Protein AF-G9EKP9-F1 (afdb_monomer)

Radius of gyration: 34.88 Å; Cα contacts (8 Å, |Δi|>4): 792; chains: 1; bounding box: 98×116×78 Å

Solvent-accessible surface area (backbone atoms only — not comparable to full-atom values): 44744 Å² total; per-residue (Å²): 137,80,73,93,82,43,73,67,58,52,54,52,50,55,52,51,54,55,42,50,73,36,49,69,45,31,58,58,42,48,66,40,43,89,85,34,30,90,56,47,52,61,50,49,55,51,52,52,51,50,51,52,50,54,38,54,55,44,42,73,77,28,85,86,55,78,64,70,57,57,73,68,57,20,52,37,48,48,44,47,47,50,38,42,50,62,39,45,32,74,47,101,92,45,73,51,44,96,42,65,67,62,48,52,55,51,58,66,27,59,49,34,45,68,47,51,35,44,58,80,48,100,82,53,41,63,28,36,58,44,53,50,16,48,38,55,61,23,61,67,56,30,53,60,46,56,69,36,65,65,36,36,51,56,52,72,74,36,76,62,53,62,45,57,65,50,59,37,60,50,66,69,64,52,69,71,39,72,74,54,29,57,48,78,71,33,58,69,53,50,50,40,52,50,53,47,47,69,66,43,48,59,60,34,52,73,55,66,27,66,69,40,40,44,50,50,52,50,51,52,27,48,53,57,27,74,76,60,55,47,64,38,84,42,67,48,100,83,70,49,78,46,78,42,74,54,63,92,51,69,69,59,41,56,62,52,49,79,79,45,52,75,67,53,46,41,51,44,44,37,38,46,63,67,35,37,38,51,25,25,40,45,36,74,26,85,66,18,90,57,50,22,93,80,45,83,43,57,44,72,36,57,47,100,86,70,46,80,49,93,44,29,23,47,64,50,74,84,42,44,67,58,53,38,52,42,49,52,58,21,63,40,82,87,56,62,49,34,96,88,41,44,60,67,52,18,41,49,41,27,40,44,28,46,15,41,31,22,44,56,40,48,67,77,83,77,54,60,37,61,59,97,84,42,76,39,61,43,99,87,70,48,68,29,62,50,69,58,40,60,54,77,56,46,41,36,41,36,52,74,41,42,39,58,47,36,55,63,62,14,32,57,37,35,65,82,65,65,72,74,34,62,67,57,52,53,49,48,41,46,68,54,50,44,59,53,51,65,62,64,55,37,82,83,50,22,57,59,43,45,52,25,51,51,22,64,66,73,70,46,80,60,64,67,61,26,49,54,55,48,39,73,61,40,78,50,72,69,56,52,52,49,45,48,53,53,36,49,52,52,44,34,71,74,48,36,70,71,32,64,78,42,41,72,50,52,51,49,53,51,52,49,62,76,48,51,24,69,79,72,69,25,44,53,80,63,44,28,78,86,62,53,44,61,59,55,34,55,53,44,38,52,62,67,72,51,76,90,71,91,73,86,81,86,78,89,81,90,79,88,80,86,88,87,86,89,85,85,90,85,80,87,80,88,85,87,83,90,82,87,89,86,91,90,85,83,90,87,88,91,84,87,90,88,89,85,84,91,88,86,91,86,88,83,92,80,84,81,84,80,83,78,83,86,75,81,88,71,89,68,88,61,60,47,56,51,42,49,52,49,48,44,54,53,37,54,55,50,43,55,51,43,52,52,52,46,26,67,74,68,73,49,57,74,80,56,45,64,56,59,63,70,51,62,70,84,79,35,70,94,37,68,68,53,41,52,47,43,51,47,40,51,54,41,49,52,46,44,51,45,66,67,46,79,84,57,90,40,57,60,56,31,52,49,53,42,52,52,54,45,69,79,39,43,78,75,44,52,42,91,89,39,74,46,29,53,50,53,51,52,52,52,49,46,52,48,50,53,52,53,50,52,54,53,49,51,51,52,34,57,75,69,72,44,82,72,52,70,68,60,48,54,48,50,62,50,54,67,70,74,110

Sequence (771 aa):
MMPSDSPLKMAIRDTVNHFLTIGAGLAYAEPHDHEYGRFVHPFIAHQINAYQHAKNEYEQTNPNGVFNLDEQEARLCFYMLRNLIRRGVDREHAAAEDVTDEIRMLLSIPSVRALCHLPMSDEGGENELLRLAIRIGNQEASSLLLQLPEVRRVAEQHNFYENEGDGTLDLRQMAQDKESSMVALSVSEREVVNQLKQHYQGKINELGGHTQAFASLKNELKKRYEANPTTLELVDRYGKKHTQMLPFEWDEFQQLKEGLSKEQYKNALIAYHQHEAHTAYRYLSKPNPWMADNASYVYVYDNEQGQQTALRYSTFEEYQALINLFYLAAFDEEAPAIDGYTLEGRKTLFIKQIALIGRAHNWDKSRVVTINGVVQYDQDGSPKEEEYDDVSEGDKPSCYSGVLRRLMQSVFGHGLFKVVTANMIKQTLNEYIKPYFDNAITKDNCAQLQQAYEGLINGDGDVEEHLQCLKTINIPEDTKKEIMQLACAQLENTYKSQFSNHKDVFEAIMTRYLNAAKQSGCDFIYFQSSLSLERVLEERVRQKNEPNQLSENPVHFWSATVPGAPQEPEGQPLNLAEVGIISQVENFKPGDEKHNAKQPLVASDEPPKCNVSGLSFFKAPDESLKVAFKLMELCTAYQAYLYKEIQKVSKKKITEVSDLVKIPLMNLTESPDLAKLVRKCRIVNHMIDVLENSEDSSHLDRIRNIETILTENKEILAEHRSTGGKFLQAVLNELSTLVSFIYKKEWKCKAKGEVLSDALEVETNRLSSSK

pLDDT: mean 74.63, std 19.69, range [23.33, 97.44]

Foldseek 3Di:
DDDPDDPVVVVVLVVLLVLLLFLVSLLVQLLLCVVCVVNNVVSLVVVLVVLVVVQVVCCVVPVPDADADDLSVLSSLLSSLLNLLQQQCCAPVDHRDDCLVSNVSSCSHPSNVVCQQQCSDPQQGGNNSLLQNLQAVVVSSVVVNCVRPNSVVSCVVDPPCLCRNLLQDPLVVLLPRPVQLSHTHGPLRVVLLVVLCVVCVVVQVVLVHLVSLLVVLLVVLVVVCVVPFFWFWDQDPVRDTDIDGQDLDPVSNVVVVVVDDPVSNLVSLLSQLPRLSSLLSLQSDVFRPQAFQPADAWDFHADPVRHTDSTIHHPCVSCSSLLSSLQCLLQPPVFQFDDPAHSVNLNVLLSNLSSCQQFVWAAPQPDFDADPNHFPADPVRHGHTTDHDPSRRGTHGDRPSNSVSSSLRSNHRTLSNDADHLVNLVVLLLVLVLVLLLVLCDLVLLVVLLVLVVCCQVVHDDVVVSLVSQQSSAQDPVNLVVSLVVSLVVCCVRNPPSCVVSVVSSSVSSVCLSCVCVVVSHPCVSCCVVNVCSVVSVVSPVVSPDPDDDDDDDDDDDDDDDDDDDDDDDDDDDDDDDDDDDDDDDDDDDDDDDDDDDDDDDDDDDDDDDDDPDDNPDPPPDQLVVLLVQLLVLLVVVLVVLLVVLCVVVVDDSVCSVVVLVDPLVVVVVDPVNSLSSVVNVLSVVLNCLSPDPVDNDSVVSLVVNVVSCVVCVVSQDDDPDPSVVSNVSNVVSVVVVLVVLVVVVVVCVVVVHDDDPVSVVVNVVVVVVD

Structure (mmCIF, N/CA/C/O backbone):
data_AF-G9EKP9-F1
#
_entry.id   AF-G9EKP9-F1
#
loop_
_atom_site.group_PDB
_atom_site.id
_atom_site.type_symbol
_atom_site.label_atom_id
_atom_site.label_alt_id
_atom_site.label_comp_id
_atom_site.label_asym_id
_atom_site.label_entity_id
_atom_site.label_seq_id
_atom_site.pdbx_PDB_ins_code
_atom_site.Cartn_x
_atom_site.Cartn_y
_atom_site.Cartn_z
_atom_site.occupancy
_atom_site.B_iso_or_equiv
_atom_site.auth_seq_id
_atom_site.auth_comp_id
_atom_site.auth_asym_id
_atom_site.auth_atom_id
_atom_site.pdbx_PDB_model_num
ATOM 1 N N . MET A 1 1 ? -28.637 23.655 13.781 1.00 34.97 1 MET A N 1
ATOM 2 C CA . MET A 1 1 ? -27.593 24.606 13.330 1.00 34.97 1 MET A CA 1
ATOM 3 C C . MET A 1 1 ? -27.381 25.667 14.404 1.00 34.97 1 MET A C 1
ATOM 5 O O . MET A 1 1 ? -28.283 26.455 14.643 1.00 34.97 1 MET A O 1
ATOM 9 N N . MET A 1 2 ? -26.237 25.660 15.093 1.00 30.55 2 MET A N 1
ATOM 10 C CA . MET A 1 2 ? -25.867 26.745 16.018 1.00 30.55 2 MET A CA 1
ATOM 11 C C . MET A 1 2 ? -25.315 27.953 15.233 1.00 30.55 2 MET A C 1
ATOM 13 O O . MET A 1 2 ? -24.588 27.706 14.262 1.00 30.55 2 MET A O 1
ATOM 17 N N . PRO A 1 3 ? -25.582 29.212 15.648 1.00 38.47 3 PRO A N 1
ATOM 18 C CA . PRO A 1 3 ? -25.112 30.423 14.963 1.00 38.47 3 PRO A CA 1
ATOM 19 C C . PRO A 1 3 ? -23.592 30.430 14.723 1.00 38.47 3 PRO A C 1
ATOM 21 O O . PRO A 1 3 ? -22.833 29.738 15.415 1.00 38.47 3 PRO A O 1
ATOM 24 N N . SER A 1 4 ? -23.140 31.181 13.716 1.00 46.38 4 SER A N 1
ATOM 25 C CA . SER A 1 4 ? -21.733 31.266 13.291 1.00 46.38 4 SER A CA 1
ATOM 26 C C . SER A 1 4 ? -20.789 31.814 14.368 1.00 46.38 4 SER A C 1
ATOM 28 O O . SER A 1 4 ? -19.623 31.436 14.368 1.00 46.38 4 SER A O 1
ATOM 30 N N . ASP A 1 5 ? -21.302 32.567 15.346 1.00 52.94 5 ASP A N 1
ATOM 31 C CA . ASP A 1 5 ? -20.491 33.391 16.259 1.00 52.94 5 ASP A CA 1
ATOM 32 C C . ASP A 1 5 ? -20.604 32.952 17.729 1.00 52.94 5 ASP A C 1
ATOM 34 O O . ASP A 1 5 ? -20.757 33.753 18.649 1.00 52.94 5 ASP A O 1
ATOM 38 N N . SER A 1 6 ? -20.576 31.642 17.975 1.00 59.53 6 SER A N 1
ATOM 39 C CA . SER A 1 6 ? -20.476 31.114 19.339 1.00 59.53 6 SER A CA 1
ATOM 40 C C . SER A 1 6 ? -19.047 31.316 19.878 1.00 59.53 6 SER A C 1
ATOM 42 O O . SER A 1 6 ? -18.103 30.882 19.211 1.00 59.53 6 SER A O 1
ATOM 44 N N . PRO A 1 7 ? -18.853 31.871 21.094 1.00 61.62 7 PRO A N 1
ATOM 45 C CA . PRO A 1 7 ? -17.537 32.005 21.733 1.00 61.62 7 PRO A CA 1
ATOM 46 C C . PRO A 1 7 ? -16.748 30.689 21.795 1.00 61.62 7 PRO A C 1
ATOM 48 O O . PRO A 1 7 ? -15.524 30.682 21.708 1.00 61.62 7 PRO A O 1
ATOM 51 N N . LEU A 1 8 ? -17.458 29.558 21.874 1.00 60.50 8 LEU A N 1
ATOM 52 C CA . LEU A 1 8 ? -16.865 28.224 21.862 1.00 60.50 8 LEU A CA 1
ATOM 53 C C . LEU A 1 8 ? -16.271 27.866 20.489 1.00 60.50 8 LEU A C 1
ATOM 55 O O . LEU A 1 8 ? -15.203 27.269 20.427 1.00 60.50 8 LEU A O 1
ATOM 59 N N . LYS A 1 9 ? -16.919 28.260 19.381 1.00 62.94 9 LYS A N 1
ATOM 60 C CA . LYS A 1 9 ? -16.380 28.047 18.025 1.00 62.94 9 LYS A CA 1
ATOM 61 C C . LYS A 1 9 ? -15.135 28.900 17.771 1.00 62.94 9 LYS A C 1
ATOM 63 O O . LYS A 1 9 ? -14.209 28.411 17.132 1.00 62.94 9 LYS A O 1
ATOM 68 N N . MET A 1 10 ? -15.100 30.132 18.290 1.00 65.44 10 MET A N 1
ATOM 69 C CA . MET A 1 10 ? -13.894 30.971 18.256 1.00 65.44 10 MET A CA 1
ATOM 70 C C . MET A 1 10 ? -12.748 30.332 19.044 1.00 65.44 10 MET A C 1
ATOM 72 O O . MET A 1 10 ? -11.686 30.113 18.476 1.00 65.44 10 MET A O 1
ATOM 76 N N . ALA A 1 11 ? -12.985 29.924 20.294 1.00 69.38 11 ALA A N 1
ATOM 77 C CA . ALA A 1 11 ? -11.955 29.296 21.125 1.00 69.38 11 ALA A CA 1
ATOM 78 C C . ALA A 1 11 ? -11.400 27.992 20.515 1.00 69.38 11 ALA A C 1
ATOM 80 O O . ALA A 1 11 ? -10.195 27.745 20.568 1.00 69.38 11 ALA A O 1
ATOM 81 N N . ILE A 1 12 ? -12.258 27.173 19.891 1.00 74.44 12 ILE A N 1
ATOM 82 C CA . ILE A 1 12 ? -11.830 25.968 19.161 1.00 74.44 12 ILE A CA 1
ATOM 83 C C . ILE A 1 12 ? -10.966 26.348 17.953 1.00 74.44 12 ILE A C 1
ATOM 85 O O . ILE A 1 12 ? -9.920 25.740 17.747 1.00 74.44 12 ILE A O 1
ATOM 89 N N . ARG A 1 13 ? -11.361 27.362 17.174 1.00 76.38 13 ARG A N 1
ATOM 90 C CA . ARG A 1 13 ? -10.591 27.824 16.011 1.00 76.38 13 ARG A CA 1
ATOM 91 C C . ARG A 1 13 ? -9.215 28.361 16.410 1.00 76.38 13 ARG A C 1
ATOM 93 O O . ARG A 1 13 ? -8.234 28.009 15.765 1.00 76.38 13 ARG A O 1
ATOM 100 N N . ASP A 1 14 ? -9.138 29.147 17.478 1.00 82.06 14 ASP A N 1
ATOM 101 C CA . ASP A 1 14 ? -7.874 29.695 17.986 1.00 82.06 14 ASP A CA 1
ATOM 102 C C . ASP A 1 14 ? -6.948 28.583 18.493 1.00 82.06 14 ASP A C 1
ATOM 104 O O . ASP A 1 14 ? -5.750 28.586 18.211 1.00 82.06 14 ASP A O 1
ATOM 108 N N . THR A 1 15 ? -7.518 27.578 19.163 1.00 85.19 15 THR A N 1
ATOM 109 C CA . THR A 1 15 ? -6.779 26.394 19.621 1.00 85.19 15 THR A CA 1
ATOM 110 C C . THR A 1 15 ? -6.238 25.583 18.443 1.00 85.19 15 THR A C 1
ATOM 112 O O . THR A 1 15 ? -5.061 25.233 18.428 1.00 85.19 15 THR A O 1
ATOM 115 N N . VAL A 1 16 ? -7.067 25.314 17.428 1.00 84.88 16 VAL A N 1
ATOM 116 C CA . VAL A 1 16 ? -6.645 24.583 16.222 1.00 84.88 16 VAL A CA 1
ATOM 117 C C . VAL A 1 16 ? -5.552 25.354 15.483 1.00 84.88 16 VAL A C 1
ATOM 119 O O . VAL A 1 16 ? -4.524 24.770 15.159 1.00 84.88 16 VAL A O 1
ATOM 122 N N . ASN A 1 17 ? -5.713 26.665 15.285 1.00 86.56 17 ASN A N 1
ATOM 123 C CA . ASN A 1 17 ? -4.693 27.498 14.646 1.00 86.56 17 ASN A CA 1
ATOM 124 C C . ASN A 1 17 ? -3.365 27.467 15.411 1.00 86.56 17 ASN A C 1
ATOM 126 O O . ASN A 1 17 ? -2.311 27.385 14.788 1.00 86.56 17 ASN A O 1
ATOM 130 N N . HIS A 1 18 ? -3.400 27.481 16.747 1.00 88.75 18 HIS A N 1
ATOM 131 C CA . HIS A 1 18 ? -2.192 27.345 17.554 1.00 88.75 18 HIS A CA 1
ATOM 132 C C . HIS A 1 18 ? -1.498 25.995 17.318 1.00 88.75 18 HIS A C 1
ATOM 134 O O . HIS A 1 18 ? -0.291 25.968 17.090 1.00 88.75 18 HIS A O 1
ATOM 140 N N . PHE A 1 19 ? -2.239 24.885 17.265 1.00 90.38 19 PHE A N 1
ATOM 141 C CA . PHE A 1 19 ? -1.656 23.581 16.927 1.00 90.38 19 PHE A CA 1
ATOM 142 C C . PHE A 1 19 ? -1.079 23.534 15.507 1.00 90.38 19 PHE A C 1
ATOM 144 O O . PHE A 1 19 ? -0.039 22.913 15.301 1.00 90.38 19 PHE A O 1
ATOM 151 N N . LEU A 1 20 ? -1.699 24.224 14.546 1.00 92.94 20 LEU A N 1
ATOM 152 C CA . LEU A 1 20 ? -1.197 24.311 13.172 1.00 92.94 20 LEU A CA 1
ATOM 153 C C . LEU A 1 20 ? 0.102 25.124 13.047 1.00 92.94 20 LEU A C 1
ATOM 155 O O . LEU A 1 20 ? 0.825 24.934 12.076 1.00 92.94 20 LEU A O 1
ATOM 159 N N . THR A 1 21 ? 0.453 25.974 14.021 1.00 90.62 21 THR A N 1
ATOM 160 C CA . THR A 1 21 ? 1.784 26.623 14.051 1.00 90.62 21 THR A CA 1
ATOM 161 C C . THR A 1 21 ? 2.919 25.672 14.431 1.00 90.62 21 THR A C 1
ATOM 163 O O . THR A 1 21 ? 4.087 25.983 14.211 1.00 90.62 21 THR A O 1
ATOM 166 N N . ILE A 1 22 ? 2.600 24.497 14.978 1.00 89.12 22 ILE A N 1
ATOM 167 C CA . ILE A 1 22 ? 3.585 23.488 15.358 1.00 89.12 22 ILE A CA 1
ATOM 168 C C . ILE A 1 22 ? 3.802 22.569 14.156 1.00 89.12 22 ILE A C 1
ATOM 170 O O . ILE A 1 22 ? 2.858 21.937 13.688 1.00 89.12 22 ILE A O 1
ATOM 174 N N . GLY A 1 23 ? 5.050 22.435 13.690 1.00 84.69 23 GLY A N 1
ATOM 175 C CA . GLY A 1 23 ? 5.379 21.643 12.496 1.00 84.69 23 GLY A CA 1
ATOM 176 C C . GLY A 1 23 ? 4.797 20.224 12.512 1.00 84.69 23 GLY A C 1
ATOM 177 O O . GLY A 1 23 ? 4.191 19.810 11.533 1.00 84.69 23 GLY A O 1
ATOM 178 N N . ALA A 1 24 ? 4.885 19.514 13.642 1.00 84.19 24 ALA A N 1
ATOM 179 C CA . ALA A 1 24 ? 4.279 18.186 13.803 1.00 84.19 24 ALA A CA 1
ATOM 180 C C . ALA A 1 24 ? 2.738 18.210 13.745 1.00 84.19 24 ALA A C 1
ATOM 182 O O . ALA A 1 24 ? 2.125 17.306 13.183 1.00 84.19 24 ALA A O 1
ATOM 183 N N . GLY A 1 25 ? 2.111 19.258 14.290 1.00 88.06 25 GLY A N 1
ATOM 184 C CA . GLY A 1 25 ? 0.661 19.444 14.237 1.00 88.06 25 GLY A CA 1
ATOM 185 C C . GLY A 1 25 ? 0.166 19.669 12.809 1.00 88.06 25 GLY A C 1
ATOM 186 O O . GLY A 1 25 ? -0.787 19.018 12.382 1.00 88.06 25 GLY A O 1
ATOM 187 N N . LEU A 1 26 ? 0.850 20.523 12.040 1.00 91.62 26 LEU A N 1
ATOM 188 C CA . LEU A 1 26 ? 0.534 20.729 10.625 1.00 91.62 26 LEU A CA 1
ATOM 189 C C . LEU A 1 26 ? 0.827 19.480 9.785 1.00 91.62 26 LEU A C 1
ATOM 191 O O . LEU A 1 26 ? -0.007 19.105 8.969 1.00 91.62 26 LEU A O 1
ATOM 195 N N . ALA A 1 27 ? 1.964 18.815 10.007 1.00 88.56 27 ALA A N 1
ATOM 196 C CA . ALA A 1 27 ? 2.337 17.591 9.297 1.00 88.56 27 ALA A CA 1
ATOM 197 C C . ALA A 1 27 ? 1.304 16.468 9.465 1.00 88.56 27 ALA A C 1
ATOM 199 O O . ALA A 1 27 ? 1.088 15.696 8.532 1.00 88.56 27 ALA A O 1
ATOM 200 N N . TYR A 1 28 ? 0.667 16.387 10.636 1.00 84.62 28 TYR A N 1
ATOM 201 C CA . TYR A 1 28 ? -0.427 15.456 10.896 1.00 84.62 28 TYR A CA 1
ATOM 202 C C . TYR A 1 28 ? -1.748 15.919 10.272 1.00 84.62 28 TYR A C 1
ATOM 204 O O . TYR A 1 28 ? -2.459 15.117 9.674 1.00 84.62 28 TYR A O 1
ATOM 212 N N . ALA A 1 29 ? -2.097 17.200 10.408 1.00 87.19 29 ALA A N 1
ATOM 213 C CA . ALA A 1 29 ? -3.398 17.705 9.979 1.00 87.19 29 ALA A CA 1
ATOM 214 C C . ALA A 1 29 ? -3.522 17.864 8.455 1.00 87.19 29 ALA A C 1
ATOM 216 O O . ALA A 1 29 ? -4.602 17.663 7.910 1.00 87.19 29 ALA A O 1
ATOM 217 N N . GLU A 1 30 ? -2.441 18.223 7.758 1.00 90.06 30 GLU A N 1
ATOM 218 C CA . GLU A 1 30 ? -2.481 18.523 6.325 1.00 90.06 30 GLU A CA 1
ATOM 219 C C . GLU A 1 30 ? -2.828 17.353 5.381 1.00 90.06 30 GLU A C 1
ATOM 221 O O . GLU A 1 30 ? -3.545 17.616 4.413 1.00 90.06 30 GLU A O 1
ATOM 226 N N . PRO A 1 31 ? -2.415 16.087 5.620 1.00 80.69 31 PRO A N 1
ATOM 227 C CA . PRO A 1 31 ? -2.847 14.970 4.778 1.00 80.69 31 PRO A CA 1
ATOM 228 C C . PRO A 1 31 ? -4.304 14.549 5.042 1.00 80.69 31 PRO A C 1
ATOM 230 O O . PRO A 1 31 ? -4.934 13.951 4.172 1.00 80.69 31 PRO A O 1
ATOM 233 N N . HIS A 1 32 ? -4.858 14.888 6.210 1.00 79.81 32 HIS A N 1
ATOM 234 C CA . HIS A 1 32 ? -6.245 14.632 6.619 1.00 79.81 32 HIS A CA 1
ATOM 235 C C . HIS A 1 32 ? -7.163 15.759 6.119 1.00 79.81 32 HIS A C 1
ATOM 237 O O . HIS A 1 32 ? -7.803 16.499 6.873 1.00 79.81 32 HIS A O 1
ATOM 243 N N . ASP A 1 33 ? -7.145 15.942 4.800 1.00 81.31 33 ASP A N 1
ATOM 244 C CA . ASP A 1 33 ? -7.777 17.062 4.111 1.00 81.31 33 ASP A CA 1
ATOM 245 C C . ASP A 1 33 ? -9.301 17.083 4.290 1.00 81.31 33 ASP A C 1
ATOM 247 O O . ASP A 1 33 ? -9.902 18.150 4.429 1.00 81.31 33 ASP A O 1
ATOM 251 N N . HIS A 1 34 ? -9.926 15.908 4.351 1.00 73.12 34 HIS A N 1
ATOM 252 C CA . HIS A 1 34 ? -11.363 15.791 4.568 1.00 73.12 34 HIS A CA 1
ATOM 253 C C . HIS A 1 34 ? -11.754 16.261 5.981 1.00 73.12 34 HIS A C 1
ATOM 255 O O . HIS A 1 34 ? -12.716 17.010 6.166 1.00 73.12 34 HIS A O 1
ATOM 261 N N . GLU A 1 35 ? -10.975 15.877 6.994 1.00 77.69 35 GLU A N 1
ATOM 262 C CA . GLU A 1 35 ? -11.251 16.164 8.400 1.00 77.69 35 GLU A CA 1
ATOM 263 C C . GLU A 1 35 ? -10.872 17.598 8.801 1.00 77.69 35 GLU A C 1
ATOM 265 O O . GLU A 1 35 ? -11.630 18.289 9.502 1.00 77.69 35 GLU A O 1
ATOM 270 N N . TYR A 1 36 ? -9.699 18.059 8.359 1.00 85.00 36 TYR A N 1
ATOM 271 C CA . TYR A 1 36 ? -9.092 19.309 8.819 1.00 85.00 36 TYR A CA 1
ATOM 272 C C . TYR A 1 36 ? -8.904 20.361 7.726 1.00 85.00 36 TYR A C 1
ATOM 274 O O . TYR A 1 36 ? -8.571 21.496 8.072 1.00 85.00 36 TYR A O 1
ATOM 282 N N . GLY A 1 37 ? -9.181 20.070 6.450 1.00 84.81 37 GLY A N 1
ATOM 283 C CA . GLY A 1 37 ? -8.970 21.003 5.331 1.00 84.81 37 GLY A CA 1
ATOM 284 C C . GLY A 1 37 ? -9.602 22.379 5.560 1.00 84.81 37 GLY A C 1
ATOM 285 O O . GLY A 1 37 ? -8.958 23.408 5.372 1.00 84.81 37 GLY A O 1
ATOM 286 N N . ARG A 1 38 ? -10.810 22.421 6.142 1.00 87.31 38 ARG A N 1
ATOM 287 C CA . ARG A 1 38 ? -11.505 23.673 6.519 1.00 87.31 38 ARG A CA 1
ATOM 288 C C . ARG A 1 38 ? -10.744 24.579 7.501 1.00 87.31 38 ARG A C 1
ATOM 290 O O . ARG A 1 38 ? -11.074 25.757 7.608 1.00 87.31 38 ARG A O 1
ATOM 297 N N . PHE A 1 39 ? -9.790 24.036 8.255 1.00 90.81 39 PHE A N 1
ATOM 298 C CA . PHE A 1 39 ? -8.912 24.782 9.162 1.00 90.81 39 PHE A CA 1
ATOM 299 C C . PHE A 1 39 ? -7.519 24.970 8.557 1.00 90.81 39 PHE A C 1
ATOM 301 O O . PHE A 1 39 ? -6.955 26.059 8.652 1.00 90.81 39 PHE A O 1
ATOM 308 N N . VAL A 1 40 ? -7.000 23.934 7.894 1.00 93.81 40 VAL A N 1
ATOM 309 C CA . VAL A 1 40 ? -5.670 23.921 7.278 1.00 93.81 40 VAL A CA 1
ATOM 310 C C . VAL A 1 40 ? -5.583 24.909 6.115 1.00 93.81 40 VAL A C 1
ATOM 312 O O . VAL A 1 40 ? -4.662 25.720 6.094 1.00 93.81 40 VAL A O 1
ATOM 315 N N . HIS A 1 41 ? -6.534 24.919 5.172 1.00 94.06 41 HIS A N 1
ATOM 316 C CA . HIS A 1 41 ? -6.426 25.785 3.986 1.00 94.06 41 HIS A CA 1
ATOM 317 C C . HIS A 1 41 ? -6.425 27.274 4.344 1.00 94.06 41 HIS A C 1
ATOM 319 O O . HIS A 1 41 ? -5.531 27.978 3.870 1.00 94.06 41 HIS A O 1
ATOM 325 N N . PRO A 1 42 ? -7.339 27.782 5.204 1.00 93.25 42 PRO A N 1
ATOM 326 C CA . PRO A 1 42 ? -7.300 29.185 5.607 1.00 93.25 42 PRO A CA 1
ATOM 327 C C . PRO A 1 42 ? -6.036 29.547 6.390 1.00 93.25 42 PRO A C 1
ATOM 329 O O . PRO A 1 42 ? -5.526 30.653 6.229 1.00 93.25 42 PRO A O 1
ATOM 332 N N . PHE A 1 43 ? -5.528 28.632 7.224 1.00 95.19 43 PHE A N 1
ATOM 333 C CA . PHE A 1 43 ? -4.280 28.833 7.961 1.00 95.19 43 PHE A CA 1
ATOM 334 C C . PHE A 1 43 ? -3.085 28.973 7.009 1.00 95.19 43 PHE A C 1
ATOM 336 O O . PHE A 1 43 ? -2.351 29.956 7.087 1.00 95.19 43 PHE A O 1
ATOM 343 N N . ILE A 1 44 ? -2.935 28.042 6.062 1.00 95.88 44 ILE A N 1
ATOM 344 C CA . ILE A 1 44 ? -1.854 28.065 5.068 1.00 95.88 44 ILE A CA 1
ATOM 345 C C . ILE A 1 44 ? -1.944 29.325 4.206 1.00 95.88 44 ILE A C 1
ATOM 347 O O . ILE A 1 44 ? -0.951 30.031 4.051 1.00 95.88 44 ILE A O 1
ATOM 351 N N . ALA A 1 45 ? -3.134 29.658 3.699 1.00 93.94 45 ALA A N 1
ATOM 352 C CA . ALA A 1 45 ? -3.333 30.865 2.903 1.00 93.94 45 ALA A CA 1
ATOM 353 C C . ALA A 1 45 ? -2.969 32.136 3.690 1.00 93.94 45 ALA A C 1
ATOM 355 O O . ALA A 1 45 ? -2.337 33.044 3.151 1.00 93.94 45 ALA A O 1
ATOM 356 N N . HIS A 1 46 ? -3.332 32.211 4.975 1.00 93.81 46 HIS A N 1
ATOM 357 C CA . HIS A 1 46 ? -2.958 33.336 5.829 1.00 93.81 46 HIS A CA 1
ATOM 358 C C . HIS A 1 46 ? -1.439 33.438 6.005 1.00 93.81 46 HIS A C 1
ATOM 360 O O . HIS A 1 46 ? -0.875 34.518 5.831 1.00 93.81 46 HIS A O 1
ATOM 366 N N . GLN A 1 47 ? -0.774 32.318 6.292 1.00 95.44 47 GLN A N 1
ATOM 367 C CA . GLN A 1 47 ? 0.659 32.305 6.556 1.00 95.44 47 GLN A CA 1
ATOM 368 C C . GLN A 1 47 ? 1.489 32.618 5.302 1.00 95.44 47 GLN A C 1
ATOM 370 O O . GLN A 1 47 ? 2.443 33.390 5.371 1.00 95.44 47 GLN A O 1
ATOM 375 N N . ILE A 1 48 ? 1.090 32.101 4.136 1.00 95.44 48 ILE A N 1
ATOM 376 C CA . ILE A 1 48 ? 1.727 32.427 2.851 1.00 95.44 48 ILE A CA 1
ATOM 377 C C . ILE A 1 48 ? 1.596 33.923 2.562 1.00 95.44 48 ILE A C 1
ATOM 379 O O . ILE A 1 48 ? 2.586 34.576 2.244 1.00 95.44 48 ILE A O 1
ATOM 383 N N . ASN A 1 49 ? 0.411 34.509 2.751 1.00 94.12 49 ASN A N 1
ATOM 384 C CA . ASN A 1 49 ? 0.246 35.954 2.588 1.00 94.12 49 ASN A CA 1
ATOM 385 C C . ASN A 1 49 ? 1.139 36.748 3.556 1.00 94.12 49 ASN A C 1
ATOM 387 O O . ASN A 1 49 ? 1.763 37.728 3.146 1.00 94.12 49 ASN A O 1
ATOM 391 N N . ALA A 1 50 ? 1.256 36.314 4.815 1.00 94.38 50 ALA A N 1
ATOM 392 C CA . ALA A 1 50 ? 2.143 36.946 5.790 1.00 94.38 50 ALA A CA 1
ATOM 393 C C . ALA A 1 50 ? 3.618 36.899 5.347 1.00 94.38 50 ALA A C 1
ATOM 395 O O . ALA A 1 50 ? 4.292 37.930 5.357 1.00 94.38 50 ALA A O 1
ATOM 396 N N . TYR A 1 51 ? 4.103 35.747 4.872 1.00 95.25 51 TYR A N 1
ATOM 397 C CA . TYR A 1 51 ? 5.465 35.620 4.346 1.00 95.25 51 TYR A CA 1
ATOM 398 C C . TYR A 1 51 ? 5.682 36.428 3.065 1.00 95.25 51 TYR A C 1
ATOM 400 O O . TYR A 1 51 ? 6.750 37.011 2.891 1.00 95.25 51 TYR A O 1
ATOM 408 N N . GLN A 1 52 ? 4.677 36.534 2.192 1.00 93.31 52 GLN A N 1
ATOM 409 C CA . GLN A 1 52 ? 4.770 37.347 0.979 1.00 93.31 52 GLN A CA 1
ATOM 410 C C . GLN A 1 52 ? 4.910 38.831 1.326 1.00 93.31 52 GLN A C 1
ATOM 412 O O . GLN A 1 52 ? 5.737 39.530 0.739 1.00 93.31 52 GLN A O 1
ATOM 417 N N . HIS A 1 53 ? 4.126 39.311 2.295 1.00 92.62 53 HIS A N 1
ATOM 418 C CA . HIS A 1 53 ? 4.232 40.677 2.797 1.00 92.62 53 HIS A CA 1
ATOM 419 C C . HIS A 1 53 ? 5.595 40.942 3.442 1.00 92.62 53 HIS A C 1
ATOM 421 O O . HIS A 1 53 ? 6.249 41.915 3.068 1.00 92.62 53 HIS A O 1
ATOM 427 N N . ALA A 1 54 ? 6.050 40.057 4.334 1.00 92.75 54 ALA A N 1
ATOM 428 C CA . ALA A 1 54 ? 7.343 40.189 5.003 1.00 92.75 54 ALA A CA 1
ATOM 429 C C . ALA A 1 54 ? 8.513 40.195 4.006 1.00 92.75 54 ALA A C 1
ATOM 431 O O . ALA A 1 54 ? 9.419 41.022 4.109 1.00 92.75 54 ALA A O 1
ATOM 432 N N . LYS A 1 55 ? 8.462 39.325 2.991 1.00 88.94 55 LYS A N 1
ATOM 433 C CA . LYS A 1 55 ? 9.444 39.291 1.906 1.00 88.94 55 LYS A CA 1
ATOM 434 C C . LYS A 1 55 ? 9.469 40.604 1.124 1.00 88.94 55 LYS A C 1
ATOM 436 O O . LYS A 1 55 ? 10.536 41.187 0.955 1.00 88.94 55 LYS A O 1
ATOM 441 N N . ASN A 1 56 ? 8.305 41.089 0.689 1.00 90.00 56 ASN A N 1
ATOM 442 C CA . ASN A 1 56 ? 8.202 42.331 -0.081 1.00 90.00 56 ASN A CA 1
ATOM 443 C C . ASN A 1 56 ? 8.725 43.540 0.713 1.00 90.00 56 ASN A C 1
ATOM 445 O O . ASN A 1 56 ? 9.434 44.379 0.163 1.00 90.00 56 ASN A O 1
ATOM 449 N N . GLU A 1 57 ? 8.398 43.631 2.004 1.00 92.62 57 GLU A N 1
ATOM 450 C CA . GLU A 1 57 ? 8.883 44.696 2.891 1.00 92.62 57 GLU A CA 1
ATOM 451 C C . GLU A 1 57 ? 10.405 44.620 3.092 1.00 92.62 57 GLU A C 1
ATOM 453 O O . GLU A 1 57 ? 11.111 45.634 3.034 1.00 92.62 57 GLU A O 1
ATOM 458 N N . TYR A 1 58 ? 10.936 43.408 3.263 1.00 87.88 58 TYR A N 1
ATOM 459 C CA . TYR A 1 58 ? 12.368 43.187 3.412 1.00 87.88 58 TYR A CA 1
ATOM 460 C C . TYR A 1 58 ? 13.147 43.566 2.147 1.00 87.88 58 TYR A C 1
ATOM 462 O O . TYR A 1 58 ? 14.146 44.273 2.245 1.00 87.88 58 TYR A O 1
ATOM 470 N N . GLU A 1 59 ? 12.689 43.156 0.963 1.00 82.62 59 GLU A N 1
ATOM 471 C CA . GLU A 1 59 ? 13.352 43.451 -0.318 1.00 82.62 59 GLU A CA 1
ATOM 472 C C . GLU A 1 59 ? 13.297 44.946 -0.674 1.00 82.62 59 GLU A C 1
ATOM 474 O O . GLU A 1 59 ? 14.251 45.488 -1.233 1.00 82.62 59 GLU A O 1
ATOM 479 N N . GLN A 1 60 ? 12.225 45.650 -0.287 1.00 82.38 60 GLN A N 1
ATOM 480 C CA . GLN A 1 60 ? 12.132 47.108 -0.434 1.00 82.38 60 GLN A CA 1
ATOM 481 C C . GLN A 1 60 ? 13.148 47.850 0.441 1.00 82.38 60 GLN A C 1
ATOM 483 O O . GLN A 1 60 ? 13.707 48.866 0.025 1.00 82.38 60 GLN A O 1
ATOM 488 N N . THR A 1 61 ? 13.381 47.356 1.657 1.00 86.62 61 THR A N 1
ATOM 489 C CA . THR A 1 61 ? 14.295 47.977 2.626 1.00 86.62 61 THR A CA 1
ATOM 490 C C . THR A 1 61 ? 15.740 47.495 2.477 1.00 86.62 61 THR A C 1
ATOM 492 O O . THR A 1 61 ? 16.663 48.193 2.898 1.00 86.62 61 THR A O 1
ATOM 495 N N . ASN A 1 62 ? 15.956 46.351 1.822 1.00 70.81 62 ASN A N 1
ATOM 496 C CA . ASN A 1 62 ? 17.257 45.716 1.622 1.00 70.81 62 ASN A CA 1
ATOM 497 C C . ASN A 1 62 ? 17.416 45.260 0.156 1.00 70.81 62 ASN A C 1
ATOM 499 O O . ASN A 1 62 ? 17.288 44.071 -0.126 1.00 70.81 62 ASN A O 1
ATOM 503 N N . PRO A 1 63 ? 17.778 46.160 -0.782 1.00 71.94 63 PRO A N 1
ATOM 504 C CA . PRO A 1 63 ? 17.826 45.849 -2.220 1.00 71.94 63 PRO A CA 1
ATOM 505 C C . PRO A 1 63 ? 18.782 44.713 -2.620 1.00 71.94 63 PRO A C 1
ATOM 507 O O . PRO A 1 63 ? 18.628 44.121 -3.682 1.00 71.94 63 PRO A O 1
ATOM 510 N N . ASN A 1 64 ? 19.780 44.426 -1.777 1.00 70.12 64 ASN A N 1
ATOM 511 C CA . ASN A 1 64 ? 20.732 43.323 -1.951 1.00 70.12 64 ASN A CA 1
ATOM 512 C C . ASN A 1 64 ? 20.585 42.240 -0.865 1.00 70.12 64 ASN A C 1
ATOM 514 O O . ASN A 1 64 ? 21.403 41.323 -0.796 1.00 70.12 64 ASN A O 1
ATOM 518 N N . GLY A 1 65 ? 19.613 42.389 0.037 1.00 61.84 65 GLY A N 1
ATOM 519 C CA . GLY A 1 65 ? 19.330 41.408 1.073 1.00 61.84 65 GLY A CA 1
ATOM 520 C C . GLY A 1 65 ? 18.550 40.236 0.489 1.00 61.84 65 GLY A C 1
ATOM 521 O O . GLY A 1 65 ? 17.771 40.399 -0.445 1.00 61.84 65 GLY A O 1
ATOM 522 N N . VAL A 1 66 ? 18.733 39.053 1.067 1.00 80.19 66 VAL A N 1
ATOM 523 C CA . VAL A 1 66 ? 17.945 37.871 0.713 1.00 80.19 66 VAL A CA 1
ATOM 524 C C . VAL A 1 66 ? 17.017 37.564 1.876 1.00 80.19 66 VAL A C 1
ATOM 526 O O . VAL A 1 66 ? 17.485 37.226 2.964 1.00 80.19 66 VAL A O 1
ATOM 529 N N . PHE A 1 67 ? 15.710 37.700 1.652 1.00 87.00 67 PHE A N 1
ATOM 530 C CA . PHE A 1 67 ? 14.715 37.309 2.644 1.00 87.00 67 PHE A CA 1
ATOM 531 C C . PHE A 1 67 ? 14.829 35.810 2.927 1.00 87.00 67 PHE A C 1
ATOM 533 O O . PHE A 1 67 ? 14.889 34.997 2.001 1.00 87.00 67 PHE A O 1
ATOM 540 N N . ASN A 1 68 ? 14.865 35.447 4.205 1.00 91.62 68 ASN A N 1
ATOM 541 C CA . ASN A 1 68 ? 15.006 34.066 4.629 1.00 91.62 68 ASN A CA 1
ATOM 542 C C . ASN A 1 68 ? 14.237 33.819 5.929 1.00 91.62 68 ASN A C 1
ATOM 544 O O . ASN A 1 68 ? 14.059 34.745 6.718 1.00 91.62 68 ASN A O 1
ATOM 548 N N . LEU A 1 69 ? 13.819 32.573 6.143 1.00 92.81 69 LEU A N 1
ATOM 549 C CA . LEU A 1 69 ? 13.098 32.146 7.346 1.00 92.81 69 LEU A CA 1
ATOM 550 C C . LEU A 1 69 ? 14.012 31.374 8.296 1.00 92.81 69 LEU A C 1
ATOM 552 O O . LEU A 1 69 ? 15.004 30.783 7.849 1.00 92.81 69 LEU A O 1
ATOM 556 N N . ASP A 1 70 ? 13.653 31.348 9.581 1.00 93.31 70 ASP A N 1
ATOM 557 C CA . ASP A 1 70 ? 14.318 30.483 10.554 1.00 93.31 70 ASP A CA 1
ATOM 558 C C . ASP A 1 70 ? 14.017 28.991 10.307 1.00 93.31 70 ASP A C 1
ATOM 560 O O . ASP A 1 70 ? 13.226 28.623 9.435 1.00 93.31 70 ASP A O 1
ATOM 564 N N . GLU A 1 71 ? 14.688 28.104 11.044 1.00 89.25 71 GLU A N 1
ATOM 565 C CA . GLU A 1 71 ? 14.545 26.660 10.842 1.00 89.25 71 GLU A CA 1
ATOM 566 C C . GLU A 1 71 ? 13.113 26.161 11.102 1.00 89.25 71 GLU A C 1
ATOM 568 O O . GLU A 1 71 ? 12.616 25.310 10.364 1.00 89.25 71 GLU A O 1
ATOM 573 N N . GLN A 1 72 ? 12.434 26.673 12.132 1.00 89.50 72 GLN A N 1
ATOM 574 C CA . GLN A 1 72 ? 11.097 26.203 12.497 1.00 89.50 72 GLN A CA 1
ATOM 575 C C . GLN A 1 72 ? 10.062 26.657 11.468 1.00 89.50 72 GLN A C 1
ATOM 577 O O . GLN A 1 72 ? 9.233 25.859 11.029 1.00 89.50 72 GLN A O 1
ATOM 582 N N . GLU A 1 73 ? 10.154 27.908 11.029 1.00 93.44 73 GLU A N 1
ATOM 583 C CA . GLU A 1 73 ? 9.303 28.472 9.988 1.00 93.44 73 GLU A CA 1
ATOM 584 C C . GLU A 1 73 ? 9.555 27.820 8.624 1.00 93.44 73 GLU A C 1
ATOM 586 O O . GLU A 1 73 ? 8.607 27.516 7.898 1.00 93.44 73 GLU A O 1
ATOM 591 N N . ALA A 1 74 ? 10.815 27.528 8.284 1.00 92.75 74 ALA A N 1
ATOM 592 C CA . ALA A 1 74 ? 11.153 26.815 7.055 1.00 92.75 74 ALA A CA 1
ATOM 593 C C . ALA A 1 74 ? 10.579 25.387 7.050 1.00 92.75 74 ALA A C 1
ATOM 595 O O . ALA A 1 74 ? 10.020 24.952 6.040 1.00 92.75 74 ALA A O 1
ATOM 596 N N . ARG A 1 75 ? 10.643 24.675 8.186 1.00 92.12 75 ARG A N 1
ATOM 597 C CA . ARG A 1 75 ? 9.997 23.361 8.361 1.00 92.12 75 ARG A CA 1
ATOM 598 C C . ARG A 1 75 ? 8.481 23.447 8.235 1.00 92.12 75 ARG A C 1
ATOM 600 O O . ARG A 1 75 ? 7.865 22.580 7.624 1.00 92.12 75 ARG A O 1
ATOM 607 N N . LEU A 1 76 ? 7.871 24.491 8.788 1.00 94.25 76 LEU A N 1
ATOM 608 C CA . LEU A 1 76 ? 6.438 24.712 8.641 1.00 94.25 76 LEU A CA 1
ATOM 609 C C . LEU A 1 76 ? 6.072 24.922 7.161 1.00 94.25 76 LEU A C 1
ATOM 611 O O . LEU A 1 76 ? 5.162 24.265 6.659 1.00 94.25 76 LEU A O 1
ATOM 615 N N . CYS A 1 77 ? 6.840 25.745 6.439 1.00 95.62 77 CYS A N 1
ATOM 616 C CA . CYS A 1 77 ? 6.678 25.972 5.000 1.00 95.62 77 CYS A CA 1
ATOM 617 C C . CYS A 1 77 ? 6.853 24.698 4.161 1.00 95.62 77 CYS A C 1
ATOM 619 O O . CYS A 1 77 ? 6.179 24.549 3.144 1.00 95.62 77 CYS A O 1
ATOM 621 N N . PHE A 1 78 ? 7.710 23.761 4.579 1.00 95.19 78 PHE A N 1
ATOM 622 C CA . PHE A 1 78 ? 7.824 22.453 3.931 1.00 95.19 78 PHE A CA 1
ATOM 623 C C . PHE A 1 78 ? 6.492 21.684 3.973 1.00 95.19 78 PHE A C 1
ATOM 625 O O . PHE A 1 78 ? 6.023 21.198 2.944 1.00 95.19 78 PHE A O 1
ATOM 632 N N . TYR A 1 79 ? 5.827 21.629 5.131 1.00 95.00 79 TYR A N 1
ATOM 633 C CA . TYR A 1 79 ? 4.517 20.976 5.243 1.00 95.00 79 TYR A CA 1
ATOM 634 C C . TYR A 1 79 ? 3.406 21.753 4.524 1.00 95.00 79 TYR A C 1
ATOM 636 O O . TYR A 1 79 ? 2.487 21.143 3.978 1.00 95.00 79 TYR A O 1
ATOM 644 N N . MET A 1 80 ? 3.514 23.084 4.435 1.00 96.38 80 MET A N 1
ATOM 645 C CA . MET A 1 80 ? 2.627 23.889 3.585 1.00 96.38 80 MET A CA 1
ATOM 646 C C . MET A 1 80 ? 2.796 23.543 2.103 1.00 96.38 80 MET A C 1
ATOM 648 O O . MET A 1 80 ? 1.798 23.325 1.422 1.00 96.38 80 MET A O 1
ATOM 652 N N . LEU A 1 81 ? 4.036 23.429 1.610 1.00 96.38 81 LEU A N 1
ATOM 653 C CA . LEU A 1 81 ? 4.325 22.970 0.248 1.00 96.38 81 LEU A CA 1
ATOM 654 C C . LEU A 1 81 ? 3.724 21.588 -0.006 1.00 96.38 81 LEU A C 1
ATOM 656 O O . LEU A 1 81 ? 3.072 21.387 -1.027 1.00 96.38 81 LEU A O 1
ATOM 660 N N . ARG A 1 82 ? 3.883 20.658 0.941 1.00 94.00 82 ARG A N 1
ATOM 661 C CA . ARG A 1 82 ? 3.300 19.314 0.856 1.00 94.00 82 ARG A CA 1
ATOM 662 C C . ARG A 1 82 ? 1.780 19.364 0.677 1.00 94.00 82 ARG A C 1
ATOM 664 O O . ARG A 1 82 ? 1.253 18.698 -0.212 1.00 94.00 82 ARG A O 1
ATOM 671 N N . ASN A 1 83 ? 1.095 20.219 1.437 1.00 94.94 83 ASN A N 1
ATOM 672 C CA . ASN A 1 83 ? -0.348 20.423 1.312 1.00 94.94 83 ASN A CA 1
ATOM 673 C C . ASN A 1 83 ? -0.758 21.048 -0.032 1.00 94.94 83 ASN A C 1
ATOM 675 O O . ASN A 1 83 ? -1.702 20.575 -0.664 1.00 94.94 83 ASN A O 1
ATOM 679 N N . LEU A 1 84 ? -0.053 22.092 -0.485 1.00 95.81 84 LEU A N 1
ATOM 680 C CA . LEU A 1 84 ? -0.329 22.739 -1.773 1.00 95.81 84 LEU A CA 1
ATOM 681 C C . LEU A 1 84 ? -0.176 21.737 -2.922 1.00 95.81 84 LEU A C 1
ATOM 683 O O . LEU A 1 84 ? -1.064 21.618 -3.758 1.00 95.81 84 LEU A O 1
ATOM 687 N N . ILE A 1 85 ? 0.887 20.930 -2.914 1.00 92.25 85 ILE A N 1
ATOM 688 C CA . ILE A 1 85 ? 1.100 19.881 -3.919 1.00 92.25 85 ILE A CA 1
ATOM 689 C C . ILE A 1 85 ? -0.104 18.927 -3.986 1.00 92.25 85 ILE A C 1
ATOM 691 O O . ILE A 1 85 ? -0.570 18.628 -5.086 1.00 92.25 85 ILE A O 1
ATOM 695 N N . ARG A 1 86 ? -0.660 18.504 -2.838 1.00 89.31 86 ARG A N 1
ATOM 696 C CA . ARG A 1 86 ? -1.870 17.654 -2.780 1.00 89.31 86 ARG A CA 1
ATOM 697 C C . ARG A 1 86 ? -3.114 18.335 -3.351 1.00 89.31 86 ARG A C 1
ATOM 699 O O . ARG A 1 86 ? -3.945 17.661 -3.951 1.00 89.31 86 ARG A O 1
ATOM 706 N N . ARG A 1 87 ? -3.253 19.646 -3.146 1.00 91.88 87 ARG A N 1
ATOM 707 C CA . ARG A 1 87 ? -4.403 20.451 -3.594 1.00 91.88 87 ARG A CA 1
ATOM 708 C C . ARG A 1 87 ? -4.354 20.810 -5.075 1.00 91.88 87 ARG A C 1
ATOM 710 O O . ARG A 1 87 ? -5.404 21.046 -5.660 1.00 91.88 87 ARG A O 1
ATOM 717 N N . GLY A 1 88 ? -3.169 20.797 -5.684 1.00 87.12 88 GLY A N 1
ATOM 718 C CA . GLY A 1 88 ? -2.975 21.083 -7.109 1.00 87.12 88 GLY A CA 1
ATOM 719 C C . GLY A 1 88 ? -3.480 20.001 -8.074 1.00 87.12 88 GLY A C 1
ATOM 720 O O . GLY A 1 88 ? -3.244 20.103 -9.272 1.00 87.12 88 GLY A O 1
ATOM 721 N N . VAL A 1 89 ? -4.140 18.947 -7.583 1.00 81.75 89 VAL A N 1
ATOM 722 C CA . VAL A 1 89 ? -4.745 17.878 -8.395 1.00 81.75 89 VAL A CA 1
ATOM 723 C C . VAL A 1 89 ? -6.146 17.539 -7.887 1.00 81.75 89 VAL A C 1
ATOM 725 O O . VAL A 1 89 ? -6.475 17.803 -6.730 1.00 81.75 89 VAL A O 1
ATOM 728 N N . ASP A 1 90 ? -6.966 16.921 -8.740 1.00 74.06 90 ASP A N 1
ATOM 729 C CA . ASP A 1 90 ? -8.321 16.505 -8.365 1.00 74.06 90 ASP A CA 1
ATOM 730 C C . ASP A 1 90 ? -8.302 15.461 -7.240 1.00 74.06 90 ASP A C 1
ATOM 732 O O . ASP A 1 90 ? -7.655 14.411 -7.342 1.00 74.06 90 ASP A O 1
ATOM 736 N N . ARG A 1 91 ? -9.057 15.736 -6.177 1.00 79.50 91 ARG A N 1
ATOM 737 C CA . ARG A 1 91 ? -9.281 14.862 -5.020 1.00 79.50 91 ARG A CA 1
ATOM 738 C C . ARG A 1 91 ? -10.704 14.305 -5.074 1.00 79.50 91 ARG A C 1
ATOM 740 O O . ARG A 1 91 ? -11.577 14.855 -5.737 1.00 79.50 91 ARG A O 1
ATOM 747 N N . GLU A 1 92 ? -10.959 13.219 -4.349 1.00 62.38 92 GLU A N 1
ATOM 748 C CA . GLU A 1 92 ? -12.272 12.551 -4.334 1.00 62.38 92 GLU A CA 1
ATOM 749 C C . GLU A 1 92 ? -13.420 13.497 -3.934 1.00 62.38 92 GLU A C 1
ATOM 751 O O . GLU A 1 92 ? -14.499 13.460 -4.524 1.00 62.38 92 GLU A O 1
ATOM 756 N N . HIS A 1 93 ? -13.166 14.382 -2.969 1.00 66.75 93 HIS A N 1
ATOM 757 C CA . HIS A 1 93 ? -14.141 15.314 -2.401 1.00 66.75 93 HIS A CA 1
ATOM 758 C C . HIS A 1 93 ? -13.963 16.773 -2.850 1.00 66.75 93 HIS A C 1
ATOM 760 O O . HIS A 1 93 ? -14.753 17.627 -2.447 1.00 66.75 93 HIS A O 1
ATOM 766 N N . ALA A 1 94 ? -12.938 17.092 -3.649 1.00 75.38 94 ALA A N 1
ATOM 767 C CA . ALA A 1 94 ? -12.622 18.468 -4.037 1.00 75.38 94 ALA A CA 1
ATOM 768 C C . ALA A 1 94 ? -11.856 18.547 -5.367 1.00 75.38 94 ALA A C 1
ATOM 770 O O . ALA A 1 94 ? -10.954 17.755 -5.623 1.00 75.38 94 ALA A O 1
ATOM 771 N N . ALA A 1 95 ? -12.172 19.549 -6.188 1.00 81.12 95 ALA A N 1
ATOM 772 C CA . ALA A 1 95 ? -11.448 19.814 -7.431 1.00 81.12 95 ALA A CA 1
ATOM 773 C C . ALA A 1 95 ? -10.014 20.320 -7.172 1.00 81.12 95 ALA A C 1
ATOM 775 O O . ALA A 1 95 ? -9.703 20.807 -6.075 1.00 81.12 95 ALA A O 1
ATOM 776 N N . ALA A 1 96 ? -9.164 20.210 -8.195 1.00 84.81 96 ALA A N 1
ATOM 777 C CA . ALA A 1 96 ? -7.843 20.822 -8.214 1.00 84.81 96 ALA A CA 1
ATOM 778 C C . ALA A 1 96 ? -7.930 22.343 -8.014 1.00 84.81 96 ALA A C 1
ATOM 780 O O . ALA A 1 96 ? -8.798 23.020 -8.570 1.00 84.81 96 ALA A O 1
ATOM 781 N N . GLU A 1 97 ? -7.005 22.875 -7.225 1.00 90.75 97 GLU A N 1
ATOM 782 C CA . GLU A 1 97 ? -6.847 24.305 -6.980 1.00 90.75 97 GLU A CA 1
ATOM 783 C C . GLU A 1 97 ? -5.621 24.832 -7.735 1.00 90.75 97 GLU A C 1
ATOM 785 O O . GLU A 1 97 ? -4.601 24.146 -7.817 1.00 90.75 97 GLU A O 1
ATOM 790 N N . ASP A 1 98 ? -5.696 26.058 -8.255 1.00 89.75 98 ASP A N 1
ATOM 791 C CA . ASP A 1 98 ? -4.518 26.747 -8.789 1.00 89.75 98 ASP A CA 1
ATOM 792 C C . ASP A 1 98 ? -3.691 27.284 -7.617 1.00 89.75 98 ASP A C 1
ATOM 794 O O . ASP A 1 98 ? -4.069 28.256 -6.966 1.00 89.75 98 ASP A O 1
ATOM 798 N N . VAL A 1 99 ? -2.618 26.564 -7.297 1.00 91.44 99 VAL A N 1
ATOM 799 C CA . VAL A 1 99 ? -1.723 26.813 -6.152 1.00 91.44 99 VAL A CA 1
ATOM 800 C C . VAL A 1 99 ? -0.274 27.017 -6.595 1.00 91.44 99 VAL A C 1
ATOM 802 O O . VAL A 1 99 ? 0.668 26.965 -5.795 1.00 91.44 99 VAL A O 1
ATOM 805 N N . THR A 1 100 ? -0.064 27.162 -7.902 1.00 88.94 100 THR A N 1
ATOM 806 C CA . THR A 1 100 ? 1.264 27.118 -8.512 1.00 88.94 100 THR A CA 1
ATOM 807 C C . THR A 1 100 ? 2.086 28.350 -8.144 1.00 88.94 100 THR A C 1
ATOM 809 O O . THR A 1 100 ? 3.298 28.242 -7.923 1.00 88.94 100 THR A O 1
ATOM 812 N N . ASP A 1 101 ? 1.448 29.510 -8.002 1.00 90.06 101 ASP A N 1
ATOM 813 C CA . ASP A 1 101 ? 2.123 30.738 -7.584 1.00 90.06 101 ASP A CA 1
ATOM 814 C C . ASP A 1 101 ? 2.520 30.704 -6.102 1.00 90.06 101 ASP A C 1
ATOM 816 O O . ASP A 1 101 ? 3.628 31.119 -5.756 1.00 90.06 101 ASP A O 1
ATOM 820 N N . GLU A 1 102 ? 1.700 30.112 -5.236 1.00 95.69 102 GLU A N 1
ATOM 821 C CA . GLU A 1 102 ? 2.024 29.862 -3.833 1.00 95.69 102 GLU A CA 1
ATOM 822 C C . GLU A 1 102 ? 3.205 28.893 -3.687 1.00 95.69 102 GLU A C 1
ATOM 824 O O . GLU A 1 102 ? 4.115 29.135 -2.888 1.00 95.69 102 GLU A O 1
ATOM 829 N N . ILE A 1 103 ? 3.246 27.826 -4.497 1.00 95.06 103 ILE A N 1
ATOM 830 C CA . ILE A 1 103 ? 4.387 26.899 -4.535 1.00 95.06 103 ILE A CA 1
ATOM 831 C C . ILE A 1 103 ? 5.655 27.644 -4.975 1.00 95.06 103 ILE A C 1
ATOM 833 O O . ILE A 1 103 ? 6.689 27.544 -4.311 1.00 95.06 103 ILE A O 1
ATOM 837 N N . ARG A 1 104 ? 5.598 28.434 -6.059 1.00 91.00 104 ARG A N 1
ATOM 838 C CA . ARG A 1 104 ? 6.744 29.235 -6.534 1.00 91.00 104 ARG A CA 1
ATOM 839 C C . ARG A 1 104 ? 7.225 30.228 -5.485 1.00 91.00 104 ARG A C 1
ATOM 841 O O . ARG A 1 104 ? 8.433 30.389 -5.305 1.00 91.00 104 ARG A O 1
ATOM 848 N N . MET A 1 105 ? 6.295 30.885 -4.800 1.00 94.81 105 MET A N 1
ATOM 849 C CA . MET A 1 105 ? 6.590 31.830 -3.735 1.00 94.81 105 MET A CA 1
ATOM 850 C C . MET A 1 105 ? 7.384 31.147 -2.618 1.00 94.81 105 MET A C 1
ATOM 852 O O . MET A 1 105 ? 8.479 31.612 -2.292 1.00 94.81 105 MET A O 1
ATOM 856 N N . LEU A 1 106 ? 6.907 30.015 -2.093 1.00 96.19 106 LEU A N 1
ATOM 857 C CA . LEU A 1 106 ? 7.587 29.308 -1.005 1.00 96.19 106 LEU A CA 1
ATOM 858 C C . LEU A 1 106 ? 8.952 28.761 -1.449 1.00 96.19 106 LEU A C 1
ATOM 860 O O . LEU A 1 106 ? 9.941 28.917 -0.735 1.00 96.19 106 LEU A O 1
ATOM 864 N N . LEU A 1 107 ? 9.054 28.215 -2.666 1.00 92.81 107 LEU A N 1
ATOM 865 C CA . LEU A 1 107 ? 10.324 27.747 -3.243 1.00 92.81 107 LEU A CA 1
ATOM 866 C C . LEU A 1 107 ? 11.315 28.884 -3.564 1.00 92.81 107 LEU A C 1
ATOM 868 O O . LEU A 1 107 ? 12.510 28.634 -3.786 1.00 92.81 107 LEU A O 1
ATOM 872 N N . SER A 1 108 ? 10.855 30.139 -3.594 1.00 90.81 108 SER A N 1
ATOM 873 C CA . SER A 1 108 ? 11.727 31.309 -3.738 1.00 90.81 108 SER A CA 1
ATOM 874 C C . SER A 1 108 ? 12.520 31.621 -2.463 1.00 90.81 108 SER A C 1
ATOM 876 O O . SER A 1 108 ? 13.557 32.275 -2.557 1.00 90.81 108 SER A O 1
ATOM 878 N N . ILE A 1 109 ? 12.081 31.117 -1.303 1.00 90.62 109 ILE A N 1
ATOM 879 C CA . ILE A 1 109 ? 12.744 31.314 -0.009 1.00 90.62 109 ILE A CA 1
ATOM 880 C C . ILE A 1 109 ? 13.910 30.312 0.125 1.00 90.62 109 ILE A C 1
ATOM 882 O O . ILE A 1 109 ? 13.685 29.100 0.031 1.00 90.62 109 ILE A O 1
ATOM 886 N N . PRO A 1 110 ? 15.160 30.764 0.358 1.00 88.38 110 PRO A N 1
ATOM 887 C CA . PRO A 1 110 ? 16.325 29.877 0.373 1.00 88.38 110 PRO A CA 1
ATOM 888 C C . PRO A 1 110 ? 16.269 28.765 1.423 1.00 88.38 110 PRO A C 1
ATOM 890 O O . PRO A 1 110 ? 16.588 27.621 1.102 1.00 88.38 110 PRO A O 1
ATOM 893 N N . SER A 1 111 ? 15.857 29.072 2.658 1.00 90.56 111 SER A N 1
ATOM 894 C CA . SER A 1 111 ? 15.779 28.083 3.739 1.00 90.56 111 SER A CA 1
ATOM 895 C C . SER A 1 111 ? 14.756 26.995 3.437 1.00 90.56 111 SER A C 1
ATOM 897 O O . SER A 1 111 ? 15.038 25.831 3.683 1.00 90.56 111 SER A O 1
ATOM 899 N N . VAL A 1 112 ? 13.626 27.331 2.810 1.00 92.62 112 VAL A N 1
ATOM 900 C CA . VAL A 1 112 ? 12.614 26.351 2.379 1.00 92.62 112 VAL A CA 1
ATOM 901 C C . VAL A 1 112 ? 13.153 25.466 1.253 1.00 92.62 112 VAL A C 1
ATOM 903 O O . VAL A 1 112 ? 13.036 24.240 1.300 1.00 92.62 112 VAL A O 1
ATOM 906 N N . ARG A 1 113 ? 13.817 26.066 0.257 1.00 90.69 113 ARG A N 1
ATOM 907 C CA . ARG A 1 113 ? 14.451 25.336 -0.851 1.00 90.69 113 ARG A CA 1
ATOM 908 C C . ARG A 1 113 ? 15.486 24.325 -0.363 1.00 90.69 113 ARG A C 1
ATOM 910 O O . ARG A 1 113 ? 15.556 23.218 -0.894 1.00 90.69 113 ARG A O 1
ATOM 917 N N . ALA A 1 114 ? 16.270 24.696 0.648 1.00 88.31 114 ALA A N 1
ATOM 918 C CA . ALA A 1 114 ? 17.286 23.830 1.233 1.00 88.31 114 ALA A CA 1
ATOM 919 C C . ALA A 1 114 ? 16.693 22.554 1.858 1.00 88.31 114 ALA A C 1
ATOM 921 O O . ALA A 1 114 ? 17.385 21.544 1.912 1.00 88.31 114 ALA A O 1
ATOM 922 N N . LEU A 1 115 ? 15.417 22.563 2.261 1.00 92.69 115 LEU A N 1
ATOM 923 C CA . LEU A 1 115 ? 14.744 21.401 2.851 1.00 92.69 115 LEU A CA 1
ATOM 924 C C . LEU A 1 115 ? 14.118 20.456 1.817 1.00 92.69 115 LEU A C 1
ATOM 926 O O . LEU A 1 115 ? 13.840 19.308 2.140 1.00 92.69 115 LEU A O 1
ATOM 930 N N . CYS A 1 116 ? 13.904 20.895 0.573 1.00 89.69 116 CYS A N 1
ATOM 931 C CA . CYS A 1 116 ? 13.094 20.153 -0.406 1.00 89.69 116 CYS A CA 1
ATOM 932 C C . CYS A 1 116 ? 13.661 18.778 -0.808 1.00 89.69 116 CYS A C 1
ATOM 934 O O . CYS A 1 116 ? 12.911 17.947 -1.316 1.00 89.69 116 CYS A O 1
ATOM 936 N N . HIS A 1 117 ? 14.962 18.551 -0.606 1.00 85.00 117 HIS A N 1
ATOM 937 C CA . HIS A 1 117 ? 15.631 17.284 -0.914 1.00 85.00 117 HIS A CA 1
ATOM 938 C C . HIS A 1 117 ? 15.884 16.406 0.320 1.00 85.00 117 HIS A C 1
ATOM 940 O O . HIS A 1 117 ? 16.203 15.229 0.174 1.00 85.00 117 HIS A O 1
ATOM 946 N N . LEU A 1 118 ? 15.739 16.964 1.525 1.00 85.31 118 LEU A N 1
ATOM 947 C CA . LEU A 1 118 ? 16.077 16.302 2.782 1.00 85.31 118 LEU A CA 1
ATOM 948 C C . LEU A 1 118 ? 14.922 15.424 3.294 1.00 85.31 118 LEU A C 1
ATOM 950 O O . LEU A 1 118 ? 13.760 15.712 2.998 1.00 85.31 118 LEU A O 1
ATOM 954 N N . PRO A 1 119 ? 15.223 14.391 4.103 1.00 82.25 119 PRO A N 1
ATOM 955 C CA . PRO A 1 119 ? 14.211 13.606 4.798 1.00 82.25 119 PRO A CA 1
ATOM 956 C C . PRO A 1 119 ? 13.647 14.412 5.969 1.00 82.25 119 PRO A C 1
ATOM 958 O O . PRO A 1 119 ? 14.230 14.465 7.052 1.00 82.25 119 PRO A O 1
ATOM 961 N N . MET A 1 120 ? 12.539 15.107 5.718 1.00 82.81 120 MET A N 1
ATOM 962 C CA . MET A 1 120 ? 11.935 16.019 6.693 1.00 82.81 120 MET A CA 1
ATOM 963 C C . MET A 1 120 ? 10.923 15.344 7.608 1.00 82.81 120 MET A C 1
ATOM 965 O O . MET A 1 120 ? 10.827 15.716 8.780 1.00 82.81 120 MET A O 1
ATOM 969 N N . SER A 1 121 ? 10.169 14.381 7.084 1.00 70.12 121 SER A N 1
ATOM 970 C CA . SER A 1 121 ? 9.343 13.500 7.898 1.00 70.12 121 SER A CA 1
ATOM 971 C C . SER A 1 121 ? 10.116 12.230 8.251 1.00 70.12 121 SER A C 1
ATOM 973 O O . SER A 1 121 ? 10.914 11.737 7.452 1.00 70.12 121 SER A O 1
ATOM 975 N N . ASP A 1 122 ? 9.849 11.685 9.440 1.00 60.00 122 ASP A N 1
ATOM 976 C CA . ASP A 1 122 ? 10.476 10.446 9.928 1.00 60.00 122 ASP A CA 1
ATOM 977 C C . ASP A 1 122 ? 10.219 9.245 8.989 1.00 60.00 122 ASP A C 1
ATOM 979 O O . ASP A 1 122 ? 10.925 8.242 9.054 1.00 60.00 122 ASP A O 1
ATOM 983 N N . GLU A 1 123 ? 9.219 9.356 8.105 1.00 54.31 123 GLU A N 1
ATOM 984 C CA . GLU A 1 123 ? 8.763 8.299 7.197 1.00 54.31 123 GLU A CA 1
ATOM 985 C C . GLU A 1 123 ? 9.039 8.600 5.707 1.00 54.31 123 GLU A C 1
ATOM 987 O O . GLU A 1 123 ? 9.219 7.666 4.934 1.00 54.31 123 GLU A O 1
ATOM 992 N N . GLY A 1 124 ? 9.135 9.870 5.288 1.00 56.56 124 GLY A N 1
ATOM 993 C CA . GLY A 1 124 ? 9.104 10.263 3.868 1.00 56.56 124 GLY A CA 1
ATOM 994 C C . GLY A 1 124 ? 10.408 10.113 3.082 1.00 56.56 124 GLY A C 1
ATOM 995 O O . GLY A 1 124 ? 10.394 10.139 1.846 1.00 56.56 124 GLY A O 1
ATOM 996 N N . GLY A 1 125 ? 11.538 9.920 3.767 1.00 71.12 125 GLY A N 1
ATOM 997 C CA . GLY A 1 125 ? 12.850 9.791 3.125 1.00 71.12 125 GLY A CA 1
ATOM 998 C C . GLY A 1 125 ? 13.253 11.020 2.292 1.00 71.12 125 GLY A C 1
ATOM 999 O O . GLY A 1 125 ? 12.637 12.082 2.357 1.00 71.12 125 GLY A O 1
ATOM 1000 N N . GLU A 1 126 ? 14.331 10.902 1.516 1.00 79.88 126 GLU A N 1
ATOM 1001 C CA . GLU A 1 126 ? 14.810 12.002 0.667 1.00 79.88 126 GLU A CA 1
ATOM 1002 C C . GLU A 1 126 ? 13.816 12.340 -0.464 1.00 79.88 126 GLU A C 1
ATOM 1004 O O . GLU A 1 126 ? 13.086 11.478 -0.961 1.00 79.88 126 GLU A O 1
ATOM 1009 N N . ASN A 1 127 ? 13.807 13.604 -0.907 1.00 84.25 127 ASN A N 1
ATOM 1010 C CA . ASN A 1 127 ? 12.948 14.104 -1.994 1.00 84.25 127 ASN A CA 1
ATOM 1011 C C . ASN A 1 127 ? 11.429 13.842 -1.817 1.00 84.25 127 ASN A C 1
ATOM 1013 O O . ASN A 1 127 ? 10.692 13.737 -2.803 1.00 84.25 127 ASN A O 1
ATOM 1017 N N . GLU A 1 128 ? 10.938 13.793 -0.578 1.00 86.31 128 GLU A N 1
ATOM 1018 C CA . GLU A 1 128 ? 9.533 13.525 -0.227 1.00 86.31 128 GLU A CA 1
ATOM 1019 C C . GLU A 1 128 ? 8.513 14.335 -1.061 1.00 86.31 128 GLU A C 1
ATOM 1021 O O . GLU A 1 128 ? 7.562 13.771 -1.604 1.00 86.31 128 GLU A O 1
ATOM 1026 N N . LEU A 1 129 ? 8.720 15.649 -1.232 1.00 89.00 129 LEU A N 1
ATOM 1027 C CA . LEU A 1 129 ? 7.799 16.512 -1.991 1.00 89.00 129 LEU A CA 1
ATOM 1028 C C . LEU A 1 129 ? 7.735 16.145 -3.481 1.00 89.00 129 LEU A C 1
ATOM 1030 O O . LEU A 1 129 ? 6.662 16.193 -4.084 1.00 89.00 129 LEU A O 1
ATOM 1034 N N . LEU A 1 130 ? 8.872 15.770 -4.078 1.00 82.81 130 LEU A N 1
ATOM 1035 C CA . LEU A 1 130 ? 8.939 15.373 -5.486 1.00 82.81 130 LEU A CA 1
ATOM 1036 C C . LEU A 1 130 ? 8.267 14.015 -5.690 1.00 82.81 130 LEU A C 1
ATOM 1038 O O . LEU A 1 130 ? 7.485 13.855 -6.627 1.00 82.81 130 LEU A O 1
ATOM 1042 N N . ARG A 1 131 ? 8.541 13.065 -4.791 1.00 76.56 131 ARG A N 1
ATOM 1043 C CA . ARG A 1 131 ? 7.901 11.744 -4.764 1.00 76.56 131 ARG A CA 1
ATOM 1044 C C . ARG A 1 131 ? 6.384 11.876 -4.676 1.00 76.56 131 ARG A C 1
ATOM 1046 O O . ARG A 1 131 ? 5.661 11.297 -5.483 1.00 76.56 131 ARG A O 1
ATOM 1053 N N . LEU A 1 132 ? 5.903 12.717 -3.758 1.00 82.50 132 LEU A N 1
ATOM 1054 C CA . LEU A 1 132 ? 4.486 13.036 -3.626 1.00 82.50 132 LEU A CA 1
ATOM 1055 C C . LEU A 1 132 ? 3.908 13.614 -4.923 1.00 82.50 132 LEU A C 1
ATOM 1057 O O . LEU A 1 132 ? 2.894 13.108 -5.399 1.00 82.50 132 LEU A O 1
ATOM 1061 N N . ALA A 1 133 ? 4.546 14.643 -5.494 1.00 79.81 133 ALA A N 1
ATOM 1062 C CA . ALA A 1 133 ? 4.074 15.304 -6.709 1.00 79.81 133 ALA A CA 1
ATOM 1063 C C . ALA A 1 133 ? 3.956 14.328 -7.892 1.00 79.81 133 ALA A C 1
ATOM 1065 O O . ALA A 1 133 ? 2.924 14.304 -8.561 1.00 79.81 133 ALA A O 1
ATOM 1066 N N . ILE A 1 134 ? 4.961 13.468 -8.097 1.00 69.12 134 ILE A N 1
ATOM 1067 C CA . ILE A 1 134 ? 4.945 12.437 -9.147 1.00 69.12 134 ILE A CA 1
ATOM 1068 C C . ILE A 1 134 ? 3.813 11.435 -8.895 1.00 69.12 134 ILE A C 1
ATOM 1070 O O . ILE A 1 134 ? 2.999 11.187 -9.784 1.00 69.12 134 ILE A O 1
ATOM 1074 N N . ARG A 1 135 ? 3.708 10.913 -7.668 1.00 67.62 135 ARG A N 1
ATOM 1075 C CA . ARG A 1 135 ? 2.731 9.883 -7.282 1.00 67.62 135 ARG A CA 1
ATOM 1076 C C . ARG A 1 135 ? 1.282 10.308 -7.536 1.00 67.62 135 ARG A C 1
ATOM 1078 O O . ARG A 1 135 ? 0.475 9.505 -8.007 1.00 67.62 135 ARG A O 1
ATOM 1085 N N . ILE A 1 136 ? 0.946 11.561 -7.230 1.00 70.44 136 ILE A N 1
ATOM 1086 C CA . ILE A 1 136 ? -0.413 12.100 -7.416 1.00 70.44 136 ILE A CA 1
ATOM 1087 C C . ILE A 1 136 ? -0.637 12.717 -8.808 1.00 70.44 136 ILE A C 1
ATOM 1089 O O . ILE A 1 136 ? -1.757 13.129 -9.120 1.00 70.44 136 ILE A O 1
ATOM 1093 N N . GLY A 1 137 ? 0.401 12.764 -9.650 1.00 64.31 137 GLY A N 1
ATOM 1094 C CA . GLY A 1 137 ? 0.345 13.309 -11.007 1.00 64.31 137 GLY A CA 1
ATOM 1095 C C . GLY A 1 137 ? 0.367 14.838 -11.089 1.00 64.31 137 GLY A C 1
ATOM 1096 O O . GLY A 1 137 ? -0.112 15.395 -12.074 1.00 64.31 137 GLY A O 1
ATOM 1097 N N . ASN A 1 138 ? 0.902 15.533 -10.083 1.00 79.88 138 ASN A N 1
ATOM 1098 C CA . ASN A 1 138 ? 1.042 16.989 -10.102 1.00 79.88 138 ASN A CA 1
ATOM 1099 C C . ASN A 1 138 ? 2.264 17.404 -10.946 1.00 79.88 138 ASN A C 1
ATOM 1101 O O . ASN A 1 138 ? 3.346 17.678 -10.421 1.00 79.88 138 ASN A O 1
ATOM 1105 N N . GLN A 1 139 ? 2.086 17.437 -12.270 1.00 74.56 139 GLN A N 1
ATOM 1106 C CA . GLN A 1 139 ? 3.162 17.718 -13.228 1.00 74.56 139 GLN A CA 1
ATOM 1107 C C . GLN A 1 139 ? 3.807 19.095 -13.030 1.00 74.56 139 GLN A C 1
ATOM 1109 O O . GLN A 1 139 ? 5.021 19.237 -13.205 1.00 74.56 139 GLN A O 1
ATOM 1114 N N . GLU A 1 140 ? 3.023 20.106 -12.649 1.00 77.56 140 GLU A N 1
ATOM 1115 C CA . GLU A 1 140 ? 3.532 21.459 -12.418 1.00 77.56 140 GLU A CA 1
ATOM 1116 C C . GLU A 1 140 ? 4.455 21.500 -11.198 1.00 77.56 140 GLU A C 1
ATOM 1118 O O . GLU A 1 140 ? 5.587 21.982 -11.296 1.00 77.56 140 GLU A O 1
ATOM 1123 N N . ALA A 1 141 ? 4.029 20.914 -10.075 1.00 85.19 141 ALA A N 1
ATOM 1124 C CA . ALA A 1 141 ? 4.859 20.814 -8.881 1.00 85.19 141 ALA A CA 1
ATOM 1125 C C . ALA A 1 141 ? 6.117 19.969 -9.119 1.00 85.19 141 ALA A C 1
ATOM 1127 O O . ALA A 1 141 ? 7.210 20.383 -8.732 1.00 85.19 141 ALA A O 1
ATOM 1128 N N . SER A 1 142 ? 5.996 18.821 -9.798 1.00 80.69 142 SER A N 1
ATOM 1129 C CA . SER A 1 142 ? 7.153 17.996 -10.171 1.00 80.69 142 SER A CA 1
ATOM 1130 C C . SER A 1 142 ? 8.155 18.792 -11.007 1.00 80.69 142 SER A C 1
ATOM 1132 O O . SER A 1 142 ? 9.355 18.758 -10.733 1.00 80.69 142 SER A O 1
ATOM 1134 N N . SER A 1 143 ? 7.669 19.564 -11.982 1.00 74.25 143 SER A N 1
ATOM 1135 C CA . SER A 1 143 ? 8.511 20.403 -12.838 1.00 74.25 143 SER A CA 1
ATOM 1136 C C . SER A 1 143 ? 9.227 21.498 -12.046 1.00 74.25 143 SER A C 1
ATOM 1138 O O . SER A 1 143 ? 10.415 21.726 -12.266 1.00 74.25 143 SER A O 1
ATOM 1140 N N . LEU A 1 144 ? 8.540 22.158 -11.107 1.00 81.12 144 LEU A N 1
ATOM 1141 C CA . LEU A 1 144 ? 9.137 23.182 -10.243 1.00 81.12 144 LEU A CA 1
ATOM 1142 C C . LEU A 1 144 ? 10.193 22.597 -9.296 1.00 81.12 144 LEU A C 1
ATOM 1144 O O . LEU A 1 144 ? 11.261 23.182 -9.128 1.00 81.12 144 LEU A O 1
ATOM 1148 N N . LEU A 1 145 ? 9.934 21.427 -8.713 1.00 85.12 145 LEU A N 1
ATOM 1149 C CA . LEU A 1 145 ? 10.873 20.762 -7.810 1.00 85.12 145 LEU A CA 1
ATOM 1150 C C . LEU A 1 145 ? 12.124 20.265 -8.549 1.00 85.12 145 LEU A C 1
ATOM 1152 O O . LEU A 1 145 ? 13.235 20.446 -8.057 1.00 85.12 145 LEU A O 1
ATOM 1156 N N . LEU A 1 146 ? 11.981 19.729 -9.765 1.00 81.31 146 LEU A N 1
ATOM 1157 C CA . LEU A 1 146 ? 13.108 19.277 -10.599 1.00 81.31 146 LEU A CA 1
ATOM 1158 C C . LEU A 1 146 ? 13.981 20.419 -11.146 1.00 81.31 146 LEU A C 1
ATOM 1160 O O . LEU A 1 146 ? 15.085 20.173 -11.648 1.00 81.31 146 LEU A O 1
ATOM 1164 N N . GLN A 1 147 ? 13.526 21.673 -11.063 1.00 78.81 147 GLN A N 1
ATOM 1165 C CA . GLN A 1 147 ? 14.369 22.841 -11.343 1.00 78.81 147 GLN A CA 1
ATOM 1166 C C . GLN A 1 147 ? 15.387 23.103 -10.226 1.00 78.81 147 GLN A C 1
ATOM 1168 O O . GLN A 1 147 ? 16.377 23.795 -10.466 1.00 78.81 147 GLN A O 1
ATOM 1173 N N . LEU A 1 148 ? 15.187 22.541 -9.030 1.00 77.81 148 LEU A N 1
ATOM 1174 C CA . LEU A 1 148 ? 16.127 22.666 -7.923 1.00 77.81 148 LEU A CA 1
ATOM 1175 C C . LEU A 1 148 ? 17.306 21.694 -8.122 1.00 77.81 148 LEU A C 1
ATOM 1177 O O . LEU A 1 148 ? 17.080 20.482 -8.178 1.00 77.81 148 LEU A O 1
ATOM 1181 N N . PRO A 1 149 ? 18.564 22.180 -8.188 1.00 73.56 149 PRO A N 1
ATOM 1182 C CA . PRO A 1 149 ? 19.721 21.322 -8.451 1.00 73.56 149 PRO A CA 1
ATOM 1183 C C . PRO A 1 149 ? 19.893 20.189 -7.437 1.00 73.56 149 PRO A C 1
ATOM 1185 O O . PRO A 1 149 ? 20.170 19.065 -7.834 1.00 73.56 149 PRO A O 1
ATOM 1188 N N . GLU A 1 150 ? 19.675 20.457 -6.146 1.00 80.50 150 GLU A N 1
ATOM 1189 C CA . GLU A 1 150 ? 19.836 19.439 -5.098 1.00 80.50 150 GLU A CA 1
ATOM 1190 C C . GLU A 1 150 ? 18.768 18.346 -5.168 1.00 80.50 150 GLU A C 1
ATOM 1192 O O . GLU A 1 150 ? 19.089 17.168 -5.034 1.00 80.50 150 GLU A O 1
ATOM 1197 N N . VAL A 1 151 ? 17.518 18.719 -5.464 1.00 78.50 151 VAL A N 1
ATOM 1198 C CA . VAL A 1 151 ? 16.433 17.751 -5.677 1.00 78.50 151 VAL A CA 1
ATOM 1199 C C . VAL A 1 151 ? 16.754 16.875 -6.883 1.00 78.50 151 VAL A C 1
ATOM 1201 O O . VAL A 1 151 ? 16.651 15.654 -6.802 1.00 78.50 151 VAL A O 1
ATOM 1204 N N . ARG A 1 152 ? 17.209 17.480 -7.987 1.00 73.06 152 ARG A N 1
ATOM 1205 C CA . ARG A 1 152 ? 17.610 16.744 -9.190 1.00 73.06 152 ARG A CA 1
ATOM 1206 C C . ARG A 1 152 ? 18.791 15.811 -8.929 1.00 73.06 152 ARG A C 1
ATOM 1208 O O . ARG A 1 152 ? 18.746 14.665 -9.347 1.00 73.06 152 ARG A O 1
ATOM 1215 N N . ARG A 1 153 ? 19.815 16.271 -8.209 1.00 73.31 153 ARG A N 1
ATOM 1216 C CA . ARG A 1 153 ? 21.004 15.474 -7.879 1.00 73.31 153 ARG A CA 1
ATOM 1217 C C . ARG A 1 153 ? 20.633 14.224 -7.083 1.00 73.31 153 ARG A C 1
ATOM 1219 O O . ARG A 1 153 ? 21.073 13.135 -7.434 1.00 73.31 153 ARG A O 1
ATOM 1226 N N . VAL A 1 154 ? 19.819 14.373 -6.037 1.00 73.88 154 VAL A N 1
ATOM 1227 C CA . VAL A 1 154 ? 19.289 13.231 -5.273 1.00 73.88 154 VAL A CA 1
ATOM 1228 C C . VAL A 1 154 ? 18.427 12.346 -6.178 1.00 73.88 154 VAL A C 1
ATOM 1230 O O . VAL A 1 154 ? 18.511 11.120 -6.107 1.00 73.88 154 VAL A O 1
ATOM 1233 N N . ALA A 1 155 ? 17.662 12.954 -7.092 1.00 66.25 155 ALA A N 1
ATOM 1234 C CA . ALA A 1 155 ? 16.814 12.209 -8.009 1.00 66.25 155 ALA A CA 1
ATOM 1235 C C . ALA A 1 155 ? 17.582 11.360 -9.034 1.00 66.25 155 ALA A C 1
ATOM 1237 O O . ALA A 1 155 ? 17.148 10.270 -9.384 1.00 66.25 155 ALA A O 1
ATOM 1238 N N . GLU A 1 156 ? 18.734 11.843 -9.492 1.00 62.12 156 GLU A N 1
ATOM 1239 C CA . GLU A 1 156 ? 19.623 11.145 -10.423 1.00 62.12 156 GLU A CA 1
ATOM 1240 C C . GLU A 1 156 ? 20.459 10.054 -9.731 1.00 62.12 156 GLU A C 1
ATOM 1242 O O . GLU A 1 156 ? 20.797 9.048 -10.352 1.00 62.12 156 GLU A O 1
ATOM 1247 N N . GLN A 1 157 ? 20.806 10.240 -8.452 1.00 59.66 157 GLN A N 1
ATOM 1248 C CA . GLN A 1 157 ? 21.626 9.293 -7.680 1.00 59.66 157 GLN A CA 1
ATOM 1249 C C . GLN A 1 157 ? 20.879 8.015 -7.311 1.00 59.66 157 GLN A C 1
ATOM 1251 O O . GLN A 1 157 ? 21.481 6.945 -7.196 1.00 59.66 157 GLN A O 1
ATOM 1256 N N . HIS A 1 158 ? 19.569 8.124 -7.140 1.00 51.69 158 HIS A N 1
ATOM 1257 C CA . HIS A 1 158 ? 18.732 7.007 -6.785 1.00 51.69 158 HIS A CA 1
ATOM 1258 C C . HIS A 1 158 ? 17.719 6.740 -7.894 1.00 51.69 158 HIS A C 1
ATOM 1260 O O . HIS A 1 158 ? 16.844 7.559 -8.152 1.00 51.69 158 HIS A O 1
ATOM 1266 N N . ASN A 1 159 ? 17.731 5.533 -8.466 1.00 47.75 159 ASN A N 1
ATOM 1267 C CA . ASN A 1 159 ? 16.655 5.023 -9.331 1.00 47.75 159 ASN A CA 1
ATOM 1268 C C . ASN A 1 159 ? 15.278 4.914 -8.613 1.00 47.75 159 ASN A C 1
ATOM 1270 O O . ASN A 1 159 ? 14.409 4.174 -9.061 1.00 47.75 159 ASN A O 1
ATOM 1274 N N . PHE A 1 160 ? 15.040 5.629 -7.501 1.00 42.53 160 PHE A N 1
ATOM 1275 C CA . PHE A 1 160 ? 13.770 5.661 -6.766 1.00 42.53 160 PHE A CA 1
ATOM 1276 C C . PHE A 1 160 ? 12.585 6.043 -7.673 1.00 42.53 160 PHE A C 1
ATOM 1278 O O . PHE A 1 160 ? 11.483 5.522 -7.502 1.00 42.53 160 PHE A O 1
ATOM 1285 N N . TYR A 1 161 ? 12.816 6.887 -8.682 1.00 47.16 161 TYR A N 1
ATOM 1286 C CA . TYR A 1 161 ? 11.781 7.408 -9.586 1.00 47.16 161 TYR A CA 1
ATOM 1287 C C . TYR A 1 161 ? 11.359 6.429 -10.680 1.00 47.16 161 TYR A C 1
ATOM 1289 O O . TYR A 1 161 ? 10.274 6.594 -11.226 1.00 47.16 161 TYR A O 1
ATOM 1297 N N . GLU A 1 162 ? 12.142 5.375 -10.930 1.00 41.25 162 GLU A N 1
ATOM 1298 C CA . GLU A 1 162 ? 11.729 4.254 -11.788 1.00 41.25 162 GLU A CA 1
ATOM 1299 C C . GLU A 1 162 ? 10.702 3.337 -11.100 1.00 41.25 162 GLU A C 1
ATOM 1301 O O . GLU A 1 162 ? 10.082 2.491 -11.732 1.00 41.25 162 GLU A O 1
ATOM 1306 N N . ASN A 1 163 ? 10.497 3.465 -9.786 1.00 37.50 163 ASN A N 1
ATOM 1307 C CA . ASN A 1 163 ? 9.452 2.712 -9.083 1.00 37.50 163 ASN A CA 1
ATOM 1308 C C . ASN A 1 163 ? 8.178 3.543 -8.878 1.00 37.50 163 ASN A C 1
ATOM 1310 O O . ASN A 1 163 ? 7.074 3.003 -8.881 1.00 37.50 163 ASN A O 1
ATOM 1314 N N . GLU A 1 164 ? 8.317 4.860 -8.706 1.00 40.47 164 GLU A N 1
ATOM 1315 C CA . GLU A 1 164 ? 7.189 5.754 -8.408 1.00 40.47 164 GLU A CA 1
ATOM 1316 C C . GLU A 1 164 ? 6.655 6.514 -9.630 1.00 40.47 164 GLU A C 1
ATOM 1318 O O . GLU A 1 164 ? 5.467 6.833 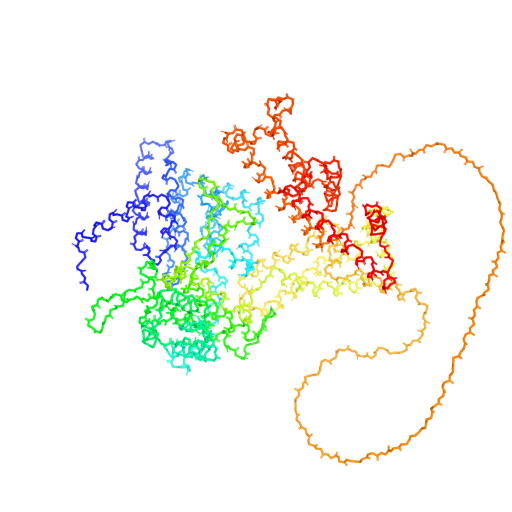-9.667 1.00 40.47 164 GLU A O 1
ATOM 1323 N N . GLY A 1 165 ? 7.499 6.781 -10.633 1.00 37.31 165 GLY A N 1
ATOM 1324 C CA . GLY A 1 165 ? 7.117 7.389 -11.911 1.00 37.31 165 GLY A CA 1
ATOM 1325 C C . GLY A 1 165 ? 6.708 6.375 -12.980 1.00 37.31 165 GLY A C 1
ATOM 1326 O O . GLY A 1 165 ? 5.916 6.712 -13.860 1.00 37.31 165 GLY A O 1
ATOM 1327 N N . ASP A 1 166 ? 7.173 5.123 -12.882 1.00 37.25 166 ASP A N 1
ATOM 1328 C CA . ASP A 1 166 ? 7.020 4.169 -13.985 1.00 37.25 166 ASP A CA 1
ATOM 1329 C C . ASP A 1 166 ? 5.693 3.382 -13.985 1.00 37.25 166 ASP A C 1
ATOM 1331 O O . ASP A 1 166 ? 5.505 2.453 -14.774 1.00 37.25 166 ASP A O 1
ATOM 1335 N N . GLY A 1 167 ? 4.775 3.662 -13.053 1.00 41.03 167 GLY A N 1
ATOM 1336 C CA . GLY A 1 167 ? 3.586 2.819 -12.858 1.00 41.03 167 GLY A CA 1
ATOM 1337 C C . GLY A 1 167 ? 3.919 1.365 -12.476 1.00 41.03 167 GLY A C 1
ATOM 1338 O O . GLY A 1 167 ? 3.026 0.527 -12.400 1.00 41.03 167 GLY A O 1
ATOM 1339 N N . THR A 1 168 ? 5.189 1.070 -12.178 1.00 39.09 168 THR A N 1
ATOM 1340 C CA . THR A 1 168 ? 5.744 -0.227 -11.753 1.00 39.09 168 THR A CA 1
ATOM 1341 C C . THR A 1 168 ? 5.382 -0.598 -10.320 1.00 39.09 168 THR A C 1
ATOM 1343 O O . THR A 1 168 ? 5.870 -1.603 -9.803 1.00 39.09 168 THR A O 1
ATOM 1346 N N . LEU A 1 169 ? 4.488 0.177 -9.709 1.00 43.91 169 LEU A N 1
ATOM 1347 C CA . LEU A 1 169 ? 3.915 -0.050 -8.399 1.00 43.91 169 LEU A CA 1
ATOM 1348 C C . LEU A 1 169 ? 3.326 -1.459 -8.337 1.00 43.91 169 LEU A C 1
ATOM 1350 O O . LEU A 1 169 ? 2.214 -1.719 -8.801 1.00 43.91 169 LEU A O 1
ATOM 1354 N N . ASP A 1 170 ? 4.068 -2.378 -7.719 1.00 40.81 170 ASP A N 1
ATOM 1355 C CA . ASP A 1 170 ? 3.460 -3.570 -7.162 1.00 40.81 170 ASP A CA 1
ATOM 1356 C C . ASP A 1 170 ? 2.486 -3.079 -6.088 1.00 40.81 170 ASP A C 1
ATOM 1358 O O . ASP A 1 170 ? 2.871 -2.712 -4.973 1.00 40.81 170 ASP A O 1
ATOM 1362 N N . LEU A 1 171 ? 1.201 -3.031 -6.449 1.00 40.78 171 LEU A N 1
ATOM 1363 C CA . LEU A 1 171 ? 0.126 -2.636 -5.548 1.00 40.78 171 LEU A CA 1
ATOM 1364 C C . LEU A 1 171 ? 0.157 -3.464 -4.256 1.00 40.78 171 LEU A C 1
ATOM 1366 O O . LEU A 1 171 ? -0.308 -2.969 -3.230 1.00 40.78 171 LEU A O 1
ATOM 1370 N N . ARG A 1 172 ? 0.735 -4.680 -4.266 1.00 35.72 172 ARG A N 1
ATOM 1371 C CA . ARG A 1 172 ? 0.960 -5.491 -3.061 1.00 35.72 172 ARG A CA 1
ATOM 1372 C C . ARG A 1 172 ? 2.123 -4.978 -2.210 1.00 35.72 172 ARG A C 1
ATOM 1374 O O . ARG A 1 172 ? 1.993 -4.990 -0.990 1.00 35.72 172 ARG A O 1
ATOM 1381 N N . GLN A 1 173 ? 3.214 -4.506 -2.812 1.00 37.97 173 GLN A N 1
ATOM 1382 C CA . GLN A 1 173 ? 4.363 -3.945 -2.092 1.00 37.97 173 GLN A CA 1
ATOM 1383 C C . GLN A 1 173 ? 4.015 -2.587 -1.464 1.00 37.97 173 GLN A C 1
ATOM 1385 O O . GLN A 1 173 ? 4.276 -2.376 -0.285 1.00 37.97 173 GLN A O 1
ATOM 1390 N N . MET A 1 174 ? 3.283 -1.724 -2.180 1.00 38.91 174 MET A N 1
ATOM 1391 C CA . MET A 1 174 ? 2.705 -0.501 -1.598 1.00 38.91 174 MET A CA 1
ATOM 1392 C C . MET A 1 174 ? 1.602 -0.785 -0.570 1.00 38.91 174 MET A C 1
ATOM 1394 O O . MET A 1 174 ? 1.336 0.018 0.316 1.00 38.91 174 MET A O 1
ATOM 1398 N N . ALA A 1 175 ? 0.879 -1.904 -0.701 1.00 36.56 175 ALA A N 1
ATOM 1399 C CA . ALA A 1 175 ? -0.173 -2.290 0.245 1.00 36.56 175 ALA A CA 1
ATOM 1400 C C . ALA A 1 175 ? 0.370 -2.659 1.629 1.00 36.56 175 ALA A C 1
ATOM 1402 O O . ALA A 1 175 ? -0.396 -2.652 2.592 1.00 36.56 175 ALA A O 1
ATOM 1403 N N . GLN A 1 176 ? 1.661 -2.980 1.713 1.00 35.19 176 GLN A N 1
ATOM 1404 C CA . GLN A 1 176 ? 2.361 -3.308 2.951 1.00 35.19 176 GLN A CA 1
ATOM 1405 C C . GLN A 1 176 ? 3.066 -2.095 3.574 1.00 35.19 176 GLN A C 1
ATOM 1407 O O . GLN A 1 176 ? 3.495 -2.184 4.722 1.00 35.19 176 GLN A O 1
ATOM 1412 N N . ASP A 1 177 ? 3.157 -0.975 2.852 1.00 37.28 177 ASP A N 1
ATOM 1413 C CA . ASP A 1 177 ? 3.805 0.241 3.330 1.00 37.28 177 ASP A CA 1
ATOM 1414 C C . ASP A 1 177 ? 2.823 1.112 4.132 1.00 37.28 177 ASP A C 1
ATOM 1416 O O . ASP A 1 177 ? 1.755 1.497 3.641 1.00 37.28 177 ASP A O 1
ATOM 1420 N N . LYS A 1 178 ? 3.172 1.415 5.388 1.00 35.72 178 LYS A N 1
ATOM 1421 C CA . LYS A 1 178 ? 2.343 2.222 6.296 1.00 35.72 178 LYS A CA 1
ATOM 1422 C C . LYS A 1 178 ? 2.214 3.664 5.816 1.00 35.72 178 LYS A C 1
ATOM 1424 O O . LYS A 1 178 ? 1.144 4.245 5.983 1.00 35.72 178 LYS A O 1
ATOM 1429 N N . GLU A 1 179 ? 3.223 4.197 5.132 1.00 34.81 179 GLU A N 1
ATOM 1430 C CA . GLU A 1 179 ? 3.200 5.561 4.593 1.00 34.81 179 GLU A CA 1
ATOM 1431 C C . GLU A 1 179 ? 2.107 5.719 3.513 1.00 34.81 179 GLU A C 1
ATOM 1433 O O . GLU A 1 179 ? 1.437 6.746 3.410 1.00 34.81 179 GLU A O 1
ATOM 1438 N N . SER A 1 180 ? 1.833 4.647 2.758 1.00 38.91 180 SER A N 1
ATOM 1439 C CA . SER A 1 180 ? 0.811 4.616 1.700 1.00 38.91 180 SER A CA 1
ATOM 1440 C C . SER A 1 180 ? -0.625 4.654 2.231 1.00 38.91 180 SER A C 1
ATOM 1442 O O . SER A 1 180 ? -1.558 4.883 1.462 1.00 38.91 180 SER A O 1
ATOM 1444 N N . SER A 1 181 ? -0.826 4.429 3.533 1.00 34.81 181 SER A N 1
ATOM 1445 C CA . SER A 1 181 ? -2.147 4.494 4.158 1.00 34.81 181 SER A CA 1
ATOM 1446 C C . SER A 1 181 ? -2.640 5.923 4.385 1.00 34.81 181 SER A C 1
ATOM 1448 O O . SER A 1 181 ? -3.828 6.081 4.602 1.00 34.81 181 SER A O 1
ATOM 1450 N N . MET A 1 182 ? -1.778 6.948 4.279 1.00 35.28 182 MET A N 1
ATOM 1451 C CA . MET A 1 182 ? -2.117 8.369 4.482 1.00 35.28 182 MET A CA 1
ATOM 1452 C C . MET A 1 182 ? -2.209 9.200 3.184 1.00 35.28 182 MET A C 1
ATOM 1454 O O . MET A 1 182 ? -2.256 10.430 3.230 1.00 35.28 182 MET A O 1
ATOM 1458 N N . VAL A 1 183 ? -2.197 8.564 2.007 1.00 49.91 183 VAL A N 1
ATOM 1459 C CA . VAL A 1 183 ? -1.997 9.245 0.713 1.00 49.91 183 VAL A CA 1
ATOM 1460 C C . VAL A 1 183 ? -3.215 9.084 -0.203 1.00 49.91 183 VAL A C 1
ATOM 1462 O O . VAL A 1 183 ? -3.871 8.047 -0.203 1.00 49.91 183 VAL A O 1
ATOM 1465 N N . ALA A 1 184 ? -3.520 10.123 -0.988 1.00 55.69 184 ALA A N 1
ATOM 1466 C CA . ALA A 1 184 ? -4.538 10.079 -2.039 1.00 55.69 184 ALA A CA 1
ATOM 1467 C C . ALA A 1 184 ? -4.222 8.997 -3.092 1.00 55.69 184 ALA A C 1
ATOM 1469 O O . ALA A 1 184 ? -3.052 8.695 -3.329 1.00 55.69 184 ALA A O 1
ATOM 1470 N N . LEU A 1 185 ? -5.260 8.450 -3.741 1.00 59.97 185 LEU A N 1
ATOM 1471 C CA . LEU A 1 185 ? -5.105 7.466 -4.821 1.00 59.97 185 LEU A CA 1
ATOM 1472 C C . LEU A 1 185 ? -4.150 7.981 -5.906 1.00 59.97 185 LEU A C 1
ATOM 1474 O O . LEU A 1 185 ? -4.263 9.129 -6.353 1.00 59.97 185 LEU A O 1
ATOM 1478 N N . SER A 1 186 ? -3.253 7.115 -6.377 1.00 60.03 186 SER A N 1
ATOM 1479 C CA . SER A 1 186 ? -2.404 7.417 -7.530 1.00 60.03 186 SER A CA 1
ATOM 1480 C C . SER A 1 186 ? -3.243 7.633 -8.802 1.00 60.03 186 SER A C 1
ATOM 1482 O O . SER A 1 186 ? -4.442 7.336 -8.861 1.00 60.03 186 SER A O 1
ATOM 1484 N N . VAL A 1 187 ? -2.624 8.156 -9.864 1.00 57.66 187 VAL A N 1
ATOM 1485 C CA . VAL A 1 187 ? -3.289 8.297 -11.176 1.00 57.66 187 VAL A CA 1
ATOM 1486 C C . VAL A 1 187 ? -3.801 6.945 -11.690 1.00 57.66 187 VAL A C 1
ATOM 1488 O O . VAL A 1 187 ? -4.952 6.849 -12.115 1.00 57.66 187 VAL A O 1
ATOM 1491 N N . SER A 1 188 ? -2.987 5.891 -11.596 1.00 57.84 188 SER A N 1
ATOM 1492 C CA . SER A 1 188 ? -3.370 4.549 -12.043 1.00 57.84 188 SER A CA 1
ATOM 1493 C C . SER A 1 188 ? -4.483 3.948 -11.181 1.00 57.84 188 SER A C 1
ATOM 1495 O O . SER A 1 188 ? -5.399 3.323 -11.709 1.00 57.84 188 SER A O 1
ATOM 1497 N N . GLU A 1 189 ? -4.467 4.191 -9.870 1.00 67.75 189 GLU A N 1
ATOM 1498 C CA . GLU A 1 189 ? -5.515 3.731 -8.957 1.00 67.75 189 GLU A CA 1
ATOM 1499 C C . GLU A 1 189 ? -6.862 4.418 -9.226 1.00 67.75 189 GLU A C 1
ATOM 1501 O O . GLU A 1 189 ? -7.890 3.740 -9.284 1.00 67.75 189 GLU A O 1
ATOM 1506 N N . ARG A 1 190 ? -6.872 5.738 -9.464 1.00 69.62 190 ARG A N 1
ATOM 1507 C CA . ARG A 1 190 ? -8.090 6.476 -9.854 1.00 69.62 190 ARG A CA 1
ATOM 1508 C C . ARG A 1 190 ? -8.682 5.948 -11.158 1.00 69.62 190 ARG A C 1
ATOM 1510 O O . ARG A 1 190 ? -9.896 5.785 -11.261 1.00 69.62 190 ARG A O 1
ATOM 1517 N N . GLU A 1 191 ? -7.836 5.646 -12.136 1.00 68.31 191 GLU A N 1
ATOM 1518 C CA . GLU A 1 191 ? -8.273 5.105 -13.422 1.00 68.31 191 GLU A CA 1
ATOM 1519 C C . GLU A 1 191 ? -8.882 3.701 -13.277 1.00 68.31 191 GLU A C 1
ATOM 1521 O O . GLU A 1 191 ? -9.948 3.432 -13.829 1.00 68.31 191 GLU A O 1
ATOM 1526 N N . VAL A 1 192 ? -8.283 2.829 -12.460 1.00 72.44 192 VAL A N 1
ATOM 1527 C CA . VAL A 1 192 ? -8.862 1.512 -12.142 1.00 72.44 192 VAL A CA 1
ATOM 1528 C C . VAL A 1 192 ? -10.234 1.658 -11.473 1.00 72.44 192 VAL A C 1
ATOM 1530 O O . VAL A 1 192 ? -11.190 0.983 -11.866 1.00 72.44 192 VAL A O 1
ATOM 1533 N N . VAL A 1 193 ? -10.377 2.580 -10.513 1.00 79.06 193 VAL A N 1
ATOM 1534 C CA . VAL A 1 193 ? -11.673 2.879 -9.878 1.00 79.06 193 VAL A CA 1
ATOM 1535 C C . VAL A 1 193 ? -12.698 3.364 -10.905 1.00 79.06 193 VAL A C 1
ATOM 1537 O O . VAL A 1 193 ? -13.839 2.897 -10.900 1.00 79.06 193 VAL A O 1
ATOM 1540 N N . ASN A 1 194 ? -12.302 4.241 -11.827 1.00 77.69 194 ASN A N 1
ATOM 1541 C CA . ASN A 1 194 ? -13.175 4.721 -12.896 1.00 77.69 194 ASN A CA 1
ATOM 1542 C C . ASN A 1 194 ? -13.613 3.597 -13.843 1.00 77.69 194 ASN A C 1
ATOM 1544 O O . ASN A 1 194 ? -14.792 3.529 -14.196 1.00 77.69 194 ASN A O 1
ATOM 1548 N N . GLN A 1 195 ? -12.713 2.683 -14.209 1.00 76.94 195 GLN A N 1
ATOM 1549 C CA . GLN A 1 195 ? -13.035 1.525 -15.049 1.00 76.94 195 GLN A CA 1
ATOM 1550 C C . GLN A 1 195 ? -14.058 0.606 -14.376 1.00 76.94 195 GLN A C 1
ATOM 1552 O O . GLN A 1 195 ? -15.027 0.186 -15.008 1.00 76.94 195 GLN A O 1
ATOM 1557 N N . LEU A 1 196 ? -13.903 0.340 -13.078 1.00 83.12 196 LEU A N 1
ATOM 1558 C CA . LEU A 1 196 ? -14.879 -0.444 -12.315 1.00 83.12 196 LEU A CA 1
ATOM 1559 C C . LEU A 1 196 ? -16.206 0.273 -12.198 1.00 83.12 196 LEU A C 1
ATOM 1561 O O . LEU A 1 196 ? -17.247 -0.360 -12.335 1.00 83.12 196 LEU A O 1
ATOM 1565 N N . LYS A 1 197 ? -16.178 1.587 -11.962 1.00 86.06 197 LYS A N 1
ATOM 1566 C CA . LYS A 1 197 ? -17.387 2.400 -11.924 1.00 86.06 197 LYS A CA 1
ATOM 1567 C C . LYS A 1 197 ? -18.138 2.265 -13.239 1.00 86.06 197 LYS A C 1
ATOM 1569 O O . LYS A 1 197 ? -19.309 1.917 -13.221 1.00 86.06 197 LYS A O 1
ATOM 1574 N N . GLN A 1 198 ? -17.466 2.433 -14.375 1.00 85.06 198 GLN A N 1
ATOM 1575 C CA . GLN A 1 198 ? -18.080 2.249 -15.691 1.00 85.06 198 GLN A CA 1
ATOM 1576 C C . GLN A 1 198 ? -18.618 0.825 -15.896 1.00 85.06 198 GLN A C 1
ATOM 1578 O O . GLN A 1 198 ? -19.725 0.664 -16.406 1.00 85.06 198 GLN A O 1
ATOM 1583 N N . HIS A 1 199 ? -17.873 -0.197 -15.470 1.00 87.25 199 HIS A N 1
ATOM 1584 C CA . HIS A 1 199 ? -18.249 -1.599 -15.652 1.00 87.25 199 HIS A CA 1
ATOM 1585 C C . HIS A 1 199 ? -19.441 -2.025 -14.778 1.00 87.25 199 HIS A C 1
ATOM 1587 O O . HIS A 1 199 ? -20.377 -2.658 -15.259 1.00 87.25 199 HIS A O 1
ATOM 1593 N N . TYR A 1 200 ? -19.435 -1.654 -13.496 1.00 91.06 200 TYR A N 1
ATOM 1594 C CA . TYR A 1 200 ? -20.396 -2.125 -12.496 1.00 91.06 200 TYR A CA 1
ATOM 1595 C C . TYR A 1 200 ? -21.575 -1.176 -12.258 1.00 91.06 200 TYR A C 1
ATOM 1597 O O . TYR A 1 200 ? -22.537 -1.579 -11.602 1.00 91.06 200 TYR A O 1
ATOM 1605 N N . GLN A 1 201 ? -21.575 0.048 -12.805 1.00 87.94 201 GLN A N 1
ATOM 1606 C CA . GLN A 1 201 ? -22.705 0.974 -12.632 1.00 87.94 201 GLN A CA 1
ATOM 1607 C C . GLN A 1 201 ? -24.029 0.376 -13.130 1.00 87.94 201 GLN A C 1
ATOM 1609 O O . GLN A 1 201 ? -25.064 0.587 -12.499 1.00 87.94 201 GLN A O 1
ATOM 1614 N N . GLY A 1 202 ? -24.000 -0.400 -14.222 1.00 89.75 202 GLY A N 1
ATOM 1615 C CA . GLY A 1 202 ? -25.168 -1.132 -14.723 1.00 89.75 202 GLY A CA 1
ATOM 1616 C C . GLY A 1 202 ? -25.731 -2.101 -13.680 1.00 89.75 202 GLY A C 1
ATOM 1617 O O . GLY A 1 202 ? -26.890 -1.965 -13.293 1.00 89.75 202 GLY A O 1
ATOM 1618 N N . LYS A 1 203 ? -24.881 -2.984 -13.131 1.00 91.31 203 LYS A N 1
ATOM 1619 C CA . LYS A 1 203 ? -25.249 -3.941 -12.068 1.00 91.31 203 LYS A CA 1
ATOM 1620 C C . LYS A 1 203 ? -25.766 -3.230 -10.802 1.00 91.31 203 LYS A C 1
ATOM 1622 O O . LYS A 1 203 ? -26.727 -3.683 -10.187 1.00 91.31 203 LYS A O 1
ATOM 1627 N N . ILE A 1 204 ? -25.196 -2.077 -10.426 1.00 90.94 204 ILE A N 1
ATOM 1628 C CA . ILE A 1 204 ? -25.705 -1.260 -9.304 1.00 90.94 204 ILE A CA 1
ATOM 1629 C C . ILE A 1 204 ? -27.128 -0.771 -9.579 1.00 90.94 204 ILE A C 1
ATOM 1631 O O . ILE A 1 204 ? -27.983 -0.833 -8.695 1.00 90.94 204 ILE A O 1
ATOM 1635 N N . ASN A 1 205 ? -27.391 -0.284 -10.790 1.00 90.31 205 ASN A N 1
ATOM 1636 C CA . ASN A 1 205 ? -28.716 0.196 -11.168 1.00 90.31 205 ASN A CA 1
ATOM 1637 C C . ASN A 1 205 ? -29.736 -0.956 -11.204 1.00 90.31 205 ASN A C 1
ATOM 1639 O O . ASN A 1 205 ? -30.851 -0.785 -10.717 1.00 90.31 205 ASN A O 1
ATOM 1643 N N . GLU A 1 206 ? -29.344 -2.133 -11.702 1.00 90.19 206 GLU A N 1
ATOM 1644 C CA . GLU A 1 206 ? -30.171 -3.352 -11.726 1.00 90.19 206 GLU A CA 1
ATOM 1645 C C . GLU A 1 206 ? -30.554 -3.841 -10.325 1.00 90.19 206 GLU A C 1
ATOM 1647 O O . GLU A 1 206 ? -31.688 -4.265 -10.107 1.00 90.19 206 GLU A O 1
ATOM 1652 N N . LEU A 1 207 ? -29.651 -3.713 -9.349 1.00 87.69 207 LEU A N 1
ATOM 1653 C CA . LEU A 1 207 ? -29.933 -4.026 -7.945 1.00 87.69 207 LEU A CA 1
ATOM 1654 C C . LEU A 1 207 ? -30.868 -3.011 -7.265 1.00 87.69 207 LEU A C 1
ATOM 1656 O O . LEU A 1 207 ? -31.275 -3.239 -6.129 1.00 87.69 207 LEU A O 1
ATOM 1660 N N . GLY A 1 208 ? -31.226 -1.903 -7.922 1.00 88.88 208 GLY A N 1
ATOM 1661 C CA . GLY A 1 208 ? -32.048 -0.832 -7.347 1.00 88.88 208 GLY A CA 1
ATOM 1662 C C . GLY A 1 208 ? -31.241 0.310 -6.718 1.00 88.88 208 GLY A C 1
ATOM 1663 O O . GLY A 1 208 ? -31.766 1.055 -5.889 1.00 88.88 208 GLY A O 1
ATOM 1664 N N . GLY A 1 209 ? -29.969 0.459 -7.099 1.00 91.31 209 GLY A N 1
ATOM 1665 C CA . GLY A 1 209 ? -29.076 1.539 -6.677 1.00 91.31 209 GLY A CA 1
ATOM 1666 C C . GLY A 1 209 ? -28.177 1.193 -5.485 1.00 91.31 209 GLY A C 1
ATOM 1667 O O . GLY A 1 209 ? -28.227 0.103 -4.912 1.00 91.31 209 GLY A O 1
ATOM 1668 N N . HIS A 1 210 ? -27.343 2.157 -5.077 1.00 88.44 210 HIS A N 1
ATOM 1669 C CA . HIS A 1 210 ? -26.335 1.975 -4.021 1.00 88.44 210 HIS A CA 1
ATOM 1670 C C . HIS A 1 210 ? -26.916 1.543 -2.664 1.00 88.44 210 HIS A C 1
ATOM 1672 O O . HIS A 1 210 ? -26.258 0.818 -1.919 1.00 88.44 210 HIS A O 1
ATOM 1678 N N . THR A 1 211 ? -28.142 1.945 -2.325 1.00 90.50 211 THR A N 1
ATOM 1679 C CA . THR A 1 211 ? -28.795 1.528 -1.073 1.00 90.50 211 THR A CA 1
ATOM 1680 C C . THR A 1 211 ? -29.070 0.025 -1.053 1.00 90.50 211 THR A C 1
ATOM 1682 O O . THR A 1 211 ? -28.796 -0.635 -0.053 1.00 90.50 211 THR A O 1
ATOM 1685 N N . GLN A 1 212 ? -29.563 -0.533 -2.161 1.00 92.56 212 GLN A N 1
ATOM 1686 C CA . GLN A 1 212 ? -29.893 -1.957 -2.249 1.00 92.56 212 GLN A CA 1
ATOM 1687 C C . GLN A 1 212 ? -28.655 -2.834 -2.434 1.00 92.56 212 GLN A C 1
ATOM 1689 O O . GLN A 1 212 ? -28.570 -3.913 -1.843 1.00 92.56 212 GLN A O 1
ATOM 1694 N N . ALA A 1 213 ? -27.652 -2.350 -3.174 1.00 92.50 213 ALA A N 1
ATOM 1695 C CA . ALA A 1 213 ? -26.341 -2.993 -3.229 1.00 92.50 213 ALA A CA 1
ATOM 1696 C C . ALA A 1 213 ? -25.721 -3.101 -1.822 1.00 92.50 213 ALA A C 1
ATOM 1698 O O . ALA A 1 213 ? -25.259 -4.169 -1.420 1.00 92.50 213 ALA A O 1
ATOM 1699 N N . PHE A 1 214 ? -25.822 -2.032 -1.027 1.00 94.38 214 PHE A N 1
ATOM 1700 C CA . PHE A 1 214 ? -25.303 -2.010 0.338 1.00 94.38 214 PHE A CA 1
ATOM 1701 C C . PHE A 1 214 ? -26.078 -2.946 1.276 1.00 94.38 214 PHE A C 1
ATOM 1703 O O . PHE A 1 214 ? -25.482 -3.677 2.068 1.00 94.38 214 PHE A O 1
ATOM 1710 N N . ALA A 1 215 ? -27.409 -2.988 1.160 1.00 94.50 215 ALA A N 1
ATOM 1711 C CA . ALA A 1 215 ? -28.238 -3.940 1.899 1.00 94.50 215 ALA A CA 1
ATOM 1712 C C . ALA A 1 215 ? -27.904 -5.399 1.537 1.00 94.50 215 ALA A C 1
ATOM 1714 O O . ALA A 1 215 ? -27.847 -6.260 2.417 1.00 94.50 215 ALA A O 1
ATOM 1715 N N . SER A 1 216 ? -27.623 -5.671 0.260 1.00 95.00 216 SER A N 1
ATOM 1716 C CA . SER A 1 216 ? -27.211 -6.996 -0.220 1.00 95.00 216 SER A CA 1
ATOM 1717 C C . SER A 1 216 ? -25.884 -7.434 0.400 1.00 95.00 216 SER A C 1
ATOM 1719 O O . SER A 1 216 ? -25.793 -8.554 0.902 1.00 95.00 216 SER A O 1
ATOM 1721 N N . LEU A 1 217 ? -24.900 -6.530 0.475 1.00 96.31 217 LEU A N 1
ATOM 1722 C CA . LEU A 1 217 ? -23.644 -6.774 1.185 1.00 96.31 217 LEU A CA 1
ATOM 1723 C C . LEU A 1 217 ? -23.882 -7.103 2.668 1.00 96.31 217 LEU A C 1
ATOM 1725 O O . LEU A 1 217 ? -23.361 -8.097 3.172 1.00 96.31 217 LEU A O 1
ATOM 1729 N N . LYS A 1 218 ? -24.700 -6.315 3.376 1.00 96.62 218 LYS A N 1
ATOM 1730 C CA . LYS A 1 218 ? -25.010 -6.586 4.792 1.00 96.62 218 LYS A CA 1
ATOM 1731 C C . LYS A 1 218 ? -25.664 -7.955 4.993 1.00 96.62 218 LYS A C 1
ATOM 1733 O O . LYS A 1 218 ? -25.304 -8.669 5.928 1.00 96.62 218 LYS A O 1
ATOM 1738 N N . ASN A 1 219 ? -26.578 -8.339 4.104 1.00 96.50 219 ASN A N 1
ATOM 1739 C CA . ASN A 1 219 ? -27.220 -9.652 4.137 1.00 96.50 219 ASN A CA 1
ATOM 1740 C C . ASN A 1 219 ? -26.228 -10.790 3.870 1.00 96.50 219 ASN A C 1
ATOM 1742 O O . ASN A 1 219 ? -26.309 -11.831 4.516 1.00 96.50 219 ASN A O 1
ATOM 1746 N N . GLU A 1 220 ? -25.283 -10.601 2.952 1.00 96.19 220 GLU A N 1
ATOM 1747 C CA . GLU A 1 220 ? -24.226 -11.578 2.680 1.00 96.19 220 GLU A CA 1
ATOM 1748 C C . GLU A 1 220 ? -23.306 -11.776 3.895 1.00 96.19 220 GLU A C 1
ATOM 1750 O O . GLU A 1 220 ? -23.002 -12.908 4.271 1.00 96.19 220 GLU A O 1
ATOM 1755 N N . LEU A 1 221 ? -22.923 -10.690 4.575 1.00 97.44 221 LEU A N 1
ATOM 1756 C CA . LEU A 1 221 ? -22.142 -10.759 5.814 1.00 97.44 221 LEU A CA 1
ATOM 1757 C C . LEU A 1 221 ? -22.896 -11.500 6.927 1.00 97.44 221 LEU A C 1
ATOM 1759 O O . LEU A 1 221 ? -22.307 -12.343 7.608 1.00 97.44 221 LEU A O 1
ATOM 1763 N N . LYS A 1 222 ? -24.201 -11.234 7.075 1.00 97.19 222 LYS A N 1
ATOM 1764 C CA . LYS A 1 222 ? -25.069 -11.938 8.028 1.00 97.19 222 LYS A CA 1
ATOM 1765 C C . LYS A 1 222 ? -25.135 -13.436 7.729 1.00 97.19 222 LYS A C 1
ATOM 1767 O O . LYS A 1 222 ? -24.819 -14.234 8.606 1.00 97.19 222 LYS A O 1
ATOM 1772 N N . LYS A 1 223 ? -25.423 -13.819 6.480 1.00 96.75 223 LYS A N 1
ATOM 1773 C CA . LYS A 1 223 ? -25.449 -15.230 6.048 1.00 96.75 223 LYS A CA 1
ATOM 1774 C C . LYS A 1 223 ? -24.135 -15.950 6.342 1.00 96.75 223 LYS A C 1
ATOM 1776 O O . LYS A 1 223 ? -24.145 -17.081 6.818 1.00 96.75 223 LYS A O 1
ATOM 1781 N N . ARG A 1 224 ? -22.997 -15.299 6.078 1.00 95.00 224 ARG A N 1
ATOM 1782 C CA . ARG A 1 224 ? -21.670 -15.874 6.345 1.00 95.00 224 ARG A CA 1
ATOM 1783 C C . ARG A 1 224 ? -21.406 -16.087 7.831 1.00 95.00 224 ARG A C 1
ATOM 1785 O O . ARG A 1 224 ? -20.791 -17.089 8.181 1.00 95.00 224 ARG A O 1
ATOM 1792 N N . TYR A 1 225 ? -21.866 -15.181 8.693 1.00 96.56 225 TYR A N 1
ATOM 1793 C CA . TYR A 1 225 ? -21.792 -15.391 10.138 1.00 96.56 225 TYR A CA 1
ATOM 1794 C C . TYR A 1 225 ? -22.715 -16.522 10.592 1.00 96.56 225 TYR A C 1
ATOM 1796 O O . TYR A 1 225 ? -22.276 -17.412 11.305 1.00 96.56 225 TYR A O 1
ATOM 1804 N N . GLU A 1 226 ? -23.975 -16.531 10.158 1.00 95.62 226 GLU A N 1
ATOM 1805 C CA . GLU A 1 226 ? -24.951 -17.559 10.547 1.00 95.62 226 GLU A CA 1
ATOM 1806 C C . GLU A 1 226 ? -24.532 -18.969 10.101 1.00 95.62 226 GLU A C 1
ATOM 1808 O O . GLU A 1 226 ? -24.821 -19.946 10.789 1.00 95.62 226 GLU A O 1
ATOM 1813 N N . ALA A 1 227 ? -23.809 -19.083 8.983 1.00 95.06 227 ALA A N 1
ATOM 1814 C CA . ALA A 1 227 ? -23.244 -20.346 8.514 1.00 95.06 227 ALA A CA 1
ATOM 1815 C C . ALA A 1 227 ? -22.074 -20.857 9.378 1.00 95.06 227 ALA A C 1
ATOM 1817 O O . ALA A 1 227 ? -21.829 -22.062 9.416 1.00 95.06 227 ALA A O 1
ATOM 1818 N N . ASN A 1 228 ? -21.343 -19.965 10.052 1.00 93.56 228 ASN A N 1
ATOM 1819 C CA . ASN A 1 228 ? -20.205 -20.312 10.902 1.00 93.56 228 ASN A CA 1
ATOM 1820 C C . ASN A 1 228 ? -20.096 -19.346 12.097 1.00 93.56 228 ASN A C 1
ATOM 1822 O O . ASN A 1 228 ? -19.178 -18.526 12.135 1.00 93.56 228 ASN A O 1
ATOM 1826 N N . PRO A 1 229 ? -21.033 -19.395 13.060 1.00 94.62 229 PRO A N 1
ATOM 1827 C CA . PRO A 1 229 ? -21.077 -18.423 14.141 1.00 94.62 229 PRO A CA 1
ATOM 1828 C C . PRO A 1 229 ? -19.878 -18.597 15.069 1.00 94.62 229 PRO A C 1
ATOM 1830 O O . PRO A 1 229 ? -19.405 -19.709 15.317 1.00 94.62 229 PRO A O 1
ATOM 1833 N N . THR A 1 230 ? -19.402 -17.489 15.633 1.00 93.31 230 THR A N 1
ATOM 1834 C CA . THR A 1 230 ? -18.342 -17.554 16.640 1.00 93.31 230 THR A CA 1
ATOM 1835 C C . THR A 1 230 ? -18.873 -18.185 17.932 1.00 93.31 230 THR A C 1
ATOM 1837 O O . THR A 1 230 ? -20.059 -18.082 18.259 1.00 93.31 230 THR A O 1
ATOM 1840 N N . THR A 1 231 ? -18.001 -18.853 18.682 1.00 92.94 231 THR A N 1
ATOM 1841 C CA . THR A 1 231 ? -18.401 -19.635 19.856 1.00 92.94 231 THR A CA 1
ATOM 1842 C C . THR A 1 231 ? -17.595 -19.272 21.091 1.00 92.94 231 THR A C 1
ATOM 1844 O O . THR A 1 231 ? -16.409 -18.966 20.999 1.00 92.94 231 THR A O 1
ATOM 1847 N N . LEU A 1 232 ? -18.220 -19.395 22.256 1.00 92.00 232 LEU A N 1
ATOM 1848 C CA . LEU A 1 232 ? -17.615 -19.190 23.562 1.00 92.00 232 LEU A CA 1
ATOM 1849 C C . LEU A 1 232 ? -17.597 -20.507 24.347 1.00 92.00 232 LEU A C 1
ATOM 1851 O O . LEU A 1 232 ? -18.631 -21.160 24.491 1.00 92.00 232 LEU A O 1
ATOM 1855 N N . GLU A 1 233 ? -16.441 -20.892 24.890 1.00 89.94 233 GLU A N 1
ATOM 1856 C CA . GLU A 1 233 ? -16.374 -21.990 25.861 1.00 89.94 233 GLU A CA 1
ATOM 1857 C C . GLU A 1 233 ? -16.833 -21.504 27.240 1.00 89.94 233 GLU A C 1
ATOM 1859 O O . GLU A 1 233 ? -16.232 -20.611 27.842 1.00 89.94 233 GLU A O 1
ATOM 1864 N N . LEU A 1 234 ? -17.883 -22.127 27.765 1.00 86.81 234 LEU A N 1
ATOM 1865 C CA . LEU A 1 234 ? -18.410 -21.883 29.099 1.00 86.81 234 LEU A CA 1
ATOM 1866 C C . LEU A 1 234 ? -18.139 -23.091 29.994 1.00 86.81 234 LEU A C 1
ATOM 1868 O O . LEU A 1 234 ? -18.254 -24.242 29.574 1.00 86.81 234 LEU A O 1
ATOM 1872 N N . VAL A 1 235 ? -17.802 -22.828 31.254 1.00 83.81 235 VAL A N 1
ATOM 1873 C CA . VAL A 1 235 ? -17.659 -23.853 32.291 1.00 83.81 235 VAL A CA 1
ATOM 1874 C C . VAL A 1 235 ? -18.828 -23.692 33.247 1.00 83.81 235 VAL A C 1
ATOM 1876 O O . VAL A 1 235 ? -19.036 -22.609 33.794 1.00 83.81 235 VAL A O 1
ATOM 1879 N N . ASP A 1 236 ? -19.619 -24.747 33.417 1.00 79.94 236 ASP A N 1
ATOM 1880 C CA . ASP A 1 236 ? -20.729 -24.724 34.363 1.00 79.94 236 ASP A CA 1
ATOM 1881 C C . ASP A 1 236 ? -20.245 -24.821 35.824 1.00 79.94 236 ASP A C 1
ATOM 1883 O O . ASP A 1 236 ? -19.067 -25.036 36.123 1.00 79.94 236 ASP A O 1
ATOM 1887 N N . ARG A 1 237 ? -21.184 -24.706 36.768 1.00 77.56 237 ARG A N 1
ATOM 1888 C CA . ARG A 1 237 ? -20.910 -24.814 38.212 1.00 77.56 237 ARG A CA 1
ATOM 1889 C C . ARG A 1 237 ? -20.343 -26.172 38.659 1.00 77.56 237 ARG A C 1
ATOM 1891 O O . ARG A 1 237 ? -19.945 -26.303 39.812 1.00 77.56 237 ARG A O 1
ATOM 1898 N N . TYR A 1 238 ? -20.346 -27.175 37.784 1.00 81.62 238 TYR A N 1
ATOM 1899 C CA . TYR A 1 238 ? -19.834 -28.523 38.022 1.00 81.62 238 TYR A CA 1
ATOM 1900 C C . TYR A 1 238 ? -18.500 -28.779 37.303 1.00 81.62 238 TYR A C 1
ATOM 1902 O O . TYR A 1 238 ? -17.996 -29.900 37.337 1.00 81.62 238 TYR A O 1
ATOM 1910 N N . GLY A 1 239 ? -17.916 -27.762 36.659 1.00 81.75 239 GLY A N 1
ATOM 1911 C CA . GLY A 1 239 ? -16.659 -27.883 35.921 1.00 81.75 239 GLY A CA 1
ATOM 1912 C C . GLY A 1 239 ? -16.810 -28.473 34.515 1.00 81.75 239 GLY A C 1
ATOM 1913 O O . GLY A 1 239 ? -15.802 -28.756 33.867 1.00 81.75 239 GLY A O 1
ATOM 1914 N N . LYS A 1 240 ? -18.036 -28.669 34.014 1.00 85.56 240 LYS A N 1
ATOM 1915 C CA . LYS A 1 240 ? -18.277 -29.208 32.674 1.00 85.56 240 LY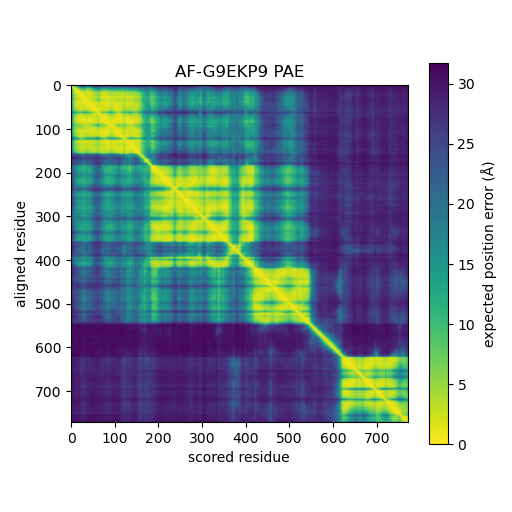S A CA 1
ATOM 1916 C C . LYS A 1 240 ? -18.219 -28.088 31.637 1.00 85.56 240 LYS A C 1
ATOM 1918 O O . LYS A 1 240 ? -18.948 -27.097 31.720 1.00 85.56 240 LYS A O 1
ATOM 1923 N N . LYS A 1 241 ? -17.368 -28.282 30.630 1.00 88.88 241 LYS A N 1
ATOM 1924 C CA . LYS A 1 241 ? -17.275 -27.403 29.464 1.00 88.88 241 LYS A CA 1
ATOM 1925 C C . LYS A 1 241 ? -18.465 -27.606 28.528 1.00 88.88 241 LYS A C 1
ATOM 1927 O O . LYS A 1 241 ? -18.817 -28.744 28.216 1.00 88.88 241 LYS A O 1
ATOM 1932 N N . HIS A 1 242 ? -19.048 -26.515 28.056 1.00 89.50 242 HIS A N 1
ATOM 1933 C CA . HIS A 1 242 ? -19.989 -26.501 26.943 1.00 89.50 242 HIS A CA 1
ATOM 1934 C C . HIS A 1 242 ? -19.715 -25.301 26.038 1.00 89.50 242 HIS A C 1
ATOM 1936 O O . HIS A 1 242 ? -19.192 -24.279 26.478 1.00 89.50 242 HIS A O 1
ATOM 1942 N N . THR A 1 243 ? -20.056 -25.443 24.763 1.00 91.94 243 THR A N 1
ATOM 1943 C CA . THR A 1 243 ? -19.843 -24.416 23.745 1.00 91.94 243 THR A CA 1
ATOM 1944 C C . THR A 1 243 ? -21.140 -23.646 23.537 1.00 91.94 243 THR A C 1
ATOM 1946 O O . THR A 1 243 ? -22.158 -24.238 23.186 1.00 91.94 243 THR A O 1
ATOM 1949 N N . GLN A 1 244 ? -21.102 -22.334 23.748 1.00 92.81 244 GLN A N 1
ATOM 1950 C CA . GLN A 1 244 ? -22.207 -21.419 23.487 1.00 92.81 244 GLN A CA 1
ATOM 1951 C C . GLN A 1 244 ? -21.964 -20.708 22.156 1.00 92.81 244 GLN A C 1
ATOM 1953 O O . GLN A 1 244 ? -20.948 -20.033 21.995 1.00 92.81 244 GLN A O 1
ATOM 1958 N N . MET A 1 245 ? -22.891 -20.837 21.207 1.00 94.44 245 MET A N 1
ATOM 1959 C CA . MET A 1 245 ? -22.876 -20.004 20.001 1.00 94.44 245 MET A CA 1
ATOM 1960 C C . MET A 1 245 ? -23.209 -18.567 20.391 1.00 94.44 245 MET A C 1
ATOM 1962 O O . MET A 1 245 ? -24.153 -18.335 21.154 1.00 94.44 245 MET A O 1
ATOM 1966 N N . LEU A 1 246 ? -22.416 -17.618 19.905 1.00 95.19 246 LEU A N 1
ATOM 1967 C CA . LEU A 1 246 ? -22.709 -16.210 20.106 1.00 95.19 246 LEU A CA 1
ATOM 1968 C C . LEU A 1 246 ? -23.785 -15.761 19.096 1.00 95.19 246 LEU A C 1
ATOM 1970 O O . LEU A 1 246 ? -23.757 -16.205 17.946 1.00 95.19 246 LEU A O 1
ATOM 1974 N N . PRO A 1 247 ? -24.772 -14.956 19.524 1.00 95.62 247 PRO A N 1
ATOM 1975 C CA . PRO A 1 247 ? -25.829 -14.472 18.638 1.00 95.62 247 PRO A CA 1
ATOM 1976 C C . PRO A 1 247 ? -25.315 -13.454 17.614 1.00 95.62 247 PRO A C 1
ATOM 1978 O O . PRO A 1 247 ? -24.265 -12.849 17.778 1.00 95.62 247 PRO A O 1
ATOM 1981 N N . PHE A 1 248 ? -26.061 -13.217 16.540 1.00 95.19 248 PHE A N 1
ATOM 1982 C CA . PHE A 1 248 ? -25.670 -12.180 15.581 1.00 95.19 248 PHE A CA 1
ATOM 1983 C C . PHE A 1 248 ? -26.045 -10.774 16.079 1.00 95.19 248 PHE A C 1
ATOM 1985 O O . PHE A 1 248 ? -25.244 -9.842 15.960 1.00 95.19 248 PHE A O 1
ATOM 1992 N N . GLU A 1 249 ? -27.251 -10.626 16.637 1.00 94.56 249 GLU A N 1
ATOM 1993 C CA . GLU A 1 249 ? -27.836 -9.334 17.004 1.00 94.56 249 GLU A CA 1
ATOM 1994 C C . GLU A 1 249 ? -27.366 -8.846 18.387 1.00 94.56 249 GLU A C 1
ATOM 1996 O O . GLU A 1 249 ? -27.111 -9.628 19.309 1.00 94.56 249 GLU A O 1
ATOM 2001 N N . TRP A 1 250 ? -27.279 -7.522 18.558 1.00 92.06 250 TRP A N 1
ATOM 2002 C CA . TRP A 1 250 ? -26.811 -6.915 19.812 1.00 92.06 250 TRP A CA 1
ATOM 2003 C C . TRP A 1 250 ? -27.736 -7.209 20.990 1.00 92.06 250 TRP A C 1
ATOM 2005 O O . TRP A 1 250 ? -27.260 -7.517 22.082 1.00 92.06 250 TRP A O 1
ATOM 2015 N N . ASP A 1 251 ? -29.047 -7.128 20.770 1.00 93.00 251 ASP A N 1
ATOM 2016 C CA . ASP A 1 251 ? -30.042 -7.295 21.830 1.00 93.00 251 ASP A CA 1
ATOM 2017 C C . ASP A 1 251 ? -30.017 -8.719 22.396 1.00 93.00 251 ASP A C 1
ATOM 2019 O O . ASP A 1 251 ? -30.081 -8.918 23.610 1.00 93.00 251 ASP A O 1
ATOM 2023 N N . GLU A 1 252 ? -29.828 -9.714 21.530 1.00 93.94 252 GLU A N 1
ATOM 2024 C CA . GLU A 1 252 ? -29.629 -11.110 21.924 1.00 93.94 252 GLU A CA 1
ATOM 2025 C C . GLU A 1 252 ? -28.318 -11.283 22.706 1.00 93.94 252 GLU A C 1
ATOM 2027 O O . GLU A 1 252 ? -28.266 -12.006 23.704 1.00 93.94 252 GLU A O 1
ATOM 2032 N N . PHE A 1 253 ? -27.252 -10.578 22.310 1.00 93.44 253 PHE A N 1
ATOM 2033 C CA . PHE A 1 253 ? -25.998 -10.589 23.060 1.00 93.44 253 PHE A CA 1
ATOM 2034 C C . PHE A 1 253 ? -26.124 -9.919 24.437 1.00 93.44 253 PHE A C 1
ATOM 2036 O O . PHE A 1 253 ? -25.533 -10.410 25.400 1.00 93.44 253 PHE A O 1
ATOM 2043 N N . GLN A 1 254 ? -26.908 -8.843 24.573 1.00 91.50 254 GLN A N 1
ATOM 2044 C CA . GLN A 1 254 ? -27.168 -8.225 25.879 1.00 91.50 254 GLN A CA 1
ATOM 2045 C C . GLN A 1 254 ? -27.940 -9.161 26.811 1.00 91.50 254 GLN A C 1
ATOM 2047 O O . GLN A 1 254 ? -27.618 -9.223 27.995 1.00 91.50 254 GLN A O 1
ATOM 2052 N N . GLN A 1 255 ? -28.886 -9.943 26.287 1.00 92.94 255 GLN A N 1
ATOM 2053 C CA . GLN A 1 255 ? -29.560 -10.982 27.071 1.00 92.94 255 GLN A CA 1
ATOM 2054 C C . GLN A 1 255 ? -28.575 -12.072 27.517 1.00 92.94 255 GLN A C 1
ATOM 2056 O O . GLN A 1 255 ? -28.576 -12.474 28.678 1.00 92.94 255 GLN A O 1
ATOM 2061 N N . LEU A 1 256 ? -27.674 -12.510 26.627 1.00 90.94 256 LEU A N 1
ATOM 2062 C CA . LEU A 1 256 ? -26.635 -13.486 26.973 1.00 90.94 256 LEU A CA 1
ATOM 2063 C C . LEU A 1 256 ? -25.688 -12.954 28.063 1.00 90.94 256 LEU A C 1
ATOM 2065 O O . LEU A 1 256 ? -25.316 -13.696 28.973 1.00 90.94 256 LEU A O 1
ATOM 2069 N N . LYS A 1 257 ? -25.316 -11.671 27.991 1.00 89.19 257 LYS A N 1
ATOM 2070 C CA . LYS A 1 257 ? -24.391 -10.999 28.916 1.00 89.19 257 LYS A CA 1
ATOM 2071 C C . LYS A 1 257 ? -24.818 -11.097 30.381 1.00 89.19 257 LYS A C 1
ATOM 2073 O O . LYS A 1 257 ? -23.939 -11.193 31.233 1.00 89.19 257 LYS A O 1
ATOM 2078 N N . GLU A 1 258 ? -26.117 -11.112 30.684 1.00 88.19 258 GLU A N 1
ATOM 2079 C CA . GLU A 1 258 ? -26.627 -11.248 32.061 1.00 88.19 258 GLU A CA 1
ATOM 2080 C C . GLU A 1 258 ? -26.153 -12.543 32.746 1.00 88.19 258 GLU A C 1
ATOM 2082 O O . GLU A 1 258 ? -26.009 -12.585 33.969 1.00 88.19 258 GLU A O 1
ATOM 2087 N N . GLY A 1 259 ? -25.863 -13.586 31.960 1.00 84.94 259 GLY A N 1
ATOM 2088 C CA . GLY A 1 259 ? -25.352 -14.873 32.433 1.00 84.94 259 GLY A CA 1
ATOM 2089 C C . GLY A 1 259 ? -23.831 -15.042 32.362 1.00 84.94 259 GLY A C 1
ATOM 2090 O O . GLY A 1 259 ? -23.335 -16.095 32.765 1.00 84.94 259 GLY A O 1
ATOM 2091 N N . LEU A 1 260 ? -23.079 -14.057 31.854 1.00 89.19 260 LEU A N 1
ATOM 2092 C CA . LEU A 1 260 ? -21.629 -14.165 31.658 1.00 89.19 260 LEU A CA 1
ATOM 2093 C C . LEU A 1 260 ? -20.842 -13.536 32.813 1.00 89.19 260 LEU A C 1
ATOM 2095 O O . LEU A 1 260 ? -21.140 -12.441 33.291 1.00 89.19 260 LEU A O 1
ATOM 2099 N N . SER A 1 261 ? -19.751 -14.190 33.217 1.00 88.81 261 SER A N 1
ATOM 2100 C CA . SER A 1 261 ? -18.728 -13.547 34.045 1.00 88.81 261 SER A CA 1
ATOM 2101 C C . SER A 1 261 ? -18.026 -12.422 33.268 1.00 88.81 261 SER A C 1
ATOM 2103 O O . SER A 1 261 ? -18.052 -12.384 32.037 1.00 88.81 261 SER A O 1
ATOM 2105 N N . LYS A 1 262 ? -17.322 -11.520 33.966 1.00 86.50 262 LYS A N 1
ATOM 2106 C CA . LYS A 1 262 ? -16.534 -10.455 33.308 1.00 86.50 262 LYS A CA 1
ATOM 2107 C C . LYS A 1 262 ? -15.513 -11.008 32.307 1.00 86.50 262 LYS A C 1
ATOM 2109 O O . LYS A 1 262 ? -15.313 -10.424 31.247 1.00 86.50 262 LYS A O 1
ATOM 2114 N N . GLU A 1 263 ? -14.881 -12.129 32.641 1.00 85.88 263 GLU A N 1
ATOM 2115 C CA . GLU A 1 263 ? -13.894 -12.787 31.782 1.00 85.88 263 GLU A CA 1
ATOM 2116 C C . GLU A 1 263 ? -14.555 -13.457 30.572 1.00 85.88 263 GLU A C 1
ATOM 2118 O O . GLU A 1 263 ? -14.085 -13.305 29.449 1.00 85.88 263 GLU A O 1
ATOM 2123 N N . GLN A 1 264 ? -15.698 -14.118 30.768 1.00 88.69 264 GLN A N 1
ATOM 2124 C CA . GLN A 1 264 ? -16.476 -14.708 29.675 1.00 88.69 264 GLN A CA 1
ATOM 2125 C C . GLN A 1 264 ? -17.019 -13.643 28.723 1.00 88.69 264 GLN A C 1
ATOM 2127 O O . GLN A 1 264 ? -16.960 -13.822 27.512 1.00 88.69 264 GLN A O 1
ATOM 2132 N N . TYR A 1 265 ? -17.493 -12.516 29.256 1.00 88.38 265 TYR A N 1
ATOM 2133 C CA . TYR A 1 265 ? -17.922 -11.370 28.462 1.00 88.38 265 TYR A CA 1
ATOM 2134 C C . TYR A 1 265 ? -16.769 -10.801 27.629 1.00 88.38 265 TYR A C 1
ATOM 2136 O O . TYR A 1 265 ? -16.923 -10.597 26.427 1.00 88.38 265 TYR A O 1
ATOM 2144 N N . LYS A 1 266 ? -15.587 -10.623 28.234 1.00 85.31 266 LYS A N 1
ATOM 2145 C CA . LYS A 1 266 ? -14.377 -10.204 27.514 1.00 85.31 266 LYS A CA 1
ATOM 2146 C C . LYS A 1 266 ? -14.023 -11.185 26.392 1.00 85.31 266 LYS A C 1
ATOM 2148 O O . LYS A 1 266 ? -13.773 -10.760 25.270 1.00 85.31 266 LYS A O 1
ATOM 2153 N N . ASN A 1 267 ? -14.053 -12.488 26.666 1.00 86.06 267 ASN A N 1
ATOM 2154 C CA . ASN A 1 267 ? -13.775 -13.518 25.664 1.00 86.06 267 ASN A CA 1
ATOM 2155 C C . ASN A 1 267 ? -14.828 -13.546 24.547 1.00 86.06 267 ASN A C 1
ATOM 2157 O O . ASN A 1 267 ? -14.477 -13.769 23.393 1.00 86.06 267 ASN A O 1
ATOM 2161 N N . ALA A 1 268 ? -16.096 -13.263 24.860 1.00 89.81 268 ALA A N 1
ATOM 2162 C CA . ALA A 1 268 ? -17.151 -13.123 23.863 1.00 89.81 268 ALA A CA 1
ATOM 2163 C C . ALA A 1 268 ? -16.881 -11.938 22.923 1.00 89.81 268 ALA A C 1
ATOM 2165 O O . ALA A 1 268 ? -16.958 -12.090 21.707 1.00 89.81 268 ALA A O 1
ATOM 2166 N N . LEU A 1 269 ? -16.502 -10.778 23.475 1.00 86.94 269 LEU A N 1
ATOM 2167 C CA . LEU A 1 269 ? -16.113 -9.607 22.681 1.00 86.94 269 LEU A CA 1
ATOM 2168 C C . LEU A 1 269 ? -14.901 -9.905 21.790 1.00 86.94 269 LEU A C 1
ATOM 2170 O O . LEU A 1 269 ? -14.932 -9.583 20.606 1.00 86.94 269 LEU A O 1
ATOM 2174 N N . ILE A 1 270 ? -13.885 -10.602 22.311 1.00 84.31 270 ILE A N 1
ATOM 2175 C CA . ILE A 1 270 ? -12.729 -11.055 21.521 1.00 84.31 270 ILE A CA 1
ATOM 2176 C C . ILE A 1 270 ? -13.172 -11.963 20.369 1.00 84.31 270 ILE A C 1
ATOM 2178 O O . ILE A 1 270 ? -12.753 -11.765 19.229 1.00 84.31 270 ILE A O 1
ATOM 2182 N N . ALA A 1 271 ? -14.051 -12.926 20.642 1.00 88.81 271 ALA A N 1
ATOM 2183 C CA . ALA A 1 271 ? -14.550 -13.866 19.646 1.00 88.81 271 ALA A CA 1
ATOM 2184 C C . ALA A 1 271 ? -15.351 -13.163 18.531 1.00 88.81 271 ALA A C 1
ATOM 2186 O O . ALA A 1 271 ? -15.198 -13.504 17.355 1.00 88.81 271 ALA A O 1
ATOM 2187 N N . TYR A 1 272 ? -16.159 -12.153 18.872 1.00 90.06 272 TYR A N 1
ATOM 2188 C CA . TYR A 1 272 ? -16.830 -11.289 17.895 1.00 90.06 272 TYR A CA 1
ATOM 2189 C C . TYR A 1 272 ? -15.855 -10.425 17.107 1.00 90.06 272 TYR A C 1
ATOM 2191 O O . TYR A 1 272 ? -16.017 -10.263 15.900 1.00 90.06 272 TYR A O 1
ATOM 2199 N N . HIS A 1 273 ? -14.855 -9.858 17.778 1.00 83.44 273 HIS A N 1
ATOM 2200 C CA . HIS A 1 273 ? -13.854 -9.004 17.159 1.00 83.44 273 HIS A CA 1
ATOM 2201 C C . HIS A 1 273 ? -13.006 -9.778 16.146 1.00 83.44 273 HIS A C 1
ATOM 2203 O O . HIS A 1 273 ? -12.685 -9.264 15.072 1.00 83.44 273 HIS A O 1
ATOM 2209 N N . GLN A 1 274 ? -12.674 -11.036 16.451 1.00 84.56 274 GLN A N 1
ATOM 2210 C CA . GLN A 1 274 ? -11.906 -11.925 15.581 1.00 84.56 274 GLN A CA 1
ATOM 2211 C C . GLN A 1 274 ? -12.693 -12.380 14.346 1.00 84.56 274 GLN A C 1
ATOM 2213 O O . GLN A 1 274 ? -12.090 -12.549 13.283 1.00 84.56 274 GLN A O 1
ATOM 2218 N N . HIS A 1 275 ? -14.017 -12.506 14.449 1.00 91.38 275 HIS A N 1
ATOM 2219 C CA . HIS A 1 275 ? -14.858 -12.997 13.364 1.00 91.38 275 HIS A CA 1
ATOM 2220 C C . HIS A 1 275 ? -15.054 -11.956 12.248 1.00 91.38 275 HIS A C 1
ATOM 2222 O O . HIS A 1 275 ? -15.852 -11.027 12.368 1.00 91.38 275 HIS A O 1
ATOM 2228 N N . GLU A 1 276 ? -14.387 -12.157 11.109 1.00 92.38 276 GLU A N 1
ATOM 2229 C CA . GLU A 1 276 ? -14.293 -11.169 10.021 1.00 92.38 276 GLU A CA 1
ATOM 2230 C C . GLU A 1 276 ? -15.658 -10.702 9.495 1.00 92.38 276 GLU A C 1
ATOM 2232 O O . GLU A 1 276 ? -15.892 -9.501 9.407 1.00 92.38 276 GLU A O 1
ATOM 2237 N N . ALA A 1 277 ? -16.597 -11.616 9.220 1.00 95.44 277 ALA A N 1
ATOM 2238 C CA . ALA A 1 277 ? -17.909 -11.228 8.688 1.00 95.44 277 ALA A CA 1
ATOM 2239 C C . ALA A 1 277 ? -18.742 -10.384 9.671 1.00 95.44 277 ALA A C 1
ATOM 2241 O O . ALA A 1 277 ? -19.439 -9.462 9.251 1.00 95.44 277 ALA A O 1
ATOM 2242 N N . HIS A 1 278 ? -18.643 -10.662 10.978 1.00 95.12 278 HIS A N 1
ATOM 2243 C CA . HIS A 1 278 ? -19.379 -9.912 11.998 1.00 95.12 278 HIS A CA 1
ATOM 2244 C C . HIS A 1 278 ? -18.740 -8.542 12.185 1.00 95.12 278 HIS A C 1
ATOM 2246 O O . HIS A 1 278 ? -19.431 -7.540 12.086 1.00 95.12 278 HIS A O 1
ATOM 2252 N N . THR A 1 279 ? -17.414 -8.476 12.321 1.00 92.38 279 THR A N 1
ATOM 2253 C CA . THR A 1 279 ? -16.683 -7.202 12.401 1.00 92.38 279 THR A CA 1
ATOM 2254 C C . THR A 1 279 ? -16.927 -6.318 11.174 1.00 92.38 279 THR A C 1
ATOM 2256 O O . THR A 1 279 ? -17.214 -5.133 11.326 1.00 92.38 279 THR A O 1
ATOM 2259 N N . ALA A 1 280 ? -16.907 -6.882 9.961 1.00 94.75 280 ALA A N 1
ATOM 2260 C CA . ALA A 1 280 ? -17.259 -6.148 8.747 1.00 94.75 280 ALA A CA 1
ATOM 2261 C C . ALA A 1 280 ? -18.709 -5.631 8.789 1.00 94.75 280 ALA A C 1
ATOM 2263 O O . ALA A 1 280 ? -18.968 -4.483 8.437 1.00 94.75 280 ALA A O 1
ATOM 2264 N N . TYR A 1 281 ? -19.658 -6.442 9.267 1.00 96.62 281 TYR A N 1
ATOM 2265 C CA . TYR A 1 281 ? -21.051 -6.017 9.417 1.00 96.62 281 TYR A CA 1
ATOM 2266 C C . TYR A 1 281 ? -21.207 -4.877 10.433 1.00 96.62 281 TYR A C 1
ATOM 2268 O O . TYR A 1 281 ? -21.934 -3.915 10.170 1.00 96.62 281 TYR A O 1
ATOM 2276 N N . ARG A 1 282 ? -20.516 -4.956 11.577 1.00 93.88 282 ARG A N 1
ATOM 2277 C CA . ARG A 1 282 ? -20.531 -3.912 12.612 1.00 93.88 282 ARG A CA 1
ATOM 2278 C C . ARG A 1 282 ? -19.944 -2.599 12.098 1.00 93.88 282 ARG A C 1
ATOM 2280 O O . ARG A 1 282 ? -20.548 -1.550 12.314 1.00 93.88 282 ARG A O 1
ATOM 2287 N N . TYR A 1 283 ? -18.846 -2.654 11.336 1.00 92.56 283 TYR A N 1
ATOM 2288 C CA . TYR A 1 283 ? -18.280 -1.479 10.663 1.00 92.56 283 TYR A CA 1
ATOM 2289 C C . TYR A 1 283 ? -19.314 -0.773 9.768 1.00 92.56 283 TYR A C 1
ATOM 2291 O O . TYR A 1 283 ? -19.408 0.450 9.809 1.00 92.56 283 TYR A O 1
ATOM 2299 N N . LEU A 1 284 ? -20.131 -1.541 9.036 1.00 94.62 284 LEU A N 1
ATOM 2300 C CA . LEU A 1 284 ? -21.189 -1.064 8.130 1.00 94.62 284 LEU A CA 1
ATOM 2301 C C . LEU A 1 284 ? -22.554 -0.824 8.816 1.00 94.62 284 LEU A C 1
ATOM 2303 O O . LEU A 1 284 ? -23.599 -0.754 8.153 1.00 94.62 284 LEU A O 1
ATOM 2307 N N . SER A 1 285 ? -22.598 -0.771 10.149 1.00 93.25 285 SER A N 1
ATOM 2308 C CA . SER A 1 285 ? -23.839 -0.612 10.913 1.00 93.25 285 SER A CA 1
ATOM 2309 C C . SER A 1 285 ? -23.996 0.789 11.493 1.00 93.25 285 SER A C 1
ATOM 2311 O O . SER A 1 285 ? -23.048 1.397 11.984 1.00 93.25 285 SER A O 1
ATOM 2313 N N . LYS A 1 286 ? -25.232 1.296 11.429 1.00 91.62 286 LYS A N 1
ATOM 2314 C CA . LYS A 1 286 ? -25.647 2.608 11.926 1.00 91.62 286 LYS A CA 1
ATOM 2315 C C . LYS A 1 286 ? -26.965 2.444 12.701 1.00 91.62 286 LYS A C 1
ATOM 2317 O O . LYS A 1 286 ? -27.982 2.184 12.059 1.00 91.62 286 LYS A O 1
ATOM 2322 N N . PRO A 1 287 ? -26.963 2.571 14.041 1.00 91.88 287 PRO A N 1
ATOM 2323 C CA . PRO A 1 287 ? -25.784 2.705 14.907 1.00 91.88 287 PRO A CA 1
ATOM 2324 C C . PRO A 1 287 ? -24.937 1.415 14.976 1.00 91.88 287 PRO A C 1
ATOM 2326 O O . PRO A 1 287 ? -25.409 0.338 14.613 1.00 91.88 287 PRO A O 1
ATOM 2329 N N . ASN A 1 288 ? -23.700 1.517 15.478 1.00 91.75 288 ASN A N 1
ATOM 2330 C CA . ASN A 1 288 ? -22.881 0.371 15.882 1.00 91.75 288 ASN A CA 1
ATOM 2331 C C . ASN A 1 288 ? -22.785 0.326 17.424 1.00 91.75 288 ASN A C 1
ATOM 2333 O O . ASN A 1 288 ? -22.007 1.080 18.011 1.00 91.75 288 ASN A O 1
ATOM 2337 N N . PRO A 1 289 ? -23.545 -0.551 18.104 1.00 90.38 289 PRO A N 1
ATOM 2338 C CA . PRO A 1 289 ? -23.522 -0.626 19.564 1.00 90.38 289 PRO A CA 1
ATOM 2339 C C . PRO A 1 289 ? -22.273 -1.316 20.145 1.00 90.38 289 PRO A C 1
ATOM 2341 O O . PRO A 1 289 ? -22.090 -1.293 21.358 1.00 90.38 289 PRO A O 1
ATOM 2344 N N . TRP A 1 290 ? -21.398 -1.891 19.312 1.00 89.38 290 TRP A N 1
ATOM 2345 C CA . TRP A 1 290 ? -20.111 -2.462 19.733 1.00 89.38 290 TRP A CA 1
ATOM 2346 C C . TRP A 1 290 ? -18.946 -1.465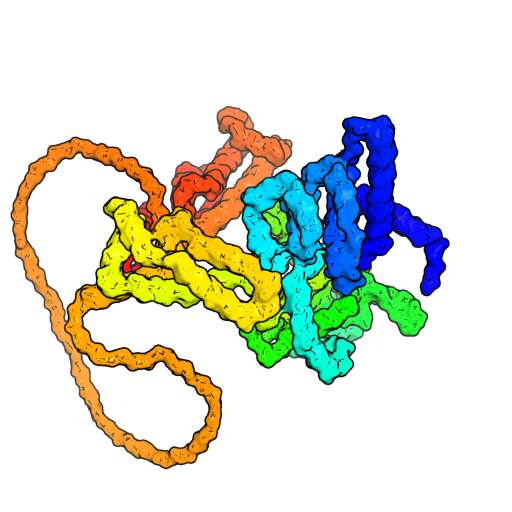 19.637 1.00 89.38 290 TRP A C 1
ATOM 2348 O O . TRP A 1 290 ? -17.797 -1.854 19.837 1.00 89.38 290 TRP A O 1
ATOM 2358 N N . MET A 1 291 ? -19.214 -0.203 19.297 1.00 87.06 291 MET A N 1
ATOM 2359 C CA . MET A 1 291 ? -18.180 0.821 19.151 1.00 87.06 291 MET A CA 1
ATOM 2360 C C . MET A 1 291 ? -17.492 1.129 20.486 1.00 87.06 291 MET A C 1
ATOM 2362 O O . MET A 1 291 ? -18.163 1.250 21.510 1.00 87.06 291 MET A O 1
ATOM 2366 N N . ALA A 1 292 ? -16.171 1.316 20.467 1.00 83.44 292 ALA A N 1
ATOM 2367 C CA . ALA A 1 292 ? -15.431 1.730 21.653 1.00 83.44 292 ALA A CA 1
ATOM 2368 C C . ALA A 1 292 ? -15.733 3.186 22.055 1.00 83.44 292 ALA A C 1
ATOM 2370 O O . ALA A 1 292 ? -15.830 4.082 21.210 1.00 83.44 292 ALA A O 1
ATOM 2371 N N . ASP A 1 293 ? -15.796 3.457 23.363 1.00 80.00 293 ASP A N 1
ATOM 2372 C CA . ASP A 1 293 ? -16.062 4.801 23.906 1.00 80.00 293 ASP A CA 1
ATOM 2373 C C . ASP A 1 293 ? -14.975 5.829 23.536 1.00 80.00 293 ASP A C 1
ATOM 2375 O O . ASP A 1 293 ? -15.240 7.034 23.458 1.00 80.00 293 ASP A O 1
ATOM 2379 N N . ASN A 1 294 ? -13.751 5.359 23.289 1.00 73.69 294 ASN A N 1
ATOM 2380 C CA . ASN A 1 294 ? -12.585 6.151 22.890 1.00 73.69 294 ASN A CA 1
ATOM 2381 C C . ASN A 1 294 ? -12.277 6.071 21.382 1.00 73.69 294 ASN A C 1
ATOM 2383 O O . ASN A 1 294 ? -11.204 6.503 20.973 1.00 73.69 294 ASN A O 1
ATOM 2387 N N . ALA A 1 295 ? -13.177 5.526 20.555 1.00 74.12 295 ALA A N 1
ATOM 2388 C CA . ALA A 1 295 ? -12.973 5.485 19.108 1.00 74.12 295 ALA A CA 1
ATOM 2389 C C . ALA A 1 295 ? -12.908 6.906 18.512 1.00 74.12 295 ALA A C 1
ATOM 2391 O O . ALA A 1 295 ? -13.808 7.718 18.744 1.00 74.12 295 ALA A O 1
ATOM 2392 N N . SER A 1 296 ? -11.855 7.186 17.734 1.00 65.75 296 SER A N 1
ATOM 2393 C CA . SER A 1 296 ? -11.559 8.523 17.191 1.00 65.75 296 SER A CA 1
ATOM 2394 C C . SER A 1 296 ? -12.306 8.851 15.892 1.00 65.75 296 SER A C 1
ATOM 2396 O O . SER A 1 296 ? -12.699 9.996 15.688 1.00 65.75 296 SER A O 1
ATOM 2398 N N . TYR A 1 297 ? -12.532 7.862 15.021 1.00 68.56 297 TYR A N 1
ATOM 2399 C CA . TYR A 1 297 ? -13.075 8.059 13.666 1.00 68.56 297 TYR A CA 1
ATOM 2400 C C . TYR A 1 297 ? -14.542 7.630 13.567 1.00 68.56 297 TYR A C 1
ATOM 2402 O O . TYR A 1 297 ? -14.898 6.662 12.893 1.00 68.56 297 TYR A O 1
ATOM 2410 N N . VAL A 1 298 ? -15.404 8.323 14.311 1.00 78.56 298 VAL A N 1
ATOM 2411 C CA . VAL A 1 298 ? -16.814 7.947 14.470 1.00 78.56 298 VAL A CA 1
ATOM 2412 C C . VAL A 1 298 ? -17.747 9.148 14.431 1.00 78.56 298 VAL A C 1
ATOM 2414 O O . VAL A 1 298 ? -17.414 10.244 14.879 1.00 78.56 298 VAL A O 1
ATOM 2417 N N . TYR A 1 299 ? -18.963 8.907 13.956 1.00 79.19 299 TYR A N 1
ATOM 2418 C CA . TYR A 1 299 ? -20.084 9.823 14.077 1.00 79.19 299 TYR A CA 1
ATOM 2419 C C . TYR A 1 299 ? -20.950 9.474 15.285 1.00 79.19 299 TYR A C 1
ATOM 2421 O O . TYR A 1 299 ? -21.058 8.312 15.682 1.00 79.19 299 TYR A O 1
ATOM 2429 N N . VAL A 1 300 ? -21.597 10.491 15.857 1.00 82.56 300 VAL A N 1
ATOM 2430 C CA . VAL A 1 300 ? -22.621 10.323 16.896 1.00 82.56 300 VAL A CA 1
ATOM 2431 C C . VAL A 1 300 ? -23.968 10.093 16.216 1.00 82.56 300 VAL A C 1
ATOM 2433 O O . VAL A 1 300 ? -24.313 10.789 15.263 1.00 82.56 300 VAL A O 1
ATOM 2436 N N . TYR A 1 301 ? -24.714 9.091 16.675 1.00 82.94 301 TYR A N 1
ATOM 2437 C CA . TYR A 1 301 ? -26.038 8.782 16.150 1.00 82.94 301 TYR A CA 1
ATOM 2438 C C . TYR A 1 301 ? -27.083 9.725 16.750 1.00 82.94 301 TYR A C 1
ATOM 2440 O O . TYR A 1 301 ? -27.231 9.793 17.975 1.00 82.94 301 TYR A O 1
ATOM 2448 N N . ASP A 1 302 ? -27.826 10.411 15.884 1.00 84.00 302 ASP A N 1
ATOM 2449 C CA . ASP A 1 302 ? -28.997 11.192 16.268 1.00 84.00 302 ASP A CA 1
ATOM 2450 C C . ASP A 1 302 ? -30.236 10.290 16.266 1.00 84.00 302 ASP A C 1
ATOM 2452 O O . ASP A 1 302 ? -30.455 9.513 15.335 1.00 84.00 302 ASP A O 1
ATOM 2456 N N . ASN A 1 303 ? -31.057 10.379 17.311 1.00 80.75 303 ASN A N 1
ATOM 2457 C CA . ASN A 1 303 ? -32.338 9.677 17.345 1.00 80.75 303 ASN A CA 1
ATOM 2458 C C . ASN A 1 303 ? -33.343 10.288 16.345 1.00 80.75 303 ASN A C 1
ATOM 2460 O O . ASN A 1 303 ? -33.089 11.319 15.725 1.00 80.75 303 ASN A O 1
ATOM 2464 N N . GLU A 1 304 ? -34.529 9.688 16.221 1.00 79.75 304 GLU A N 1
ATOM 2465 C CA . GLU A 1 304 ? -35.587 10.159 15.307 1.00 79.75 304 GLU A CA 1
ATOM 2466 C C . GLU A 1 304 ? -36.045 11.609 15.571 1.00 79.75 304 GLU A C 1
ATOM 2468 O O . GLU A 1 304 ? -36.640 12.239 14.700 1.00 79.75 304 GLU A O 1
ATOM 2473 N N . GLN A 1 305 ? -35.754 12.162 16.754 1.00 76.81 305 GLN A N 1
ATOM 2474 C CA . GLN A 1 305 ? -36.036 13.554 17.113 1.00 76.81 305 GLN A CA 1
ATOM 2475 C C . GLN A 1 305 ? -34.844 14.502 16.876 1.00 76.81 305 GLN A C 1
ATOM 2477 O O . GLN A 1 305 ? -34.913 15.675 17.250 1.00 76.81 305 GLN A O 1
ATOM 2482 N N . GLY A 1 306 ? -33.753 14.023 16.271 1.00 76.06 306 GLY A N 1
ATOM 2483 C CA . GLY A 1 306 ? -32.539 14.800 16.009 1.00 76.06 306 GLY A CA 1
ATOM 2484 C C . GLY A 1 306 ? -31.699 15.084 17.258 1.00 76.06 306 GLY A C 1
ATOM 2485 O O . GLY A 1 306 ? -30.935 16.049 17.274 1.00 76.06 306 GLY A O 1
ATOM 2486 N N . GLN A 1 307 ? -31.873 14.305 18.330 1.00 76.88 307 GLN A N 1
ATOM 2487 C CA . GLN A 1 307 ? -31.091 14.437 19.559 1.00 76.88 307 GLN A CA 1
ATOM 2488 C C . GLN A 1 307 ? -29.920 13.456 19.550 1.00 76.88 307 GLN A C 1
ATOM 2490 O O . GLN A 1 307 ? -30.108 12.260 19.315 1.00 76.88 307 GLN A O 1
ATOM 2495 N N . GLN A 1 308 ? -28.730 13.961 19.876 1.00 75.00 308 GLN A N 1
ATOM 2496 C CA . GLN A 1 308 ? -27.523 13.148 19.994 1.00 75.00 308 GLN A CA 1
ATOM 2497 C C . GLN A 1 308 ? -27.686 12.073 21.070 1.00 75.00 308 GLN A C 1
ATOM 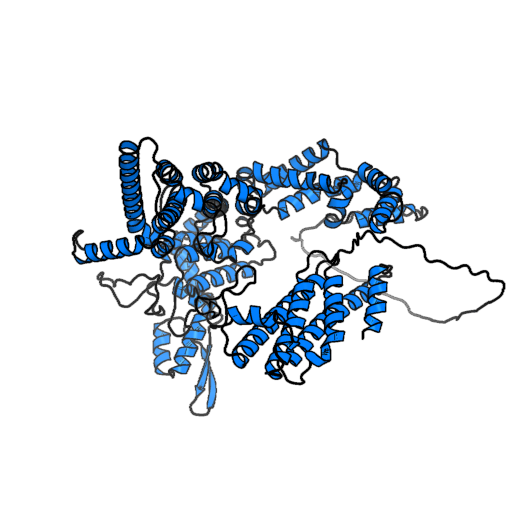2499 O O . GLN A 1 308 ? -28.078 12.357 22.205 1.00 75.00 308 GLN A O 1
ATOM 2504 N N . THR A 1 309 ? -27.358 10.837 20.710 1.00 82.94 309 THR A N 1
ATOM 2505 C CA . THR A 1 309 ? -27.343 9.689 21.622 1.00 82.94 309 THR A CA 1
ATOM 2506 C C . THR A 1 309 ? -25.914 9.346 22.050 1.00 82.94 309 THR A C 1
ATOM 2508 O O . THR A 1 309 ? -24.945 9.908 21.548 1.00 82.94 309 THR A O 1
ATOM 2511 N N . ALA A 1 310 ? -25.761 8.397 22.978 1.00 81.62 310 ALA A N 1
ATOM 2512 C CA . ALA A 1 310 ? -24.449 7.825 23.291 1.00 81.62 310 ALA A CA 1
ATOM 2513 C C . ALA A 1 310 ? -23.937 6.865 22.195 1.00 81.62 310 ALA A C 1
ATOM 2515 O O . ALA A 1 310 ? -22.765 6.499 22.205 1.00 81.62 310 ALA A O 1
ATOM 2516 N N . LEU A 1 311 ? -24.803 6.446 21.264 1.00 84.50 311 LEU A N 1
ATOM 2517 C CA . LEU A 1 311 ? -24.454 5.493 20.219 1.00 84.50 311 LEU A CA 1
ATOM 2518 C C . LEU A 1 311 ? -23.621 6.165 19.131 1.00 84.50 311 LEU A C 1
ATOM 2520 O O . LEU A 1 311 ? -23.849 7.318 18.758 1.00 84.50 311 LEU A O 1
ATOM 2524 N N . ARG A 1 312 ? -22.664 5.410 18.599 1.00 87.00 312 ARG A N 1
ATOM 2525 C CA . ARG A 1 312 ? -21.733 5.870 17.572 1.00 87.00 312 ARG A CA 1
ATOM 2526 C C . ARG A 1 312 ? -21.711 4.905 16.394 1.00 87.00 312 ARG A C 1
ATOM 2528 O O . ARG A 1 312 ? -22.199 3.781 16.491 1.00 87.00 312 ARG A O 1
ATOM 2535 N N . TYR A 1 313 ? -21.185 5.349 15.263 1.00 88.38 313 TYR A N 1
ATOM 2536 C CA . TYR A 1 313 ? -20.979 4.520 14.074 1.00 88.38 313 TYR A CA 1
ATOM 2537 C C . TYR A 1 313 ? -19.774 5.026 13.280 1.00 88.38 313 TYR A C 1
ATOM 2539 O O . TYR A 1 313 ? -19.327 6.152 13.489 1.00 88.38 313 TYR A O 1
ATOM 2547 N N . SER A 1 314 ? -19.202 4.179 12.425 1.00 84.50 314 SER A N 1
ATOM 2548 C CA . SER A 1 314 ? -18.018 4.546 11.641 1.00 84.50 314 SER A CA 1
ATOM 2549 C C . SER A 1 314 ? -18.376 5.500 10.490 1.00 84.50 314 SER A C 1
ATOM 2551 O O . SER A 1 314 ? -19.545 5.655 10.134 1.00 84.50 314 SER A O 1
ATOM 2553 N N . THR A 1 315 ? -17.371 6.112 9.866 1.00 79.19 315 THR A N 1
ATOM 2554 C CA . THR A 1 315 ? -17.529 7.043 8.732 1.00 79.19 315 THR A CA 1
ATOM 2555 C C . THR A 1 315 ? -17.805 6.353 7.383 1.00 79.19 315 THR A C 1
ATOM 2557 O O . THR A 1 315 ? -17.644 6.959 6.328 1.00 79.19 315 THR A O 1
ATOM 2560 N N . PHE A 1 316 ? -18.253 5.088 7.379 1.00 83.94 316 PHE A N 1
ATOM 2561 C CA . PHE A 1 316 ? -18.418 4.274 6.164 1.00 83.94 316 PHE A CA 1
ATOM 2562 C C . PHE A 1 316 ? -19.344 4.885 5.096 1.00 83.94 316 PHE A C 1
ATOM 2564 O O . PHE A 1 316 ? -19.238 4.520 3.925 1.00 83.94 316 PHE A O 1
ATOM 2571 N N . GLU A 1 317 ? -20.274 5.768 5.481 1.00 84.50 317 GLU A N 1
ATOM 2572 C CA . GLU A 1 317 ? -21.254 6.371 4.564 1.00 84.50 317 GLU A CA 1
ATOM 2573 C C . GLU A 1 317 ? -20.577 7.169 3.439 1.00 84.50 317 GLU A C 1
ATOM 2575 O O . GLU A 1 317 ? -21.054 7.142 2.306 1.00 84.50 317 GLU A O 1
ATOM 2580 N N . GLU A 1 318 ? -19.425 7.785 3.713 1.00 77.50 318 GLU A N 1
ATOM 2581 C CA . GLU A 1 318 ? -18.623 8.517 2.718 1.00 77.50 318 GLU A CA 1
ATOM 2582 C C . GLU A 1 318 ? -18.101 7.591 1.610 1.00 77.50 318 GLU A C 1
ATOM 2584 O O . GLU A 1 318 ? -17.986 7.985 0.453 1.00 77.50 318 GLU A O 1
ATOM 2589 N N . TYR A 1 319 ? -17.888 6.316 1.940 1.00 82.50 319 TYR A N 1
ATOM 2590 C CA . TYR A 1 319 ? -17.335 5.297 1.048 1.00 82.50 319 TYR A CA 1
ATOM 2591 C C . TYR A 1 319 ? -18.381 4.357 0.476 1.00 82.50 319 TYR A C 1
ATOM 2593 O O . TYR A 1 319 ? -18.034 3.421 -0.245 1.00 82.50 319 TYR A O 1
ATOM 2601 N N . GLN A 1 320 ? -19.661 4.550 0.793 1.00 87.62 320 GLN A N 1
ATOM 2602 C CA . GLN A 1 320 ? -20.703 3.582 0.461 1.00 87.62 320 GLN A CA 1
ATOM 2603 C C . GLN A 1 320 ? -20.731 3.258 -1.040 1.00 87.62 320 GLN A C 1
ATOM 2605 O O . GLN A 1 320 ? -20.917 2.103 -1.430 1.00 87.62 320 GLN A O 1
ATOM 2610 N N . ALA A 1 321 ? -20.517 4.257 -1.900 1.00 86.12 321 ALA A N 1
ATOM 2611 C CA . ALA A 1 321 ? -20.448 4.052 -3.343 1.00 86.12 321 ALA A CA 1
ATOM 2612 C C . ALA A 1 321 ? -19.278 3.139 -3.745 1.00 86.12 321 ALA A C 1
ATOM 2614 O O . ALA A 1 321 ? -19.471 2.207 -4.528 1.00 86.12 321 ALA A O 1
ATOM 2615 N N . LEU A 1 322 ? -18.095 3.367 -3.172 1.00 87.25 322 LEU A N 1
ATOM 2616 C CA . LEU A 1 322 ? -16.885 2.603 -3.463 1.00 87.25 322 LEU A CA 1
ATOM 2617 C C . LEU A 1 322 ? -16.938 1.187 -2.872 1.00 87.25 322 LEU A C 1
ATOM 2619 O O . LEU A 1 322 ? -16.630 0.221 -3.566 1.00 87.25 322 LEU A O 1
ATOM 2623 N N . ILE A 1 323 ? -17.422 1.047 -1.634 1.00 92.94 323 ILE A N 1
ATOM 2624 C CA . ILE A 1 323 ? -17.667 -0.246 -0.975 1.00 92.94 323 ILE A CA 1
ATOM 2625 C C . ILE A 1 323 ? -18.585 -1.113 -1.838 1.00 92.94 323 ILE A C 1
ATOM 2627 O O . ILE A 1 323 ? -18.302 -2.290 -2.044 1.00 92.94 323 ILE A O 1
ATOM 2631 N N . ASN A 1 324 ? -19.658 -0.533 -2.381 1.00 93.44 324 ASN A N 1
ATOM 2632 C CA . ASN A 1 324 ? -20.577 -1.245 -3.266 1.00 93.44 324 ASN A CA 1
ATOM 2633 C C . ASN A 1 324 ? -19.905 -1.696 -4.567 1.00 93.44 324 ASN A C 1
ATOM 2635 O O . ASN A 1 324 ? -20.093 -2.837 -4.982 1.00 93.44 324 ASN A O 1
ATOM 2639 N N . LEU A 1 325 ? -19.118 -0.823 -5.202 1.00 92.06 325 LEU A N 1
ATOM 2640 C CA . LEU A 1 325 ? -18.378 -1.168 -6.419 1.00 92.06 325 LEU A CA 1
ATOM 2641 C C . LEU A 1 325 ? -17.419 -2.337 -6.175 1.00 92.06 325 LEU A C 1
ATOM 2643 O O . LEU A 1 325 ? -17.387 -3.289 -6.952 1.00 92.06 325 LEU A O 1
ATOM 2647 N N . PHE A 1 326 ? -16.670 -2.292 -5.075 1.00 92.62 326 PHE A N 1
ATOM 2648 C CA . PHE A 1 326 ? -15.701 -3.331 -4.738 1.00 92.62 326 PHE A CA 1
ATOM 2649 C C . PHE A 1 326 ? -16.352 -4.623 -4.255 1.00 92.62 326 PHE A C 1
ATOM 2651 O O . PHE A 1 326 ? -15.855 -5.699 -4.575 1.00 92.62 326 PHE A O 1
ATOM 2658 N N . TYR A 1 327 ? -17.496 -4.540 -3.575 1.00 95.19 327 TYR A N 1
ATOM 2659 C CA . TYR A 1 327 ? -18.324 -5.703 -3.266 1.00 95.19 327 TYR A CA 1
ATOM 2660 C C . TYR A 1 327 ? -18.736 -6.430 -4.548 1.00 95.19 327 TYR A C 1
ATOM 2662 O O . TYR A 1 327 ? -18.488 -7.628 -4.674 1.00 95.19 327 TYR A O 1
ATOM 2670 N N . LEU A 1 328 ? -19.298 -5.709 -5.523 1.00 94.06 328 LEU A N 1
ATOM 2671 C CA . LEU A 1 328 ? -19.703 -6.314 -6.790 1.00 94.06 328 LEU A CA 1
ATOM 2672 C C . LEU A 1 328 ? -18.511 -6.920 -7.525 1.00 94.06 328 LEU A C 1
ATOM 2674 O O . LEU A 1 328 ? -18.604 -8.055 -7.974 1.00 94.06 328 LEU A O 1
ATOM 2678 N N . ALA A 1 329 ? -17.373 -6.225 -7.561 1.00 92.38 329 ALA A N 1
ATOM 2679 C CA . ALA A 1 329 ? -16.162 -6.756 -8.172 1.00 92.38 329 ALA A CA 1
ATOM 2680 C C . ALA A 1 329 ? -15.658 -8.029 -7.472 1.00 92.38 329 ALA A C 1
ATOM 2682 O O . ALA A 1 329 ? -15.348 -9.021 -8.126 1.00 92.38 329 ALA A O 1
ATOM 2683 N N . ALA A 1 330 ? -15.586 -8.048 -6.141 1.00 93.06 330 ALA A N 1
ATOM 2684 C CA . ALA A 1 330 ? -15.105 -9.208 -5.393 1.00 93.06 330 ALA A CA 1
ATOM 2685 C C . ALA A 1 330 ? -16.020 -10.436 -5.538 1.00 93.06 330 ALA A C 1
ATOM 2687 O O . ALA A 1 330 ? -15.535 -11.568 -5.480 1.00 93.06 330 ALA A O 1
ATOM 2688 N N . PHE A 1 331 ? -17.320 -10.209 -5.737 1.00 94.00 331 PHE A N 1
ATOM 2689 C CA . PHE A 1 331 ? -18.339 -11.249 -5.851 1.00 94.00 331 PHE A CA 1
ATOM 2690 C C . PHE A 1 331 ? -18.728 -11.586 -7.293 1.00 94.00 331 PHE A C 1
ATOM 2692 O O . PHE A 1 331 ? -19.538 -12.490 -7.479 1.00 94.00 331 PHE A O 1
ATOM 2699 N N . ASP A 1 332 ? -18.155 -10.920 -8.298 1.00 92.44 332 ASP A N 1
ATOM 2700 C CA . ASP A 1 332 ? -18.484 -11.191 -9.695 1.00 92.44 332 ASP A CA 1
ATOM 2701 C C . ASP A 1 332 ? -17.997 -12.583 -10.117 1.00 92.44 332 ASP A C 1
ATOM 2703 O O . ASP A 1 332 ? -16.793 -12.824 -10.258 1.00 92.44 332 ASP A O 1
ATOM 2707 N N . GLU A 1 333 ? -18.947 -13.497 -10.306 1.00 91.88 333 GLU A N 1
ATOM 2708 C CA . GLU A 1 333 ? -18.706 -14.879 -10.721 1.00 91.88 333 GLU A CA 1
ATOM 2709 C C . GLU A 1 333 ? -18.376 -14.990 -12.217 1.00 91.88 333 GLU A C 1
ATOM 2711 O O . GLU A 1 333 ? -17.760 -15.968 -12.636 1.00 91.88 333 GLU A O 1
ATOM 2716 N N . GLU A 1 334 ? -18.733 -13.977 -13.012 1.00 88.75 334 GLU A N 1
ATOM 2717 C CA . GLU A 1 334 ? -18.451 -13.902 -14.449 1.00 88.75 334 GLU A CA 1
ATOM 2718 C C . GLU A 1 334 ? -17.017 -13.420 -14.712 1.00 88.75 334 GLU A C 1
ATOM 2720 O O . GLU A 1 334 ? -16.418 -13.749 -15.738 1.00 88.75 334 GLU A O 1
ATOM 2725 N N . ALA A 1 335 ? -16.439 -12.666 -13.771 1.00 85.31 335 ALA A N 1
ATOM 2726 C CA . ALA A 1 335 ? -15.054 -12.225 -13.841 1.00 85.31 335 ALA A CA 1
ATOM 2727 C C . ALA A 1 335 ? -14.104 -13.350 -13.371 1.00 85.31 335 ALA A C 1
ATOM 2729 O O . ALA A 1 335 ? -14.151 -13.753 -12.204 1.00 85.31 335 ALA A O 1
ATOM 2730 N N . PRO A 1 336 ? -13.189 -13.856 -14.220 1.00 81.06 336 PRO A N 1
ATOM 2731 C CA . PRO A 1 336 ? -12.238 -14.875 -13.795 1.00 81.06 336 PRO A CA 1
ATOM 2732 C C . PRO A 1 336 ? -11.259 -14.308 -12.761 1.00 81.06 336 PRO A C 1
ATOM 2734 O O . PRO A 1 336 ? -10.778 -13.178 -12.881 1.00 81.06 336 PRO A O 1
ATOM 2737 N N . ALA A 1 337 ? -10.939 -15.118 -11.750 1.00 83.25 337 ALA A N 1
ATOM 2738 C CA . ALA A 1 337 ? -9.881 -14.785 -10.807 1.00 83.25 337 ALA A CA 1
ATOM 2739 C C . ALA A 1 337 ? -8.503 -14.962 -11.474 1.00 83.25 337 ALA A C 1
ATOM 2741 O O . ALA A 1 337 ? -8.267 -15.945 -12.178 1.00 83.25 337 ALA A O 1
ATOM 2742 N N . ILE A 1 338 ? -7.603 -14.006 -11.256 1.00 77.12 338 ILE A N 1
ATOM 2743 C CA . ILE A 1 338 ? -6.249 -13.970 -11.830 1.00 77.12 338 ILE A CA 1
ATOM 2744 C C . ILE A 1 338 ? -5.173 -14.063 -10.737 1.00 77.12 338 ILE A C 1
ATOM 2746 O O . ILE A 1 338 ? -5.486 -14.076 -9.550 1.00 77.12 338 ILE A O 1
ATOM 2750 N N . ASP A 1 339 ? -3.897 -14.138 -11.127 1.00 68.44 339 ASP A N 1
ATOM 2751 C CA . ASP A 1 339 ? -2.723 -14.071 -10.235 1.00 68.44 339 ASP A CA 1
ATOM 2752 C C . ASP A 1 339 ? -2.720 -15.084 -9.074 1.00 68.44 339 ASP A C 1
ATOM 2754 O O . ASP A 1 339 ? -2.245 -14.796 -7.972 1.00 68.44 339 ASP A O 1
ATOM 2758 N N . GLY A 1 340 ? -3.262 -16.280 -9.326 1.00 71.56 340 GLY A N 1
ATOM 2759 C CA . GLY A 1 340 ? -3.335 -17.374 -8.353 1.00 71.56 340 GLY A CA 1
ATOM 2760 C C . GLY A 1 340 ? -4.481 -17.260 -7.342 1.00 71.56 340 GLY A C 1
ATOM 2761 O O . GLY A 1 340 ? -4.583 -18.106 -6.455 1.00 71.56 340 GLY A O 1
ATOM 2762 N N . TYR A 1 341 ? -5.352 -16.253 -7.463 1.00 77.56 341 TYR A N 1
ATOM 2763 C CA . TYR A 1 341 ? -6.561 -16.157 -6.648 1.00 77.56 341 TYR A CA 1
ATOM 2764 C C . TYR A 1 341 ? -7.664 -17.092 -7.150 1.00 77.56 341 TYR A C 1
ATOM 2766 O O . TYR A 1 341 ? -7.752 -17.426 -8.329 1.00 77.56 341 TYR A O 1
ATOM 2774 N N . THR A 1 342 ? -8.557 -17.468 -6.237 1.00 87.50 342 THR A N 1
ATOM 2775 C CA . THR A 1 342 ? -9.840 -18.114 -6.544 1.00 87.50 342 THR A CA 1
ATOM 2776 C C . THR A 1 342 ? -10.985 -17.125 -6.319 1.00 87.50 342 THR A C 1
ATOM 2778 O O . THR A 1 342 ? -10.805 -16.110 -5.643 1.00 87.50 342 THR A O 1
ATOM 2781 N N . LEU A 1 343 ? -12.182 -17.415 -6.844 1.00 88.00 343 LEU A N 1
ATOM 2782 C CA . LEU A 1 343 ? -13.383 -16.609 -6.575 1.00 88.00 343 LEU A CA 1
ATOM 2783 C C . LEU A 1 343 ? -13.659 -16.492 -5.065 1.00 88.00 343 LEU A C 1
ATOM 2785 O O . LEU A 1 343 ? -13.804 -15.387 -4.551 1.00 88.00 343 LEU A O 1
ATOM 2789 N N . GLU A 1 344 ? -13.642 -17.609 -4.333 1.00 88.94 344 GLU A N 1
ATOM 2790 C CA . GLU A 1 344 ? -13.807 -17.578 -2.872 1.00 88.94 344 GLU A CA 1
ATOM 2791 C C . GLU A 1 344 ? -12.651 -16.863 -2.162 1.00 88.94 344 GLU A C 1
ATOM 2793 O O . GLU A 1 344 ? -12.867 -16.198 -1.147 1.00 88.94 344 GLU A O 1
ATOM 2798 N N . GLY A 1 345 ? -11.439 -16.923 -2.722 1.00 85.19 345 GLY A N 1
ATOM 2799 C CA . GLY A 1 345 ? -10.302 -16.128 -2.267 1.00 85.19 345 GLY A CA 1
ATOM 2800 C C . GLY A 1 345 ? -10.569 -14.624 -2.359 1.00 85.19 345 GLY A C 1
ATOM 2801 O O . GLY A 1 345 ? -10.299 -13.912 -1.395 1.00 85.19 345 GLY A O 1
ATOM 2802 N N . ARG A 1 346 ? -11.163 -14.145 -3.464 1.00 89.50 346 ARG A N 1
ATOM 2803 C CA . ARG A 1 346 ? -11.561 -12.734 -3.631 1.00 89.50 346 ARG A CA 1
ATOM 2804 C C . ARG A 1 346 ? -12.643 -12.323 -2.637 1.00 89.50 346 ARG A C 1
ATOM 2806 O O . ARG A 1 346 ? -12.465 -11.339 -1.925 1.00 89.50 346 ARG A O 1
ATOM 2813 N N . LYS A 1 347 ? -13.722 -13.107 -2.522 1.00 93.62 347 LYS A N 1
ATOM 2814 C CA . LYS A 1 347 ? -14.816 -12.843 -1.566 1.00 93.62 347 LYS A CA 1
ATOM 2815 C C . LYS A 1 347 ? -14.298 -12.776 -0.123 1.00 93.62 347 LYS A C 1
ATOM 2817 O O . LYS A 1 347 ? -14.648 -11.868 0.629 1.00 93.62 347 LYS A O 1
ATOM 2822 N N . THR A 1 348 ? -13.431 -13.716 0.257 1.00 89.81 348 THR A N 1
ATOM 2823 C CA . THR A 1 348 ? -12.815 -13.762 1.594 1.00 89.81 348 THR A CA 1
ATOM 2824 C C . THR A 1 348 ? -11.894 -12.568 1.827 1.00 89.81 348 THR A C 1
ATOM 2826 O O . THR A 1 348 ? -11.977 -11.932 2.875 1.00 89.81 348 THR A O 1
ATOM 2829 N N . LEU A 1 349 ? -11.052 -12.223 0.846 1.00 86.06 349 LEU A N 1
ATOM 2830 C CA . LEU A 1 349 ? -10.171 -11.060 0.928 1.00 86.06 349 LEU A CA 1
ATOM 2831 C C . LEU A 1 349 ? -10.968 -9.768 1.112 1.00 86.06 349 LEU A C 1
ATOM 2833 O O . LEU A 1 349 ? -10.609 -8.962 1.968 1.00 86.06 349 LEU A O 1
ATOM 2837 N N . PHE A 1 350 ? -12.063 -9.600 0.370 1.00 94.00 350 PHE A N 1
ATOM 2838 C CA . PHE A 1 350 ? -12.925 -8.433 0.494 1.00 94.00 350 PHE A CA 1
ATOM 2839 C C . PHE A 1 350 ? -13.445 -8.264 1.924 1.00 94.00 350 PHE A C 1
ATOM 2841 O O . PHE A 1 350 ? -13.209 -7.238 2.559 1.00 94.00 350 PHE A O 1
ATOM 2848 N N . ILE A 1 351 ? -14.074 -9.307 2.471 1.00 93.94 351 ILE A N 1
ATOM 2849 C CA . ILE A 1 351 ? -14.636 -9.287 3.830 1.00 93.94 351 ILE A CA 1
ATOM 2850 C C . ILE A 1 351 ? -13.548 -9.039 4.870 1.00 93.94 351 ILE A C 1
ATOM 2852 O O . ILE A 1 351 ? -13.737 -8.232 5.779 1.00 93.94 351 ILE A O 1
ATOM 2856 N N . LYS A 1 352 ? -12.395 -9.696 4.718 1.00 89.25 352 LYS A N 1
ATOM 2857 C CA . LYS A 1 352 ? -11.246 -9.506 5.598 1.00 89.25 352 LYS A CA 1
ATOM 2858 C C . LYS A 1 352 ? -10.779 -8.054 5.611 1.00 89.25 352 LYS A C 1
ATOM 2860 O O . LYS A 1 352 ? -10.508 -7.526 6.686 1.00 89.25 352 LYS A O 1
ATOM 2865 N N . GLN A 1 353 ? -10.699 -7.403 4.451 1.00 85.50 353 GLN A N 1
ATOM 2866 C CA . GLN A 1 353 ? -10.285 -6.003 4.381 1.00 85.50 353 GLN A CA 1
ATOM 2867 C C . GLN A 1 353 ? -11.316 -5.072 5.019 1.00 85.50 353 GLN A C 1
ATOM 2869 O O . GLN A 1 353 ? -10.921 -4.235 5.823 1.00 85.50 353 GLN A O 1
ATOM 2874 N N . ILE A 1 354 ? -12.620 -5.267 4.779 1.00 92.44 354 ILE A N 1
ATOM 2875 C CA . ILE A 1 354 ? -13.667 -4.491 5.472 1.00 92.44 354 ILE A CA 1
ATOM 2876 C C . ILE A 1 354 ? -13.598 -4.696 6.990 1.00 92.44 354 ILE A C 1
ATOM 2878 O O . ILE A 1 354 ? -13.682 -3.735 7.751 1.00 92.44 354 ILE A O 1
ATOM 2882 N N . ALA A 1 355 ? -13.379 -5.932 7.445 1.00 88.81 355 ALA A N 1
ATOM 2883 C CA . ALA A 1 355 ? -13.197 -6.214 8.862 1.00 88.81 355 ALA A CA 1
ATOM 2884 C C . ALA A 1 355 ? -11.998 -5.441 9.423 1.00 88.81 355 ALA A C 1
ATOM 2886 O O . ALA A 1 355 ? -12.137 -4.779 10.441 1.00 88.81 355 ALA A O 1
ATOM 2887 N N . LEU A 1 356 ? -10.847 -5.471 8.744 1.00 81.50 356 LEU A N 1
ATOM 2888 C CA . LEU A 1 356 ? -9.644 -4.739 9.151 1.00 81.50 356 LEU A CA 1
ATOM 2889 C C . LEU A 1 356 ? -9.804 -3.213 9.115 1.00 81.50 356 LEU A C 1
ATOM 2891 O O . LEU A 1 356 ? -9.072 -2.524 9.815 1.00 81.50 356 LEU A O 1
ATOM 2895 N N . ILE A 1 357 ? -10.753 -2.673 8.347 1.00 82.19 357 ILE A N 1
ATOM 2896 C CA . ILE A 1 357 ? -11.114 -1.255 8.451 1.00 82.19 357 ILE A CA 1
ATOM 2897 C C . ILE A 1 357 ? -11.787 -0.983 9.803 1.00 82.19 357 ILE A C 1
ATOM 2899 O O . ILE A 1 357 ? -11.473 0.018 10.438 1.00 82.19 357 ILE A O 1
ATOM 2903 N N . GLY A 1 358 ? -12.670 -1.876 10.264 1.00 77.75 358 GLY A N 1
ATOM 2904 C CA . GLY A 1 358 ? -13.358 -1.773 11.559 1.00 77.75 358 GLY A CA 1
ATOM 2905 C C . GLY A 1 358 ? -12.496 -2.071 12.796 1.00 77.75 358 GLY A C 1
ATOM 2906 O O . GLY A 1 358 ? -12.913 -1.731 13.902 1.00 77.75 358 GLY A O 1
ATOM 2907 N N . ARG A 1 359 ? -11.318 -2.684 12.606 1.00 76.88 359 ARG A N 1
ATOM 2908 C CA . ARG A 1 359 ? -10.296 -2.974 13.633 1.00 76.88 359 ARG A CA 1
ATOM 2909 C C . ARG A 1 359 ? -8.903 -2.608 13.112 1.00 76.88 359 ARG A C 1
ATOM 2911 O O . ARG A 1 359 ? -8.153 -3.465 12.639 1.00 76.88 359 ARG A O 1
ATOM 2918 N N . ALA A 1 360 ? -8.621 -1.310 13.060 1.00 56.69 360 ALA A N 1
ATOM 2919 C CA . ALA A 1 360 ? -7.484 -0.762 12.322 1.00 56.69 360 ALA A CA 1
ATOM 2920 C C . ALA A 1 360 ? -6.116 -1.287 12.792 1.00 56.69 360 ALA A C 1
ATOM 2922 O O . ALA A 1 360 ? -5.176 -1.323 11.990 1.00 56.69 360 ALA A O 1
ATOM 2923 N N . HIS A 1 361 ? -6.017 -1.719 14.050 1.00 60.38 361 HIS A N 1
ATOM 2924 C CA . HIS A 1 361 ? -4.758 -1.957 14.740 1.00 60.38 361 HIS A CA 1
ATOM 2925 C C . HIS A 1 361 ? -4.565 -3.411 15.184 1.00 60.38 361 HIS A C 1
ATOM 2927 O O . HIS A 1 361 ? -5.490 -4.227 15.209 1.00 60.38 361 HIS A O 1
ATOM 2933 N N . ASN A 1 362 ? -3.322 -3.767 15.528 1.00 54.12 362 ASN A N 1
ATOM 2934 C CA . ASN A 1 362 ? -3.016 -5.135 15.938 1.00 54.12 362 ASN A CA 1
ATOM 2935 C C . ASN A 1 362 ? -3.597 -5.460 17.319 1.00 54.12 362 ASN A C 1
ATOM 2937 O O . ASN A 1 362 ? -3.726 -4.608 18.191 1.00 54.12 362 ASN A O 1
ATOM 2941 N N . TRP A 1 363 ? -3.986 -6.717 17.507 1.00 53.53 363 TRP A N 1
ATOM 2942 C CA . TRP A 1 363 ? -4.777 -7.162 18.659 1.00 53.53 363 TRP A CA 1
ATOM 2943 C C . TRP A 1 363 ? -3.940 -7.862 19.737 1.00 53.53 363 TRP A C 1
ATOM 2945 O O . TRP A 1 363 ? -4.378 -8.006 20.877 1.00 53.53 363 TRP A O 1
ATOM 2955 N N . ASP A 1 364 ? -2.750 -8.343 19.377 1.00 55.78 364 ASP A N 1
ATOM 2956 C CA . ASP A 1 364 ? -1.926 -9.226 20.206 1.00 55.78 364 ASP A CA 1
ATOM 2957 C C . ASP A 1 364 ? -0.820 -8.492 20.976 1.00 55.78 364 ASP A C 1
ATOM 2959 O O . ASP A 1 364 ? -0.085 -9.132 21.729 1.00 55.78 364 ASP A O 1
ATOM 2963 N N . LYS A 1 365 ? -0.724 -7.160 20.821 1.00 60.81 365 LYS A N 1
ATOM 2964 C CA . LYS A 1 365 ? 0.266 -6.289 21.482 1.00 60.81 365 LYS A CA 1
ATOM 2965 C C . LYS A 1 365 ? 1.712 -6.786 21.317 1.00 60.81 365 LYS A C 1
ATOM 2967 O O . LYS A 1 365 ? 2.542 -6.592 22.199 1.00 60.81 365 LYS A O 1
ATOM 2972 N N . SER A 1 366 ? 1.994 -7.507 20.227 1.00 54.84 366 SER A N 1
ATOM 2973 C CA . SER A 1 366 ? 3.234 -8.282 20.077 1.00 54.84 366 SER A CA 1
ATOM 2974 C C . SER A 1 366 ? 4.200 -7.721 19.033 1.00 54.84 366 SER A C 1
ATOM 2976 O O . SER A 1 366 ? 5.318 -8.224 18.899 1.00 54.84 366 SER A O 1
ATOM 2978 N N . ARG A 1 367 ? 3.780 -6.707 18.266 1.00 59.12 367 ARG A N 1
ATOM 2979 C CA . ARG A 1 367 ? 4.455 -6.291 17.035 1.00 59.12 367 ARG A CA 1
ATOM 2980 C C . ARG A 1 367 ? 5.125 -4.934 17.162 1.00 59.12 367 ARG A C 1
ATOM 2982 O O . ARG A 1 367 ? 4.516 -3.931 17.507 1.00 59.12 367 ARG A O 1
ATOM 2989 N N . VAL A 1 368 ? 6.394 -4.902 16.794 1.00 68.25 368 VAL A N 1
ATOM 2990 C CA . VAL A 1 368 ? 7.193 -3.678 16.754 1.00 68.25 368 VAL A CA 1
ATOM 2991 C C . VAL A 1 368 ? 7.181 -3.090 15.347 1.00 68.25 368 VAL A C 1
ATOM 2993 O O . VAL A 1 368 ? 7.216 -3.823 14.354 1.00 68.25 368 VAL A O 1
ATOM 2996 N N . VAL A 1 369 ? 7.141 -1.764 15.245 1.00 58.66 369 VAL A N 1
ATOM 2997 C CA . VAL A 1 369 ? 7.225 -1.051 13.969 1.00 58.66 369 VAL A CA 1
ATOM 2998 C C . VAL A 1 369 ? 8.559 -1.392 13.308 1.00 58.66 369 VAL A C 1
ATOM 3000 O O . VAL A 1 369 ? 9.623 -1.230 13.903 1.00 58.66 369 VAL A O 1
ATOM 3003 N N . THR A 1 370 ? 8.504 -1.882 12.070 1.00 50.88 370 THR A N 1
ATOM 3004 C CA . THR A 1 370 ? 9.681 -2.259 11.278 1.00 50.88 370 THR A CA 1
ATOM 3005 C C . THR A 1 370 ? 9.666 -1.508 9.947 1.00 50.88 370 THR A C 1
ATOM 3007 O O . THR A 1 370 ? 8.659 -1.547 9.247 1.00 50.88 370 THR A O 1
ATOM 3010 N N . ILE A 1 371 ? 10.768 -0.850 9.582 1.00 45.66 371 ILE A N 1
ATOM 3011 C CA . ILE A 1 371 ? 10.947 -0.183 8.278 1.00 45.66 371 ILE A CA 1
ATOM 3012 C C . ILE A 1 371 ? 12.124 -0.863 7.580 1.00 45.66 371 ILE A C 1
ATOM 3014 O O . ILE A 1 371 ? 13.207 -0.952 8.154 1.00 45.66 371 ILE A O 1
ATOM 3018 N N . ASN A 1 372 ? 11.906 -1.404 6.377 1.00 38.97 372 ASN A N 1
ATOM 3019 C CA . ASN A 1 372 ? 12.904 -2.183 5.623 1.00 38.97 372 ASN A CA 1
ATOM 3020 C C . ASN A 1 372 ? 13.544 -3.335 6.427 1.00 38.97 372 ASN A C 1
ATOM 3022 O O . ASN A 1 372 ? 14.725 -3.635 6.280 1.00 38.97 372 ASN A O 1
ATOM 3026 N N . GLY A 1 373 ? 12.768 -3.970 7.312 1.00 41.75 373 GLY A N 1
ATOM 3027 C CA . GLY A 1 373 ? 13.255 -5.043 8.188 1.00 41.75 373 GLY A CA 1
ATOM 3028 C C . GLY A 1 373 ? 14.015 -4.566 9.433 1.00 41.75 373 GLY A C 1
ATOM 3029 O O . GLY A 1 373 ? 14.422 -5.397 10.240 1.00 41.75 373 GLY A O 1
ATOM 3030 N N . VAL A 1 374 ? 14.153 -3.251 9.642 1.00 51.22 374 VAL A N 1
ATOM 3031 C CA . VAL A 1 374 ? 14.790 -2.656 10.825 1.00 51.22 374 VAL A CA 1
ATOM 3032 C C . VAL A 1 374 ? 13.742 -2.185 11.835 1.00 51.22 374 VAL A C 1
ATOM 3034 O O . VAL A 1 374 ? 12.861 -1.387 11.507 1.00 51.22 374 VAL A O 1
ATOM 3037 N N . VAL A 1 375 ? 13.841 -2.680 13.072 1.00 67.94 375 VAL A N 1
ATOM 3038 C CA . VAL A 1 375 ? 12.974 -2.282 14.195 1.00 67.94 375 VAL A CA 1
ATOM 3039 C C . VAL A 1 375 ? 13.197 -0.809 14.526 1.00 67.94 375 VAL A C 1
ATOM 3041 O O . VAL A 1 375 ? 14.334 -0.380 14.715 1.00 67.94 375 VAL A O 1
ATOM 3044 N N . GLN A 1 376 ? 12.110 -0.051 14.603 1.00 70.25 376 GLN A N 1
ATOM 3045 C CA . GLN A 1 376 ? 12.118 1.350 15.007 1.00 70.25 376 GLN A CA 1
ATOM 3046 C C . GLN A 1 376 ? 12.100 1.464 16.530 1.00 70.25 376 GLN A C 1
ATOM 3048 O O . GLN A 1 376 ? 11.546 0.603 17.214 1.00 70.25 376 GLN A O 1
ATOM 3053 N N . TYR A 1 377 ? 12.696 2.528 17.060 1.00 72.94 377 TYR A N 1
ATOM 3054 C CA . TYR A 1 377 ? 12.792 2.774 18.497 1.00 72.94 377 TYR A CA 1
ATOM 3055 C C . TYR A 1 377 ? 12.283 4.177 18.833 1.00 72.94 377 TYR A C 1
ATOM 3057 O O . TYR A 1 377 ? 12.533 5.119 18.082 1.00 72.94 377 TYR A O 1
ATOM 3065 N N . ASP A 1 378 ? 11.588 4.310 19.960 1.00 70.25 378 ASP A N 1
ATOM 3066 C CA . ASP A 1 378 ? 11.176 5.596 20.519 1.00 70.25 378 ASP A CA 1
ATOM 3067 C C . ASP A 1 378 ? 12.365 6.340 21.155 1.00 70.25 378 ASP A C 1
ATOM 3069 O O . ASP A 1 378 ? 13.461 5.798 21.336 1.00 70.25 378 ASP A O 1
ATOM 3073 N N . GLN A 1 379 ? 12.161 7.614 21.515 1.00 58.00 379 GLN A N 1
ATOM 3074 C CA . GLN A 1 379 ? 13.206 8.489 22.077 1.00 58.00 379 GLN A CA 1
ATOM 3075 C C . GLN A 1 379 ? 13.822 7.962 23.386 1.00 58.00 379 GLN A C 1
ATOM 3077 O O . GLN A 1 379 ? 14.926 8.361 23.761 1.00 58.00 379 GLN A O 1
ATOM 3082 N N . ASP A 1 380 ? 13.123 7.070 24.085 1.00 60.56 380 ASP A N 1
ATOM 3083 C CA . ASP A 1 380 ? 13.581 6.416 25.311 1.00 60.56 380 ASP A CA 1
ATOM 3084 C C . ASP A 1 380 ? 14.355 5.104 25.060 1.00 60.56 380 ASP A C 1
ATOM 3086 O O . ASP A 1 380 ? 14.851 4.482 26.005 1.00 60.56 380 ASP A O 1
ATOM 3090 N N . GLY A 1 381 ? 14.510 4.700 23.794 1.00 60.75 381 GLY A N 1
ATOM 3091 C CA . GLY A 1 381 ? 15.208 3.486 23.376 1.00 60.75 381 GLY A CA 1
ATOM 3092 C C . GLY A 1 381 ? 14.376 2.205 23.484 1.00 60.75 381 GLY A C 1
ATOM 3093 O O . GLY A 1 381 ? 14.932 1.110 23.343 1.00 60.75 381 GLY A O 1
ATOM 3094 N N . SER A 1 382 ? 13.070 2.306 23.744 1.00 70.19 382 SER A N 1
ATOM 3095 C CA . SER A 1 382 ? 12.144 1.178 23.631 1.00 70.19 382 SER A CA 1
ATOM 3096 C C . SER A 1 382 ? 11.772 0.923 22.160 1.00 70.19 382 SER A C 1
ATOM 3098 O O . SER A 1 382 ? 11.775 1.863 21.367 1.00 70.19 382 SER A O 1
ATOM 3100 N N . PRO A 1 383 ? 11.534 -0.334 21.730 1.00 74.12 383 PRO A N 1
ATOM 3101 C CA . PRO A 1 383 ? 11.027 -0.599 20.388 1.00 74.12 383 PRO A CA 1
ATOM 3102 C C . PRO A 1 383 ? 9.683 0.101 20.214 1.00 74.12 383 PRO A C 1
ATOM 3104 O O . PRO A 1 383 ? 8.782 -0.124 21.020 1.00 74.12 383 PRO A O 1
ATOM 3107 N N . LYS A 1 384 ? 9.552 0.906 19.161 1.00 69.00 384 LYS A N 1
ATOM 3108 C CA . LYS A 1 384 ? 8.299 1.574 18.829 1.00 69.00 384 LYS A CA 1
ATOM 3109 C C . LYS A 1 384 ? 7.268 0.493 18.537 1.00 69.00 384 LYS A C 1
ATOM 3111 O O . LYS A 1 384 ? 7.421 -0.282 17.590 1.00 69.00 384 LYS A O 1
ATOM 3116 N N . GLU A 1 385 ? 6.263 0.382 19.388 1.00 61.91 385 GLU A N 1
ATOM 3117 C CA . GLU A 1 385 ? 5.202 -0.604 19.228 1.00 61.91 385 GLU A CA 1
ATOM 3118 C C . GLU A 1 385 ? 4.214 -0.137 18.152 1.00 61.91 385 GLU A C 1
ATOM 3120 O O . GLU A 1 385 ? 4.022 1.062 17.937 1.00 61.91 385 GLU A O 1
ATOM 3125 N N . GLU A 1 386 ? 3.618 -1.073 17.411 1.00 60.19 386 GLU A N 1
ATOM 3126 C CA . GLU A 1 386 ? 2.513 -0.706 16.526 1.00 60.19 386 GLU A CA 1
ATOM 3127 C C . GLU A 1 386 ? 1.327 -0.202 17.355 1.00 60.19 386 GLU A C 1
ATOM 3129 O O . GLU A 1 386 ? 1.129 -0.642 18.485 1.00 60.19 386 GLU A O 1
ATOM 3134 N N . GLU A 1 387 ? 0.509 0.700 16.803 1.00 53.44 387 GLU A N 1
ATOM 3135 C CA . GLU A 1 387 ? -0.775 0.998 17.436 1.00 53.44 387 GLU A CA 1
ATOM 3136 C C . GLU A 1 387 ? -1.570 -0.309 17.577 1.00 53.44 387 GLU A C 1
ATOM 3138 O O . GLU A 1 387 ? -1.533 -1.179 16.692 1.00 53.44 387 GLU A O 1
ATOM 3143 N N . TYR A 1 388 ? -2.251 -0.462 18.717 1.00 59.41 388 TYR A N 1
ATOM 3144 C CA . TYR A 1 388 ? -3.008 -1.661 19.060 1.00 59.41 388 TYR A CA 1
ATOM 3145 C C . TYR A 1 388 ? -4.445 -1.324 19.425 1.00 59.41 388 TYR A C 1
ATOM 3147 O O . TYR A 1 388 ? -4.713 -0.396 20.193 1.00 59.41 388 TYR A O 1
ATOM 3155 N N . ASP A 1 389 ? -5.360 -2.166 18.961 1.00 53.66 389 ASP A N 1
ATOM 3156 C CA . ASP A 1 389 ? -6.734 -2.147 19.427 1.00 53.66 389 ASP A CA 1
ATOM 3157 C C . ASP A 1 389 ? -6.779 -3.017 20.680 1.00 53.66 389 ASP A C 1
ATOM 3159 O O . ASP A 1 389 ? -6.472 -4.214 20.646 1.00 53.66 389 ASP A O 1
ATOM 3163 N N . ASP A 1 390 ? -7.145 -2.429 21.823 1.00 57.09 390 ASP A N 1
ATOM 3164 C CA . ASP A 1 390 ? -7.497 -3.255 22.968 1.00 57.09 390 ASP A CA 1
ATOM 3165 C C . ASP A 1 390 ? -8.797 -3.984 22.628 1.00 57.09 390 ASP A C 1
ATOM 3167 O O . ASP A 1 390 ? -9.884 -3.409 22.646 1.00 57.09 390 ASP A O 1
ATOM 3171 N N . VAL A 1 391 ? -8.664 -5.271 22.307 1.00 56.69 391 VAL A N 1
ATOM 3172 C CA . VAL A 1 391 ? -9.750 -6.167 21.882 1.00 56.69 391 VAL A CA 1
ATOM 3173 C C . VAL A 1 391 ? -10.918 -6.199 22.881 1.00 56.69 391 VAL A C 1
ATOM 3175 O O . VAL A 1 391 ? -12.003 -6.681 22.563 1.00 56.69 391 VAL A O 1
ATOM 3178 N N . SER A 1 392 ? -10.711 -5.708 24.108 1.00 59.00 392 SER A N 1
ATOM 3179 C CA . SER A 1 392 ? -11.748 -5.623 25.133 1.00 59.00 392 SER A CA 1
ATOM 3180 C C . SER A 1 392 ? -12.537 -4.314 25.180 1.00 59.00 392 SER A C 1
ATOM 3182 O O . SER A 1 392 ? -13.502 -4.243 25.940 1.00 59.00 392 SER A O 1
ATOM 3184 N N . GLU A 1 393 ? -12.183 -3.315 24.367 1.00 68.81 393 GLU A N 1
ATOM 3185 C CA . GLU A 1 393 ? -12.804 -1.983 24.389 1.00 68.81 393 GLU A CA 1
ATOM 3186 C C . GLU A 1 393 ? -13.867 -1.760 23.303 1.00 68.81 393 GLU A C 1
ATOM 3188 O O . GLU A 1 393 ? -14.597 -0.780 23.395 1.00 68.81 393 GLU A O 1
ATOM 3193 N N . GLY A 1 394 ? -14.011 -2.664 22.328 1.00 77.06 394 GLY A N 1
ATOM 3194 C CA . GLY A 1 394 ? -14.967 -2.532 21.218 1.00 77.06 394 GLY A CA 1
ATOM 3195 C C . GLY A 1 394 ? -14.305 -2.159 19.888 1.00 77.06 394 GLY A C 1
ATOM 3196 O O . GLY A 1 394 ? -13.082 -2.174 19.771 1.00 77.06 394 GLY A O 1
ATOM 3197 N N . ASP A 1 395 ? -15.118 -1.857 18.875 1.00 83.81 395 ASP A N 1
ATOM 3198 C CA . ASP A 1 395 ? -14.638 -1.530 17.527 1.00 83.81 395 ASP A CA 1
ATOM 3199 C C . ASP A 1 395 ? -13.948 -0.155 17.490 1.00 83.81 395 ASP A C 1
ATOM 3201 O O . ASP A 1 395 ? -14.445 0.817 18.070 1.00 83.81 395 ASP A O 1
ATOM 3205 N N . LYS A 1 396 ? -12.826 -0.072 16.763 1.00 79.31 396 LYS A N 1
ATOM 3206 C CA . LYS A 1 396 ? -12.045 1.152 16.527 1.00 79.31 396 LYS A CA 1
ATOM 3207 C C . LYS A 1 396 ? -11.740 1.270 15.026 1.00 79.31 396 LYS A C 1
ATOM 3209 O O . LYS A 1 396 ? -10.780 0.670 14.535 1.00 79.31 396 LYS A O 1
ATOM 3214 N N . PRO A 1 397 ? -12.585 1.988 14.265 1.00 74.38 397 PRO A N 1
ATOM 3215 C CA . PRO A 1 397 ? -12.420 2.097 12.823 1.00 74.38 397 PRO A CA 1
ATOM 3216 C C . PRO A 1 397 ? -11.165 2.894 12.439 1.00 74.38 397 PRO A C 1
ATOM 3218 O O . PRO A 1 397 ? -10.727 3.781 13.171 1.00 74.38 397 PRO A O 1
ATOM 3221 N N . SER A 1 398 ? -10.622 2.573 11.263 1.00 66.56 398 SER A N 1
ATOM 3222 C CA . SER A 1 398 ? -9.467 3.246 10.651 1.00 66.56 398 SER A CA 1
ATOM 3223 C C . SER A 1 398 ? -9.772 4.709 10.304 1.00 66.56 398 SER A C 1
ATOM 3225 O O . SER A 1 398 ? -10.928 5.073 10.084 1.00 66.56 398 SER A O 1
ATOM 3227 N N . CYS A 1 399 ? -8.720 5.525 10.189 1.00 61.75 399 CYS A N 1
ATOM 3228 C CA . CYS A 1 399 ? -8.789 6.870 9.611 1.00 61.75 399 CYS A CA 1
ATOM 3229 C C . CYS A 1 399 ? -9.233 6.848 8.135 1.00 61.75 399 CYS A C 1
ATOM 3231 O O . CYS A 1 399 ? -9.163 5.804 7.479 1.00 61.75 399 CYS A O 1
ATOM 3233 N N . TYR A 1 400 ? -9.654 8.003 7.601 1.00 58.59 400 TYR A N 1
ATOM 3234 C CA . TYR A 1 400 ? -10.173 8.153 6.231 1.00 58.59 400 TYR A CA 1
ATOM 3235 C C . TYR A 1 400 ? -9.226 7.538 5.181 1.00 58.59 400 TYR A C 1
ATOM 3237 O O . TYR A 1 400 ? -9.574 6.646 4.408 1.00 58.59 400 TYR A O 1
ATOM 3245 N N . SER A 1 401 ? -7.963 7.940 5.212 1.00 53.44 401 SER A N 1
ATOM 3246 C CA . SER A 1 401 ? -6.944 7.478 4.272 1.00 53.44 401 SER A CA 1
ATOM 3247 C C . SER A 1 401 ? -6.682 5.958 4.368 1.00 53.44 401 SER A C 1
ATOM 3249 O O . SER A 1 401 ? -6.572 5.267 3.347 1.00 53.44 401 SER A O 1
ATOM 3251 N N . GLY A 1 402 ? -6.721 5.396 5.582 1.00 61.12 402 GLY A N 1
ATOM 3252 C CA . GLY A 1 402 ? -6.601 3.957 5.821 1.00 61.12 402 GLY A CA 1
ATOM 3253 C C . GLY A 1 402 ? -7.769 3.134 5.258 1.00 61.12 402 GLY A C 1
ATOM 3254 O O . GLY A 1 402 ? -7.557 2.014 4.779 1.00 61.12 402 GLY A O 1
ATOM 3255 N N . VAL A 1 403 ? -8.991 3.685 5.261 1.00 69.50 403 VAL A N 1
ATOM 3256 C CA . VAL A 1 403 ? -10.188 3.052 4.674 1.00 69.50 403 VAL A CA 1
ATOM 3257 C C . VAL A 1 403 ? -9.981 2.843 3.176 1.00 69.50 403 VAL A C 1
ATOM 3259 O O . VAL A 1 403 ? -10.081 1.714 2.689 1.00 69.50 403 VAL A O 1
ATOM 3262 N N . LEU A 1 404 ? -9.625 3.905 2.450 1.00 69.19 404 LEU A N 1
ATOM 3263 C CA . LEU A 1 404 ? -9.476 3.879 0.995 1.00 69.19 404 LEU A CA 1
ATOM 3264 C C . LEU A 1 404 ? -8.416 2.867 0.538 1.00 69.19 404 LEU A C 1
ATOM 3266 O O . LEU A 1 404 ? -8.639 2.095 -0.400 1.00 69.19 404 LEU A O 1
ATOM 3270 N N . ARG A 1 405 ? -7.291 2.792 1.259 1.00 70.31 405 ARG A N 1
ATOM 3271 C CA . ARG A 1 405 ? -6.227 1.823 0.971 1.00 70.31 405 ARG A CA 1
ATOM 3272 C C . ARG A 1 405 ? -6.701 0.380 1.136 1.00 70.31 405 ARG A C 1
ATOM 3274 O O . ARG A 1 405 ? -6.476 -0.447 0.250 1.00 70.31 405 ARG A O 1
ATOM 3281 N N . ARG A 1 406 ? -7.364 0.059 2.252 1.00 75.12 406 ARG A N 1
ATOM 3282 C CA . ARG A 1 406 ? -7.893 -1.294 2.504 1.00 75.12 406 ARG A CA 1
ATOM 3283 C C . ARG A 1 406 ? -8.983 -1.667 1.499 1.00 75.12 406 ARG A C 1
ATOM 3285 O O . ARG A 1 406 ? -9.034 -2.814 1.055 1.00 75.12 406 ARG A O 1
ATOM 3292 N N . LEU A 1 407 ? -9.798 -0.700 1.077 1.00 82.12 407 LEU A N 1
ATOM 3293 C CA . LEU A 1 407 ? -10.781 -0.886 0.013 1.00 82.12 407 LEU A CA 1
ATOM 3294 C C . LEU A 1 407 ? -10.110 -1.259 -1.318 1.00 82.12 407 LEU A C 1
ATOM 3296 O O . LEU A 1 407 ? -10.520 -2.238 -1.932 1.00 82.12 407 LEU A O 1
ATOM 3300 N N . MET A 1 408 ? -9.025 -0.601 -1.727 1.00 77.81 408 MET A N 1
ATOM 3301 C CA . MET A 1 408 ? -8.289 -0.988 -2.946 1.00 77.81 408 MET A CA 1
ATOM 3302 C C . MET A 1 408 ? -7.708 -2.410 -2.872 1.00 77.81 408 MET A C 1
ATOM 3304 O O . MET A 1 408 ? -7.731 -3.155 -3.849 1.00 77.81 408 MET A O 1
ATOM 3308 N N . GLN A 1 409 ? -7.233 -2.828 -1.697 1.00 75.62 409 GLN A N 1
ATOM 3309 C CA . GLN A 1 409 ? -6.710 -4.185 -1.480 1.00 75.62 409 GLN A CA 1
ATOM 3310 C C . GLN A 1 409 ? -7.799 -5.267 -1.491 1.00 75.62 409 GLN A C 1
ATOM 3312 O O . GLN A 1 409 ? -7.498 -6.449 -1.659 1.00 75.62 409 GLN A O 1
ATOM 3317 N N . SER A 1 410 ? -9.063 -4.885 -1.293 1.00 84.44 410 SER A N 1
ATOM 3318 C CA . SER A 1 410 ? -10.198 -5.805 -1.132 1.00 84.44 410 SER A CA 1
ATOM 3319 C C . SER A 1 410 ? -10.556 -6.583 -2.408 1.00 84.44 410 SER A C 1
ATOM 3321 O O . SER A 1 410 ? -11.290 -7.566 -2.355 1.00 84.44 410 SER A O 1
ATOM 3323 N N . VAL A 1 411 ? -10.002 -6.170 -3.548 1.00 83.50 411 VAL A N 1
ATOM 3324 C CA . VAL A 1 411 ? -10.398 -6.577 -4.905 1.00 83.50 411 VAL A CA 1
ATOM 3325 C C . VAL A 1 411 ? -9.227 -7.123 -5.730 1.00 83.50 411 VAL A C 1
ATOM 3327 O O . VAL A 1 411 ? -9.353 -7.354 -6.935 1.00 83.50 411 VAL A O 1
ATOM 3330 N N . PHE A 1 412 ? -8.090 -7.405 -5.083 1.00 79.75 412 PHE A N 1
ATOM 3331 C CA . PHE A 1 412 ? -6.987 -8.123 -5.721 1.00 79.75 412 PHE A CA 1
ATOM 3332 C C . PHE A 1 412 ? -7.437 -9.483 -6.269 1.00 79.75 412 PHE A C 1
ATOM 3334 O O . PHE A 1 412 ? -8.278 -10.171 -5.690 1.00 79.75 412 PHE A O 1
ATOM 3341 N N . GLY A 1 413 ? -6.866 -9.862 -7.414 1.00 72.19 413 GLY A N 1
ATOM 3342 C CA . GLY A 1 413 ? -7.263 -11.056 -8.160 1.00 72.19 413 GLY A CA 1
ATOM 3343 C C . GLY A 1 413 ? -8.408 -10.827 -9.150 1.00 72.19 413 GLY A C 1
ATOM 3344 O O . GLY A 1 413 ? -8.803 -11.774 -9.822 1.00 72.19 413 GLY A O 1
ATOM 3345 N N . HIS A 1 414 ? -8.948 -9.609 -9.261 1.00 82.75 414 HIS A N 1
ATOM 3346 C CA . HIS A 1 414 ? -9.918 -9.239 -10.293 1.00 82.75 414 HIS A CA 1
ATOM 3347 C C . HIS A 1 414 ? -9.212 -8.764 -11.577 1.00 82.75 414 HIS A C 1
ATOM 3349 O O . HIS A 1 414 ? -8.298 -7.947 -11.510 1.00 82.75 414 HIS A O 1
ATOM 3355 N N . GLY A 1 415 ? -9.671 -9.198 -12.758 1.00 73.69 415 GLY A N 1
ATOM 3356 C CA . GLY A 1 415 ? -9.046 -8.870 -14.053 1.00 73.69 415 GLY A CA 1
ATOM 3357 C C . GLY A 1 415 ? -8.863 -7.370 -14.331 1.00 73.69 415 GLY A C 1
ATOM 3358 O O . GLY A 1 415 ? -7.800 -6.953 -14.774 1.00 73.69 415 GLY A O 1
ATOM 3359 N N . LEU A 1 416 ? -9.864 -6.546 -13.999 1.00 75.50 416 LEU A N 1
ATOM 3360 C CA . LEU A 1 416 ? -9.789 -5.077 -14.126 1.00 75.50 416 LEU A CA 1
ATOM 3361 C C . LEU A 1 416 ? -8.806 -4.397 -13.149 1.00 75.50 416 LEU A C 1
ATOM 3363 O O . LEU A 1 416 ? -8.459 -3.241 -13.354 1.00 75.50 416 LEU A O 1
ATOM 3367 N N . PHE A 1 417 ? -8.339 -5.101 -12.112 1.00 70.25 417 PHE A N 1
ATOM 3368 C CA . PHE A 1 417 ? -7.323 -4.615 -11.166 1.00 70.25 417 PHE A CA 1
ATOM 3369 C C . PHE A 1 417 ? -5.896 -5.027 -11.547 1.00 70.25 417 PHE A C 1
ATOM 3371 O O . PHE A 1 417 ? -4.958 -4.762 -10.793 1.00 70.25 417 PHE A O 1
ATOM 3378 N N . LYS A 1 418 ? -5.708 -5.690 -12.695 1.00 67.94 418 LYS A N 1
ATOM 3379 C CA . LYS A 1 418 ? -4.383 -6.112 -13.145 1.00 67.94 418 LYS A CA 1
ATOM 3380 C C . LYS A 1 418 ? -3.607 -4.927 -13.713 1.00 67.94 418 LYS A C 1
ATOM 3382 O O . LYS A 1 418 ? -3.758 -4.599 -14.884 1.00 67.94 418 LYS A O 1
ATOM 3387 N N . VAL A 1 419 ? -2.762 -4.317 -12.889 1.00 63.09 419 VAL A N 1
ATOM 3388 C CA . VAL A 1 419 ? -1.852 -3.249 -13.320 1.00 63.09 419 VAL A CA 1
ATOM 3389 C C . VAL A 1 419 ? -0.714 -3.831 -14.158 1.00 63.09 419 VAL A C 1
ATOM 3391 O O . VAL A 1 419 ? -0.169 -4.892 -13.842 1.00 63.09 419 VAL A O 1
ATOM 3394 N N . VAL A 1 420 ? -0.341 -3.132 -15.231 1.00 64.19 420 VAL A N 1
ATOM 3395 C CA . VAL A 1 420 ? 0.836 -3.468 -16.041 1.00 64.19 420 VAL A CA 1
ATOM 3396 C C . VAL A 1 420 ? 2.100 -3.186 -15.231 1.00 64.19 420 VAL A C 1
ATOM 3398 O O . VAL A 1 420 ? 2.390 -2.041 -14.910 1.00 64.19 420 VAL A O 1
ATOM 3401 N N . THR A 1 421 ? 2.870 -4.226 -14.914 1.00 64.62 421 THR A N 1
ATOM 3402 C CA . THR A 1 421 ? 4.141 -4.093 -14.180 1.00 64.62 421 THR A CA 1
ATOM 3403 C C . THR A 1 421 ? 5.351 -4.202 -15.110 1.00 64.62 421 THR A C 1
ATOM 3405 O O . THR A 1 421 ? 5.279 -4.825 -16.173 1.00 64.62 421 THR A O 1
ATOM 3408 N N . ALA A 1 422 ? 6.517 -3.702 -14.680 1.00 62.47 422 ALA A N 1
ATOM 3409 C CA . ALA A 1 422 ? 7.777 -3.896 -15.411 1.00 62.47 422 ALA A CA 1
ATOM 3410 C C . ALA A 1 422 ? 8.096 -5.377 -15.661 1.00 62.47 422 ALA A C 1
ATOM 3412 O O . ALA A 1 422 ? 8.643 -5.721 -16.706 1.00 62.47 422 ALA A O 1
ATOM 3413 N N . ASN A 1 423 ? 7.749 -6.270 -14.730 1.00 65.25 423 ASN A N 1
ATOM 3414 C CA . ASN A 1 423 ? 7.965 -7.705 -14.910 1.00 65.25 423 ASN A CA 1
ATOM 3415 C C . ASN A 1 423 ? 7.089 -8.270 -16.030 1.00 65.25 423 ASN A C 1
ATOM 3417 O O . ASN A 1 423 ? 7.575 -9.061 -16.832 1.00 65.25 423 ASN A O 1
ATOM 3421 N N . MET A 1 424 ? 5.838 -7.817 -16.137 1.00 70.19 424 MET A N 1
ATOM 3422 C CA . MET A 1 424 ? 4.949 -8.200 -17.236 1.00 70.19 424 MET A CA 1
ATOM 3423 C C . MET A 1 424 ? 5.449 -7.666 -18.581 1.00 70.19 424 MET A C 1
ATOM 3425 O O . MET A 1 424 ? 5.400 -8.388 -19.575 1.00 70.19 424 MET A O 1
ATOM 3429 N N . ILE A 1 425 ? 5.994 -6.446 -18.612 1.00 78.62 425 ILE A N 1
ATOM 3430 C CA . ILE A 1 425 ? 6.623 -5.867 -19.810 1.00 78.62 425 ILE A CA 1
ATOM 3431 C C . ILE A 1 425 ? 7.840 -6.694 -20.234 1.00 78.62 425 ILE A C 1
ATOM 3433 O O . ILE A 1 425 ? 7.929 -7.112 -21.387 1.00 78.62 425 ILE A O 1
ATOM 3437 N N . LYS A 1 426 ? 8.752 -6.993 -19.299 1.00 82.38 426 LYS A N 1
ATOM 3438 C CA . LYS A 1 426 ? 9.936 -7.830 -19.555 1.00 82.38 426 LYS A CA 1
ATOM 3439 C C . LYS A 1 426 ? 9.549 -9.231 -20.016 1.00 82.38 426 LYS A C 1
ATOM 3441 O O . LYS A 1 426 ? 10.157 -9.750 -20.943 1.00 82.38 426 LYS A O 1
ATOM 3446 N N . GLN A 1 427 ? 8.533 -9.835 -19.401 1.00 81.06 427 GLN A N 1
ATOM 3447 C CA . GLN A 1 427 ? 8.018 -11.138 -19.812 1.00 81.06 427 GLN A CA 1
ATOM 3448 C C . GLN A 1 427 ? 7.454 -11.089 -21.236 1.00 81.06 427 GLN A C 1
ATOM 3450 O O . GLN A 1 427 ? 7.795 -11.946 -22.043 1.00 81.06 427 GLN A O 1
ATOM 3455 N N . THR A 1 428 ? 6.668 -10.062 -21.560 1.00 87.00 428 THR A N 1
ATOM 3456 C CA . THR A 1 428 ? 6.120 -9.882 -22.911 1.00 87.00 428 THR A CA 1
ATOM 3457 C C . THR A 1 428 ? 7.246 -9.711 -23.930 1.00 87.00 428 THR A C 1
ATOM 3459 O O . THR A 1 428 ? 7.244 -10.372 -24.958 1.00 87.00 428 THR A O 1
ATOM 3462 N N . LEU A 1 429 ? 8.273 -8.906 -23.633 1.00 90.12 429 LEU A N 1
ATOM 3463 C CA . LEU A 1 429 ? 9.459 -8.810 -24.492 1.00 90.12 429 LEU A CA 1
ATOM 3464 C C . LEU A 1 429 ? 10.163 -10.158 -24.657 1.00 90.12 429 LEU A C 1
ATOM 3466 O O . LEU A 1 429 ? 10.539 -10.525 -25.765 1.00 90.12 429 LEU A O 1
ATOM 3470 N N . ASN A 1 430 ? 10.315 -10.914 -23.574 1.00 90.00 430 ASN A N 1
ATOM 3471 C CA . ASN A 1 430 ? 10.952 -12.226 -23.581 1.00 90.00 430 ASN A CA 1
ATOM 3472 C C . ASN A 1 430 ? 10.225 -13.246 -24.475 1.00 90.00 430 ASN A C 1
ATOM 3474 O O . ASN A 1 430 ? 10.890 -14.075 -25.099 1.00 90.00 430 ASN A O 1
ATOM 3478 N N . GLU A 1 431 ? 8.897 -13.152 -24.599 1.00 91.38 431 GLU A N 1
ATOM 3479 C CA . GLU A 1 431 ? 8.098 -13.961 -25.534 1.00 91.38 431 GLU A CA 1
ATOM 3480 C C . GLU A 1 431 ? 8.471 -13.702 -27.004 1.00 91.38 431 GLU A C 1
ATOM 3482 O O . GLU A 1 431 ? 8.408 -14.625 -27.812 1.00 91.38 431 GLU A O 1
ATOM 3487 N N . TYR A 1 432 ? 8.934 -12.492 -27.338 1.00 93.88 432 TYR A N 1
ATOM 3488 C CA . TYR A 1 432 ? 9.388 -12.117 -28.684 1.00 93.88 432 TYR A CA 1
ATOM 3489 C C . TYR A 1 432 ? 10.905 -12.251 -28.886 1.00 93.88 432 TYR A C 1
ATOM 3491 O O . TYR A 1 432 ? 11.356 -12.554 -29.990 1.00 93.88 432 TYR A O 1
ATOM 3499 N N . ILE A 1 433 ? 11.709 -12.083 -27.831 1.00 93.75 433 ILE A N 1
ATOM 3500 C CA . ILE A 1 433 ? 13.171 -12.250 -27.885 1.00 93.75 433 ILE A CA 1
ATOM 3501 C C . ILE A 1 433 ? 13.550 -13.727 -28.032 1.00 93.75 433 ILE A C 1
ATOM 3503 O O . ILE A 1 433 ? 14.466 -14.063 -28.783 1.00 93.75 433 ILE A O 1
ATOM 3507 N N . LYS A 1 434 ? 12.862 -14.632 -27.328 1.00 92.19 434 LYS A N 1
ATOM 3508 C CA . LYS A 1 434 ? 13.200 -16.060 -27.360 1.00 92.19 434 LYS A CA 1
ATOM 3509 C C . LYS A 1 434 ? 13.134 -16.661 -28.777 1.00 92.19 434 LYS A C 1
ATOM 3511 O O . LYS A 1 434 ? 14.134 -17.256 -29.180 1.00 92.19 434 LYS A O 1
ATOM 3516 N N . PRO A 1 435 ? 12.058 -16.462 -29.566 1.00 92.31 435 PRO A N 1
ATOM 3517 C CA . PRO A 1 435 ? 11.998 -16.935 -30.948 1.00 92.31 435 PRO A CA 1
ATOM 3518 C C . PRO A 1 435 ? 13.144 -16.433 -31.831 1.00 92.31 435 PRO A C 1
ATOM 3520 O O . PRO A 1 435 ? 13.602 -17.164 -32.707 1.00 92.31 435 PRO A O 1
ATOM 3523 N N . TYR A 1 436 ? 13.633 -15.207 -31.608 1.00 94.69 436 TYR A N 1
ATOM 3524 C CA . TYR A 1 436 ? 14.788 -14.695 -32.343 1.00 94.69 436 TYR A CA 1
ATOM 3525 C C . TYR A 1 436 ? 16.027 -15.570 -32.102 1.00 94.69 436 TYR A C 1
ATOM 3527 O O . TYR A 1 436 ? 16.640 -16.042 -33.060 1.00 94.69 436 TYR A O 1
ATOM 3535 N N . PHE A 1 437 ? 16.362 -15.852 -30.840 1.00 93.69 437 PHE A N 1
ATOM 3536 C CA . PHE A 1 437 ? 17.514 -16.697 -30.513 1.00 93.69 437 PHE A CA 1
ATOM 3537 C C . PHE A 1 437 ? 17.318 -18.156 -30.929 1.00 93.69 437 PHE A C 1
ATOM 3539 O O . PHE A 1 437 ? 18.255 -18.765 -31.443 1.00 93.69 437 PHE A O 1
ATOM 3546 N N . ASP A 1 438 ? 16.107 -18.699 -30.793 1.00 89.62 438 ASP A N 1
ATOM 3547 C CA . ASP A 1 438 ? 15.781 -20.041 -31.289 1.00 89.62 438 ASP A CA 1
ATOM 3548 C C . ASP A 1 438 ? 16.038 -20.173 -32.803 1.00 89.62 438 ASP A C 1
ATOM 3550 O O . ASP A 1 438 ? 16.397 -21.254 -33.281 1.00 89.62 438 ASP A O 1
ATOM 3554 N N . ASN A 1 439 ? 15.893 -19.089 -33.567 1.00 90.75 439 ASN A N 1
ATOM 3555 C CA . ASN A 1 439 ? 16.203 -19.064 -34.996 1.00 90.75 439 ASN A CA 1
ATOM 3556 C C . ASN A 1 439 ? 17.686 -18.776 -35.281 1.00 90.75 439 ASN A C 1
ATOM 3558 O O . ASN A 1 439 ? 18.259 -19.380 -36.187 1.00 90.75 439 ASN A O 1
ATOM 3562 N N . ALA A 1 440 ? 18.315 -17.880 -34.517 1.00 92.31 440 ALA A N 1
ATOM 3563 C CA . ALA A 1 440 ? 19.715 -17.495 -34.702 1.00 92.31 440 ALA A CA 1
ATOM 3564 C C . ALA A 1 440 ? 20.701 -18.622 -34.341 1.00 92.31 440 ALA A C 1
ATOM 3566 O O . ALA A 1 440 ? 21.770 -18.739 -34.946 1.00 92.31 440 ALA A O 1
ATOM 3567 N N . ILE A 1 441 ? 20.347 -19.474 -33.377 1.00 92.00 441 ILE A N 1
ATOM 3568 C CA . ILE A 1 441 ? 21.138 -20.641 -32.974 1.00 92.00 441 ILE A CA 1
ATOM 3569 C C . ILE A 1 441 ? 20.813 -21.791 -33.924 1.00 92.00 441 ILE A C 1
ATOM 3571 O O . ILE A 1 441 ? 19.835 -22.495 -33.741 1.00 92.00 441 ILE A O 1
ATOM 3575 N N . THR A 1 442 ? 21.611 -22.033 -34.948 1.00 89.19 442 THR A N 1
ATOM 3576 C CA . THR A 1 442 ? 21.393 -23.105 -35.927 1.00 89.19 442 THR A CA 1
ATOM 3577 C C . THR A 1 442 ? 22.176 -24.368 -35.562 1.00 89.19 442 THR A C 1
ATOM 3579 O O . THR A 1 442 ? 23.068 -24.346 -34.719 1.00 89.19 442 THR A O 1
ATOM 3582 N N . LYS A 1 443 ? 21.898 -25.496 -36.231 1.00 84.69 443 LYS A N 1
ATOM 3583 C CA . LYS A 1 443 ? 22.720 -26.718 -36.088 1.00 84.69 443 LYS A CA 1
ATOM 3584 C C . LYS A 1 443 ? 24.189 -26.494 -36.486 1.00 84.69 443 LYS A C 1
ATOM 3586 O O . LYS A 1 443 ? 25.088 -27.210 -36.035 1.00 84.69 443 LYS A O 1
ATOM 3591 N N . ASP A 1 444 ? 24.444 -25.503 -37.334 1.00 86.62 444 ASP A N 1
ATOM 3592 C CA . ASP A 1 444 ? 25.776 -25.238 -37.863 1.00 86.62 444 ASP A CA 1
ATOM 3593 C C . ASP A 1 444 ? 26.621 -24.439 -36.869 1.00 86.62 444 ASP A C 1
ATOM 3595 O O . ASP A 1 444 ? 27.772 -24.812 -36.635 1.00 86.62 444 ASP A O 1
ATOM 3599 N N . ASN A 1 445 ? 26.040 -23.424 -36.216 1.00 91.62 445 ASN A N 1
ATOM 3600 C CA . ASN A 1 445 ? 26.751 -22.565 -35.264 1.00 91.62 445 ASN A CA 1
ATOM 3601 C C . ASN A 1 445 ? 26.633 -23.010 -33.790 1.00 91.62 445 ASN A C 1
ATOM 3603 O O . ASN A 1 445 ? 27.461 -22.597 -32.983 1.00 91.62 445 ASN A O 1
ATOM 3607 N N . CYS A 1 446 ? 25.680 -23.881 -33.423 1.00 89.19 446 CYS A N 1
ATOM 3608 C CA . CYS A 1 446 ? 25.393 -24.200 -32.016 1.00 89.19 446 CYS A CA 1
ATOM 3609 C C . CYS A 1 446 ? 26.598 -24.745 -31.239 1.00 89.19 446 CYS A C 1
ATOM 3611 O O . CYS A 1 446 ? 26.809 -24.344 -30.103 1.00 89.19 446 CYS A O 1
ATOM 3613 N N . ALA A 1 447 ? 27.415 -25.608 -31.850 1.00 88.25 447 ALA A N 1
ATOM 3614 C CA . ALA A 1 447 ? 28.596 -26.175 -31.195 1.00 88.25 447 ALA A CA 1
ATOM 3615 C C . ALA A 1 447 ? 29.663 -25.109 -30.901 1.00 88.25 447 ALA A C 1
ATOM 3617 O O . ALA A 1 447 ? 30.276 -25.128 -29.839 1.00 88.25 447 ALA A O 1
ATOM 3618 N N . GLN A 1 448 ? 29.852 -24.159 -31.823 1.00 91.81 448 GLN A N 1
ATOM 3619 C CA . GLN A 1 448 ? 30.792 -23.050 -31.640 1.00 91.81 448 GLN A CA 1
ATOM 3620 C C . GLN A 1 448 ? 30.290 -22.079 -30.568 1.00 91.81 448 GLN A C 1
ATOM 3622 O O . GLN A 1 448 ? 31.061 -21.656 -29.714 1.00 91.81 448 GLN A O 1
ATOM 3627 N N . LEU A 1 449 ? 28.989 -21.777 -30.576 1.00 93.19 449 LEU A N 1
ATOM 3628 C CA . LEU A 1 449 ? 28.359 -20.926 -29.567 1.00 93.19 449 LEU A CA 1
ATOM 3629 C C . LEU A 1 449 ? 28.399 -21.569 -28.175 1.00 93.19 449 LEU A C 1
ATOM 3631 O O . LEU A 1 449 ? 28.699 -20.877 -27.209 1.00 93.19 449 LEU A O 1
ATOM 3635 N N . GLN A 1 450 ? 28.147 -22.879 -28.070 1.00 91.25 450 GLN A N 1
ATOM 3636 C CA . GLN A 1 450 ? 28.244 -23.612 -26.807 1.00 91.25 450 GLN A CA 1
ATOM 3637 C C . GLN A 1 450 ? 29.676 -23.592 -26.270 1.00 91.25 450 GLN A C 1
ATOM 3639 O O . GLN A 1 450 ? 29.881 -23.223 -25.121 1.00 91.25 450 GLN A O 1
ATOM 3644 N N . GLN A 1 451 ? 30.666 -23.893 -27.113 1.00 90.44 451 GLN A N 1
ATOM 3645 C CA . GLN A 1 451 ? 32.072 -23.839 -26.714 1.00 90.44 451 GLN A CA 1
ATOM 3646 C C . GLN A 1 451 ? 32.483 -22.432 -26.258 1.00 90.44 451 GLN A C 1
ATOM 3648 O O . GLN A 1 451 ? 33.188 -22.289 -25.264 1.00 90.44 451 GLN A O 1
ATOM 3653 N N . ALA A 1 452 ? 32.038 -21.388 -26.963 1.00 91.06 452 ALA A N 1
ATOM 3654 C CA . ALA A 1 452 ? 32.320 -20.010 -26.576 1.00 91.06 452 ALA A CA 1
ATOM 3655 C C . ALA A 1 452 ? 31.653 -19.626 -25.251 1.00 91.06 452 ALA A C 1
ATOM 3657 O O . ALA A 1 452 ? 32.250 -18.941 -24.424 1.00 91.06 452 ALA A O 1
ATOM 3658 N N . TYR A 1 453 ? 30.426 -20.087 -25.033 1.00 90.56 453 TYR A N 1
ATOM 3659 C CA . TYR A 1 453 ? 29.704 -19.858 -23.794 1.00 90.56 453 TYR A CA 1
ATOM 3660 C C . TYR A 1 453 ? 30.353 -20.569 -22.595 1.00 90.56 453 TYR A C 1
ATOM 3662 O O . TYR A 1 453 ? 30.605 -19.934 -21.572 1.00 90.56 453 TYR A O 1
ATOM 3670 N N . GLU A 1 454 ? 30.687 -21.851 -22.740 1.00 88.50 454 GLU A N 1
ATOM 3671 C CA . GLU A 1 454 ? 31.371 -22.645 -21.713 1.00 88.50 454 GLU A CA 1
ATOM 3672 C C . GLU A 1 454 ? 32.770 -22.094 -21.410 1.00 88.50 454 GLU A C 1
ATOM 3674 O O . GLU A 1 454 ? 33.134 -21.981 -20.242 1.00 88.50 454 GLU A O 1
ATOM 3679 N N . GLY A 1 455 ? 33.520 -21.667 -22.434 1.00 86.31 455 GLY A N 1
ATOM 3680 C CA . GLY A 1 455 ? 34.827 -21.024 -22.264 1.00 86.31 455 GLY A CA 1
ATOM 3681 C C . GLY A 1 455 ? 34.753 -19.760 -21.404 1.00 86.31 455 GLY A C 1
ATOM 3682 O O . GLY A 1 455 ? 35.543 -19.589 -20.477 1.00 86.31 455 GLY A O 1
ATOM 3683 N N . LEU A 1 456 ? 33.732 -18.918 -21.613 1.00 85.94 456 LEU A N 1
ATOM 3684 C CA . LEU A 1 456 ? 33.506 -17.732 -20.775 1.00 85.94 456 LEU A CA 1
ATOM 3685 C C . LEU A 1 456 ? 33.129 -18.067 -19.328 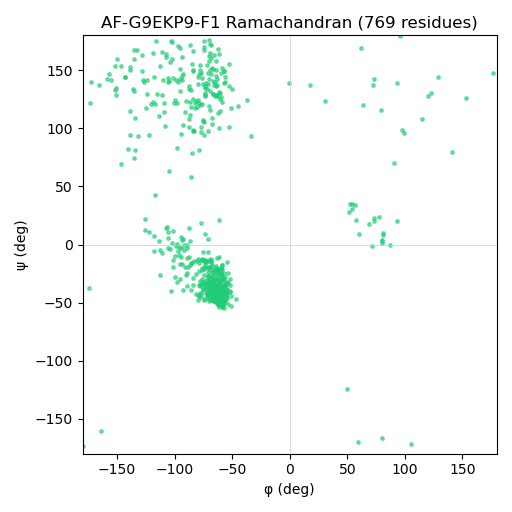1.00 85.94 456 LEU A C 1
ATOM 3687 O O . LEU A 1 456 ? 33.488 -17.307 -18.430 1.00 85.94 456 LEU A O 1
ATOM 3691 N N . ILE A 1 457 ? 32.404 -19.163 -19.089 1.00 83.31 457 ILE A N 1
ATOM 3692 C CA . ILE A 1 457 ? 32.031 -19.595 -17.731 1.00 83.31 457 ILE A CA 1
ATOM 3693 C C . ILE A 1 457 ? 33.229 -20.185 -16.994 1.00 83.31 457 ILE A C 1
ATOM 3695 O O . ILE A 1 457 ? 33.463 -19.849 -15.833 1.00 83.31 457 ILE A O 1
ATOM 3699 N N . ASN A 1 458 ? 33.971 -21.065 -17.661 1.00 83.00 458 ASN A N 1
ATOM 3700 C CA . ASN A 1 458 ? 35.073 -21.808 -17.059 1.00 83.00 458 ASN A CA 1
ATOM 3701 C C . ASN A 1 458 ? 36.357 -20.969 -16.964 1.00 83.00 458 ASN A C 1
ATOM 3703 O O . ASN A 1 458 ? 37.282 -21.340 -16.246 1.00 83.00 458 ASN A O 1
ATOM 3707 N N . GLY A 1 459 ? 36.401 -19.818 -17.646 1.00 79.88 459 GLY A N 1
ATOM 3708 C CA . GLY A 1 459 ? 37.599 -18.986 -17.751 1.00 79.88 459 GLY A CA 1
ATOM 3709 C C . GLY A 1 459 ? 38.655 -19.590 -18.678 1.00 79.88 459 GLY A C 1
ATOM 3710 O O . GLY A 1 459 ? 39.839 -19.279 -18.546 1.00 79.88 459 GLY A O 1
ATOM 3711 N N . ASP A 1 460 ? 38.228 -20.453 -19.598 1.00 75.12 460 ASP A N 1
ATOM 3712 C CA . ASP A 1 460 ? 39.085 -21.129 -20.561 1.00 75.12 460 ASP A CA 1
ATOM 3713 C C . ASP A 1 460 ? 39.138 -20.334 -21.874 1.00 75.12 460 ASP A C 1
ATOM 3715 O O . ASP A 1 460 ? 38.127 -19.811 -22.338 1.00 75.12 460 ASP A O 1
ATOM 3719 N N . GLY A 1 461 ? 40.313 -20.285 -22.508 1.00 78.06 461 GLY A N 1
ATOM 3720 C CA . GLY A 1 461 ? 40.491 -19.673 -23.831 1.00 78.06 461 GLY A CA 1
ATOM 3721 C C . GLY A 1 461 ? 40.614 -18.142 -23.837 1.00 78.06 461 GLY A C 1
ATOM 3722 O O . GLY A 1 461 ? 40.881 -17.508 -22.816 1.00 78.06 461 GLY A O 1
ATOM 3723 N N . ASP A 1 462 ? 40.494 -17.546 -25.028 1.00 87.06 462 ASP A N 1
ATOM 3724 C CA . ASP A 1 462 ? 40.520 -16.091 -25.213 1.00 87.06 462 ASP A CA 1
ATOM 3725 C C . ASP A 1 462 ? 39.107 -15.520 -25.019 1.00 87.06 462 ASP A C 1
ATOM 3727 O O . ASP A 1 462 ? 38.197 -15.740 -25.823 1.00 87.06 462 ASP A O 1
ATOM 3731 N N . VAL A 1 463 ? 38.937 -14.762 -23.934 1.00 84.50 463 VAL A N 1
ATOM 3732 C CA . VAL A 1 463 ? 37.676 -14.107 -23.564 1.00 84.50 463 VAL A CA 1
ATOM 3733 C C . VAL A 1 463 ? 37.133 -13.233 -24.698 1.00 84.50 463 VAL A C 1
ATOM 3735 O O . VAL A 1 463 ? 35.922 -13.219 -24.923 1.00 84.50 463 VAL A O 1
ATOM 3738 N N . GLU A 1 464 ? 37.990 -12.523 -25.439 1.00 87.50 464 GLU A N 1
ATOM 3739 C CA . GLU A 1 464 ? 37.525 -11.655 -26.524 1.00 87.50 464 GLU A CA 1
ATOM 3740 C C . GLU A 1 464 ? 37.072 -12.475 -27.735 1.00 87.50 464 GLU A C 1
ATOM 3742 O O . GLU A 1 464 ? 36.065 -12.141 -28.358 1.00 87.50 464 GLU A O 1
ATOM 3747 N N . GLU A 1 465 ? 37.748 -13.585 -28.039 1.00 89.81 465 GLU A N 1
ATOM 3748 C CA . GLU A 1 465 ? 37.340 -14.498 -29.111 1.00 89.81 465 GLU A CA 1
ATOM 3749 C C . GLU A 1 465 ? 35.974 -15.130 -28.810 1.00 89.81 465 GLU A C 1
ATOM 3751 O O . GLU A 1 465 ? 35.079 -15.146 -29.663 1.00 89.81 465 GLU A O 1
ATOM 3756 N N . HIS A 1 466 ? 35.772 -15.586 -27.573 1.00 89.25 466 HIS A N 1
ATOM 3757 C CA . HIS A 1 466 ? 34.501 -16.153 -27.140 1.00 89.25 466 HIS A CA 1
ATOM 3758 C C . HIS A 1 466 ? 33.368 -15.118 -27.142 1.00 89.25 466 HIS A C 1
ATOM 3760 O O . HIS A 1 466 ? 32.279 -15.392 -27.658 1.00 89.25 466 HIS A O 1
ATOM 3766 N N . LEU A 1 467 ? 33.628 -13.898 -26.659 1.00 88.56 467 LEU A N 1
ATOM 3767 C CA . LEU A 1 467 ? 32.671 -12.795 -26.759 1.00 88.56 467 LEU A CA 1
ATOM 3768 C C . LEU A 1 467 ? 32.346 -12.466 -28.216 1.00 88.56 467 LEU A C 1
ATOM 3770 O O . LEU A 1 467 ? 31.181 -12.244 -28.545 1.00 88.56 467 LEU A O 1
ATOM 3774 N N . GLN A 1 468 ? 33.339 -12.456 -29.104 1.00 90.62 468 GLN A N 1
ATOM 3775 C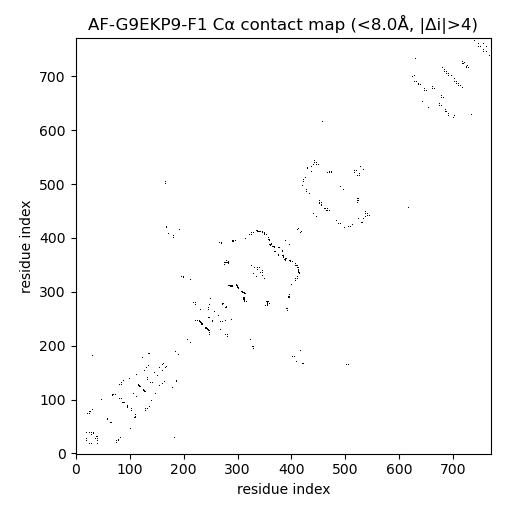 CA . GLN A 1 468 ? 33.128 -12.173 -30.518 1.00 90.62 468 GLN A CA 1
ATOM 3776 C C . GLN A 1 468 ? 32.285 -13.253 -31.202 1.00 90.62 468 GLN A C 1
ATOM 3778 O O . GLN A 1 468 ? 31.431 -12.919 -32.025 1.00 90.62 468 GLN A O 1
ATOM 3783 N N . CYS A 1 469 ? 32.458 -14.521 -30.820 1.00 91.56 469 CYS A N 1
ATOM 3784 C CA . CYS A 1 469 ? 31.614 -15.619 -31.279 1.00 91.56 469 CYS A CA 1
ATOM 3785 C C . CYS A 1 469 ? 30.151 -15.416 -30.853 1.00 91.56 469 CYS A C 1
ATOM 3787 O O . CYS A 1 469 ? 29.257 -15.432 -31.700 1.00 91.56 469 CYS A O 1
ATOM 3789 N N . LEU A 1 470 ? 29.889 -15.125 -29.576 1.00 91.38 470 LEU A N 1
ATOM 3790 C CA . LEU A 1 470 ? 28.522 -14.908 -29.086 1.00 91.38 470 LEU A CA 1
ATOM 3791 C C . LEU A 1 470 ? 27.885 -13.615 -29.625 1.00 91.38 470 LEU A C 1
ATOM 3793 O O . LEU A 1 470 ? 26.676 -13.566 -29.845 1.00 91.38 470 LEU A O 1
ATOM 3797 N N . LYS A 1 471 ? 28.678 -12.576 -29.922 1.00 92.38 471 LYS A N 1
ATOM 3798 C CA . LYS A 1 471 ? 28.191 -11.341 -30.566 1.00 92.38 471 LYS A CA 1
ATOM 3799 C C . LYS A 1 471 ? 27.601 -11.587 -31.960 1.00 92.38 471 LYS A C 1
ATOM 3801 O O . LYS A 1 471 ? 26.800 -10.771 -32.412 1.00 92.38 471 LYS A O 1
ATOM 3806 N N . THR A 1 472 ? 27.940 -12.693 -32.635 1.00 92.81 472 THR A N 1
ATOM 3807 C CA . THR A 1 472 ? 27.386 -13.023 -33.967 1.00 92.81 472 THR A CA 1
ATOM 3808 C C . THR A 1 472 ? 25.873 -13.241 -33.962 1.00 92.81 472 THR A C 1
ATOM 3810 O O . THR A 1 472 ? 25.236 -13.066 -34.998 1.00 92.81 472 THR A O 1
ATOM 3813 N N . ILE A 1 473 ? 25.299 -13.576 -32.803 1.00 93.00 473 ILE A N 1
ATOM 3814 C CA . ILE A 1 473 ? 23.858 -13.773 -32.611 1.00 93.00 473 ILE A CA 1
ATOM 3815 C C . ILE A 1 473 ? 23.206 -12.638 -31.813 1.00 93.00 473 ILE A C 1
ATOM 3817 O O . ILE A 1 473 ? 22.073 -12.791 -31.361 1.00 93.00 473 ILE A O 1
ATOM 3821 N N . ASN A 1 474 ? 23.884 -11.497 -31.626 1.00 94.00 474 ASN A N 1
ATOM 3822 C CA . ASN A 1 474 ? 23.246 -10.320 -31.033 1.00 94.00 474 ASN A CA 1
ATOM 3823 C C . ASN A 1 474 ? 22.011 -9.915 -31.843 1.00 94.00 474 ASN A C 1
ATOM 3825 O O . ASN A 1 474 ? 21.952 -10.119 -33.056 1.00 94.00 474 ASN A O 1
ATOM 3829 N N . ILE A 1 475 ? 21.025 -9.336 -31.168 1.00 93.62 475 ILE A N 1
ATOM 3830 C CA . ILE A 1 475 ? 19.781 -8.899 -31.792 1.00 93.62 475 ILE A CA 1
ATOM 3831 C C . ILE A 1 475 ? 20.078 -7.597 -32.554 1.00 93.62 475 ILE A C 1
ATOM 3833 O O . ILE A 1 475 ? 20.509 -6.622 -31.931 1.00 93.62 475 ILE A O 1
ATOM 3837 N N . PRO A 1 476 ? 19.861 -7.527 -33.880 1.00 94.12 476 PRO A N 1
ATOM 3838 C CA . PRO A 1 476 ? 20.056 -6.300 -34.638 1.00 94.12 476 PRO A CA 1
ATOM 3839 C C . PRO A 1 476 ? 19.160 -5.178 -34.115 1.00 94.12 476 PRO A C 1
ATOM 3841 O O . PRO A 1 476 ? 18.029 -5.423 -33.699 1.00 94.12 476 PRO A O 1
ATOM 3844 N N . GLU A 1 477 ? 19.625 -3.932 -34.197 1.00 91.00 477 GLU A N 1
ATOM 3845 C CA . GLU A 1 477 ? 18.868 -2.770 -33.704 1.00 91.00 477 GLU A CA 1
ATOM 3846 C C . GLU A 1 477 ? 17.485 -2.629 -34.360 1.00 91.00 477 GLU A C 1
ATOM 3848 O O . GLU A 1 477 ? 16.517 -2.271 -33.691 1.00 91.00 477 GLU A O 1
ATOM 3853 N N . ASP A 1 478 ? 17.351 -2.959 -35.646 1.00 93.31 478 ASP A N 1
ATOM 3854 C CA . ASP A 1 478 ? 16.049 -2.918 -36.321 1.00 93.31 478 ASP A CA 1
ATOM 3855 C C . ASP A 1 478 ? 15.111 -4.034 -35.834 1.00 93.31 478 ASP A C 1
ATOM 3857 O O . ASP A 1 478 ? 13.923 -3.791 -35.634 1.00 93.31 478 ASP A O 1
ATOM 3861 N N . THR A 1 479 ? 15.647 -5.215 -35.514 1.00 92.75 479 THR A N 1
ATOM 3862 C CA . THR A 1 479 ? 14.885 -6.304 -34.883 1.00 92.75 479 THR A CA 1
ATOM 3863 C C . THR A 1 479 ? 14.497 -5.958 -33.443 1.00 92.75 479 THR A C 1
ATOM 3865 O O . THR A 1 479 ? 13.384 -6.262 -33.023 1.00 92.75 479 THR A O 1
ATOM 3868 N N . LYS A 1 480 ? 15.359 -5.264 -32.684 1.00 93.00 480 LYS A N 1
ATOM 3869 C CA . LYS A 1 480 ? 15.013 -4.749 -31.346 1.00 93.00 480 LYS A CA 1
ATOM 3870 C C . LYS A 1 480 ? 13.821 -3.788 -31.416 1.00 93.00 480 LYS A C 1
ATOM 3872 O O . LYS A 1 480 ? 12.910 -3.894 -30.596 1.00 93.00 480 LYS A O 1
ATOM 3877 N N . LYS A 1 481 ? 13.788 -2.893 -32.412 1.00 92.94 481 LYS A N 1
ATOM 3878 C CA . LYS A 1 481 ? 12.645 -1.991 -32.646 1.00 92.94 481 LYS A CA 1
ATOM 3879 C C . LYS A 1 481 ? 11.375 -2.753 -33.020 1.00 92.94 481 LYS A C 1
ATOM 3881 O O . LYS A 1 481 ? 10.316 -2.429 -32.493 1.00 92.94 481 LYS A O 1
ATOM 3886 N N . GLU A 1 482 ? 11.470 -3.755 -33.891 1.00 94.38 482 GLU A N 1
ATOM 3887 C CA . GLU A 1 482 ? 10.324 -4.586 -34.288 1.00 94.38 482 GLU A CA 1
ATOM 3888 C C . GLU A 1 482 ? 9.739 -5.356 -33.095 1.00 94.38 482 GLU A C 1
ATOM 3890 O O . GLU A 1 482 ? 8.538 -5.283 -32.840 1.00 94.38 482 GLU A O 1
ATOM 3895 N N . ILE A 1 483 ? 10.591 -6.017 -32.304 1.00 94.31 483 ILE A N 1
ATOM 3896 C CA . ILE A 1 483 ? 10.200 -6.706 -31.065 1.00 94.31 483 ILE A CA 1
ATOM 3897 C C . ILE A 1 483 ? 9.476 -5.744 -30.117 1.00 94.31 483 ILE A C 1
ATOM 3899 O O . ILE A 1 483 ? 8.429 -6.086 -29.567 1.00 94.31 483 ILE A O 1
ATOM 3903 N N . MET A 1 484 ? 10.005 -4.529 -29.945 1.00 92.94 484 MET A N 1
ATOM 3904 C CA . MET A 1 484 ? 9.387 -3.509 -29.101 1.00 92.94 484 MET A CA 1
ATOM 3905 C C . MET A 1 484 ? 8.010 -3.088 -29.633 1.00 92.94 484 MET A C 1
ATOM 3907 O O . MET A 1 484 ? 7.059 -3.018 -28.862 1.00 92.94 484 MET A O 1
ATOM 3911 N N . GLN A 1 485 ? 7.869 -2.869 -30.944 1.00 93.06 485 GLN A N 1
ATOM 3912 C CA . GLN A 1 485 ? 6.585 -2.520 -31.562 1.00 93.06 485 GLN A CA 1
ATOM 3913 C C . GLN A 1 485 ? 5.533 -3.621 -31.378 1.00 93.06 485 GLN A C 1
ATOM 3915 O O . GLN A 1 485 ? 4.388 -3.319 -31.038 1.00 93.06 485 GLN A O 1
ATOM 3920 N N . LEU A 1 486 ? 5.916 -4.890 -31.553 1.00 92.12 486 LEU A N 1
ATOM 3921 C CA . LEU A 1 486 ? 5.027 -6.037 -31.351 1.00 92.12 486 LEU A CA 1
ATOM 3922 C C . LEU A 1 486 ? 4.604 -6.177 -29.883 1.00 92.12 486 LEU A C 1
ATOM 3924 O O . LEU A 1 486 ? 3.415 -6.332 -29.596 1.00 92.12 486 LEU A O 1
ATOM 3928 N N . ALA A 1 487 ? 5.551 -6.044 -28.951 1.00 90.12 487 ALA A N 1
ATOM 3929 C CA . ALA A 1 487 ? 5.265 -6.068 -27.520 1.00 90.12 487 ALA A CA 1
ATOM 3930 C C . ALA A 1 487 ? 4.340 -4.912 -27.103 1.00 90.12 487 ALA A C 1
ATOM 3932 O O . ALA A 1 487 ? 3.361 -5.142 -26.391 1.00 90.12 487 ALA A O 1
ATOM 3933 N N . CYS A 1 488 ? 4.587 -3.690 -27.591 1.00 87.19 488 CYS A N 1
ATOM 3934 C CA . CYS A 1 488 ? 3.706 -2.543 -27.372 1.00 87.19 488 CYS A CA 1
ATOM 3935 C C . CYS A 1 488 ? 2.295 -2.808 -27.901 1.00 87.19 488 CYS A C 1
ATOM 3937 O O . CYS A 1 488 ? 1.333 -2.591 -27.173 1.00 87.19 488 CYS A O 1
ATOM 3939 N N . ALA A 1 489 ? 2.151 -3.321 -29.125 1.00 87.06 489 ALA A N 1
ATOM 3940 C CA . ALA A 1 489 ? 0.840 -3.612 -29.703 1.00 87.06 489 ALA A CA 1
ATOM 3941 C C . ALA A 1 489 ? 0.068 -4.677 -28.899 1.00 87.06 489 ALA A C 1
ATOM 3943 O O . ALA A 1 489 ? -1.136 -4.531 -28.674 1.00 87.06 489 ALA A O 1
ATOM 3944 N N . GLN A 1 490 ? 0.746 -5.727 -28.420 1.00 85.19 490 GLN A N 1
ATOM 3945 C CA . GLN A 1 490 ? 0.128 -6.745 -27.565 1.00 85.19 490 GLN A CA 1
ATOM 3946 C C . GLN A 1 490 ? -0.327 -6.161 -26.225 1.00 85.19 490 GLN A C 1
ATOM 3948 O O . GLN A 1 490 ? -1.457 -6.417 -25.798 1.00 85.19 490 GLN A O 1
ATOM 3953 N N . LEU A 1 491 ? 0.528 -5.382 -25.557 1.00 81.50 491 LEU A N 1
ATOM 3954 C CA . LEU A 1 491 ? 0.194 -4.763 -24.275 1.00 81.50 491 LEU A CA 1
ATOM 3955 C C . LEU A 1 491 ? -0.912 -3.714 -24.426 1.00 81.50 491 LEU A C 1
ATOM 3957 O O . LEU A 1 491 ? -1.834 -3.691 -23.615 1.00 81.50 491 LEU A O 1
ATOM 3961 N N . GLU A 1 492 ? -0.885 -2.913 -25.488 1.00 81.50 492 GLU A N 1
ATOM 3962 C CA . GLU A 1 492 ? -1.925 -1.933 -25.807 1.00 81.50 492 GLU A CA 1
ATOM 3963 C C . GLU A 1 492 ? -3.276 -2.613 -26.059 1.00 81.50 492 GLU A C 1
ATOM 3965 O O . GLU A 1 492 ? -4.297 -2.188 -25.522 1.00 81.50 492 GLU A O 1
ATOM 3970 N N . ASN A 1 493 ? -3.300 -3.737 -26.777 1.00 75.19 493 ASN A N 1
ATOM 3971 C CA . ASN A 1 493 ? -4.531 -4.504 -26.978 1.00 75.19 493 ASN A CA 1
ATOM 3972 C C . ASN A 1 493 ? -5.040 -5.157 -25.676 1.00 75.19 493 ASN A C 1
ATOM 3974 O O . ASN A 1 493 ? -6.245 -5.214 -25.424 1.00 75.19 493 ASN A O 1
ATOM 3978 N N . THR A 1 494 ? -4.122 -5.637 -24.834 1.00 71.44 494 THR A N 1
ATOM 3979 C CA . THR A 1 494 ? -4.458 -6.377 -23.606 1.00 71.44 494 THR A CA 1
ATOM 3980 C C . THR A 1 494 ? -4.913 -5.451 -22.476 1.00 71.44 494 THR A C 1
ATOM 3982 O O . THR A 1 494 ? -5.882 -5.759 -21.784 1.00 71.44 494 THR A O 1
ATOM 3985 N N . TYR A 1 495 ? -4.240 -4.312 -22.297 1.00 71.06 495 TYR A N 1
ATOM 3986 C CA . TYR A 1 495 ? -4.418 -3.409 -21.153 1.00 71.06 495 TYR A CA 1
ATOM 3987 C C . TYR A 1 495 ? -5.028 -2.048 -21.531 1.00 71.06 495 TYR A C 1
ATOM 3989 O O . TYR A 1 495 ? -5.363 -1.257 -20.649 1.00 71.06 495 TYR A O 1
ATOM 3997 N N . LYS A 1 496 ? -5.244 -1.790 -22.829 1.00 72.56 496 LYS A N 1
ATOM 3998 C CA . LYS A 1 496 ? -5.974 -0.630 -23.370 1.00 72.56 496 LYS A CA 1
ATOM 3999 C C . LYS A 1 496 ? -5.492 0.693 -22.766 1.00 72.56 496 LYS A C 1
ATOM 4001 O O . LYS A 1 496 ? -4.300 0.983 -22.808 1.00 72.56 496 LYS A O 1
ATOM 4006 N N . SER A 1 497 ? -6.402 1.478 -22.181 1.00 59.56 497 SER A N 1
ATOM 4007 C CA . SER A 1 497 ? -6.116 2.799 -21.614 1.00 59.56 497 SER A CA 1
ATOM 4008 C C . SER A 1 497 ? -5.030 2.772 -20.538 1.00 59.56 497 SER A C 1
ATOM 4010 O O . SER A 1 497 ? -4.281 3.738 -20.430 1.00 59.56 497 SER A O 1
ATOM 4012 N N . GLN A 1 498 ? -4.873 1.664 -19.799 1.00 58.97 498 GLN A N 1
ATOM 4013 C CA . GLN A 1 498 ? -3.792 1.534 -18.816 1.00 58.97 498 GLN A CA 1
ATOM 4014 C C . GLN A 1 498 ? -2.411 1.549 -19.483 1.00 58.97 498 GLN A C 1
ATOM 4016 O O . GLN A 1 498 ? -1.468 2.101 -18.923 1.00 58.97 498 GLN A O 1
ATOM 4021 N N . PHE A 1 499 ? -2.292 0.978 -20.686 1.00 67.00 499 PHE A N 1
ATOM 4022 C CA . PHE A 1 499 ? -1.058 1.031 -21.464 1.00 67.00 499 PHE A CA 1
ATOM 4023 C C . PHE A 1 499 ? -0.901 2.371 -22.181 1.00 67.00 499 PHE A C 1
ATOM 4025 O O . PHE A 1 499 ? 0.148 2.997 -22.075 1.00 67.00 499 PHE A O 1
ATOM 4032 N N . SER A 1 500 ? -1.947 2.845 -22.866 1.00 68.44 500 SER A N 1
ATOM 4033 C CA . SER A 1 500 ? -1.870 4.066 -23.678 1.00 68.44 500 SER A CA 1
ATOM 4034 C C . SER A 1 500 ? -1.519 5.314 -22.854 1.00 68.44 500 SER A C 1
ATOM 4036 O O . SER A 1 500 ? -0.766 6.154 -23.337 1.00 68.44 500 SER A O 1
ATOM 4038 N N . ASN A 1 501 ? -1.988 5.419 -21.604 1.00 57.25 501 ASN A N 1
ATOM 4039 C CA . ASN A 1 501 ? -1.699 6.564 -20.727 1.00 57.25 501 ASN A CA 1
ATOM 4040 C C . ASN A 1 501 ? -0.243 6.616 -20.226 1.00 57.25 501 ASN A C 1
ATOM 4042 O O . ASN A 1 501 ? 0.222 7.673 -19.808 1.00 57.25 501 ASN A O 1
ATOM 4046 N N . HIS A 1 502 ? 0.471 5.488 -20.263 1.00 62.47 502 HIS A N 1
ATOM 4047 C CA . HIS A 1 502 ? 1.850 5.353 -19.777 1.00 62.47 502 HIS A CA 1
ATOM 4048 C C . HIS A 1 502 ? 2.783 4.784 -20.852 1.00 62.47 502 HIS A C 1
ATOM 4050 O O . HIS A 1 502 ? 3.835 4.224 -20.546 1.00 62.47 502 HIS A O 1
ATOM 4056 N N . LYS A 1 503 ? 2.404 4.920 -22.126 1.00 75.56 503 LYS A N 1
ATOM 4057 C CA . LYS A 1 503 ? 3.116 4.305 -23.247 1.00 75.56 503 LYS A CA 1
ATOM 4058 C C . LYS A 1 503 ? 4.585 4.716 -23.290 1.00 75.56 503 LYS A C 1
ATOM 4060 O O . LYS A 1 503 ? 5.441 3.843 -23.367 1.00 75.56 503 LYS A O 1
ATOM 4065 N N . ASP A 1 504 ? 4.870 6.006 -23.133 1.00 71.12 504 ASP A N 1
ATOM 4066 C CA . ASP A 1 504 ? 6.236 6.544 -23.169 1.00 71.12 504 ASP A CA 1
ATOM 4067 C C . ASP A 1 504 ? 7.133 5.932 -22.078 1.00 71.12 504 ASP A C 1
ATOM 4069 O O . ASP A 1 504 ? 8.292 5.590 -22.314 1.00 71.12 504 ASP A O 1
ATOM 4073 N N . VAL A 1 505 ? 6.573 5.735 -20.883 1.00 66.69 505 VAL A N 1
ATOM 4074 C CA . VAL A 1 505 ? 7.250 5.100 -19.745 1.00 66.69 505 VAL A CA 1
ATOM 4075 C C . VAL A 1 505 ? 7.538 3.630 -20.043 1.00 66.69 505 VAL A C 1
ATOM 4077 O O . VAL A 1 505 ? 8.654 3.143 -19.852 1.00 66.69 505 VAL A O 1
ATOM 4080 N N . PHE A 1 506 ? 6.539 2.904 -20.541 1.00 76.69 506 PHE A N 1
ATOM 4081 C CA . PHE A 1 506 ? 6.695 1.491 -20.860 1.00 76.69 506 PHE A CA 1
ATOM 4082 C C . PHE A 1 506 ? 7.680 1.275 -22.011 1.00 76.69 506 PHE A C 1
ATOM 4084 O O . PHE A 1 506 ? 8.513 0.372 -21.933 1.00 76.69 506 PHE A O 1
ATOM 4091 N N . GLU A 1 507 ? 7.672 2.141 -23.022 1.00 81.44 507 GLU A N 1
ATOM 4092 C CA . GLU A 1 507 ? 8.665 2.147 -24.098 1.00 81.44 507 GLU A CA 1
ATOM 4093 C C . GLU A 1 507 ? 10.081 2.431 -23.575 1.00 81.44 507 GLU A C 1
ATOM 4095 O O . GLU A 1 507 ? 11.038 1.787 -24.021 1.00 81.44 507 GLU A O 1
ATOM 4100 N N . ALA A 1 508 ? 10.241 3.309 -22.578 1.00 75.69 508 ALA A N 1
ATOM 4101 C CA . ALA A 1 508 ? 11.528 3.538 -21.921 1.00 75.69 508 ALA A CA 1
ATOM 4102 C C . ALA A 1 508 ? 12.034 2.283 -21.182 1.00 75.69 508 ALA A C 1
ATOM 4104 O O . ALA A 1 508 ? 13.201 1.907 -21.341 1.00 75.69 508 ALA A O 1
ATOM 4105 N N . ILE A 1 509 ? 11.160 1.574 -20.451 1.00 74.88 509 ILE A N 1
ATOM 4106 C CA . ILE A 1 509 ? 11.491 0.290 -19.803 1.00 74.88 509 ILE A CA 1
ATOM 4107 C C . ILE A 1 509 ? 11.936 -0.736 -20.843 1.00 74.88 509 ILE A C 1
ATOM 4109 O O . ILE A 1 509 ? 12.966 -1.395 -20.667 1.00 74.88 509 ILE A O 1
ATOM 4113 N N . MET A 1 510 ? 11.174 -0.877 -21.931 1.00 84.56 510 MET A N 1
ATOM 4114 C CA . MET A 1 510 ? 11.493 -1.828 -22.992 1.00 84.56 510 MET A CA 1
ATOM 4115 C C . MET A 1 510 ? 12.837 -1.508 -23.642 1.00 84.56 510 MET A C 1
ATOM 4117 O O . MET A 1 510 ? 13.690 -2.387 -23.777 1.00 84.56 510 MET A O 1
ATOM 4121 N N . THR A 1 511 ? 13.052 -0.234 -23.970 1.00 85.94 511 THR A N 1
ATOM 4122 C CA . THR A 1 511 ? 14.297 0.266 -24.555 1.00 85.94 511 THR A CA 1
ATOM 4123 C C . THR A 1 511 ? 15.475 -0.034 -23.643 1.00 85.94 511 THR A C 1
ATOM 4125 O O . THR A 1 511 ? 16.500 -0.538 -24.103 1.00 85.94 511 THR A O 1
ATOM 4128 N N . ARG A 1 512 ? 15.351 0.237 -22.341 1.00 82.75 512 ARG A N 1
ATOM 4129 C CA . ARG A 1 512 ? 16.418 -0.029 -21.375 1.00 82.75 512 ARG A CA 1
ATOM 4130 C C . ARG A 1 512 ? 16.692 -1.521 -21.234 1.00 82.75 512 ARG A C 1
ATOM 4132 O O . ARG A 1 512 ? 17.856 -1.907 -21.217 1.00 82.75 512 ARG A O 1
ATOM 4139 N N . TYR A 1 513 ? 15.657 -2.359 -21.185 1.00 85.19 513 TYR A N 1
ATOM 4140 C CA . TYR A 1 513 ? 15.812 -3.811 -21.081 1.00 85.19 513 TYR A CA 1
ATOM 4141 C C . TYR A 1 513 ? 16.514 -4.406 -22.310 1.00 85.19 513 TYR A C 1
ATOM 4143 O O . TYR A 1 513 ? 17.484 -5.145 -22.162 1.00 85.19 513 TYR A O 1
ATOM 4151 N N . LEU A 1 514 ? 16.108 -4.009 -23.521 1.00 85.88 514 LEU A N 1
ATOM 4152 C CA . LEU A 1 514 ? 16.738 -4.433 -24.781 1.00 85.88 514 LEU A CA 1
ATOM 4153 C C . LEU A 1 514 ? 18.174 -3.904 -24.955 1.00 85.88 514 LEU A C 1
ATOM 4155 O O . LEU A 1 514 ? 18.976 -4.490 -25.686 1.00 85.88 514 LEU A O 1
ATOM 4159 N N . ASN A 1 515 ? 18.510 -2.800 -24.284 1.00 84.56 515 ASN A N 1
ATOM 4160 C CA . ASN A 1 515 ? 19.843 -2.199 -24.297 1.00 84.56 515 ASN A CA 1
ATOM 4161 C C . ASN A 1 515 ? 20.716 -2.589 -23.098 1.00 84.56 515 ASN A C 1
ATOM 4163 O O . ASN A 1 515 ? 21.890 -2.220 -23.078 1.00 84.56 515 ASN A O 1
ATOM 4167 N N . ALA A 1 516 ? 20.196 -3.321 -22.112 1.00 77.50 516 ALA A N 1
ATOM 4168 C CA . ALA A 1 516 ? 20.935 -3.664 -20.896 1.00 77.50 516 ALA A CA 1
ATOM 4169 C C . ALA A 1 516 ? 22.193 -4.498 -21.199 1.00 77.50 516 ALA A C 1
ATOM 4171 O O . ALA A 1 516 ? 23.229 -4.340 -20.554 1.00 77.50 516 ALA A O 1
ATOM 4172 N N . ALA A 1 517 ? 22.139 -5.293 -22.266 1.00 70.19 517 ALA A N 1
ATOM 4173 C CA . ALA A 1 517 ? 23.265 -6.050 -22.793 1.00 70.19 517 ALA A CA 1
ATOM 4174 C C . ALA A 1 517 ? 24.438 -5.191 -23.307 1.00 70.19 517 ALA A C 1
ATOM 4176 O O . ALA A 1 517 ? 25.529 -5.716 -23.516 1.00 70.19 517 ALA A O 1
ATOM 4177 N N . LYS A 1 518 ? 24.278 -3.864 -23.458 1.00 71.31 518 LYS A N 1
ATOM 4178 C CA . LYS A 1 518 ? 25.410 -2.955 -23.726 1.00 71.31 518 LYS A CA 1
ATOM 4179 C C . LYS A 1 518 ? 26.469 -3.020 -22.624 1.00 71.31 518 LYS A C 1
ATOM 4181 O O . LYS A 1 518 ? 27.638 -2.797 -22.913 1.00 71.31 518 LYS A O 1
ATOM 4186 N N . GLN A 1 519 ? 26.076 -3.348 -21.390 1.00 63.28 519 GLN A N 1
ATOM 4187 C CA . GLN A 1 519 ? 27.004 -3.513 -20.268 1.00 63.28 519 GLN A CA 1
ATOM 4188 C C . GLN A 1 519 ? 27.751 -4.856 -20.310 1.00 63.28 519 GLN A C 1
ATOM 4190 O O . GLN A 1 519 ? 28.920 -4.902 -19.947 1.00 63.28 519 GLN A O 1
ATOM 4195 N N . SER A 1 520 ? 27.107 -5.935 -20.775 1.00 65.25 520 SER A N 1
ATOM 4196 C CA . SER A 1 520 ? 27.726 -7.265 -20.926 1.00 65.25 520 SER A CA 1
ATOM 4197 C C . SER A 1 520 ? 28.424 -7.470 -22.276 1.00 65.25 520 SER A C 1
ATOM 4199 O O . SER A 1 520 ? 29.096 -8.478 -22.472 1.00 65.25 520 SER A O 1
ATOM 4201 N N . GLY A 1 521 ? 28.235 -6.560 -23.235 1.00 78.00 521 GLY A N 1
ATOM 4202 C CA . GLY A 1 521 ? 28.780 -6.650 -24.592 1.00 78.00 521 GLY A CA 1
ATOM 4203 C C . GLY A 1 521 ? 28.126 -7.714 -25.488 1.00 78.00 521 GLY A C 1
ATOM 4204 O O . GLY A 1 521 ? 28.500 -7.823 -26.657 1.00 78.00 521 GLY A O 1
ATOM 4205 N N . CYS A 1 522 ? 27.159 -8.485 -24.976 1.00 87.25 522 CYS A N 1
ATOM 4206 C CA . CYS A 1 522 ? 26.472 -9.562 -25.692 1.00 87.25 522 CYS A CA 1
ATOM 4207 C C . CYS A 1 522 ? 25.038 -9.763 -25.170 1.00 87.25 522 CYS A C 1
ATOM 4209 O O . CYS A 1 522 ? 24.828 -9.941 -23.964 1.00 87.25 522 CYS A O 1
ATOM 4211 N N . ASP A 1 523 ? 24.065 -9.769 -26.090 1.00 89.12 523 ASP A N 1
ATOM 4212 C CA . ASP A 1 523 ? 22.638 -9.952 -25.790 1.00 89.12 523 ASP A CA 1
ATOM 4213 C C . ASP A 1 523 ? 22.354 -11.375 -25.279 1.00 89.12 523 ASP A C 1
ATOM 4215 O O . ASP A 1 523 ? 21.585 -11.553 -24.334 1.00 89.12 523 ASP A O 1
ATOM 4219 N N . PHE A 1 524 ? 23.010 -12.391 -25.852 1.00 88.19 524 PHE A N 1
ATOM 4220 C CA . PHE A 1 524 ? 22.818 -13.789 -25.459 1.00 88.19 524 PHE A CA 1
ATOM 4221 C C . PHE A 1 524 ? 23.164 -14.019 -23.979 1.00 88.19 524 PHE A C 1
ATOM 4223 O O . PHE A 1 524 ? 22.339 -14.541 -23.231 1.00 88.19 524 PHE A O 1
ATOM 4230 N N . ILE A 1 525 ? 24.329 -13.535 -23.528 1.00 86.19 525 ILE A N 1
ATOM 4231 C CA . ILE A 1 525 ? 24.782 -13.651 -22.127 1.00 86.19 525 ILE A CA 1
ATOM 4232 C C . ILE A 1 525 ? 23.768 -13.030 -21.161 1.00 86.19 525 ILE A C 1
ATOM 4234 O O . ILE A 1 525 ? 23.518 -13.561 -20.076 1.00 86.19 525 ILE A O 1
ATOM 4238 N N . TYR A 1 526 ? 23.165 -11.906 -21.554 1.00 87.62 526 TYR A N 1
ATOM 4239 C CA . TYR A 1 526 ? 22.183 -11.217 -20.730 1.00 87.62 526 TYR A CA 1
ATOM 4240 C C . TYR A 1 526 ? 20.863 -12.005 -20.630 1.00 87.62 526 TYR A C 1
ATOM 4242 O O . TYR A 1 526 ? 20.352 -12.214 -19.527 1.00 87.62 526 TYR A O 1
ATOM 4250 N N . PHE A 1 527 ? 20.326 -12.490 -21.756 1.00 86.88 527 PHE A N 1
ATOM 4251 C CA . PHE A 1 527 ? 18.982 -13.085 -21.806 1.00 86.88 527 PHE A CA 1
ATOM 4252 C C . PHE A 1 527 ? 18.920 -14.601 -21.577 1.00 86.88 527 PHE A C 1
ATOM 4254 O O . PHE A 1 527 ? 17.854 -15.117 -21.228 1.00 86.88 527 PHE A O 1
ATOM 4261 N N . GLN A 1 528 ? 20.023 -15.334 -21.738 1.00 80.44 528 GLN A N 1
ATOM 4262 C CA . GLN A 1 528 ? 20.036 -16.803 -21.698 1.00 80.44 528 GLN A CA 1
ATOM 4263 C C . GLN A 1 528 ? 19.379 -17.405 -20.450 1.00 80.44 528 GLN A C 1
ATOM 4265 O O . GLN A 1 528 ? 18.626 -18.371 -20.559 1.00 80.44 528 GLN A O 1
ATOM 4270 N N . SER A 1 529 ? 19.608 -16.806 -19.277 1.00 76.38 529 SER A N 1
ATOM 4271 C CA . SER A 1 529 ? 19.131 -17.334 -17.995 1.00 76.38 529 SER A CA 1
ATOM 4272 C C . SER A 1 529 ? 17.623 -17.156 -17.829 1.00 76.38 529 SER A C 1
ATOM 4274 O O . SER A 1 529 ? 16.936 -18.064 -17.367 1.00 76.38 529 SER A O 1
ATOM 4276 N N . SER A 1 530 ? 17.085 -16.018 -18.273 1.00 74.06 530 SER A N 1
ATOM 4277 C CA . SER A 1 530 ? 15.647 -15.741 -18.254 1.00 74.06 530 SER A CA 1
ATOM 4278 C C . SER A 1 530 ? 14.877 -16.501 -19.331 1.00 74.06 530 SER A C 1
ATOM 4280 O O . SER A 1 530 ? 13.689 -16.759 -19.161 1.00 74.06 530 SER A O 1
ATOM 4282 N N . LEU A 1 531 ? 15.539 -16.862 -20.432 1.00 82.75 531 LEU A N 1
ATOM 4283 C CA . LEU A 1 531 ? 14.909 -17.490 -21.597 1.00 82.75 531 LEU A CA 1
ATOM 4284 C C . LEU A 1 531 ? 15.180 -18.996 -21.711 1.00 82.75 531 LEU A C 1
ATOM 4286 O O . LEU A 1 531 ? 14.619 -19.653 -22.588 1.00 82.75 531 LEU A O 1
ATOM 4290 N N . SER A 1 532 ? 15.998 -19.553 -20.810 1.00 82.19 532 SER A N 1
ATOM 4291 C CA . SER A 1 532 ? 16.451 -20.952 -20.836 1.00 82.19 532 SER A CA 1
ATOM 4292 C C . SER A 1 532 ? 17.152 -21.347 -22.147 1.00 82.19 532 SER A C 1
ATOM 4294 O O . SER A 1 532 ? 17.022 -22.486 -22.592 1.00 82.19 532 SER A O 1
ATOM 4296 N N . LEU A 1 533 ? 17.880 -20.416 -22.779 1.00 83.06 533 LEU A N 1
ATOM 4297 C CA . LEU A 1 533 ? 18.518 -20.641 -24.088 1.00 83.06 533 LEU A CA 1
ATOM 4298 C C . LEU A 1 533 ? 19.713 -21.601 -24.029 1.00 83.06 533 LEU A C 1
ATOM 4300 O O . LEU A 1 533 ? 20.031 -22.238 -25.026 1.00 83.06 533 LEU A O 1
ATOM 4304 N N . GLU A 1 534 ? 20.343 -21.744 -22.865 1.00 82.31 534 GLU A N 1
ATOM 4305 C CA . GLU A 1 534 ? 21.405 -22.730 -22.624 1.00 82.31 534 GLU A CA 1
ATOM 4306 C C . GLU A 1 534 ? 20.946 -24.151 -22.977 1.00 82.31 534 GLU A C 1
ATOM 4308 O O . GLU A 1 534 ? 21.602 -24.843 -23.749 1.00 82.31 534 GLU A O 1
ATOM 4313 N N . ARG A 1 535 ? 19.738 -24.538 -22.545 1.00 82.88 535 ARG A N 1
ATOM 4314 C CA . ARG A 1 535 ? 19.158 -25.844 -22.896 1.00 82.88 535 ARG A CA 1
ATOM 4315 C C . ARG A 1 535 ? 18.960 -26.011 -24.397 1.00 82.88 535 ARG A C 1
ATOM 4317 O O . ARG A 1 535 ? 19.110 -27.108 -24.917 1.00 82.88 535 ARG A O 1
ATOM 4324 N N . VAL A 1 536 ? 18.628 -24.928 -25.100 1.00 82.50 536 VAL A N 1
ATOM 4325 C CA . VAL A 1 536 ? 18.460 -24.958 -26.559 1.00 82.50 536 VAL A CA 1
ATOM 4326 C C . VAL A 1 536 ? 19.802 -25.228 -27.246 1.00 82.50 536 VAL A C 1
ATOM 4328 O O . VAL A 1 536 ? 19.839 -25.989 -28.214 1.00 82.50 536 VAL A O 1
ATOM 4331 N N . LEU A 1 537 ? 20.902 -24.651 -26.744 1.00 84.12 537 LEU A N 1
ATOM 4332 C CA . LEU A 1 537 ? 22.253 -24.965 -27.221 1.00 84.12 537 LEU A CA 1
ATOM 4333 C C . LEU A 1 537 ? 22.601 -26.436 -26.964 1.00 84.12 537 LEU A C 1
ATOM 4335 O O . LEU A 1 537 ? 22.944 -27.144 -27.912 1.00 84.12 537 LEU A O 1
ATOM 4339 N N . GLU A 1 538 ? 22.433 -26.903 -25.724 1.00 83.31 538 GLU A N 1
ATOM 4340 C CA . GLU A 1 538 ? 22.720 -28.286 -25.318 1.00 83.31 538 GLU A CA 1
ATOM 4341 C C . GLU A 1 538 ? 21.938 -29.309 -26.159 1.00 83.31 538 GLU A C 1
ATOM 4343 O O . GLU A 1 538 ? 22.506 -30.266 -26.694 1.00 83.31 538 GLU A O 1
ATOM 4348 N N . GLU A 1 539 ? 20.629 -29.099 -26.330 1.00 83.69 539 GLU A N 1
ATOM 4349 C CA . GLU A 1 539 ? 19.759 -29.990 -27.101 1.00 83.69 539 GLU A CA 1
ATOM 4350 C C . GLU A 1 539 ? 20.164 -30.049 -28.580 1.00 83.69 539 GLU A C 1
ATOM 4352 O O . GLU A 1 539 ? 20.225 -31.138 -29.161 1.00 83.69 539 GLU A O 1
ATOM 4357 N N . ARG A 1 540 ? 20.475 -28.905 -29.207 1.00 84.38 540 ARG A N 1
ATOM 4358 C CA . ARG A 1 540 ? 20.867 -28.862 -30.628 1.00 84.38 540 ARG A CA 1
ATOM 4359 C C . ARG A 1 540 ? 22.246 -29.464 -30.868 1.00 84.38 540 ARG A C 1
ATOM 4361 O O . ARG A 1 540 ? 22.444 -30.115 -31.895 1.00 84.38 540 ARG A O 1
ATOM 4368 N N . VAL A 1 541 ? 23.178 -29.310 -29.929 1.00 83.25 541 VAL A N 1
ATOM 4369 C CA . VAL A 1 541 ? 24.484 -29.980 -29.997 1.00 83.25 541 VAL A CA 1
ATOM 4370 C C . VAL A 1 541 ? 24.336 -31.488 -29.824 1.00 83.25 541 VAL A C 1
ATOM 4372 O O . VAL A 1 541 ? 24.926 -32.242 -30.602 1.00 83.25 541 VAL A O 1
ATOM 4375 N N . ARG A 1 542 ? 23.473 -31.954 -28.911 1.00 81.44 542 ARG A N 1
ATOM 4376 C CA . ARG A 1 542 ? 23.168 -33.388 -28.783 1.00 81.44 542 ARG A CA 1
ATOM 4377 C C . ARG A 1 542 ? 22.620 -33.972 -30.088 1.00 81.44 542 ARG A C 1
ATOM 4379 O O . ARG A 1 542 ? 23.100 -35.005 -30.542 1.00 81.44 542 ARG A O 1
ATOM 4386 N N . GLN A 1 543 ? 21.691 -33.268 -30.739 1.00 77.62 543 GLN A N 1
ATOM 4387 C CA . GLN A 1 543 ? 21.122 -33.675 -32.032 1.00 77.62 543 GLN A CA 1
ATOM 4388 C C . GLN A 1 543 ? 22.134 -33.676 -33.190 1.00 77.62 543 GLN A C 1
ATOM 4390 O O . GLN A 1 543 ? 21.928 -34.386 -34.170 1.00 77.62 543 GLN A O 1
ATOM 4395 N N . LYS A 1 544 ? 23.206 -32.877 -33.120 1.00 69.06 544 LYS A N 1
ATOM 4396 C CA . LYS A 1 544 ? 24.290 -32.877 -34.118 1.00 69.06 544 LYS A CA 1
ATOM 4397 C C . LYS A 1 544 ? 25.230 -34.076 -33.952 1.00 69.06 544 LYS A C 1
ATOM 4399 O O . LYS A 1 544 ? 25.775 -34.561 -34.940 1.00 69.06 544 LYS A O 1
ATOM 4404 N N . ASN A 1 545 ? 25.414 -34.534 -32.714 1.00 65.88 545 ASN A N 1
ATOM 4405 C CA . ASN A 1 545 ? 26.338 -35.613 -32.359 1.00 65.88 545 ASN A CA 1
ATOM 4406 C C . ASN A 1 545 ? 25.706 -37.016 -32.434 1.00 65.88 545 ASN A C 1
ATOM 4408 O O . ASN A 1 545 ? 26.431 -38.010 -32.400 1.00 65.88 545 ASN A O 1
ATOM 4412 N N . GLU A 1 546 ? 24.381 -37.120 -32.571 1.00 60.31 546 GLU A N 1
ATOM 4413 C CA . GLU A 1 546 ? 23.703 -38.381 -32.884 1.00 60.31 546 GLU A CA 1
ATOM 4414 C C . GLU A 1 546 ? 23.762 -38.647 -34.408 1.00 60.31 546 GLU A C 1
ATOM 4416 O O . GLU A 1 546 ? 23.231 -37.860 -35.195 1.00 60.31 546 GLU A O 1
ATOM 4421 N N . PRO A 1 547 ? 24.407 -39.736 -34.880 1.00 44.94 547 PRO A N 1
ATOM 4422 C CA . PRO A 1 547 ? 24.385 -40.086 -36.296 1.00 44.94 547 PRO A CA 1
ATOM 4423 C C . PRO A 1 547 ? 22.953 -40.436 -36.707 1.00 44.94 547 PRO A C 1
ATOM 4425 O O . PRO A 1 547 ? 22.338 -41.286 -36.069 1.00 44.94 547 PRO A O 1
ATOM 4428 N N . ASN A 1 548 ? 22.458 -39.795 -37.776 1.00 46.00 548 ASN A N 1
ATOM 4429 C CA . ASN A 1 548 ? 21.153 -40.023 -38.413 1.00 46.00 548 ASN A CA 1
ATOM 4430 C C . ASN A 1 548 ? 20.721 -41.504 -38.351 1.00 46.00 548 ASN A C 1
ATOM 4432 O O . ASN A 1 548 ? 21.028 -42.295 -39.246 1.00 46.00 548 ASN A O 1
ATOM 4436 N N . GLN A 1 549 ? 19.958 -41.873 -37.325 1.00 38.84 549 GLN A N 1
ATOM 4437 C CA . GLN A 1 549 ? 19.013 -42.968 -37.431 1.00 38.84 549 GLN A CA 1
ATOM 4438 C C . GLN A 1 549 ? 17.701 -42.338 -37.870 1.00 38.84 549 GLN A C 1
ATOM 4440 O O . GLN A 1 549 ? 17.116 -41.514 -37.174 1.00 38.84 549 GLN A O 1
ATOM 4445 N N . LEU A 1 550 ? 17.292 -42.691 -39.086 1.00 42.50 550 LEU A N 1
ATOM 4446 C CA . LEU A 1 550 ? 15.957 -42.441 -39.603 1.00 42.50 550 LEU A CA 1
ATOM 4447 C C . LEU A 1 550 ? 14.910 -42.796 -38.537 1.00 42.50 550 LEU A C 1
ATOM 4449 O O . LEU A 1 550 ? 14.766 -43.964 -38.185 1.00 42.50 550 LEU A O 1
ATOM 4453 N N . SER A 1 551 ? 14.119 -41.818 -38.108 1.00 34.31 551 SER A N 1
ATOM 4454 C CA . SER A 1 551 ? 12.724 -42.081 -37.776 1.00 34.31 551 SER A CA 1
ATOM 4455 C C . SER A 1 551 ? 11.861 -40.941 -38.291 1.00 34.31 551 SER A C 1
ATOM 4457 O O . SER A 1 551 ? 11.977 -39.790 -37.869 1.00 34.31 551 SER A O 1
ATOM 4459 N N . GLU A 1 552 ? 11.019 -41.299 -39.247 1.00 38.69 552 GLU A N 1
ATOM 4460 C CA . GLU A 1 552 ? 9.927 -40.502 -39.774 1.00 38.69 552 GLU A CA 1
ATOM 4461 C C . GLU A 1 552 ? 8.946 -40.092 -38.656 1.00 38.69 552 GLU A C 1
ATOM 4463 O O . GLU A 1 552 ? 8.708 -40.847 -37.716 1.00 38.69 552 GLU A O 1
ATOM 4468 N N . ASN A 1 553 ? 8.341 -38.914 -38.851 1.00 34.22 553 ASN A N 1
ATOM 4469 C CA . ASN A 1 553 ? 7.243 -38.264 -38.115 1.00 34.22 553 ASN A CA 1
ATOM 4470 C C . ASN A 1 553 ? 7.538 -37.544 -36.785 1.00 34.22 553 ASN A C 1
ATOM 4472 O O . ASN A 1 553 ? 7.683 -38.180 -35.744 1.00 34.22 553 ASN A O 1
ATOM 4476 N N . PRO A 1 554 ? 7.341 -36.210 -36.747 1.00 33.28 554 PRO A N 1
ATOM 4477 C CA . PRO A 1 554 ? 6.751 -35.544 -35.601 1.00 33.28 554 PRO A CA 1
ATOM 4478 C C . PRO A 1 554 ? 5.234 -35.429 -35.820 1.00 33.28 554 PRO A C 1
ATOM 4480 O O . PRO A 1 554 ? 4.750 -34.587 -36.578 1.00 33.28 554 PRO A O 1
ATOM 4483 N N . VAL A 1 555 ? 4.465 -36.288 -35.149 1.00 31.28 555 VAL A N 1
ATOM 4484 C CA . VAL A 1 555 ? 3.035 -36.038 -34.931 1.00 31.28 555 VAL A CA 1
ATOM 4485 C C . VAL A 1 555 ? 2.909 -34.832 -34.001 1.00 31.28 555 VAL A C 1
ATOM 4487 O O . VAL A 1 555 ? 3.540 -34.781 -32.946 1.00 31.28 555 VAL A O 1
ATOM 4490 N N . HIS A 1 556 ? 2.083 -33.876 -34.422 1.00 30.80 556 HIS A N 1
ATOM 4491 C CA . HIS A 1 556 ? 1.572 -32.757 -33.641 1.00 30.80 556 HIS A CA 1
ATOM 4492 C C . HIS A 1 556 ? 1.279 -33.131 -32.179 1.00 30.80 556 HIS A C 1
ATOM 4494 O O . HIS A 1 556 ? 0.450 -33.995 -31.904 1.00 30.80 556 HIS A O 1
ATOM 4500 N N . PHE A 1 557 ? 1.877 -32.399 -31.244 1.00 27.53 557 PHE A N 1
ATOM 4501 C CA . PHE A 1 557 ? 1.366 -32.271 -29.883 1.00 27.53 557 PHE A CA 1
ATOM 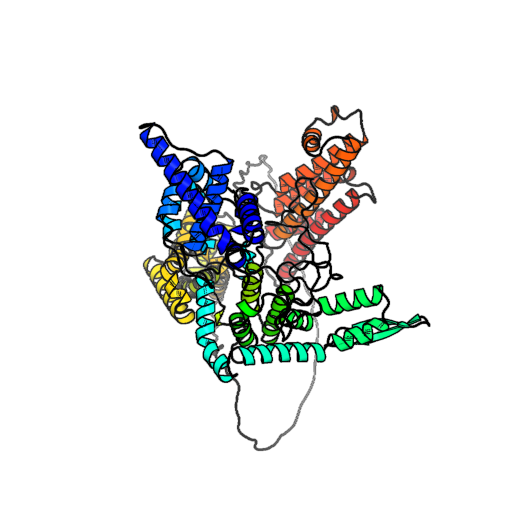4502 C C . PHE A 1 557 ? 1.184 -30.779 -29.594 1.00 27.53 557 PHE A C 1
ATOM 4504 O O . PHE A 1 557 ? 2.009 -29.978 -30.023 1.00 27.53 557 PHE A O 1
ATOM 4511 N N . TRP A 1 558 ? 0.103 -30.448 -28.883 1.00 25.61 558 TRP A N 1
ATOM 4512 C CA . TRP A 1 558 ? -0.485 -29.119 -28.626 1.00 25.61 558 TRP A CA 1
ATOM 4513 C C . TRP A 1 558 ? -1.546 -28.646 -29.638 1.00 25.61 558 TRP A C 1
ATOM 4515 O O . TRP A 1 558 ? -1.384 -27.654 -30.339 1.00 25.61 558 TRP A O 1
ATOM 4525 N N . SER A 1 559 ? -2.714 -29.296 -29.612 1.00 25.30 559 SER A N 1
ATOM 4526 C CA . SER A 1 559 ? -3.990 -28.587 -29.764 1.00 25.30 559 SER A CA 1
ATOM 4527 C C . SER A 1 559 ? -4.875 -28.911 -28.565 1.00 25.30 559 SER A C 1
ATOM 4529 O O . SER A 1 559 ? -5.218 -30.069 -28.326 1.00 25.30 559 SER A O 1
ATOM 4531 N N . ALA A 1 560 ? -5.199 -27.877 -27.795 1.00 27.91 560 ALA A N 1
ATOM 4532 C CA . ALA A 1 560 ? -6.180 -27.917 -26.728 1.00 27.91 560 ALA A CA 1
ATOM 4533 C C . ALA A 1 560 ? -7.571 -28.236 -27.297 1.00 27.91 560 ALA A C 1
ATOM 4535 O O . ALA A 1 560 ? -7.977 -27.647 -28.298 1.00 27.91 560 ALA A O 1
ATOM 4536 N N . THR A 1 561 ? -8.321 -29.109 -26.626 1.00 27.14 561 THR A N 1
ATOM 4537 C CA . THR A 1 561 ? -9.763 -29.255 -26.863 1.00 27.14 561 THR A CA 1
ATOM 4538 C C . THR A 1 561 ? -10.535 -28.977 -25.583 1.00 27.14 561 THR A C 1
ATOM 4540 O O . THR A 1 561 ? -10.332 -29.611 -24.550 1.00 27.14 561 THR A O 1
ATOM 4543 N N . VAL A 1 562 ? -11.405 -27.979 -25.712 1.00 29.30 562 VAL A N 1
ATOM 4544 C CA . VAL A 1 562 ? -12.470 -27.528 -24.811 1.00 29.30 562 VAL A CA 1
ATOM 4545 C C . VAL A 1 562 ? -13.537 -28.629 -24.651 1.00 29.30 562 VAL A C 1
ATOM 4547 O O . VAL A 1 562 ? -13.819 -29.312 -25.637 1.00 29.30 562 VAL A O 1
ATOM 4550 N N . PRO A 1 563 ? -14.169 -28.810 -23.472 1.00 29.78 563 PRO A N 1
ATOM 4551 C CA . PRO A 1 563 ? -15.270 -29.760 -23.306 1.00 29.78 563 PRO A CA 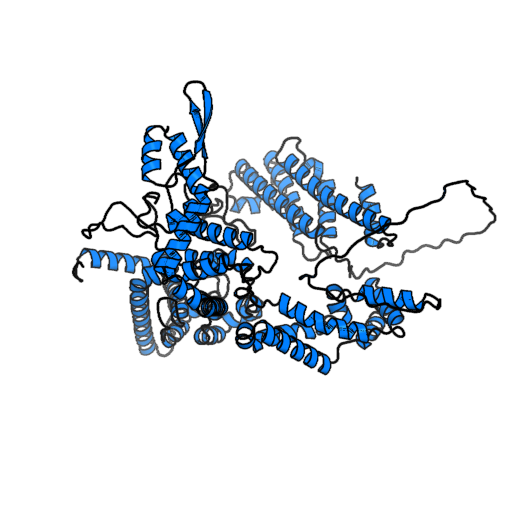1
ATOM 4552 C C . PRO A 1 563 ? -16.673 -29.115 -23.368 1.00 29.78 563 PRO A C 1
ATOM 4554 O O . PRO A 1 563 ? -16.910 -28.066 -22.774 1.00 29.78 563 PRO A O 1
ATOM 4557 N N . GLY A 1 564 ? -17.614 -29.835 -24.001 1.00 28.30 564 GLY A N 1
ATOM 4558 C CA . GLY A 1 564 ? -19.082 -29.675 -23.914 1.00 28.30 564 GLY A CA 1
ATOM 4559 C C . GLY A 1 564 ? -19.738 -29.355 -25.269 1.00 28.30 564 GLY A C 1
ATOM 4560 O O . GLY A 1 564 ? -19.314 -28.419 -25.928 1.00 28.30 564 GLY A O 1
ATOM 4561 N N . ALA A 1 565 ? -20.774 -30.032 -25.780 1.00 26.94 565 ALA A N 1
ATOM 4562 C CA . ALA A 1 565 ? -21.713 -31.037 -25.257 1.00 26.94 565 ALA A CA 1
ATOM 4563 C C . ALA A 1 565 ? -22.438 -31.734 -26.466 1.00 26.94 565 ALA A C 1
ATOM 4565 O O . ALA A 1 565 ? -21.932 -31.648 -27.582 1.00 26.94 565 ALA A O 1
ATOM 4566 N N . PRO A 1 566 ? -23.602 -32.405 -26.318 1.00 41.12 566 PRO A N 1
ATOM 4567 C CA . PRO A 1 566 ? -23.774 -33.854 -26.155 1.00 41.12 566 PRO A CA 1
ATOM 4568 C C . PRO A 1 566 ? -24.478 -34.543 -27.349 1.00 41.12 566 PRO A C 1
ATOM 4570 O O . PRO A 1 566 ? -25.335 -33.931 -27.978 1.00 41.12 566 PRO A O 1
ATOM 4573 N N . GLN A 1 567 ? -24.236 -35.842 -27.584 1.00 28.05 567 GLN A N 1
ATOM 4574 C CA . GLN A 1 567 ? -25.218 -36.721 -28.249 1.00 28.05 567 GLN A CA 1
ATOM 4575 C C . GLN A 1 567 ? -25.217 -38.146 -27.666 1.00 28.05 567 GLN A C 1
ATOM 4577 O O . GLN A 1 567 ? -24.198 -38.657 -27.210 1.00 28.05 567 GLN A O 1
ATOM 4582 N N . GLU A 1 568 ? -26.429 -38.693 -27.634 1.00 29.31 568 GLU A N 1
ATOM 4583 C CA . GLU A 1 568 ? -26.958 -39.892 -26.974 1.00 29.31 568 GLU A CA 1
ATOM 4584 C C . GLU A 1 568 ? -26.445 -41.251 -27.511 1.00 29.31 568 GLU A C 1
ATOM 4586 O O . GLU A 1 568 ? -25.755 -41.288 -28.530 1.00 29.31 568 GLU A O 1
ATOM 4591 N N . PRO A 1 569 ? -26.760 -42.377 -26.826 1.00 38.84 569 PRO A N 1
ATOM 4592 C CA . PRO A 1 569 ? -26.070 -43.650 -26.993 1.00 38.84 569 PRO A CA 1
ATOM 4593 C C . PRO A 1 569 ? -26.862 -44.703 -27.787 1.00 38.84 569 PRO A C 1
ATOM 4595 O O . PRO A 1 569 ? -28.033 -44.959 -27.526 1.00 38.84 569 PRO A O 1
ATOM 4598 N N . GLU A 1 570 ? -26.151 -45.448 -28.625 1.00 28.41 570 GLU A N 1
ATOM 4599 C CA . GLU A 1 570 ? -26.456 -46.828 -29.024 1.00 28.41 570 GLU A CA 1
ATOM 4600 C C . GLU A 1 570 ? -25.104 -47.569 -28.963 1.00 28.41 570 GLU A C 1
ATOM 4602 O O . GLU A 1 570 ? -24.087 -47.028 -29.378 1.00 28.41 570 GLU A O 1
ATOM 4607 N N . GLY A 1 571 ? -24.900 -48.759 -28.408 1.00 28.19 571 GLY A N 1
ATOM 4608 C CA . GLY A 1 571 ? -25.800 -49.839 -28.053 1.00 28.19 571 GLY A CA 1
ATOM 4609 C C . GLY A 1 571 ? -25.100 -51.163 -28.390 1.00 28.19 571 GLY A C 1
ATOM 4610 O O . GLY A 1 571 ? -25.428 -51.751 -29.405 1.00 28.19 571 GLY A O 1
ATOM 4611 N N . GLN A 1 572 ? -24.184 -51.625 -27.514 1.00 31.52 572 GLN A N 1
ATOM 4612 C CA . GLN A 1 572 ? -23.737 -53.034 -27.346 1.00 31.52 572 GLN A CA 1
ATOM 4613 C C . GLN A 1 572 ? -23.039 -53.775 -28.531 1.00 31.52 572 GLN A C 1
ATOM 4615 O O . GLN A 1 572 ? -23.120 -53.351 -29.674 1.00 31.52 572 GLN A O 1
ATOM 4620 N N . PRO A 1 573 ? -22.434 -54.970 -28.313 1.00 40.12 573 PRO A N 1
ATOM 4621 C CA . PRO A 1 573 ? -21.629 -55.414 -27.169 1.00 40.12 573 PRO A CA 1
ATOM 4622 C C . PRO A 1 573 ? -20.324 -56.163 -27.553 1.00 40.12 573 PRO A C 1
ATOM 4624 O O . PRO A 1 573 ? -20.119 -56.612 -28.676 1.00 40.12 573 PRO A O 1
ATOM 4627 N N . LEU A 1 574 ? -19.486 -56.319 -26.520 1.00 28.25 574 LEU A N 1
ATOM 4628 C CA . LEU A 1 574 ? -18.484 -57.359 -26.233 1.00 28.25 574 LEU A CA 1
ATOM 4629 C C . LEU A 1 574 ? -18.290 -58.524 -27.223 1.00 28.25 574 LEU A C 1
ATOM 4631 O O . LEU A 1 574 ? -19.230 -59.257 -27.528 1.00 28.25 574 LEU A O 1
ATOM 4635 N N . ASN A 1 575 ? -17.015 -58.877 -27.440 1.00 26.03 575 ASN A N 1
ATOM 4636 C CA . ASN A 1 575 ? -16.623 -60.280 -27.329 1.00 26.03 575 ASN A CA 1
ATOM 4637 C C . ASN A 1 575 ? -15.221 -60.481 -26.726 1.00 26.03 575 ASN A C 1
ATOM 4639 O O . ASN A 1 575 ? -14.313 -59.674 -26.911 1.00 26.03 575 ASN A O 1
ATOM 4643 N N . LEU A 1 576 ? -15.141 -61.557 -25.948 1.00 27.03 576 LEU A N 1
ATOM 4644 C CA . LEU A 1 576 ? -14.070 -62.040 -25.078 1.00 27.03 576 LEU A CA 1
ATOM 4645 C C . LEU A 1 576 ? -13.043 -62.913 -25.823 1.00 27.03 576 LEU A C 1
ATOM 4647 O O . LEU A 1 576 ? -13.317 -63.390 -26.920 1.00 27.03 576 LEU A O 1
ATOM 4651 N N . ALA A 1 577 ? -11.964 -63.214 -25.084 1.00 27.09 577 ALA A N 1
ATOM 4652 C CA . ALA A 1 577 ? -11.117 -64.422 -25.096 1.00 27.09 577 ALA A CA 1
ATOM 4653 C C . ALA A 1 577 ? -9.663 -64.181 -25.552 1.00 27.09 577 ALA A C 1
ATOM 4655 O O . ALA A 1 577 ? -9.423 -63.751 -26.673 1.00 27.09 577 ALA A O 1
ATOM 4656 N N . GLU A 1 578 ? -8.700 -64.236 -24.614 1.00 28.89 578 GLU A N 1
ATOM 4657 C CA . GLU A 1 578 ? -7.837 -65.406 -24.269 1.00 28.89 578 GLU A CA 1
ATOM 4658 C C . GLU A 1 578 ? -6.518 -65.330 -25.091 1.00 28.89 578 GLU A C 1
ATOM 4660 O O . GLU A 1 578 ? -6.550 -64.881 -26.226 1.00 28.89 578 GLU A O 1
ATOM 4665 N N . VAL A 1 579 ? -5.277 -65.599 -24.654 1.00 28.25 579 VAL A N 1
ATOM 4666 C CA . VAL A 1 579 ? -4.616 -66.640 -23.829 1.00 28.25 579 VAL A CA 1
ATOM 4667 C C . VAL A 1 579 ? -3.204 -66.085 -23.459 1.00 28.25 579 VAL A C 1
ATOM 4669 O O . VAL A 1 579 ? -2.601 -65.413 -24.288 1.00 28.25 579 VAL A O 1
ATOM 4672 N N . GLY A 1 580 ? -2.680 -66.211 -22.225 1.00 25.98 580 GLY A N 1
ATOM 4673 C CA . GLY A 1 580 ? -1.634 -67.201 -21.837 1.00 25.98 580 GLY A CA 1
ATOM 4674 C C . GLY A 1 580 ? -0.191 -66.629 -21.783 1.00 25.98 580 GLY A C 1
ATOM 4675 O O . GLY A 1 580 ? 0.365 -66.368 -22.836 1.00 25.98 580 GLY A O 1
ATOM 4676 N N . ILE A 1 581 ? 0.377 -66.199 -20.639 1.00 28.12 581 ILE A N 1
ATOM 4677 C CA . ILE A 1 581 ? 1.189 -66.904 -19.594 1.00 28.12 581 ILE A CA 1
ATOM 4678 C C . ILE A 1 581 ? 2.649 -67.296 -20.010 1.00 28.12 581 ILE A C 1
ATOM 4680 O O . ILE A 1 581 ? 2.855 -67.894 -21.059 1.00 28.12 581 ILE A O 1
ATOM 4684 N N . ILE A 1 582 ? 3.593 -67.073 -19.058 1.00 26.97 582 ILE A N 1
ATOM 4685 C CA . ILE A 1 582 ? 4.944 -67.677 -18.796 1.00 26.97 582 ILE A CA 1
ATOM 4686 C C . ILE A 1 582 ? 6.131 -66.856 -19.359 1.00 26.97 582 ILE A C 1
ATOM 4688 O O . ILE A 1 582 ? 6.314 -66.784 -20.563 1.00 26.97 582 ILE A O 1
ATOM 4692 N N . SER A 1 583 ? 6.851 -66.022 -18.588 1.00 27.30 583 SER A N 1
ATOM 4693 C CA . SER A 1 583 ? 7.869 -66.251 -17.527 1.00 27.30 583 SER A CA 1
ATOM 4694 C C . SER A 1 583 ? 9.174 -66.939 -17.982 1.00 27.30 583 SER A C 1
ATOM 4696 O O . SER A 1 583 ? 9.155 -68.069 -18.443 1.00 27.30 583 SER A O 1
ATOM 4698 N N . GLN A 1 584 ? 10.324 -66.270 -17.816 1.00 26.97 584 GLN A N 1
ATOM 4699 C CA . GLN A 1 584 ? 11.474 -66.757 -17.035 1.00 26.97 584 GLN A CA 1
ATOM 4700 C C . GLN A 1 584 ? 12.681 -65.806 -17.095 1.00 26.97 584 GLN A C 1
ATOM 4702 O O . GLN A 1 584 ? 12.921 -65.087 -18.060 1.00 26.97 584 GLN A O 1
ATOM 4707 N N . VAL A 1 585 ? 13.388 -65.824 -15.972 1.00 27.91 585 VAL A N 1
ATOM 4708 C CA . VAL A 1 585 ? 14.598 -65.110 -15.564 1.00 27.91 585 VAL A CA 1
ATOM 4709 C C . VAL A 1 585 ? 15.769 -66.084 -15.705 1.00 27.91 585 VAL A C 1
ATOM 4711 O O . VAL A 1 585 ? 15.570 -67.236 -15.341 1.00 27.91 585 VAL A O 1
ATOM 4714 N N . GLU A 1 586 ? 16.965 -65.636 -16.120 1.00 27.05 586 GLU A N 1
ATOM 4715 C CA . GLU A 1 586 ? 18.245 -66.027 -15.482 1.00 27.05 586 GLU A CA 1
ATOM 4716 C C . GLU A 1 586 ? 19.491 -65.273 -16.014 1.00 27.05 586 GLU A C 1
ATOM 4718 O O . GLU A 1 586 ? 19.805 -65.282 -17.198 1.00 27.05 586 GLU A O 1
ATOM 4723 N N . ASN A 1 587 ? 20.162 -64.602 -15.066 1.00 29.06 587 ASN A N 1
ATOM 4724 C CA . ASN A 1 587 ? 21.603 -64.422 -14.797 1.00 29.06 587 ASN A CA 1
ATOM 4725 C C . ASN A 1 587 ? 22.675 -64.712 -15.871 1.00 29.06 587 ASN A C 1
ATOM 4727 O O . ASN A 1 587 ? 22.743 -65.825 -16.363 1.00 29.06 587 ASN A O 1
ATOM 4731 N N . PHE A 1 588 ? 23.686 -63.828 -15.980 1.00 23.67 588 PHE A N 1
ATOM 4732 C CA . PHE A 1 588 ? 25.116 -64.213 -15.950 1.00 23.67 588 PHE A CA 1
ATOM 4733 C C . PHE A 1 588 ? 26.033 -63.039 -15.523 1.00 23.67 588 PHE A C 1
ATOM 4735 O O . PHE A 1 588 ? 25.732 -61.873 -15.765 1.00 23.67 588 PHE A O 1
ATOM 4742 N N . LYS A 1 589 ? 27.125 -63.377 -14.820 1.00 32.06 589 LYS A N 1
ATOM 4743 C CA . LYS A 1 589 ? 28.110 -62.524 -14.111 1.00 32.06 589 LYS A CA 1
ATOM 4744 C C . LYS A 1 589 ? 29.445 -62.377 -14.903 1.00 32.06 589 LYS A C 1
ATOM 4746 O O . LYS A 1 589 ? 29.579 -63.033 -15.932 1.00 32.06 589 LYS A O 1
ATOM 4751 N N . PRO A 1 590 ? 30.415 -61.548 -14.439 1.00 42.62 590 PRO A N 1
ATOM 4752 C CA . PRO A 1 590 ? 31.461 -60.904 -15.253 1.00 42.62 590 PRO A CA 1
ATOM 4753 C C . PRO A 1 590 ? 32.819 -61.634 -15.265 1.00 42.62 590 PRO A C 1
ATOM 4755 O O . PRO A 1 590 ? 33.052 -62.529 -14.454 1.00 42.62 590 PRO A O 1
ATOM 4758 N N . GLY A 1 591 ? 33.729 -61.189 -16.143 1.00 25.72 591 GLY A N 1
ATOM 4759 C CA . GLY A 1 591 ? 35.126 -61.630 -16.210 1.00 25.72 591 GLY A CA 1
ATOM 4760 C C . GLY A 1 591 ? 36.114 -60.465 -16.368 1.00 25.72 591 GLY A C 1
ATOM 4761 O O . GLY A 1 591 ? 35.905 -59.581 -17.196 1.00 25.72 591 GLY A O 1
ATOM 4762 N N . ASP A 1 592 ? 37.156 -60.504 -15.536 1.00 30.38 592 ASP A N 1
ATOM 4763 C CA . ASP A 1 592 ? 38.366 -59.673 -15.503 1.00 30.38 592 ASP A CA 1
ATOM 4764 C C . ASP A 1 592 ? 39.322 -59.954 -16.677 1.00 30.38 592 ASP A C 1
ATOM 4766 O O . ASP A 1 592 ? 39.380 -61.088 -17.142 1.00 30.38 592 ASP A O 1
ATOM 4770 N N . GLU A 1 593 ? 40.198 -58.995 -17.021 1.00 28.89 593 GLU A N 1
ATOM 4771 C CA . GLU A 1 593 ? 41.604 -59.294 -17.358 1.00 28.89 593 GLU A CA 1
ATOM 4772 C C . GLU A 1 593 ? 42.539 -58.069 -17.210 1.00 28.89 593 GLU A C 1
ATOM 4774 O O . GLU A 1 593 ? 42.171 -56.925 -17.470 1.00 28.89 593 GLU A O 1
ATOM 4779 N N . LYS A 1 594 ? 43.762 -58.339 -16.727 1.00 29.88 594 LYS A N 1
ATOM 4780 C CA . LYS A 1 594 ? 44.861 -57.422 -16.354 1.00 29.88 594 LYS A CA 1
ATOM 4781 C C . LYS A 1 594 ? 46.051 -57.544 -17.322 1.00 29.88 594 LYS A C 1
ATOM 4783 O O . LYS A 1 594 ? 46.203 -58.592 -17.935 1.00 29.88 594 LYS A O 1
ATOM 4788 N N . HIS A 1 595 ? 46.958 -56.547 -17.255 1.00 31.08 595 HIS A N 1
ATOM 4789 C CA . HIS A 1 595 ? 48.434 -56.517 -17.502 1.00 31.08 595 HIS A CA 1
ATOM 4790 C C . HIS A 1 595 ? 48.831 -55.388 -18.476 1.00 31.08 595 HIS A C 1
ATOM 4792 O O . HIS A 1 595 ? 48.099 -55.143 -19.419 1.00 31.08 595 HIS A O 1
ATOM 4798 N N . ASN A 1 596 ? 49.957 -54.658 -18.413 1.00 28.31 596 ASN A N 1
ATOM 4799 C CA . ASN A 1 596 ? 51.201 -54.519 -17.611 1.00 28.31 596 ASN A CA 1
ATOM 4800 C C . ASN A 1 596 ? 51.880 -53.227 -18.196 1.00 28.31 596 ASN A C 1
ATOM 4802 O O . ASN A 1 596 ? 51.747 -53.025 -19.394 1.00 28.31 596 ASN A O 1
ATOM 4806 N N . ALA A 1 597 ? 52.517 -52.248 -17.523 1.00 30.98 597 ALA A N 1
ATOM 4807 C CA . ALA A 1 597 ? 53.705 -52.198 -16.641 1.00 30.98 597 ALA A CA 1
ATOM 4808 C C . ALA A 1 597 ? 54.802 -51.197 -17.157 1.00 30.98 597 ALA A C 1
ATOM 4810 O O . ALA A 1 597 ? 55.275 -51.367 -18.274 1.00 30.98 597 ALA A O 1
ATOM 4811 N N . LYS A 1 598 ? 55.289 -50.308 -16.248 1.00 30.27 598 LYS A N 1
ATOM 4812 C CA . LYS A 1 598 ? 56.662 -49.702 -16.082 1.00 30.27 598 LYS A CA 1
ATOM 4813 C C . LYS A 1 598 ? 57.139 -48.619 -17.094 1.00 30.27 598 LYS A C 1
ATOM 4815 O O . LYS A 1 598 ? 56.912 -48.798 -18.274 1.00 30.27 598 LYS A O 1
ATOM 4820 N N . GLN A 1 599 ? 57.875 -47.523 -16.797 1.00 31.73 599 GLN A N 1
ATOM 4821 C CA . GLN A 1 599 ? 58.658 -46.906 -15.673 1.00 31.73 599 GLN A CA 1
ATOM 4822 C C . GLN A 1 599 ? 59.225 -45.515 -16.197 1.00 31.73 599 GLN A C 1
ATOM 4824 O O . GLN A 1 599 ? 59.007 -45.256 -17.376 1.00 31.73 599 GLN A O 1
ATOM 4829 N N . PRO A 1 600 ? 60.097 -44.700 -15.527 1.00 41.34 600 PRO A N 1
ATOM 4830 C CA . PRO A 1 600 ? 60.032 -43.987 -14.228 1.00 41.34 600 PRO A CA 1
ATOM 4831 C C . PRO A 1 600 ? 60.474 -42.468 -14.248 1.00 41.34 600 PRO A C 1
ATOM 4833 O O . PRO A 1 600 ? 61.113 -42.005 -15.182 1.00 41.34 600 PRO A O 1
ATOM 4836 N N . LEU A 1 601 ? 60.173 -41.741 -13.151 1.00 29.42 601 LEU A N 1
ATOM 4837 C CA . LEU A 1 601 ? 60.865 -40.596 -12.476 1.00 29.42 601 LEU A CA 1
ATOM 4838 C C . LEU A 1 601 ? 61.730 -39.560 -13.248 1.00 29.42 601 LEU A C 1
ATOM 4840 O O . LEU A 1 601 ? 62.817 -39.918 -13.681 1.00 29.42 601 LEU A O 1
ATOM 4844 N N . VAL A 1 602 ? 61.391 -38.257 -13.124 1.00 28.58 602 VAL A N 1
ATOM 4845 C CA . VAL A 1 602 ? 62.308 -37.147 -12.725 1.00 28.58 602 VAL A CA 1
ATOM 4846 C C . VAL A 1 602 ? 61.501 -36.046 -12.006 1.00 28.58 602 VAL A C 1
ATOM 4848 O O . VAL A 1 602 ? 60.428 -35.666 -12.464 1.00 28.58 602 VAL A O 1
ATOM 4851 N N . ALA A 1 603 ? 62.022 -35.553 -10.878 1.00 34.66 603 ALA A N 1
ATOM 4852 C CA . ALA A 1 603 ? 61.527 -34.400 -10.125 1.00 34.66 603 ALA A CA 1
ATOM 4853 C C . ALA A 1 603 ? 62.257 -33.110 -10.545 1.00 34.66 603 ALA A C 1
ATOM 4855 O O . ALA A 1 603 ? 63.466 -33.152 -10.774 1.00 34.66 603 ALA A O 1
ATOM 4856 N N . SER A 1 604 ? 61.562 -31.971 -10.562 1.00 28.66 604 SER A N 1
ATOM 4857 C CA . SER A 1 604 ? 62.189 -30.654 -10.396 1.00 28.66 604 SER A CA 1
ATOM 4858 C C . SER A 1 604 ? 61.209 -29.659 -9.780 1.00 28.66 604 SER A C 1
ATOM 4860 O O . SER A 1 604 ? 60.056 -29.565 -10.202 1.00 28.66 604 SER A O 1
ATOM 4862 N N . ASP A 1 605 ? 61.716 -28.957 -8.776 1.00 34.84 605 ASP A N 1
ATOM 4863 C CA . ASP A 1 605 ? 61.077 -27.958 -7.931 1.00 34.84 605 ASP A CA 1
ATOM 4864 C C . ASP A 1 605 ? 60.659 -26.679 -8.680 1.00 34.84 605 ASP A C 1
ATOM 4866 O O . ASP A 1 605 ? 61.428 -26.164 -9.485 1.00 34.84 605 ASP A O 1
ATOM 4870 N N . GLU A 1 606 ? 59.453 -26.182 -8.371 1.00 30.11 606 GLU A N 1
ATOM 4871 C CA . GLU A 1 606 ? 59.032 -24.776 -8.153 1.00 30.11 606 GLU A CA 1
ATOM 4872 C C . GLU A 1 606 ? 57.530 -24.609 -8.487 1.00 30.11 606 GLU A C 1
ATOM 4874 O O . GLU A 1 606 ? 57.108 -24.942 -9.595 1.00 30.11 606 GLU A O 1
ATOM 4879 N N . PRO A 1 607 ? 56.684 -24.079 -7.577 1.00 32.16 607 PRO A N 1
ATOM 4880 C CA . PRO A 1 607 ? 55.308 -23.729 -7.917 1.00 32.16 607 PRO A CA 1
ATOM 4881 C C . PRO A 1 607 ? 55.269 -22.346 -8.596 1.00 32.16 607 PRO A C 1
ATOM 4883 O O . PRO A 1 607 ? 55.668 -21.355 -7.971 1.00 32.16 607 PRO A O 1
ATOM 4886 N N . PRO A 1 608 ? 54.759 -22.204 -9.835 1.00 30.44 608 PRO A N 1
ATOM 4887 C CA . PRO A 1 608 ? 54.491 -20.887 -10.380 1.00 30.44 608 PRO A CA 1
ATOM 4888 C C . PRO A 1 608 ? 53.245 -20.308 -9.700 1.00 30.44 608 PRO A C 1
ATOM 4890 O O . PRO A 1 608 ? 52.191 -20.935 -9.597 1.00 30.44 608 PRO A O 1
ATOM 4893 N N . LYS A 1 609 ? 53.415 -19.084 -9.206 1.00 33.28 609 LYS A N 1
ATOM 4894 C CA . LYS A 1 609 ? 52.407 -18.234 -8.572 1.00 33.28 609 LYS A CA 1
ATOM 4895 C C . LYS A 1 609 ? 51.156 -18.128 -9.450 1.00 33.28 609 LYS A C 1
ATOM 4897 O O . LYS A 1 609 ? 51.221 -17.579 -10.546 1.00 33.28 609 LYS A O 1
ATOM 4902 N N . CYS A 1 610 ? 50.021 -18.600 -8.941 1.00 23.33 610 CYS A N 1
ATOM 4903 C CA . CYS A 1 610 ? 48.719 -18.361 -9.550 1.00 23.33 610 CYS A CA 1
ATOM 4904 C C . CYS A 1 610 ? 48.159 -17.035 -9.014 1.00 23.33 610 CYS A C 1
ATOM 4906 O O . CYS A 1 610 ? 47.790 -16.932 -7.844 1.00 23.33 610 CYS A O 1
ATOM 4908 N N . ASN A 1 611 ? 48.144 -16.011 -9.870 1.00 28.44 611 ASN A N 1
ATOM 4909 C CA . ASN A 1 611 ? 47.307 -14.830 -9.689 1.00 28.44 611 ASN A CA 1
ATOM 4910 C C . ASN A 1 611 ? 45.877 -15.230 -10.055 1.00 28.44 611 ASN A C 1
ATOM 4912 O O . ASN A 1 611 ? 45.572 -15.405 -11.231 1.00 28.44 611 ASN A O 1
ATOM 4916 N N . VAL A 1 612 ? 45.012 -15.376 -9.055 1.00 25.92 612 VAL A N 1
ATOM 4917 C CA . VAL A 1 612 ? 43.579 -15.588 -9.271 1.00 25.92 612 VAL A CA 1
ATOM 4918 C C . VAL A 1 612 ? 42.917 -14.216 -9.377 1.00 25.92 612 VAL A C 1
ATOM 4920 O O . VAL A 1 612 ? 42.688 -13.547 -8.373 1.00 25.92 612 VAL A O 1
ATOM 4923 N N . SER A 1 613 ? 42.630 -13.776 -10.602 1.00 28.50 613 SER A N 1
ATOM 4924 C CA . SER A 1 613 ? 41.608 -12.759 -10.854 1.00 28.50 613 SER A CA 1
ATOM 4925 C C . SER A 1 613 ? 40.245 -13.431 -10.711 1.00 28.50 613 SER A C 1
ATOM 4927 O O . SER A 1 613 ? 39.865 -14.257 -11.537 1.00 28.50 613 SER A O 1
ATOM 4929 N N . GLY A 1 614 ? 39.549 -13.129 -9.616 1.00 31.45 614 GLY A N 1
ATOM 4930 C CA . GLY A 1 614 ? 38.253 -13.708 -9.294 1.00 31.45 614 GLY A CA 1
ATOM 4931 C C . GLY A 1 614 ? 37.145 -13.216 -10.220 1.00 31.45 614 GLY A C 1
ATOM 4932 O O . GLY A 1 614 ? 36.814 -12.036 -10.217 1.00 31.45 614 GLY A O 1
ATOM 4933 N N . LEU A 1 615 ? 36.533 -14.150 -10.943 1.00 29.81 615 LEU A N 1
ATOM 4934 C CA . LEU A 1 615 ? 35.165 -14.073 -11.453 1.00 29.81 615 LEU A CA 1
ATOM 4935 C C . LEU A 1 615 ? 34.559 -15.473 -11.294 1.00 29.81 615 LEU A C 1
ATOM 4937 O O . LEU A 1 615 ? 34.579 -16.294 -12.201 1.00 29.81 615 LEU A O 1
ATOM 4941 N N . SER A 1 616 ? 34.079 -15.770 -10.085 1.00 28.69 616 SER A N 1
ATOM 4942 C CA . SER A 1 616 ? 33.328 -16.996 -9.803 1.00 28.69 616 SER A CA 1
ATOM 4943 C C . SER A 1 616 ? 31.862 -16.778 -10.180 1.00 28.69 616 SER A C 1
ATOM 4945 O O . SER A 1 616 ? 31.092 -16.174 -9.430 1.00 28.69 616 SER A O 1
ATOM 4947 N N . PHE A 1 617 ? 31.472 -17.251 -11.365 1.00 31.05 617 PHE A N 1
ATOM 4948 C CA . PHE A 1 617 ? 30.079 -17.324 -11.799 1.00 31.05 617 PHE A CA 1
ATOM 4949 C C . PHE A 1 617 ? 29.431 -18.616 -11.289 1.00 31.05 617 PHE A C 1
ATOM 4951 O O . PHE A 1 617 ? 29.210 -19.564 -12.031 1.00 31.05 617 PHE A O 1
ATOM 4958 N N . PHE A 1 618 ? 29.046 -18.621 -10.013 1.00 32.16 618 PHE A N 1
ATOM 4959 C CA . PHE A 1 618 ? 28.027 -19.539 -9.505 1.00 32.16 618 PHE A CA 1
ATOM 4960 C C . PHE A 1 618 ? 26.884 -18.736 -8.889 1.00 32.16 618 PHE A C 1
ATOM 4962 O O . PHE A 1 618 ? 26.887 -18.383 -7.710 1.00 32.16 618 PHE A O 1
ATOM 4969 N N . LYS A 1 619 ? 25.845 -18.478 -9.691 1.00 35.97 619 LYS A N 1
ATOM 4970 C CA . LYS A 1 619 ? 24.529 -18.145 -9.145 1.00 35.97 619 LYS A CA 1
ATOM 4971 C C . LYS A 1 619 ? 23.956 -19.417 -8.520 1.00 35.97 619 LYS A C 1
ATOM 4973 O O . LYS A 1 619 ? 23.348 -20.235 -9.201 1.00 35.97 619 LYS A O 1
ATOM 4978 N N . ALA A 1 620 ? 24.095 -19.543 -7.206 1.00 37.44 620 ALA A N 1
ATOM 4979 C CA . ALA A 1 620 ? 23.141 -20.269 -6.379 1.00 37.44 620 ALA A CA 1
ATOM 4980 C C . ALA A 1 620 ? 22.187 -19.244 -5.740 1.00 37.44 620 ALA A C 1
ATOM 4982 O O . ALA A 1 620 ? 22.431 -18.828 -4.608 1.00 37.44 620 ALA A O 1
ATOM 4983 N N . PRO A 1 621 ? 21.124 -18.770 -6.421 1.00 51.97 621 PRO A N 1
ATOM 4984 C CA . PRO A 1 621 ? 20.217 -17.818 -5.815 1.00 51.97 621 PRO A CA 1
ATOM 4985 C C . PRO A 1 621 ? 19.054 -18.602 -5.209 1.00 51.97 621 PRO A C 1
ATOM 4987 O O . PRO A 1 621 ? 18.146 -19.002 -5.930 1.00 51.97 621 PRO A O 1
ATOM 4990 N N . ASP A 1 622 ? 19.142 -18.905 -3.912 1.00 65.56 622 ASP A N 1
ATOM 4991 C CA . ASP A 1 622 ? 18.043 -18.624 -2.970 1.00 65.56 622 ASP A CA 1
ATOM 4992 C C . ASP A 1 622 ? 18.454 -18.949 -1.521 1.00 65.56 622 ASP A C 1
ATOM 4994 O O . ASP A 1 622 ? 18.110 -18.225 -0.597 1.00 65.56 622 ASP A O 1
ATOM 4998 N N . GLU A 1 623 ? 19.228 -20.018 -1.296 1.00 77.00 623 GLU A N 1
ATOM 4999 C CA . GLU A 1 623 ? 19.372 -20.570 0.062 1.00 77.00 623 GLU A CA 1
ATOM 5000 C C . GLU A 1 623 ? 20.568 -20.018 0.854 1.00 77.00 623 GLU A C 1
ATOM 5002 O O . GLU A 1 623 ? 20.432 -19.728 2.038 1.00 77.00 623 GLU A O 1
ATOM 5007 N N . SER A 1 624 ? 21.727 -19.797 0.223 1.00 77.75 624 SER A N 1
ATOM 5008 C CA . SER A 1 624 ? 22.890 -19.188 0.896 1.00 77.75 624 SER A CA 1
ATOM 5009 C C . SER A 1 624 ? 22.621 -17.738 1.297 1.00 77.75 624 SER A C 1
ATOM 5011 O O . SER A 1 624 ? 23.030 -17.311 2.370 1.00 77.75 624 SER A O 1
ATOM 5013 N N . LEU A 1 625 ? 21.869 -17.001 0.476 1.00 79.69 625 LEU A N 1
ATOM 5014 C CA . LEU A 1 625 ? 21.406 -15.654 0.797 1.00 79.69 625 LEU A CA 1
ATOM 5015 C C . LEU A 1 625 ? 20.439 -15.660 1.991 1.00 79.69 625 LEU A C 1
ATOM 5017 O O . LEU A 1 625 ? 20.614 -14.872 2.916 1.00 79.69 625 LEU A O 1
ATOM 5021 N N . LYS A 1 626 ? 19.460 -16.579 2.018 1.00 83.38 626 LYS A N 1
ATOM 5022 C CA . LYS A 1 626 ? 18.547 -16.747 3.165 1.00 83.38 626 LYS A CA 1
ATOM 5023 C C . LYS A 1 626 ? 19.300 -17.079 4.449 1.00 83.38 626 LYS A C 1
ATOM 5025 O O . LYS A 1 626 ? 19.026 -16.477 5.483 1.00 83.38 626 LYS A O 1
ATOM 5030 N N . VAL A 1 627 ? 20.269 -17.990 4.377 1.00 83.56 627 VAL A N 1
ATOM 5031 C CA . VAL A 1 627 ? 21.104 -18.364 5.526 1.00 83.56 627 VAL A CA 1
ATOM 5032 C C . VAL A 1 627 ? 21.968 -17.184 5.970 1.00 83.56 627 VAL A C 1
ATOM 5034 O O . VAL A 1 627 ? 22.013 -16.900 7.161 1.00 83.56 627 VAL A O 1
ATOM 5037 N N . ALA A 1 628 ? 22.576 -16.430 5.049 1.00 84.69 628 ALA A N 1
ATOM 5038 C CA . ALA A 1 628 ? 23.336 -15.225 5.385 1.00 84.69 628 ALA A CA 1
ATOM 5039 C C . ALA A 1 628 ? 22.462 -14.166 6.084 1.00 84.69 628 ALA A C 1
ATOM 5041 O O . ALA A 1 628 ? 22.866 -13.630 7.116 1.00 84.69 628 ALA A O 1
ATOM 5042 N N . PHE A 1 629 ? 21.242 -13.916 5.592 1.00 84.12 629 PHE A N 1
ATOM 5043 C CA . PHE A 1 629 ? 20.293 -13.015 6.254 1.00 84.12 629 PHE A CA 1
ATOM 5044 C C . PHE A 1 629 ? 19.876 -13.516 7.637 1.00 84.12 629 PHE A C 1
ATOM 5046 O O . PHE A 1 629 ? 19.815 -12.732 8.584 1.00 84.12 629 PHE A O 1
ATOM 5053 N N . LYS A 1 630 ? 19.628 -14.821 7.790 1.00 86.88 630 LYS A N 1
ATOM 5054 C CA . LYS A 1 630 ? 19.246 -15.384 9.086 1.00 86.88 630 LYS A CA 1
ATOM 5055 C C . LYS A 1 630 ? 20.393 -15.340 10.094 1.00 86.88 630 LYS A C 1
ATOM 5057 O O . LYS A 1 630 ? 20.171 -15.030 11.263 1.00 86.88 630 LYS A O 1
ATOM 5062 N N . LEU A 1 631 ? 21.621 -15.588 9.642 1.00 86.69 631 LEU A N 1
ATOM 5063 C CA . LEU A 1 631 ? 22.826 -15.418 10.451 1.00 86.69 631 LEU A CA 1
ATOM 5064 C C . LEU A 1 631 ? 23.014 -13.960 10.874 1.00 86.69 631 LEU A C 1
ATOM 5066 O O . LEU A 1 631 ? 23.348 -13.724 12.035 1.00 86.69 631 LEU A O 1
ATOM 5070 N N . MET A 1 632 ? 22.738 -13.000 9.985 1.00 89.62 632 MET A N 1
ATOM 5071 C CA . MET A 1 632 ? 22.766 -11.575 10.319 1.00 89.62 632 MET A CA 1
ATOM 5072 C C . MET A 1 632 ? 21.778 -11.255 11.445 1.00 89.62 632 MET A C 1
ATOM 5074 O O . MET A 1 632 ? 22.176 -10.732 12.481 1.00 89.62 632 MET A O 1
ATOM 5078 N N . GLU A 1 633 ? 20.514 -11.663 11.296 1.00 87.06 633 GLU A N 1
ATOM 5079 C CA . GLU A 1 633 ? 19.463 -11.452 12.300 1.00 87.06 633 GLU A CA 1
ATOM 5080 C C . GLU A 1 633 ? 19.855 -12.028 13.674 1.00 87.06 633 GLU A C 1
ATOM 5082 O O . GLU A 1 633 ? 19.724 -11.360 14.704 1.00 87.06 633 GLU A O 1
ATOM 5087 N N . LEU A 1 634 ? 20.395 -13.253 13.696 1.00 87.75 634 LEU A N 1
ATOM 5088 C CA . LEU A 1 634 ? 20.867 -13.903 14.920 1.00 87.75 634 LEU A CA 1
ATOM 5089 C C . LEU A 1 634 ? 22.036 -13.143 15.565 1.00 87.75 634 LEU A C 1
ATOM 5091 O O . LEU A 1 634 ? 22.061 -12.990 16.791 1.00 87.75 634 LEU A O 1
ATOM 5095 N N . CYS A 1 635 ? 22.995 -12.667 14.765 1.00 87.31 635 CYS A N 1
ATOM 5096 C CA . CYS A 1 635 ? 24.148 -11.915 15.259 1.00 87.31 635 CYS A CA 1
ATOM 5097 C C . CYS A 1 635 ? 23.727 -10.556 15.828 1.00 87.31 635 CYS A C 1
ATOM 5099 O O . CYS A 1 635 ? 24.111 -10.233 16.952 1.00 87.31 635 CYS A O 1
ATOM 5101 N N . THR A 1 636 ? 22.878 -9.802 15.126 1.00 88.19 636 THR A N 1
ATOM 5102 C CA . THR A 1 636 ? 22.357 -8.508 15.594 1.00 88.19 636 THR A CA 1
ATOM 5103 C C . THR A 1 636 ? 21.549 -8.661 16.885 1.00 88.19 636 THR A C 1
ATOM 5105 O O . THR A 1 636 ? 21.743 -7.905 17.841 1.00 88.19 636 THR A O 1
ATOM 5108 N N . ALA A 1 637 ? 20.693 -9.685 16.979 1.00 84.38 637 ALA A N 1
ATOM 5109 C CA . ALA A 1 637 ? 19.920 -9.952 18.191 1.00 84.38 637 ALA A CA 1
ATOM 5110 C C . ALA A 1 637 ? 20.824 -10.272 19.396 1.00 84.38 637 ALA A C 1
ATOM 5112 O O . ALA A 1 637 ? 20.602 -9.776 20.508 1.00 84.38 637 ALA A O 1
ATOM 5113 N N . TYR A 1 638 ? 21.872 -11.077 19.192 1.00 90.25 638 TYR A N 1
ATOM 5114 C CA . TYR A 1 638 ? 22.803 -11.423 20.263 1.00 90.25 638 TYR A CA 1
ATOM 5115 C C . TYR A 1 638 ? 23.741 -10.262 20.632 1.00 90.25 638 TYR A C 1
ATOM 5117 O O . TYR A 1 638 ? 24.031 -10.068 21.813 1.00 90.25 638 TYR A O 1
ATOM 5125 N N . GLN A 1 639 ? 24.142 -9.429 19.669 1.00 91.94 639 GLN A N 1
ATOM 5126 C CA . GLN A 1 639 ? 24.875 -8.183 19.910 1.00 91.94 639 GLN A CA 1
ATOM 5127 C C . GLN A 1 639 ? 24.069 -7.232 20.807 1.00 91.94 639 GLN A C 1
ATOM 5129 O O . GLN A 1 639 ? 24.588 -6.754 21.817 1.00 91.94 639 GLN A O 1
ATOM 5134 N N . ALA A 1 640 ? 22.783 -7.021 20.510 1.00 84.56 640 ALA A N 1
ATOM 5135 C CA . ALA A 1 640 ? 21.904 -6.185 21.328 1.00 84.56 640 ALA A CA 1
ATOM 5136 C C . ALA A 1 640 ? 21.773 -6.715 22.768 1.00 84.56 640 ALA A C 1
ATOM 5138 O O . ALA A 1 640 ? 21.793 -5.943 23.733 1.00 84.56 640 ALA A O 1
ATOM 5139 N N . TYR A 1 641 ? 21.692 -8.039 22.936 1.00 89.69 641 TYR A N 1
ATOM 5140 C CA . TYR A 1 641 ? 21.737 -8.675 24.254 1.00 89.69 641 TYR A CA 1
ATOM 5141 C C . TYR A 1 641 ? 23.063 -8.391 24.981 1.00 89.69 641 TYR A C 1
ATOM 5143 O O . TYR A 1 641 ? 23.050 -7.977 26.141 1.00 89.69 641 TYR A O 1
ATOM 5151 N N . LEU A 1 642 ? 24.204 -8.561 24.305 1.00 86.69 642 LEU A N 1
ATOM 5152 C CA . LEU A 1 642 ? 25.522 -8.306 24.888 1.00 86.69 642 LEU A CA 1
ATOM 5153 C C . LEU A 1 642 ? 25.698 -6.836 25.281 1.00 86.69 642 LEU A C 1
ATOM 5155 O O . LEU A 1 642 ? 26.224 -6.570 26.358 1.00 86.69 642 LEU A O 1
ATOM 5159 N N . TYR A 1 643 ? 25.202 -5.886 24.486 1.00 86.06 643 TYR A N 1
ATOM 5160 C CA . TYR A 1 643 ? 25.221 -4.462 24.837 1.00 86.06 643 TYR A CA 1
ATOM 5161 C C . TYR A 1 643 ? 24.417 -4.164 26.106 1.00 86.06 643 TYR A C 1
ATOM 5163 O O . TYR A 1 643 ? 24.900 -3.429 26.968 1.00 86.06 643 TYR A O 1
ATOM 5171 N N . LYS A 1 644 ? 23.241 -4.783 26.280 1.00 85.88 644 LYS A N 1
ATOM 5172 C CA . LYS A 1 644 ? 22.447 -4.657 27.516 1.00 85.88 644 LYS A CA 1
ATOM 5173 C C . LYS A 1 644 ? 23.174 -5.239 28.730 1.00 85.88 644 LYS A C 1
ATOM 5175 O O . LYS A 1 644 ? 23.163 -4.631 29.798 1.00 85.88 644 LYS A O 1
ATOM 5180 N N . GLU A 1 645 ? 23.829 -6.388 28.588 1.00 87.00 645 GLU A N 1
ATOM 5181 C CA . GLU A 1 645 ? 24.604 -6.986 29.684 1.00 87.00 645 GLU A CA 1
ATOM 5182 C C . GLU A 1 645 ? 25.856 -6.159 30.021 1.00 87.00 645 GLU A C 1
ATOM 5184 O O . GLU A 1 645 ? 26.133 -5.910 31.195 1.00 87.00 645 GLU A O 1
ATOM 5189 N N . ILE A 1 646 ? 26.565 -5.639 29.014 1.00 86.00 646 ILE A N 1
ATOM 5190 C CA . ILE A 1 646 ? 27.697 -4.720 29.209 1.00 86.00 646 ILE A CA 1
ATOM 5191 C C . ILE A 1 646 ? 27.234 -3.443 29.914 1.00 86.00 646 ILE A C 1
ATOM 5193 O O . ILE A 1 646 ? 27.896 -2.990 30.848 1.00 86.00 646 ILE A O 1
ATOM 5197 N N . GLN A 1 647 ? 26.089 -2.879 29.527 1.00 85.44 647 GLN A N 1
ATOM 5198 C CA . GLN A 1 647 ? 25.488 -1.726 30.197 1.00 85.44 647 GLN A CA 1
ATOM 5199 C C . GLN A 1 647 ? 25.202 -2.013 31.678 1.00 85.44 647 GLN A C 1
ATOM 5201 O O . GLN A 1 647 ? 25.568 -1.208 32.536 1.00 85.44 647 GLN A O 1
ATOM 5206 N N . LYS A 1 648 ? 24.600 -3.165 32.000 1.00 87.06 648 LYS A N 1
ATOM 5207 C CA . LYS A 1 648 ? 24.306 -3.554 33.391 1.00 87.06 648 LYS A CA 1
ATOM 5208 C C . LYS A 1 648 ? 25.572 -3.668 34.239 1.00 87.06 648 LYS A C 1
ATOM 5210 O O . LYS A 1 648 ? 25.594 -3.172 35.363 1.00 87.06 648 LYS A O 1
ATOM 5215 N N . VAL A 1 649 ? 26.619 -4.298 33.704 1.00 85.75 649 VAL A N 1
ATOM 5216 C CA . VAL A 1 649 ? 27.876 -4.531 34.435 1.00 85.75 649 VAL A CA 1
ATOM 5217 C C . VAL A 1 649 ? 28.709 -3.248 34.556 1.00 85.75 649 VAL A C 1
ATOM 5219 O O . VAL A 1 649 ? 29.287 -2.987 35.607 1.00 85.75 649 VAL A O 1
ATOM 5222 N N . SER A 1 650 ? 28.745 -2.416 33.511 1.00 83.88 650 SER A N 1
ATOM 5223 C CA . SER A 1 650 ? 29.549 -1.181 33.475 1.00 83.88 650 SER A CA 1
ATOM 5224 C C . SER A 1 650 ? 28.864 0.049 34.081 1.00 83.88 650 SER A C 1
ATOM 5226 O O . SER A 1 650 ? 29.543 1.035 34.360 1.00 83.88 650 SER A O 1
ATOM 5228 N N . LYS A 1 651 ? 27.536 0.009 34.276 1.00 85.81 651 LYS A N 1
ATOM 5229 C CA . LYS A 1 651 ? 26.687 1.148 34.684 1.00 85.81 651 LYS A CA 1
ATOM 5230 C C . LYS A 1 651 ? 26.760 2.363 33.739 1.00 85.81 651 LYS A C 1
ATOM 5232 O O . LYS A 1 651 ? 26.436 3.474 34.155 1.00 85.81 651 LYS A O 1
ATOM 5237 N N . LYS A 1 652 ? 27.178 2.171 32.484 1.00 76.69 652 LYS A N 1
ATOM 5238 C CA . LYS A 1 652 ? 27.274 3.228 31.461 1.00 76.69 652 LYS A CA 1
ATOM 5239 C C . LYS A 1 652 ? 26.019 3.320 30.589 1.00 76.69 652 LYS A C 1
ATOM 5241 O O . LYS A 1 652 ? 25.228 2.381 30.528 1.00 76.69 652 LYS A O 1
ATOM 5246 N N . LYS A 1 653 ? 25.813 4.446 29.901 1.00 73.88 653 LYS A N 1
ATOM 5247 C CA . LYS A 1 653 ? 24.727 4.583 28.905 1.00 73.88 653 LYS A CA 1
ATOM 5248 C C . LYS A 1 653 ? 25.046 3.774 27.637 1.00 73.88 653 LYS A C 1
ATOM 5250 O O . LYS A 1 653 ? 26.214 3.570 27.333 1.00 73.88 653 LYS A O 1
ATOM 5255 N N . ILE A 1 654 ? 24.031 3.348 26.872 1.00 61.94 654 ILE A N 1
ATOM 5256 C CA . ILE A 1 654 ? 24.210 2.549 25.632 1.00 61.94 654 ILE A CA 1
ATOM 5257 C C . ILE A 1 654 ? 25.145 3.240 24.628 1.00 61.94 654 ILE A C 1
ATOM 5259 O O . ILE A 1 654 ? 25.990 2.582 24.027 1.00 61.94 654 ILE A O 1
ATOM 5263 N N . THR A 1 655 ? 25.055 4.565 24.493 1.00 63.72 655 THR A N 1
ATOM 5264 C CA . THR A 1 655 ? 25.943 5.356 23.624 1.00 63.72 655 THR A CA 1
ATOM 5265 C C . THR A 1 655 ? 27.422 5.155 23.978 1.00 63.72 655 THR A C 1
ATOM 5267 O O . THR A 1 655 ? 28.254 4.993 23.092 1.00 63.72 655 THR A O 1
ATOM 5270 N N . GLU A 1 656 ? 27.731 5.033 25.270 1.00 71.25 656 GLU A N 1
ATOM 5271 C CA . GLU A 1 656 ? 29.079 4.821 25.812 1.00 71.25 656 GLU A CA 1
ATOM 5272 C C . GLU A 1 656 ? 29.518 3.340 25.788 1.00 71.25 656 GLU A C 1
ATOM 5274 O O . GLU A 1 656 ? 30.700 3.036 25.965 1.00 71.25 656 GLU A O 1
ATOM 5279 N N . VAL A 1 657 ? 28.588 2.396 25.578 1.00 73.69 657 VAL A N 1
ATOM 5280 C CA . VAL A 1 657 ? 28.894 0.958 25.440 1.00 73.69 657 VAL A CA 1
ATOM 5281 C C . VAL A 1 657 ? 29.617 0.678 24.124 1.00 73.69 657 VAL A C 1
ATOM 5283 O O . VAL A 1 657 ? 30.538 -0.139 24.097 1.00 73.69 657 VAL A O 1
ATOM 5286 N N . SER A 1 658 ? 29.264 1.393 23.053 1.00 75.38 658 SER A N 1
ATOM 5287 C CA . SER A 1 658 ? 29.950 1.278 21.759 1.00 75.38 658 SER A CA 1
ATOM 5288 C C . SER A 1 658 ? 31.441 1.638 21.863 1.00 75.38 658 SER A C 1
ATOM 5290 O O . SER A 1 658 ? 32.294 0.949 21.300 1.00 75.38 658 SER A O 1
ATOM 5292 N N . ASP A 1 659 ? 31.768 2.650 22.671 1.00 78.19 659 ASP A N 1
ATOM 5293 C CA . ASP A 1 659 ? 33.142 3.065 22.943 1.00 78.19 659 ASP A CA 1
ATOM 5294 C C . ASP A 1 659 ? 33.877 2.054 23.827 1.00 78.19 659 ASP A C 1
ATOM 5296 O O . ASP A 1 659 ? 35.042 1.750 23.574 1.00 78.19 659 ASP A O 1
ATOM 5300 N N . LEU A 1 660 ? 33.196 1.452 24.812 1.00 76.75 660 LEU A N 1
ATOM 5301 C CA . LEU A 1 660 ? 33.764 0.392 25.658 1.00 76.75 660 LEU A CA 1
ATOM 5302 C C . LEU A 1 660 ? 34.215 -0.833 24.849 1.00 76.75 660 LEU A C 1
ATOM 5304 O O . LEU A 1 660 ? 35.250 -1.423 25.158 1.00 76.75 660 LEU A O 1
ATOM 5308 N N . VAL A 1 661 ? 33.479 -1.209 23.800 1.00 79.44 661 VAL A N 1
ATOM 5309 C CA . VAL A 1 661 ? 33.824 -2.363 22.950 1.00 79.44 661 VAL A CA 1
ATOM 5310 C C . VAL A 1 661 ? 35.082 -2.101 22.109 1.00 79.44 661 VAL A C 1
ATOM 5312 O O . VAL A 1 661 ? 35.793 -3.048 21.755 1.00 79.44 661 VAL A O 1
ATOM 5315 N N . LYS A 1 662 ? 35.443 -0.831 21.878 1.00 80.50 662 LYS A N 1
ATOM 5316 C CA . LYS A 1 662 ? 36.653 -0.410 21.147 1.00 80.50 662 LYS A CA 1
ATOM 5317 C C . LYS A 1 662 ? 37.917 -0.346 22.023 1.00 80.50 662 LYS A C 1
ATOM 5319 O O . LYS A 1 662 ? 39.024 -0.363 21.492 1.00 80.50 662 LYS A O 1
ATOM 5324 N N . ILE A 1 663 ? 37.795 -0.345 23.355 1.00 77.19 663 ILE A N 1
ATOM 5325 C CA . ILE A 1 663 ? 38.941 -0.238 24.283 1.00 77.19 663 ILE A CA 1
ATOM 5326 C C . ILE A 1 663 ? 39.774 -1.537 24.304 1.00 77.19 663 ILE A C 1
ATOM 5328 O O . ILE A 1 663 ? 39.198 -2.615 24.441 1.00 77.19 663 ILE A O 1
ATOM 5332 N N . PRO A 1 664 ? 41.121 -1.503 24.223 1.00 76.75 664 PRO A N 1
ATOM 5333 C CA . PRO A 1 664 ? 41.959 -2.702 24.338 1.00 76.75 664 PRO A CA 1
ATOM 5334 C C . PRO A 1 664 ? 41.624 -3.552 25.577 1.00 76.75 664 PRO A C 1
ATOM 5336 O O . PRO A 1 664 ? 41.523 -3.018 26.678 1.00 76.75 664 PRO A O 1
ATOM 5339 N N . LEU A 1 665 ? 41.500 -4.880 25.422 1.00 71.69 665 LEU A N 1
ATOM 5340 C CA . LEU A 1 665 ? 41.111 -5.795 26.517 1.00 71.69 665 LEU A CA 1
ATOM 5341 C C . LEU A 1 665 ? 42.034 -5.694 27.748 1.00 71.69 665 LEU A C 1
ATOM 5343 O O . LEU A 1 665 ? 41.583 -5.920 28.866 1.00 71.69 665 LEU A O 1
ATOM 5347 N N . MET A 1 666 ? 43.301 -5.308 27.557 1.00 63.00 666 MET A N 1
ATOM 5348 C CA . MET A 1 666 ? 44.274 -5.093 28.639 1.00 63.00 666 MET A CA 1
ATOM 5349 C C . MET A 1 666 ? 43.879 -3.961 29.603 1.00 63.00 666 MET A C 1
ATOM 5351 O O . MET A 1 666 ? 44.323 -3.956 30.746 1.00 63.00 666 MET A O 1
ATOM 5355 N N . ASN A 1 667 ? 43.007 -3.047 29.172 1.00 70.31 667 ASN A N 1
ATOM 5356 C CA . ASN A 1 667 ? 42.512 -1.935 29.984 1.00 70.31 667 ASN A CA 1
ATOM 5357 C C . ASN A 1 667 ? 41.210 -2.282 30.734 1.00 70.31 667 ASN A C 1
ATOM 5359 O O . ASN A 1 667 ? 40.673 -1.438 31.443 1.00 70.31 667 ASN A O 1
ATOM 5363 N N . LEU A 1 668 ? 40.683 -3.504 30.570 1.00 70.75 668 LEU A N 1
ATOM 5364 C CA . LEU A 1 668 ? 39.467 -4.001 31.236 1.00 70.75 668 LEU A CA 1
ATOM 5365 C C . LEU A 1 668 ? 39.782 -5.015 32.353 1.00 70.75 668 LEU A C 1
ATOM 5367 O O . LEU A 1 668 ? 38.896 -5.728 32.822 1.00 70.75 668 LEU A O 1
ATOM 5371 N N . THR A 1 669 ? 41.043 -5.089 32.784 1.00 64.88 669 THR A N 1
ATOM 5372 C CA . THR A 1 669 ? 41.564 -6.075 33.749 1.00 64.88 669 THR A CA 1
ATOM 5373 C C . THR A 1 669 ? 40.927 -5.992 35.136 1.00 64.88 669 THR A C 1
ATOM 5375 O O . THR A 1 669 ? 40.927 -6.986 35.858 1.00 64.88 669 THR A O 1
ATOM 5378 N N . GLU A 1 670 ? 40.323 -4.857 35.491 1.00 72.38 670 GLU A N 1
ATOM 5379 C CA . GLU A 1 670 ? 39.647 -4.650 36.778 1.00 72.38 670 GLU A CA 1
ATOM 5380 C C . GLU A 1 670 ? 38.264 -5.326 36.870 1.00 72.38 670 GLU A C 1
ATOM 5382 O O . GLU A 1 670 ? 37.718 -5.456 37.964 1.00 72.38 670 GLU A O 1
ATOM 5387 N N . SER A 1 671 ? 37.688 -5.793 35.751 1.00 83.62 671 SER A N 1
ATOM 5388 C CA . SER A 1 671 ? 36.390 -6.483 35.736 1.00 83.62 671 SER A CA 1
ATOM 5389 C C . SER A 1 671 ? 36.401 -7.693 34.787 1.00 83.62 671 SER A C 1
ATOM 5391 O O . SER A 1 671 ? 36.143 -7.549 33.588 1.00 83.62 671 SER A O 1
ATOM 5393 N N . PRO A 1 672 ? 36.681 -8.910 35.296 1.00 82.00 672 PRO A N 1
ATOM 5394 C CA . PRO A 1 672 ? 36.779 -10.113 34.466 1.00 82.00 672 PRO A CA 1
ATOM 5395 C C . PRO A 1 672 ? 35.464 -10.461 33.751 1.00 82.00 672 PRO A C 1
ATOM 5397 O O . PRO A 1 672 ? 35.494 -10.917 32.606 1.00 82.00 672 PRO A O 1
ATOM 5400 N N . ASP A 1 673 ? 34.313 -10.180 34.367 1.00 83.94 673 ASP A N 1
ATOM 5401 C CA . ASP A 1 673 ? 32.996 -10.395 33.753 1.00 83.94 673 ASP A CA 1
ATOM 5402 C C . ASP A 1 673 ? 32.734 -9.419 32.598 1.00 83.94 673 ASP A C 1
ATOM 5404 O O . ASP A 1 673 ? 32.265 -9.820 31.529 1.00 83.94 673 ASP A O 1
ATOM 5408 N N . LEU A 1 674 ? 33.111 -8.146 32.767 1.00 84.75 674 LEU A N 1
ATOM 5409 C CA . LEU A 1 674 ? 33.024 -7.143 31.708 1.00 84.75 674 LEU A CA 1
ATOM 5410 C C . LEU A 1 674 ? 33.967 -7.480 30.549 1.00 84.75 674 LEU A C 1
ATOM 5412 O O . LEU A 1 674 ? 33.557 -7.431 29.391 1.00 84.75 674 LEU A O 1
ATOM 5416 N N . ALA A 1 675 ? 35.206 -7.884 30.845 1.00 82.44 675 ALA A N 1
ATOM 5417 C CA . ALA A 1 675 ? 36.174 -8.299 29.833 1.00 82.44 675 ALA A CA 1
ATOM 5418 C C . ALA A 1 675 ? 35.663 -9.502 29.021 1.00 82.44 675 ALA A C 1
ATOM 5420 O O . ALA A 1 675 ? 35.817 -9.545 27.798 1.00 82.44 675 ALA A O 1
ATOM 5421 N N . LYS A 1 676 ? 34.991 -10.456 29.679 1.00 87.31 676 LYS A N 1
ATOM 5422 C CA . LYS A 1 676 ? 34.362 -11.613 29.031 1.00 87.31 676 LYS A CA 1
ATOM 5423 C C . LYS A 1 676 ? 33.215 -11.206 28.102 1.00 87.31 676 LYS A C 1
ATOM 5425 O O . LYS A 1 676 ? 33.151 -11.693 26.974 1.00 87.31 676 LYS A O 1
ATOM 5430 N N . LEU A 1 677 ? 32.336 -10.305 28.545 1.00 87.00 677 LEU A N 1
ATOM 5431 C CA . LEU A 1 677 ? 31.224 -9.792 27.736 1.00 87.00 677 LEU A CA 1
ATOM 5432 C C . LEU A 1 677 ? 31.714 -8.981 26.530 1.00 87.00 677 LEU A C 1
ATOM 5434 O O . LEU A 1 677 ? 31.245 -9.204 25.415 1.00 87.00 677 LEU A O 1
ATOM 5438 N N . VAL A 1 678 ? 32.706 -8.107 26.722 1.00 85.44 678 VAL A N 1
ATOM 5439 C CA . VAL A 1 678 ? 33.324 -7.333 25.634 1.00 85.44 678 VAL A CA 1
ATOM 5440 C C . VAL A 1 678 ? 34.001 -8.258 24.623 1.00 85.44 678 VAL A C 1
ATOM 5442 O O . VAL A 1 678 ? 33.857 -8.055 23.418 1.00 85.44 678 VAL A O 1
ATOM 5445 N N . ARG A 1 679 ? 34.677 -9.322 25.079 1.00 88.38 679 ARG A N 1
ATOM 5446 C CA . ARG A 1 679 ? 35.281 -10.322 24.188 1.00 88.38 679 ARG A CA 1
ATOM 5447 C C . ARG A 1 679 ? 34.231 -11.047 23.343 1.00 88.38 679 ARG A C 1
ATOM 5449 O O . ARG A 1 679 ? 34.412 -11.139 22.134 1.00 88.38 679 ARG A O 1
ATOM 5456 N N . LYS A 1 680 ? 33.122 -11.496 23.948 1.00 89.56 680 LYS A N 1
ATOM 5457 C CA . LYS A 1 680 ? 31.983 -12.083 23.212 1.00 89.56 680 LYS A CA 1
ATOM 5458 C C . LYS A 1 680 ? 31.423 -11.102 22.185 1.00 89.56 680 LYS A C 1
ATOM 5460 O O . LYS A 1 680 ? 31.173 -11.486 21.050 1.00 89.56 680 LYS A O 1
ATOM 5465 N N . CYS A 1 681 ? 31.279 -9.835 22.564 1.00 87.81 681 CYS A N 1
ATOM 5466 C CA . CYS A 1 681 ? 30.721 -8.819 21.683 1.00 87.81 681 CYS A CA 1
ATOM 5467 C C . CYS A 1 681 ? 31.611 -8.530 20.475 1.00 87.81 681 CYS A C 1
ATOM 5469 O O . CYS A 1 681 ? 31.104 -8.371 19.374 1.00 87.81 681 CYS A O 1
ATOM 5471 N N . ARG A 1 682 ? 32.937 -8.526 20.647 1.00 89.06 682 ARG A N 1
ATOM 5472 C CA . ARG A 1 682 ? 33.879 -8.367 19.530 1.00 89.06 682 ARG A CA 1
ATOM 5473 C C . ARG A 1 682 ? 33.793 -9.492 18.513 1.00 89.06 682 ARG A C 1
ATOM 5475 O O . ARG A 1 682 ? 33.858 -9.222 17.324 1.00 89.06 682 ARG A O 1
ATOM 5482 N N . ILE A 1 683 ? 33.636 -10.728 18.983 1.00 89.69 683 ILE A N 1
ATOM 5483 C CA . ILE A 1 683 ? 33.469 -11.889 18.103 1.00 89.69 683 ILE A CA 1
ATOM 5484 C C . ILE A 1 683 ? 32.190 -11.727 17.274 1.00 89.69 683 ILE A C 1
ATOM 5486 O O . ILE A 1 683 ? 32.227 -11.892 16.062 1.00 89.69 683 ILE A O 1
ATOM 5490 N N . VAL A 1 684 ? 31.082 -11.336 17.910 1.00 89.75 684 VAL A N 1
ATOM 5491 C CA . VAL A 1 684 ? 29.801 -11.116 17.218 1.00 89.75 684 VAL A CA 1
ATOM 5492 C C . VAL A 1 684 ? 29.872 -9.931 16.252 1.00 89.75 684 VAL A C 1
ATOM 5494 O O . VAL A 1 684 ? 29.354 -10.033 15.149 1.00 89.75 684 VAL A O 1
ATOM 5497 N N . ASN A 1 685 ? 30.551 -8.839 16.611 1.00 89.44 685 ASN A N 1
ATOM 5498 C CA . ASN A 1 685 ? 30.764 -7.715 15.695 1.00 89.44 685 ASN A CA 1
ATOM 5499 C C . ASN A 1 685 ? 31.577 -8.150 14.473 1.00 89.44 685 ASN A C 1
ATOM 5501 O O . ASN A 1 685 ? 31.189 -7.838 13.361 1.00 89.44 685 ASN A O 1
ATOM 5505 N N . HIS A 1 686 ? 32.631 -8.946 14.666 1.00 90.88 686 HIS A N 1
ATOM 5506 C CA . HIS A 1 686 ? 33.413 -9.467 13.549 1.00 90.88 686 HIS A CA 1
ATOM 5507 C C . HIS A 1 686 ? 32.578 -10.364 12.621 1.00 90.88 686 HIS A C 1
ATOM 5509 O O . HIS A 1 686 ? 32.733 -10.310 11.406 1.00 90.88 686 HIS A O 1
ATOM 5515 N N . MET A 1 687 ? 31.658 -11.153 13.185 1.00 89.12 687 MET A N 1
ATOM 5516 C CA . MET A 1 687 ? 30.694 -11.927 12.400 1.00 89.12 687 MET A CA 1
ATOM 5517 C C . MET A 1 687 ? 29.748 -11.021 11.593 1.00 89.12 687 MET A C 1
ATOM 5519 O O . MET A 1 687 ? 29.492 -11.296 10.426 1.00 89.12 687 MET A O 1
ATOM 5523 N N . ILE A 1 688 ? 29.245 -9.936 12.187 1.00 89.75 688 ILE A N 1
ATOM 5524 C CA . ILE A 1 688 ? 28.407 -8.951 11.483 1.00 89.75 688 ILE A CA 1
ATOM 5525 C C . ILE A 1 688 ? 29.203 -8.303 10.347 1.00 89.75 688 ILE A C 1
ATOM 5527 O O . ILE A 1 688 ? 28.747 -8.338 9.209 1.00 89.75 688 ILE A O 1
ATOM 5531 N N . ASP A 1 689 ? 30.423 -7.833 10.623 1.00 88.88 689 ASP A N 1
ATOM 5532 C CA . ASP A 1 689 ? 31.296 -7.197 9.630 1.00 88.88 689 ASP A CA 1
ATOM 5533 C C . ASP A 1 689 ? 31.539 -8.122 8.422 1.00 88.88 689 ASP A C 1
ATOM 5535 O O . ASP A 1 689 ? 31.452 -7.692 7.276 1.00 88.88 689 ASP A O 1
ATOM 5539 N N . VAL A 1 690 ? 31.787 -9.416 8.660 1.00 87.69 690 VAL A N 1
ATOM 5540 C CA . VAL A 1 690 ? 31.959 -10.427 7.599 1.00 87.69 690 VAL A CA 1
ATOM 5541 C C . VAL A 1 690 ? 30.686 -10.631 6.774 1.00 87.69 690 VAL A C 1
ATOM 5543 O O . VAL A 1 690 ? 30.755 -10.830 5.562 1.00 87.69 690 VAL A O 1
ATOM 5546 N N . LEU A 1 691 ? 29.512 -10.602 7.403 1.00 84.88 691 LEU A N 1
ATOM 5547 C CA . LEU A 1 691 ? 28.240 -10.772 6.699 1.00 84.88 691 LEU A CA 1
ATOM 5548 C C . LEU A 1 691 ? 27.857 -9.514 5.893 1.00 84.88 691 LEU A C 1
ATOM 5550 O O . LEU A 1 691 ? 27.283 -9.644 4.804 1.00 84.88 691 LEU A O 1
ATOM 5554 N N . GLU A 1 692 ? 28.201 -8.323 6.395 1.00 84.31 692 GLU A N 1
ATOM 5555 C CA . GLU A 1 692 ? 27.973 -7.023 5.747 1.00 84.31 692 GLU A CA 1
ATOM 5556 C C . GLU A 1 692 ? 28.964 -6.739 4.614 1.00 84.31 692 GLU A C 1
ATOM 5558 O O . GLU A 1 692 ? 28.594 -6.066 3.648 1.00 84.31 692 GLU A O 1
ATOM 5563 N N . ASN A 1 693 ? 30.194 -7.262 4.689 1.00 78.75 693 ASN A N 1
ATOM 5564 C CA . ASN A 1 693 ? 31.247 -6.912 3.742 1.00 78.75 693 ASN A CA 1
ATOM 5565 C C . ASN A 1 693 ? 30.872 -7.279 2.295 1.00 78.75 693 ASN A C 1
ATOM 5567 O O . ASN A 1 693 ? 30.738 -8.447 1.926 1.00 78.75 693 ASN A O 1
ATOM 5571 N N . SER A 1 694 ? 30.724 -6.252 1.457 1.00 56.56 694 SER A N 1
ATOM 5572 C CA . SER A 1 694 ? 30.401 -6.374 0.036 1.00 56.56 694 SER A CA 1
ATOM 5573 C C . SER A 1 694 ? 31.578 -6.803 -0.843 1.00 56.56 694 SER A C 1
ATOM 5575 O O . SER A 1 694 ? 31.350 -7.135 -2.002 1.00 56.56 694 SER A O 1
ATOM 5577 N N . GLU A 1 695 ? 32.809 -6.786 -0.321 1.00 59.34 695 GLU A N 1
ATOM 5578 C CA . GLU A 1 695 ? 34.022 -7.142 -1.074 1.00 59.34 695 GLU A CA 1
ATOM 5579 C C . GLU A 1 695 ? 34.189 -8.661 -1.271 1.00 59.34 695 GLU A C 1
ATOM 5581 O O . GLU A 1 695 ? 34.848 -9.082 -2.221 1.00 59.34 695 GLU A O 1
ATOM 5586 N N . ASP A 1 696 ? 33.556 -9.492 -0.433 1.00 60.53 696 ASP A N 1
ATOM 5587 C CA . ASP A 1 696 ? 33.568 -10.949 -0.596 1.00 60.53 696 ASP A CA 1
ATOM 5588 C C . ASP A 1 696 ? 32.666 -11.379 -1.768 1.00 60.53 696 ASP A C 1
ATOM 5590 O O . ASP A 1 696 ? 31.472 -11.053 -1.814 1.00 60.53 696 ASP A O 1
ATOM 5594 N N . SER A 1 697 ? 33.236 -12.170 -2.687 1.00 58.41 697 SER A N 1
ATOM 5595 C CA . SER A 1 697 ? 32.652 -12.536 -3.986 1.00 58.41 697 SER A CA 1
ATOM 5596 C C . SER A 1 697 ? 31.359 -13.358 -3.925 1.00 58.41 697 SER A C 1
ATOM 5598 O O . SER A 1 697 ? 30.630 -13.406 -4.917 1.00 58.41 697 SER A O 1
ATOM 5600 N N . SER A 1 698 ? 31.042 -14.010 -2.798 1.00 80.69 698 SER A N 1
ATOM 5601 C CA . SER A 1 698 ? 29.803 -14.784 -2.648 1.00 80.69 698 SER A CA 1
ATOM 5602 C C . SER A 1 698 ? 29.292 -14.869 -1.202 1.00 80.69 698 SER A C 1
ATOM 5604 O O . SER A 1 698 ? 30.061 -14.841 -0.243 1.00 80.69 698 SER A O 1
ATOM 5606 N N . HIS A 1 699 ? 27.976 -15.058 -1.023 1.00 79.62 699 HIS A N 1
ATOM 5607 C CA . HIS A 1 699 ? 27.379 -15.319 0.301 1.00 79.62 699 HIS A CA 1
ATOM 5608 C C . HIS A 1 699 ? 27.925 -16.592 0.959 1.00 79.62 699 HIS A C 1
ATOM 5610 O O . HIS A 1 699 ? 27.941 -16.688 2.182 1.00 79.62 699 HIS A O 1
ATOM 5616 N N . LEU A 1 700 ? 28.387 -17.562 0.164 1.00 78.75 700 LEU A N 1
ATOM 5617 C CA . LEU A 1 700 ? 29.026 -18.769 0.682 1.00 78.75 700 LEU A CA 1
ATOM 5618 C C . LEU A 1 700 ? 30.381 -18.452 1.318 1.00 78.75 700 LEU A C 1
ATOM 5620 O O . LEU A 1 700 ? 30.664 -18.973 2.391 1.00 78.75 700 LEU A O 1
ATOM 5624 N N . ASP A 1 701 ? 31.176 -17.565 0.717 1.00 78.75 701 ASP A N 1
ATOM 5625 C CA . ASP A 1 701 ? 32.466 -17.148 1.283 1.00 78.75 701 ASP A CA 1
ATOM 5626 C C . ASP A 1 701 ? 32.279 -16.442 2.629 1.00 78.75 701 ASP A C 1
ATOM 5628 O O . ASP A 1 701 ? 32.957 -16.767 3.603 1.00 78.75 701 ASP A O 1
ATOM 5632 N N . ARG A 1 702 ? 31.260 -15.581 2.737 1.00 83.00 702 ARG A N 1
ATOM 5633 C CA . ARG A 1 702 ? 30.897 -14.943 4.012 1.00 83.00 702 ARG A CA 1
ATOM 5634 C C . ARG A 1 702 ? 30.506 -15.976 5.064 1.00 83.00 702 ARG A C 1
ATOM 5636 O O . ARG A 1 702 ? 30.986 -15.927 6.190 1.00 83.00 702 ARG A O 1
ATOM 5643 N N . ILE A 1 703 ? 29.684 -16.959 4.698 1.00 83.81 703 ILE A N 1
ATOM 5644 C CA . ILE A 1 703 ? 29.272 -18.036 5.609 1.00 83.81 703 ILE A CA 1
ATOM 5645 C C . ILE A 1 703 ? 30.472 -18.897 6.051 1.00 83.81 703 ILE A C 1
ATOM 5647 O O . ILE A 1 703 ? 30.544 -19.281 7.218 1.00 83.81 703 ILE A O 1
ATOM 5651 N N . ARG A 1 704 ? 31.458 -19.141 5.179 1.00 79.69 704 ARG A N 1
ATOM 5652 C CA . ARG A 1 704 ? 32.713 -19.836 5.542 1.00 79.69 704 ARG A CA 1
ATOM 5653 C C . ARG A 1 704 ? 33.562 -19.039 6.524 1.00 79.69 704 ARG A C 1
ATOM 5655 O O . ARG A 1 704 ? 34.112 -19.596 7.476 1.00 79.69 704 ARG A O 1
ATOM 5662 N N . ASN A 1 705 ? 33.659 -17.732 6.310 1.00 83.69 705 ASN A N 1
ATOM 5663 C CA . ASN A 1 705 ? 34.366 -16.841 7.222 1.00 83.69 705 ASN A CA 1
ATOM 5664 C C . ASN A 1 705 ? 33.700 -16.875 8.613 1.00 83.69 705 ASN A C 1
ATOM 5666 O O . ASN A 1 705 ? 34.392 -16.954 9.627 1.00 83.69 705 ASN A O 1
ATOM 5670 N N . ILE A 1 706 ? 32.365 -16.963 8.673 1.00 85.62 706 ILE A N 1
ATOM 5671 C CA . ILE A 1 706 ? 31.620 -17.169 9.924 1.00 85.62 706 ILE A CA 1
ATOM 5672 C C . ILE A 1 706 ? 31.949 -18.509 10.590 1.00 85.62 706 ILE A C 1
ATOM 5674 O O . ILE A 1 706 ? 32.189 -18.545 11.797 1.00 85.62 706 ILE A O 1
ATOM 5678 N N . GLU A 1 707 ? 31.996 -19.606 9.835 1.00 81.75 707 GLU A N 1
ATOM 5679 C CA . GLU A 1 707 ? 32.376 -20.927 10.356 1.00 81.75 707 GLU A CA 1
ATOM 5680 C C . GLU A 1 707 ? 33.788 -20.917 10.968 1.00 81.75 707 GLU A C 1
ATOM 5682 O O . GLU A 1 707 ? 34.009 -21.471 12.051 1.00 81.75 707 GLU A O 1
ATOM 5687 N N . THR A 1 708 ? 34.727 -20.220 10.324 1.00 85.12 708 THR A N 1
ATOM 5688 C CA . THR A 1 708 ? 36.103 -20.049 10.815 1.00 85.12 708 THR A CA 1
ATOM 5689 C C . THR A 1 708 ? 36.119 -19.274 12.133 1.00 85.12 708 THR A C 1
ATOM 5691 O O . THR A 1 708 ? 36.666 -19.758 13.128 1.00 85.12 708 THR A O 1
ATOM 5694 N N . ILE A 1 709 ? 35.420 -18.131 12.191 1.00 86.00 709 ILE A N 1
ATOM 5695 C CA . ILE A 1 709 ? 35.292 -17.320 13.411 1.00 86.00 709 ILE A CA 1
ATOM 5696 C C . ILE A 1 709 ? 34.702 -18.151 14.557 1.00 86.00 709 ILE A C 1
ATOM 5698 O O . ILE A 1 709 ? 35.203 -18.105 15.683 1.00 86.00 709 ILE A O 1
ATOM 5702 N N . LEU A 1 710 ? 33.656 -18.934 14.292 1.00 83.62 710 LEU A N 1
ATOM 5703 C CA . LEU A 1 710 ? 33.028 -19.790 15.298 1.00 83.62 710 LEU A CA 1
ATOM 5704 C C . LEU A 1 710 ? 33.968 -20.891 15.780 1.00 83.62 710 LEU A C 1
ATOM 5706 O O . LEU A 1 710 ? 34.029 -21.145 16.980 1.00 83.62 710 LEU A O 1
ATOM 5710 N N . THR A 1 711 ? 34.717 -21.521 14.878 1.00 82.81 711 THR A N 1
ATOM 5711 C CA . THR A 1 711 ? 35.646 -22.607 15.216 1.00 82.81 711 THR A CA 1
ATOM 5712 C C . THR A 1 711 ? 36.744 -22.127 16.161 1.00 82.81 711 THR A C 1
ATOM 5714 O O . THR A 1 711 ? 37.022 -22.786 17.167 1.00 82.81 711 THR A O 1
ATOM 5717 N N . GLU A 1 712 ? 37.304 -20.947 15.894 1.00 85.56 712 GLU A N 1
ATOM 5718 C CA . GLU A 1 712 ? 38.348 -20.327 16.717 1.00 85.56 712 GLU A CA 1
ATOM 5719 C C . GLU A 1 712 ? 37.826 -19.813 18.066 1.00 85.56 712 GLU A C 1
ATOM 5721 O O . GLU A 1 712 ? 38.572 -19.745 19.044 1.00 85.56 712 GLU A O 1
ATOM 5726 N N . ASN A 1 713 ? 36.538 -19.460 18.143 1.00 85.62 713 ASN A N 1
ATOM 5727 C CA . ASN A 1 713 ? 35.968 -18.756 19.293 1.00 85.62 713 ASN A CA 1
ATOM 5728 C C . ASN A 1 713 ? 34.868 -19.530 20.038 1.00 85.62 713 ASN A C 1
ATOM 5730 O O . ASN A 1 713 ? 34.257 -18.989 20.967 1.00 85.62 713 ASN A O 1
ATOM 5734 N N . LYS A 1 714 ? 34.623 -20.801 19.692 1.00 79.56 714 LYS A N 1
ATOM 5735 C CA . LYS A 1 714 ? 33.523 -21.607 20.251 1.00 79.56 714 LYS A CA 1
ATOM 5736 C C . LYS A 1 714 ? 33.537 -21.667 21.772 1.00 79.56 714 LYS A C 1
ATOM 5738 O O . LYS A 1 714 ? 32.488 -21.525 22.382 1.00 79.56 714 LYS A O 1
ATOM 5743 N N . GLU A 1 715 ? 34.704 -21.803 22.399 1.00 77.75 715 GLU A N 1
ATOM 5744 C CA . GLU A 1 715 ? 34.831 -21.893 23.863 1.00 77.75 715 GLU A CA 1
ATOM 5745 C C . GLU A 1 715 ? 34.498 -20.571 24.566 1.00 77.75 715 GLU A C 1
ATOM 5747 O O . GLU A 1 715 ? 34.052 -20.559 25.710 1.00 77.75 715 GLU A O 1
ATOM 5752 N N . ILE A 1 716 ? 34.672 -19.445 23.871 1.00 77.50 716 ILE A N 1
ATOM 5753 C CA . ILE A 1 716 ? 34.360 -18.111 24.392 1.00 77.50 716 ILE A CA 1
ATOM 5754 C C . ILE A 1 716 ? 32.851 -17.856 24.314 1.00 77.50 716 ILE A C 1
ATOM 5756 O O . ILE A 1 716 ? 32.289 -17.204 25.195 1.00 77.50 716 ILE A O 1
ATOM 5760 N N . LEU A 1 717 ? 32.190 -18.373 23.274 1.00 75.50 717 LEU A N 1
ATOM 5761 C CA . LEU A 1 717 ? 30.744 -18.258 23.069 1.00 75.50 717 LEU A CA 1
ATOM 5762 C C . LEU A 1 717 ? 29.948 -19.328 23.840 1.00 75.50 717 LEU A C 1
ATOM 5764 O O . LEU A 1 717 ? 28.816 -19.072 24.260 1.00 75.50 717 LEU A O 1
ATOM 5768 N N . ALA A 1 718 ? 30.543 -20.500 24.070 1.00 68.88 718 ALA A N 1
ATOM 5769 C CA . ALA A 1 718 ? 29.915 -21.642 24.716 1.00 68.88 718 ALA A CA 1
ATOM 5770 C C . ALA A 1 718 ? 29.986 -21.548 26.246 1.00 68.88 718 ALA A C 1
ATOM 5772 O O . ALA A 1 718 ? 30.934 -21.977 26.894 1.00 68.88 718 ALA A O 1
ATOM 5773 N N . GLU A 1 719 ? 28.896 -21.078 26.845 1.00 69.50 719 GLU A N 1
ATOM 5774 C CA . GLU A 1 719 ? 28.547 -21.420 28.224 1.00 69.50 719 GLU A CA 1
ATOM 5775 C C . GLU A 1 719 ? 27.265 -22.246 28.189 1.00 69.50 719 GLU A C 1
ATOM 5777 O O . GLU A 1 719 ? 26.195 -21.744 27.825 1.00 69.50 719 GLU A O 1
ATOM 5782 N N . HIS A 1 720 ? 27.378 -23.533 28.514 1.00 41.78 720 HIS A N 1
ATOM 5783 C CA . HIS A 1 720 ? 26.283 -24.493 28.406 1.00 41.78 720 HIS A CA 1
ATOM 5784 C C . HIS A 1 720 ? 25.089 -24.031 29.268 1.00 41.78 720 HIS A C 1
ATOM 5786 O O . HIS A 1 720 ? 25.230 -23.854 30.475 1.00 41.78 720 HIS A O 1
ATOM 5792 N N . ARG A 1 721 ? 23.911 -23.855 28.642 1.00 52.06 721 ARG A N 1
ATOM 5793 C CA . ARG A 1 721 ? 22.649 -23.295 29.202 1.00 52.06 721 ARG A CA 1
ATOM 5794 C C . ARG A 1 721 ? 22.536 -21.762 29.303 1.00 52.06 721 ARG A C 1
ATOM 5796 O O . ARG A 1 721 ? 21.496 -21.280 29.746 1.00 52.06 721 ARG A O 1
ATOM 5803 N N . SER A 1 722 ? 23.525 -20.995 28.846 1.00 74.31 722 SER A N 1
ATOM 5804 C CA . SER A 1 722 ? 23.425 -19.528 28.735 1.00 74.31 722 SER A CA 1
ATOM 5805 C C . SER A 1 722 ? 22.747 -19.077 27.429 1.00 74.31 722 SER A C 1
ATOM 5807 O O . SER A 1 722 ? 22.626 -19.849 26.475 1.00 74.31 722 SER A O 1
ATOM 5809 N N . THR A 1 723 ? 22.360 -17.799 27.351 1.00 77.19 723 THR A N 1
ATOM 5810 C CA . THR A 1 723 ? 21.905 -17.142 26.109 1.00 77.19 723 THR A CA 1
ATOM 5811 C C . THR A 1 723 ? 22.922 -17.294 24.967 1.00 77.19 723 THR A C 1
ATOM 5813 O O . THR A 1 723 ? 22.519 -17.492 23.825 1.00 77.19 723 THR A O 1
ATOM 5816 N N . GLY A 1 724 ? 24.227 -17.320 25.273 1.00 77.50 724 GLY A N 1
ATOM 5817 C CA . GLY A 1 724 ? 25.285 -17.579 24.287 1.00 77.50 724 GLY A CA 1
ATOM 5818 C C . GLY A 1 724 ? 25.279 -19.003 23.734 1.00 77.50 724 GLY A C 1
ATOM 5819 O O . GLY A 1 724 ? 25.476 -19.200 22.540 1.00 77.50 724 GLY A O 1
ATOM 5820 N N . GLY A 1 725 ? 24.943 -19.994 24.565 1.00 76.88 725 GLY A N 1
ATOM 5821 C CA . GLY A 1 725 ? 24.743 -21.370 24.104 1.00 76.88 725 GLY A CA 1
ATOM 5822 C C . GLY A 1 725 ? 23.531 -21.513 23.175 1.00 76.88 725 GLY A C 1
ATOM 5823 O O . GLY A 1 725 ? 23.596 -22.249 22.194 1.00 76.88 725 GLY A O 1
ATOM 5824 N N . LYS A 1 726 ? 22.441 -20.776 23.441 1.00 82.69 726 LYS A N 1
ATOM 5825 C CA . LYS A 1 726 ? 21.263 -20.739 22.554 1.00 82.69 726 LYS A CA 1
ATOM 5826 C C . LYS A 1 726 ? 21.572 -20.062 21.217 1.00 82.69 726 LYS A C 1
ATOM 5828 O O . LYS A 1 726 ? 21.153 -20.574 20.185 1.00 82.69 726 LYS A O 1
ATOM 5833 N N . PHE A 1 727 ? 22.321 -18.958 21.241 1.00 88.38 727 PHE A N 1
ATOM 5834 C CA . PHE A 1 727 ? 22.814 -18.290 20.034 1.00 88.38 727 PHE A CA 1
ATOM 5835 C C . PHE A 1 727 ? 23.673 -19.236 19.187 1.00 88.38 727 PHE A C 1
ATOM 5837 O O . PHE A 1 727 ? 23.382 -19.432 18.011 1.00 88.38 727 PHE A O 1
ATOM 5844 N N . LEU A 1 728 ? 24.665 -19.893 19.799 1.00 82.31 728 LEU A N 1
ATOM 5845 C CA . LEU A 1 728 ? 25.549 -20.822 19.095 1.00 82.31 728 LEU A CA 1
ATOM 5846 C C . LEU A 1 728 ? 24.763 -21.980 18.464 1.00 82.31 728 LEU A C 1
ATOM 5848 O O . LEU A 1 728 ? 24.998 -22.326 17.312 1.00 82.31 728 LEU A O 1
ATOM 5852 N N . GLN A 1 729 ? 23.786 -22.538 19.185 1.00 84.62 729 GLN A N 1
ATOM 5853 C CA . GLN A 1 729 ? 22.931 -23.596 18.649 1.00 84.62 729 GLN A CA 1
ATOM 5854 C C . GLN A 1 729 ? 22.072 -23.116 17.470 1.00 84.62 729 GLN A C 1
ATOM 5856 O O . GLN A 1 729 ? 21.909 -23.855 16.505 1.00 84.62 729 GLN A O 1
ATOM 5861 N N . ALA A 1 730 ? 21.527 -21.899 17.534 1.00 85.12 730 ALA A N 1
ATOM 5862 C CA . ALA A 1 730 ? 20.739 -21.331 16.442 1.00 85.12 730 ALA A CA 1
ATOM 5863 C C . ALA A 1 730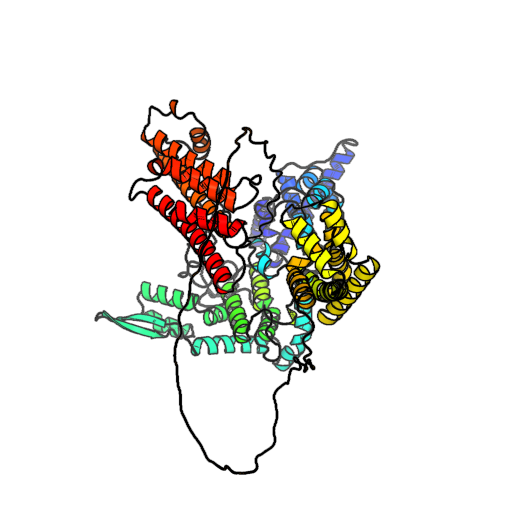 ? 21.594 -21.121 15.185 1.00 85.12 730 ALA A C 1
ATOM 5865 O O . ALA A 1 730 ? 21.197 -21.534 14.102 1.00 85.12 730 ALA A O 1
ATOM 5866 N N . VAL A 1 731 ? 22.803 -20.578 15.343 1.00 84.12 731 VAL A N 1
ATOM 5867 C CA . VAL A 1 731 ? 23.763 -20.407 14.245 1.00 84.12 731 VAL A CA 1
ATOM 5868 C C . VAL A 1 731 ? 24.144 -21.755 13.622 1.00 84.12 731 VAL A C 1
ATOM 5870 O O . VAL A 1 731 ? 24.094 -21.907 12.404 1.00 84.12 731 VAL A O 1
ATOM 5873 N N . LEU A 1 732 ? 24.444 -22.768 14.442 1.00 84.12 732 LEU A N 1
ATOM 5874 C CA . LEU A 1 732 ? 24.755 -24.120 13.960 1.00 84.12 732 LEU A CA 1
ATOM 5875 C C . LEU A 1 732 ? 23.578 -24.776 13.222 1.00 84.12 732 LEU A C 1
ATOM 5877 O O . LEU A 1 732 ? 23.796 -25.513 12.261 1.00 84.12 732 LEU A O 1
ATOM 5881 N N . ASN A 1 733 ? 22.336 -24.509 13.638 1.00 85.19 733 ASN A N 1
ATOM 5882 C CA . ASN A 1 733 ? 21.154 -25.017 12.944 1.00 85.19 733 ASN A CA 1
ATOM 5883 C C . ASN A 1 733 ? 21.034 -24.423 11.534 1.00 85.19 733 ASN A C 1
ATOM 5885 O O . ASN A 1 733 ? 20.780 -25.170 10.594 1.00 85.19 733 ASN A O 1
ATOM 5889 N N . GLU A 1 734 ? 21.267 -23.119 11.369 1.00 87.00 734 GLU A N 1
ATOM 5890 C CA . GLU A 1 734 ? 21.215 -22.469 10.052 1.00 87.00 734 GLU A CA 1
ATOM 5891 C C . GLU A 1 734 ? 22.331 -22.958 9.119 1.00 87.00 734 GLU A C 1
ATOM 5893 O O . GLU A 1 734 ? 22.085 -23.259 7.949 1.00 87.00 734 GLU A O 1
ATOM 5898 N N . LEU A 1 735 ? 23.545 -23.146 9.648 1.00 81.19 735 LEU A N 1
ATOM 5899 C CA . LEU A 1 735 ? 24.639 -23.765 8.893 1.00 81.19 735 LEU A CA 1
ATOM 5900 C C . LEU A 1 735 ? 24.282 -25.201 8.470 1.00 81.19 735 LEU A C 1
ATOM 5902 O O . LEU A 1 735 ? 24.490 -25.587 7.321 1.00 81.19 735 LEU A O 1
ATOM 5906 N N . SER A 1 736 ? 23.661 -25.981 9.360 1.00 80.31 736 SER A N 1
ATOM 5907 C CA . SER A 1 736 ? 23.188 -27.338 9.056 1.00 80.31 736 SER A CA 1
ATOM 5908 C C . SER A 1 736 ? 22.098 -27.365 7.973 1.00 80.31 736 SER A C 1
ATOM 5910 O O . SER A 1 736 ? 22.082 -28.269 7.127 1.00 80.31 736 SER A O 1
ATOM 5912 N N . THR A 1 737 ? 21.216 -26.359 7.943 1.00 80.44 737 THR A N 1
ATOM 5913 C CA . THR A 1 737 ? 20.213 -26.176 6.881 1.00 80.44 737 THR A CA 1
ATOM 5914 C C . THR A 1 737 ? 20.884 -25.990 5.523 1.00 80.44 737 THR A C 1
ATOM 5916 O O . THR A 1 737 ? 20.529 -26.686 4.567 1.00 80.44 737 THR A O 1
ATOM 5919 N N . LEU A 1 738 ? 21.904 -25.129 5.444 1.00 80.81 738 LEU A N 1
ATOM 5920 C CA . LEU A 1 738 ? 22.661 -24.905 4.211 1.00 80.81 738 LEU A CA 1
ATOM 5921 C C . LEU A 1 738 ? 23.351 -26.183 3.725 1.00 80.81 738 LEU A C 1
ATOM 5923 O O . LEU A 1 738 ? 23.236 -26.553 2.557 1.00 80.81 738 LEU A O 1
ATOM 5927 N N . VAL A 1 739 ? 24.020 -26.893 4.633 1.00 74.19 739 VAL A N 1
ATOM 5928 C CA . VAL A 1 739 ? 24.691 -28.162 4.331 1.00 74.19 739 VAL A CA 1
ATOM 5929 C C . VAL A 1 739 ? 23.689 -29.187 3.797 1.00 74.19 739 VAL A C 1
ATOM 5931 O O . VAL A 1 739 ? 23.919 -29.815 2.765 1.00 74.19 739 VAL A O 1
ATOM 5934 N N . SER A 1 740 ? 22.532 -29.320 4.447 1.00 75.19 740 SER A N 1
ATOM 5935 C CA . SER A 1 740 ? 21.464 -30.231 4.018 1.00 75.19 740 SER A CA 1
ATOM 5936 C C . SER A 1 740 ? 20.914 -29.875 2.635 1.00 75.19 740 SER A C 1
ATOM 5938 O O . SER A 1 740 ? 20.603 -30.764 1.837 1.00 75.19 740 SER A O 1
ATOM 5940 N N . PHE A 1 741 ? 20.814 -28.582 2.323 1.00 79.75 741 PHE A N 1
ATOM 5941 C CA . PHE A 1 741 ? 20.416 -28.109 1.004 1.00 79.75 741 PHE A CA 1
ATOM 5942 C C . PHE A 1 741 ? 21.444 -28.480 -0.074 1.00 79.75 741 PHE A C 1
ATOM 5944 O O . PHE A 1 741 ? 21.051 -28.995 -1.125 1.00 79.75 741 PHE A O 1
ATOM 5951 N N . ILE A 1 742 ? 22.738 -28.287 0.201 1.00 75.31 742 ILE A N 1
ATOM 5952 C CA . ILE A 1 742 ? 23.838 -28.634 -0.713 1.00 75.31 742 ILE A CA 1
ATOM 5953 C C . ILE A 1 742 ? 23.832 -30.141 -1.010 1.00 75.31 742 ILE A C 1
ATOM 5955 O O . ILE A 1 742 ? 23.753 -30.527 -2.176 1.00 75.31 742 ILE A O 1
ATOM 5959 N N . TYR A 1 743 ? 23.756 -30.995 0.017 1.00 70.88 743 TYR A N 1
ATOM 5960 C CA . TYR A 1 743 ? 23.649 -32.453 -0.162 1.00 70.88 743 TYR A CA 1
ATOM 5961 C C . TYR A 1 743 ? 22.391 -32.870 -0.941 1.00 70.88 743 TYR A C 1
ATOM 5963 O O . TYR A 1 743 ? 22.423 -33.781 -1.767 1.00 70.88 743 TYR A O 1
ATOM 5971 N N . LYS A 1 744 ? 21.249 -32.204 -0.719 1.00 76.75 744 LYS A N 1
ATOM 5972 C CA . LYS A 1 744 ? 20.010 -32.489 -1.464 1.00 76.75 744 LYS A CA 1
ATOM 5973 C C . LYS A 1 744 ? 20.127 -32.099 -2.938 1.00 76.75 744 LYS A C 1
ATOM 5975 O O . LYS A 1 744 ? 19.504 -32.741 -3.786 1.00 76.75 744 LYS A O 1
ATOM 5980 N N . LYS A 1 745 ? 20.877 -31.041 -3.247 1.00 74.44 745 LYS A N 1
ATOM 5981 C CA . LYS A 1 745 ? 21.177 -30.623 -4.622 1.00 74.44 745 LYS A CA 1
ATOM 5982 C C . LYS A 1 745 ? 22.113 -31.617 -5.298 1.00 74.44 745 LYS A C 1
ATOM 5984 O O . LYS A 1 745 ? 21.760 -32.106 -6.365 1.00 74.44 745 LYS A O 1
ATOM 5989 N N . GLU A 1 746 ? 23.201 -31.994 -4.634 1.00 74.06 746 GLU A N 1
ATOM 5990 C CA . GLU A 1 746 ? 24.120 -33.037 -5.096 1.00 74.06 746 GLU A CA 1
ATOM 5991 C C . GLU A 1 746 ? 23.375 -34.348 -5.394 1.00 74.06 746 GLU A C 1
ATOM 5993 O O . GLU A 1 746 ? 23.485 -34.891 -6.493 1.00 74.06 746 GLU A O 1
ATOM 5998 N N . TRP A 1 747 ? 22.562 -34.835 -4.450 1.00 74.31 747 TRP A N 1
ATOM 5999 C CA . TRP A 1 747 ? 21.799 -36.070 -4.630 1.00 74.31 747 TRP A CA 1
ATOM 6000 C C . TRP A 1 747 ? 20.856 -35.994 -5.834 1.00 74.31 747 TRP A C 1
ATOM 6002 O O . TRP A 1 747 ? 20.747 -36.954 -6.591 1.00 74.31 747 TRP A O 1
ATOM 6012 N N . LYS A 1 748 ? 20.194 -34.848 -6.048 1.00 71.38 748 LYS A N 1
ATOM 6013 C CA . LYS A 1 748 ? 19.316 -34.639 -7.208 1.00 71.38 748 LYS A CA 1
ATOM 6014 C C . LYS A 1 748 ? 20.082 -34.640 -8.531 1.00 71.38 748 LYS A C 1
ATOM 6016 O O . LYS A 1 748 ? 19.550 -35.180 -9.494 1.00 71.38 748 LYS A O 1
ATOM 6021 N N . CYS A 1 749 ? 21.283 -34.068 -8.578 1.00 66.69 749 CYS A N 1
ATOM 6022 C CA . CYS A 1 749 ? 22.135 -34.108 -9.768 1.00 66.69 749 CYS A CA 1
ATOM 6023 C C . CYS A 1 749 ? 22.598 -35.546 -10.051 1.00 66.69 749 CYS A C 1
ATOM 6025 O O . CYS A 1 749 ? 22.356 -36.065 -11.141 1.00 66.69 749 CYS A O 1
ATOM 6027 N N . LYS A 1 750 ? 23.103 -36.256 -9.028 1.00 70.62 750 LYS A N 1
ATOM 6028 C CA . LYS A 1 750 ? 23.494 -37.676 -9.134 1.00 70.62 750 LYS A CA 1
ATOM 6029 C C . LYS A 1 750 ? 22.337 -38.576 -9.579 1.00 70.62 750 LYS A C 1
ATOM 6031 O O . LYS A 1 750 ? 22.518 -39.424 -10.445 1.00 70.62 750 LYS A O 1
ATOM 6036 N N . ALA A 1 751 ? 21.138 -38.382 -9.027 1.00 65.94 751 ALA A N 1
ATOM 6037 C CA . ALA A 1 751 ? 19.955 -39.182 -9.356 1.00 65.94 751 ALA A CA 1
ATOM 6038 C C . ALA A 1 751 ? 19.461 -38.988 -10.800 1.00 65.94 751 ALA A C 1
ATOM 6040 O O . ALA A 1 751 ? 18.772 -39.857 -11.331 1.00 65.94 751 ALA A O 1
ATOM 6041 N N . LYS A 1 752 ? 19.801 -37.863 -11.434 1.00 68.31 752 LYS A N 1
ATOM 6042 C CA . LYS A 1 752 ? 19.462 -37.571 -12.830 1.00 68.31 752 LYS A CA 1
ATOM 6043 C C . LYS A 1 752 ? 20.562 -37.950 -13.825 1.00 68.31 752 LYS A C 1
ATOM 6045 O O . LYS A 1 752 ? 20.353 -37.791 -15.022 1.00 68.31 752 LYS A O 1
ATOM 6050 N N . GLY A 1 753 ? 21.710 -38.437 -13.348 1.00 61.66 753 GLY A N 1
ATOM 6051 C CA . GLY A 1 753 ? 22.885 -38.676 -14.188 1.00 61.66 753 GLY A CA 1
ATOM 6052 C C . GLY A 1 753 ? 23.546 -37.390 -14.700 1.00 61.66 753 GLY A C 1
ATOM 6053 O O . GLY A 1 753 ? 24.304 -37.448 -15.661 1.00 61.66 753 GLY A O 1
ATOM 6054 N N . GLU A 1 754 ? 23.250 -36.241 -14.084 1.00 67.25 754 GLU A N 1
ATOM 6055 C CA . GLU A 1 754 ? 23.896 -34.961 -14.389 1.00 67.25 754 GLU A CA 1
ATOM 6056 C C . GLU A 1 754 ? 25.308 -34.957 -13.772 1.00 67.25 754 GLU A C 1
ATOM 6058 O O . GLU A 1 754 ? 25.498 -35.417 -12.640 1.00 67.25 754 GLU A O 1
ATOM 6063 N N . VAL A 1 755 ? 26.302 -34.444 -14.506 1.00 63.41 755 VAL A N 1
ATOM 6064 C CA . VAL A 1 755 ? 27.657 -34.238 -13.973 1.00 63.41 755 VAL A CA 1
ATOM 6065 C C . VAL A 1 755 ? 27.577 -33.152 -12.899 1.00 63.41 755 VAL A C 1
ATOM 6067 O O . VAL A 1 755 ? 26.970 -32.102 -13.114 1.00 63.41 755 VAL A O 1
ATOM 6070 N N . LEU A 1 756 ? 28.133 -33.419 -11.715 1.00 60.31 756 LEU A N 1
ATOM 6071 C CA . LEU A 1 756 ? 28.256 -32.393 -10.683 1.00 60.31 756 LEU A CA 1
ATOM 6072 C C . LEU A 1 756 ? 29.179 -31.289 -11.194 1.00 60.31 756 LEU A C 1
ATOM 6074 O O . LEU A 1 756 ? 30.231 -31.588 -11.744 1.00 60.31 756 LEU A O 1
ATOM 6078 N N . SER A 1 757 ? 28.820 -30.023 -10.984 1.00 66.62 757 SER A N 1
ATOM 6079 C CA . SER A 1 757 ? 29.794 -28.961 -11.220 1.00 66.62 757 SER A CA 1
ATOM 6080 C C . SER A 1 757 ? 30.972 -29.125 -10.259 1.00 66.62 757 SER A C 1
ATOM 6082 O O . SER A 1 757 ? 30.766 -29.445 -9.082 1.00 66.62 757 SER A O 1
ATOM 6084 N N . ASP A 1 758 ? 32.187 -28.838 -10.731 1.00 56.91 758 ASP A N 1
ATOM 6085 C CA . ASP A 1 758 ? 33.411 -28.926 -9.925 1.00 56.91 758 ASP A CA 1
ATOM 6086 C C . ASP A 1 758 ? 33.282 -28.145 -8.605 1.00 56.91 758 ASP A C 1
ATOM 6088 O O . ASP A 1 758 ? 33.741 -28.594 -7.559 1.00 56.91 758 ASP A O 1
ATOM 6092 N N . ALA A 1 759 ? 32.562 -27.018 -8.606 1.00 54.50 759 ALA A N 1
ATOM 6093 C CA . ALA A 1 759 ? 32.271 -26.253 -7.395 1.00 54.50 759 ALA A CA 1
ATOM 6094 C C . ALA A 1 759 ? 31.358 -26.997 -6.405 1.00 54.50 759 ALA A C 1
ATOM 6096 O O . ALA A 1 759 ? 31.626 -26.992 -5.207 1.00 54.50 759 ALA A O 1
ATOM 6097 N N . LEU A 1 760 ? 30.290 -27.658 -6.867 1.00 60.25 760 LEU A N 1
ATOM 6098 C CA . LEU A 1 760 ? 29.383 -28.403 -5.986 1.00 60.25 760 LEU A CA 1
ATOM 6099 C C . LEU A 1 760 ? 30.057 -29.678 -5.449 1.00 60.25 760 LEU A C 1
ATOM 6101 O O . LEU A 1 760 ? 29.805 -30.072 -4.310 1.00 60.25 760 LEU A O 1
ATOM 6105 N N . GLU A 1 761 ? 30.936 -30.302 -6.236 1.00 60.94 761 GLU A N 1
ATOM 6106 C CA . GLU A 1 761 ? 31.723 -31.466 -5.820 1.00 60.94 761 GLU A CA 1
ATOM 6107 C C . GLU A 1 761 ? 32.817 -31.088 -4.809 1.00 60.94 761 GLU A C 1
ATOM 6109 O O . GLU A 1 761 ? 32.936 -31.736 -3.766 1.00 60.94 761 GLU A O 1
ATOM 6114 N N . VAL A 1 762 ? 33.553 -29.995 -5.047 1.00 67.12 762 VAL A N 1
ATOM 6115 C CA . VAL A 1 762 ? 34.511 -29.426 -4.082 1.00 67.12 762 VAL A CA 1
ATOM 6116 C C . VAL A 1 762 ? 33.813 -29.066 -2.769 1.00 67.12 762 VAL A C 1
ATOM 6118 O O . VAL A 1 762 ? 34.328 -29.396 -1.697 1.00 67.12 762 VAL A O 1
ATOM 6121 N N . GLU A 1 763 ? 32.624 -28.461 -2.830 1.00 63.31 763 GLU A N 1
ATOM 6122 C CA . GLU A 1 763 ? 31.872 -28.099 -1.628 1.00 63.31 763 GLU A CA 1
ATOM 6123 C C . GLU A 1 763 ? 31.302 -29.288 -0.879 1.00 63.31 763 GLU A C 1
ATOM 6125 O O . GLU A 1 763 ? 31.375 -29.329 0.348 1.00 63.31 763 GLU A O 1
ATOM 6130 N N . THR A 1 764 ? 30.792 -30.288 -1.588 1.00 63.06 764 THR A N 1
ATOM 6131 C CA . THR A 1 764 ? 30.318 -31.507 -0.937 1.00 63.06 764 THR A CA 1
ATOM 6132 C C . THR A 1 764 ? 31.470 -32.198 -0.214 1.00 63.06 764 THR A C 1
ATOM 6134 O O . THR A 1 764 ? 31.362 -32.462 0.984 1.00 63.06 764 THR A O 1
ATOM 6137 N N . ASN A 1 765 ? 32.592 -32.422 -0.908 1.00 63.22 765 ASN A N 1
ATOM 6138 C CA . ASN A 1 765 ? 33.752 -33.127 -0.364 1.00 63.22 765 ASN A CA 1
ATOM 6139 C C . ASN A 1 765 ? 34.355 -32.406 0.856 1.00 63.22 765 ASN A C 1
ATOM 6141 O O . ASN A 1 765 ? 34.794 -33.056 1.811 1.00 63.22 765 ASN A O 1
ATOM 6145 N N . ARG A 1 766 ? 34.327 -31.067 0.877 1.00 61.53 766 ARG A N 1
ATOM 6146 C CA . ARG A 1 766 ? 34.785 -30.263 2.021 1.00 61.53 766 ARG A CA 1
ATOM 6147 C C . ARG A 1 766 ? 33.800 -30.254 3.185 1.00 61.53 766 ARG A C 1
ATOM 6149 O O . ARG A 1 766 ? 34.223 -30.438 4.325 1.00 61.53 766 ARG A O 1
ATOM 6156 N N . LEU A 1 767 ? 32.498 -30.135 2.938 1.00 59.56 767 LEU A N 1
ATOM 6157 C CA . LEU A 1 767 ? 31.483 -30.176 3.998 1.00 59.56 767 LEU A CA 1
ATOM 6158 C C . LEU A 1 767 ? 31.380 -31.554 4.665 1.00 59.56 767 LEU A C 1
ATOM 6160 O O . LEU A 1 767 ? 31.035 -31.645 5.843 1.00 59.56 767 LEU A O 1
ATOM 6164 N N . SER A 1 768 ? 31.720 -32.636 3.959 1.00 54.22 768 SER A N 1
ATOM 6165 C CA . SER A 1 768 ? 31.894 -33.963 4.568 1.00 54.22 768 SER A CA 1
ATOM 6166 C C . SER A 1 768 ? 33.094 -34.068 5.514 1.00 54.22 768 SER A C 1
ATOM 6168 O O . SER A 1 768 ? 33.119 -34.994 6.315 1.00 54.22 768 SER A O 1
ATOM 6170 N N . SER A 1 769 ? 34.059 -33.143 5.447 1.00 47.69 769 SER A N 1
ATOM 6171 C CA . SER A 1 769 ? 35.231 -33.111 6.338 1.00 47.69 769 SER A CA 1
ATOM 6172 C C . SER A 1 769 ? 35.081 -32.192 7.562 1.00 47.69 769 SER A C 1
ATOM 6174 O O . SER A 1 769 ? 35.856 -32.334 8.504 1.00 47.69 769 SER A O 1
ATOM 6176 N N . SER A 1 770 ? 34.104 -31.269 7.549 1.00 46.91 770 SER A N 1
ATOM 6177 C CA . SER A 1 770 ? 33.778 -30.364 8.674 1.00 46.91 770 SER A CA 1
ATOM 6178 C C . SER A 1 770 ? 32.734 -30.951 9.649 1.00 46.91 770 SER A C 1
ATOM 6180 O O . SER A 1 770 ? 32.738 -30.624 10.837 1.00 46.91 770 SER A O 1
ATOM 6182 N N . LYS A 1 771 ? 31.862 -31.855 9.169 1.00 42.31 771 LYS A N 1
ATOM 6183 C CA . LYS A 1 771 ? 31.044 -32.735 10.031 1.00 42.31 771 LYS A CA 1
ATOM 6184 C C . LYS A 1 771 ? 31.920 -33.644 10.885 1.00 42.31 771 LYS A C 1
ATOM 6186 O O . LYS A 1 771 ? 31.522 -33.868 12.052 1.00 42.31 771 LYS A O 1
#

InterPro domains:
  IPR036770 Ankyrin repeat-containing domain superfamily [G3DSA:1.25.40.20] (4-156)
  IPR059398 Domain of unknown function DUF8354 [PF27620] (198-409)

Secondary structure (DSSP, 8-state):
---TT-HHHHHHHHHHHHHHTSHHHHHHHTT-HHHHHHHHHHHHHHHHHHHHHHHHHHHHH-TT------HHHHHHHHHHHHHHHHHTS-BTTB-----HHHHHHHHTSHHHHHHTTS--STTT-TTHHHHHHHHHT-HHHHHHHHTSHHHHHHHHH-TTHHHHSSS---HHHHHT-SGGGGSPPPHHHHHHHHHHHHHHHHHHHHTTSHHHHHHHHHHHHHHHHHHS--EEEEE-TTS-EEEEEPPSSHHHHHHHHTT--HHHHHHHHHHHHH-HHHHHHHHT-SSBTTB-TT-SSEEEEE-TTS-EEEEEEESGGGGHHHHHHHHHHHH-SSSPB-TT--HHHHHHHHHHHHHHHHB-SBSSS--B-EETTEEPB-TTSSB-BPPB--TTS-BBPPPHHHHHHHHHHTTTTBGGG----HHHHHHHHHHHHHHHHHHHS-TTTHHHHHHHHHHHHHT-S-HHHHHHHHHTTPPPHHHHHHHHHHHHHHHHHHHTHHHHTTHHHHHHHHHHHHHGGGTTT-HHHHHHHHHTHHHHHHHHHHHHHS------------------------------------------------------------PPP------------SHHHHHHHHHHHHHHHHHHHHHHHHHHHH---HHHHHHHHHS-GGGGTT-HHHHHHHHHHHHHHHHHHHHH-TTSS-HHHHHHHHHHHHHHHHHHH--TTSHHHHHHHHHHHHHHHHHHHHHHHHHHHHHTTPPPPHHHHHHHHHHHHH-

Organism: NCBI:txid658187

Mean predicted aligned error: 20.43 Å